Protein 4GGF (pdb70)

CATH classification: 1.10.238.10

Nearest PDB structures (foldseek):
  4xjk-assembly1_C  TM=1.005E+00  e=3.407E-15  Homo sapiens
  6ds2-assembly1_A  TM=1.001E+00  e=5.095E-15  Homo sapiens
  5hlv-assembly4_G  TM=9.948E-01  e=9.963E-15  Homo sapiens
  5hlv-assembly1_D  TM=9.817E-01  e=6.662E-15  Homo sapiens
  5hlo-assembly1_C  TM=9.784E-01  e=1.065E-14  Homo sapiens

Organism: Homo sapiens (NCBI:txid9606)

Solvent-accessible surface area: 34708 Å² total; per-residue (Å²): 203,28,22,124,2,0,74,5,0,19,19,1,0,75,0,0,11,98,3,0,88,79,86,57,7,14,15,0,0,37,137,84,5,0,107,100,0,3,93,74,2,8,25,104,64,10,91,147,72,21,24,98,63,6,8,159,66,0,8,11,0,85,24,38,1,0,6,3,51,4,0,12,20,0,6,12,55,5,0,19,23,23,10,106,82,62,112,84,147,232,75,15,46,0,30,123,13,4,73,37,2,12,83,10,0,42,90,10,0,96,105,110,72,98,79,37,21,0,38,76,48,5,1,39,28,0,0,140,88,24,0,90,20,8,6,113,171,55,47,175,46,105,114,17,7,60,19,27,10,77,21,4,8,6,43,26,51,158,48,0,29,1,43,3,0,2,6,8,2,11,55,12,1,41,35,0,5,85,70,16,23,111,51,24,87,29,125,27,51,122,50,87,82,0,34,31,127,202,30,23,121,2,0,80,5,0,20,19,1,0,72,0,0,11,121,19,0,86,42,14,35,8,15,14,0,0,4,92,59,4,0,117,94,1,4,102,84,5,3,22,97,80,14,80,146,89,23,22,87,72,7,6,165,67,0,9,9,0,89,21,32,1,0,6,4,48,3,0,10,17,0,7,13,57,4,0,18,25,26,10,136,92,63,108,96,160,251,79,14,33,0,38,129,12,6,78,38,1,11,69,8,0,41,102,15,0,93,104,103,74,109,76,36,24,0,35,75,42,3,0,41,31,0,0,137,88,28,0,95,27,7,7,120,172,57,46,172,52,100,108,16,7,33,16,28,8,60,21,2,9,8,84,58,73,168,50,0,30,1,43,6,0,2,7,8,3,12,52,12,2,44,34,0,6,84,69,14,24,108,45,15,72,24,117,29,42,122,63,104,72,1,33,24,113,63,200,33,23,126,2,0,83,6,0,19,18,2,0,75,0,0,11,99,10,0,80,27,14,26,12,72,17,0,0,6,99,51,5,1,111,76,0,4,90,79,1,7,25,107,65,12,90,156,74,27,24,86,76,6,8,168,68,0,9,12,0,92,24,34,1,0,7,2,47,5,0,11,18,0,6,13,57,4,0,18,26,24,11,131,88,62,112,87,156,235,70,17,50,0,40,122,14,4,72,32,2,11,71,8,0,42,104,16,0,93,106,111,74,101,76,38,21,0,42,67,46,4,0,44,31,0,0,142,88,28,0,93,33,5,8,131,149,40,47,167,41,103,90,13,5,48,13,25,7,56,19,3,9,8,84,59,72,166,43,0,32,1,42,6,0,2,5,8,4,11,49,12,1,34,37,0,6,82,72,15,25,89,32,16,95,28,121,26,27,131,67,102,70,0,37,35,62,111,205,27,24,123,1,0,91,5,0,18,18,1,0,71,0,0,11,121,12,0,91,83,88,58,8,15,14,0,0,38,118,87,4,1,109,114,1,3,94,78,7,8,25,116,74,11,99,149,75,27,22,89,75,7,8,166,69,0,8,10,0,89,25,39,2,0,10,3,46,3,0,12,18,0,7,12,52,5,0,16,26,14,24,141,126,87,190,242,88,15,33,0,37,127,12,4,55,29,2,12,90,13,1,105,99,4,0,76,98,101,73,107,71,54,24,0,34,71,42,3,0,45,34,0,0,142,79,28,0,93,34,8,6,137,142,51,44,165,46,93,90,13,7,38,22,28,8,93,29,3,11,8,42,30,72,161,51,0,32,1,39,5,0,2,9,7,3,10,49,12,2,38,33,0,6,78,100,15,20,101,31,4,71,10,109,29,52,79,71,103,79,2,32,32,134,60

Structure (mmCIF, N/CA/C/O backbone):
data_4GGF
#
_entry.id   4GGF
#
_cell.length_a   82.027
_cell.length_b   217.002
_cell.length_c   53.022
_cell.angle_alpha   90.00
_cell.angle_beta   90.00
_cell.angle_gamma   90.00
#
_symmetry.space_group_name_H-M   'P 21 21 2'
#
loop_
_entity.id
_entity.type
_entity.pdbx_description
1 polymer 'Protein S100-A8'
2 polymer 'Protein S100-A9'
3 non-polymer 'CALCIUM ION'
4 non-polymer 'MANGANESE (II) ION'
5 non-polymer GLYCEROL
6 non-polymer 'SULFATE ION'
7 water water
#
loop_
_atom_site.group_PDB
_atom_site.id
_atom_site.type_symbol
_atom_site.label_atom_id
_atom_site.label_alt_id
_atom_site.label_comp_id
_atom_site.label_asym_id
_atom_site.label_entity_id
_atom_site.label_seq_id
_atom_site.pdbx_PDB_ins_code
_atom_site.Cartn_x
_atom_site.Cartn_y
_atom_site.Cartn_z
_atom_site.occupancy
_atom_site.B_iso_or_equiv
_atom_site.auth_seq_id
_atom_site.auth_comp_id
_atom_site.auth_asym_id
_atom_site.auth_atom_id
_atom_site.pdbx_PDB_model_num
ATOM 1 N N . MET A 1 1 ? 12.338 49.000 -14.658 1.00 36.18 1 MET A N 1
ATOM 2 C CA . MET A 1 1 ? 11.365 49.007 -13.567 1.00 34.62 1 MET A CA 1
ATOM 3 C C . MET A 1 1 ? 10.079 48.325 -14.046 1.00 30.49 1 MET A C 1
ATOM 4 O O . MET A 1 1 ? 9.631 48.510 -15.179 1.00 30.75 1 MET A O 1
ATOM 9 N N . LEU A 1 2 ? 9.490 47.516 -13.180 1.00 26.81 2 LEU A N 1
ATOM 10 C CA . LEU A 1 2 ? 8.192 46.902 -13.481 1.00 24.92 2 LEU A CA 1
ATOM 11 C C . LEU A 1 2 ? 7.092 47.963 -13.547 1.00 22.71 2 LEU A C 1
ATOM 12 O O . LEU A 1 2 ? 7.194 49.051 -12.959 1.00 22.37 2 LEU A O 1
ATOM 17 N N . THR A 1 3 ? 6.027 47.678 -14.288 1.00 20.95 3 THR A N 1
ATOM 18 C CA . THR A 1 3 ? 4.880 48.583 -14.363 1.00 20.38 3 THR A CA 1
ATOM 19 C C . THR A 1 3 ? 4.099 48.556 -13.051 1.00 20.06 3 THR A C 1
ATOM 20 O O . THR A 1 3 ? 4.258 47.661 -12.252 1.00 19.47 3 THR A O 1
ATOM 24 N N . GLU A 1 4 ? 3.220 49.519 -12.855 1.00 20.33 4 GLU A N 1
ATOM 25 C CA . GLU A 1 4 ? 2.374 49.529 -11.656 1.00 20.47 4 GLU A CA 1
ATOM 26 C C . GLU A 1 4 ? 1.473 48.282 -11.590 1.00 18.61 4 GLU A C 1
ATOM 27 O O . GLU A 1 4 ? 1.291 47.733 -10.546 1.00 17.94 4 GLU A O 1
ATOM 33 N N . LEU A 1 5 ? 1.006 47.805 -12.749 1.00 17.48 5 LEU A N 1
ATOM 34 C CA . LEU A 1 5 ? 0.208 46.586 -12.753 1.00 16.12 5 LEU A CA 1
ATOM 35 C C . LEU A 1 5 ? 1.012 45.392 -12.372 1.00 16.01 5 LEU A C 1
ATOM 36 O O . LEU A 1 5 ? 0.587 44.582 -11.488 1.00 15.68 5 LEU A O 1
ATOM 41 N N . GLU A 1 6 ? 2.180 45.265 -12.976 1.00 16.36 6 GLU A N 1
ATOM 42 C CA . GLU A 1 6 ? 3.116 44.200 -12.576 1.00 16.88 6 GLU A CA 1
ATOM 43 C C . GLU A 1 6 ? 3.471 44.234 -11.081 1.00 17.20 6 GLU A C 1
ATOM 44 O O . GLU A 1 6 ? 3.488 43.198 -10.418 1.00 16.97 6 GLU A O 1
ATOM 50 N N . LYS A 1 7 ? 3.768 45.420 -10.549 1.00 17.46 7 LYS A N 1
ATOM 51 C CA . LYS A 1 7 ? 4.090 45.538 -9.136 1.00 18.13 7 LYS A CA 1
ATOM 52 C C . LYS A 1 7 ? 2.891 45.121 -8.295 1.00 17.56 7 LYS A C 1
ATOM 53 O O . LYS A 1 7 ? 3.074 44.546 -7.240 1.00 17.17 7 LYS A O 1
ATOM 59 N N . ALA A 1 8 ? 1.688 45.433 -8.749 1.00 16.52 8 ALA A N 1
ATOM 60 C CA . ALA A 1 8 ? 0.496 45.016 -8.012 1.00 16.39 8 ALA A CA 1
ATOM 61 C C . ALA A 1 8 ? 0.379 43.502 -7.861 1.00 15.74 8 ALA A C 1
ATOM 62 O O . ALA A 1 8 ? 0.002 42.985 -6.825 1.00 16.27 8 ALA A O 1
ATOM 64 N N . LEU A 1 9 ? 0.677 42.805 -8.942 1.00 16.22 9 LEU A N 1
ATOM 65 C CA . LEU A 1 9 ? 0.596 41.364 -8.955 1.00 15.72 9 LEU A CA 1
ATOM 66 C C . LEU A 1 9 ? 1.695 40.790 -8.057 1.00 15.92 9 LEU A C 1
ATOM 67 O O . LEU A 1 9 ? 1.444 39.892 -7.247 1.00 16.46 9 LEU A O 1
ATOM 72 N N . ASN A 1 10 ? 2.900 41.374 -8.093 1.00 16.59 10 ASN A N 1
ATOM 73 C CA . ASN A 1 10 ? 3.897 40.893 -7.177 1.00 16.87 10 ASN A CA 1
ATOM 74 C C . ASN A 1 10 ? 3.556 41.229 -5.739 1.00 17.17 10 ASN A C 1
ATOM 75 O O . ASN A 1 10 ? 3.928 40.490 -4.850 1.00 17.43 10 ASN A O 1
ATOM 80 N N . SER A 1 11 ? 2.902 42.364 -5.520 1.00 16.82 11 SER A N 1
ATOM 81 C CA . SER A 1 11 ? 2.419 42.706 -4.169 1.00 16.93 11 SER A CA 1
ATOM 82 C C . SER A 1 11 ? 1.403 41.717 -3.634 1.00 16.29 11 SER A C 1
ATOM 83 O O . SER A 1 11 ? 1.395 41.435 -2.427 1.00 16.01 11 SER A O 1
ATOM 86 N N . ILE A 1 12 ? 0.570 41.149 -4.499 1.00 15.98 12 ILE A N 1
ATOM 87 C CA . ILE A 1 12 ? -0.370 40.118 -4.087 1.00 15.60 12 ILE A CA 1
ATOM 88 C C . ILE A 1 12 ? 0.458 38.925 -3.515 1.00 16.37 12 ILE A C 1
ATOM 89 O O . ILE A 1 12 ? 0.041 38.323 -2.538 1.00 15.27 12 ILE A O 1
ATOM 94 N N . ILE A 1 13 ? 1.560 38.561 -4.177 1.00 16.35 13 ILE A N 1
ATOM 95 C CA . ILE A 1 13 ? 2.415 37.478 -3.655 1.00 16.74 13 ILE A CA 1
ATOM 96 C C . ILE A 1 13 ? 2.897 37.852 -2.271 1.00 17.47 13 ILE A C 1
ATOM 97 O O . ILE A 1 13 ? 2.846 37.052 -1.347 1.00 17.64 13 ILE A O 1
ATOM 102 N N A ASP A 1 14 ? 3.348 39.090 -2.130 0.54 18.19 14 ASP A N 1
ATOM 103 N N B ASP A 1 14 ? 3.344 39.100 -2.143 0.46 17.84 14 ASP A N 1
ATOM 104 C CA A ASP A 1 14 ? 3.848 39.580 -0.847 0.54 19.05 14 ASP A CA 1
ATOM 105 C CA B ASP A 1 14 ? 3.840 39.657 -0.878 0.46 18.43 14 ASP A CA 1
ATOM 106 C C A ASP A 1 14 ? 2.792 39.502 0.239 0.54 18.60 14 ASP A C 1
ATOM 107 C C B ASP A 1 14 ? 2.809 39.560 0.233 0.46 18.33 14 ASP A C 1
ATOM 108 O O A ASP A 1 14 ? 3.081 39.040 1.345 0.54 18.98 14 ASP A O 1
ATOM 109 O O B ASP A 1 14 ? 3.138 39.159 1.351 0.46 18.80 14 ASP A O 1
ATOM 118 N N . VAL A 1 15 ? 1.558 39.926 -0.082 1.00 18.00 15 VAL A N 1
ATOM 119 C CA . VAL A 1 15 ? 0.466 39.876 0.892 1.00 17.74 15 VAL A CA 1
ATOM 120 C C . VAL A 1 15 ? 0.285 38.444 1.427 1.00 17.15 15 VAL A C 1
ATOM 121 O O . VAL A 1 15 ? 0.163 38.234 2.651 1.00 16.84 15 VAL A O 1
ATOM 125 N N . TYR A 1 16 ? 0.292 37.456 0.562 1.00 16.25 16 TYR A N 1
ATOM 126 C CA . TYR A 1 16 ? 0.089 36.071 0.945 1.00 15.97 16 TYR A CA 1
ATOM 127 C C . TYR A 1 16 ? 1.194 35.688 1.980 1.00 17.41 16 TYR A C 1
ATOM 128 O O . TYR A 1 16 ? 0.935 35.064 2.993 1.00 17.18 16 TYR A O 1
ATOM 137 N N . HIS A 1 17 ? 2.429 36.037 1.664 1.00 18.07 17 HIS A N 1
ATOM 138 C CA . HIS A 1 17 ? 3.591 35.588 2.445 1.00 19.08 17 HIS A CA 1
ATOM 139 C C . HIS A 1 17 ? 3.630 36.252 3.790 1.00 20.64 17 HIS A C 1
ATOM 140 O O . HIS A 1 17 ? 4.137 35.691 4.747 1.00 20.94 17 HIS A O 1
ATOM 147 N N . LYS A 1 18 ? 3.015 37.432 3.909 1.00 20.37 18 LYS A N 1
ATOM 148 C CA . LYS A 1 18 ? 2.879 38.031 5.234 1.00 21.47 18 LYS A CA 1
ATOM 149 C C . LYS A 1 18 ? 2.189 37.095 6.217 1.00 21.08 18 LYS A C 1
ATOM 150 O O . LYS A 1 18 ? 2.451 37.165 7.416 1.00 22.23 18 LYS A O 1
ATOM 156 N N . TYR A 1 19 ? 1.277 36.261 5.734 1.00 20.12 19 TYR A N 1
ATOM 157 C CA . TYR A 1 19 ? 0.531 35.316 6.556 1.00 19.15 19 TYR A CA 1
ATOM 158 C C . TYR A 1 19 ? 1.135 33.922 6.448 1.00 19.43 19 TYR A C 1
ATOM 159 O O . TYR A 1 19 ? 1.133 33.194 7.385 1.00 20.01 19 TYR A O 1
ATOM 168 N N . SER A 1 20 ? 1.605 33.506 5.263 1.00 18.24 20 SER A N 1
ATOM 169 C CA . SER A 1 20 ? 2.086 32.125 5.121 1.00 18.53 20 SER A CA 1
ATOM 170 C C . SER A 1 20 ? 3.407 31.853 5.875 1.00 19.82 20 SER A C 1
ATOM 171 O O . SER A 1 20 ? 3.680 30.714 6.310 1.00 20.80 20 SER A O 1
ATOM 174 N N . LEU A 1 21 ? 4.203 32.920 5.995 1.00 20.54 21 LEU A N 1
ATOM 175 C CA . LEU A 1 21 ? 5.509 32.846 6.696 1.00 21.52 21 LEU A CA 1
ATOM 176 C C . LEU A 1 21 ? 5.388 33.003 8.190 1.00 22.84 21 LEU A C 1
ATOM 177 O O . LEU A 1 21 ? 6.403 32.977 8.898 1.00 23.37 21 LEU A O 1
ATOM 182 N N . ILE A 1 22 ? 4.166 33.094 8.723 1.00 22.46 22 ILE A N 1
ATOM 183 C CA . ILE A 1 22 ? 3.985 33.203 10.151 1.00 23.26 22 ILE A CA 1
ATOM 184 C C . ILE A 1 22 ? 4.514 31.971 10.897 1.00 24.23 22 ILE A C 1
ATOM 185 O O . ILE A 1 22 ? 5.319 32.083 11.859 1.00 25.34 22 ILE A O 1
ATOM 190 N N . LYS A 1 23 ? 4.090 30.796 10.417 1.00 24.05 23 LYS A N 1
ATOM 191 C CA . LYS A 1 23 ? 4.477 29.548 11.069 1.00 25.12 23 LYS A CA 1
ATOM 192 C C . LYS A 1 23 ? 4.360 28.378 10.133 1.00 24.22 23 LYS A C 1
ATOM 193 O O . LYS A 1 23 ? 3.767 28.486 9.053 1.00 21.34 23 LYS A O 1
ATOM 199 N N . GLY A 1 24 ? 4.927 27.248 10.577 1.00 25.75 24 GLY A N 1
ATOM 200 C CA . GLY A 1 24 ? 4.776 25.987 9.870 1.00 25.03 24 GLY A CA 1
ATOM 201 C C . GLY A 1 24 ? 5.329 26.071 8.468 1.00 24.64 24 GLY A C 1
ATOM 202 O O . GLY A 1 24 ? 6.350 26.702 8.212 1.00 25.15 24 GLY A O 1
ATOM 203 N N . ASN A 1 25 ? 4.578 25.508 7.521 1.00 22.74 25 ASN A N 1
ATOM 204 C CA . ASN A 1 25 ? 4.985 25.412 6.153 1.00 22.01 25 ASN A CA 1
ATOM 205 C C . ASN A 1 25 ? 4.903 26.804 5.519 1.00 21.57 25 ASN A C 1
ATOM 206 O O . ASN A 1 25 ? 3.945 27.530 5.750 1.00 21.45 25 ASN A O 1
ATOM 211 N N . PHE A 1 26 ? 5.936 27.187 4.783 1.00 21.52 26 PHE A N 1
ATOM 212 C CA . PHE A 1 26 ? 5.986 28.525 4.148 1.00 21.10 26 PHE A CA 1
ATOM 213 C C . PHE A 1 26 ? 4.949 28.895 3.072 1.00 19.53 26 PHE A C 1
ATOM 214 O O . PHE A 1 26 ? 4.808 30.074 2.761 1.00 19.25 26 PHE A O 1
ATOM 222 N N . HIS A 1 27 ? 4.253 27.917 2.518 1.00 18.71 27 HIS A N 1
ATOM 223 C CA . HIS A 1 27 ? 3.099 28.147 1.660 1.00 18.03 27 HIS A CA 1
ATOM 224 C C . HIS A 1 27 ? 1.873 27.488 2.205 1.00 17.85 27 HIS A C 1
ATOM 225 O O . HIS A 1 27 ? 1.150 26.761 1.479 1.00 17.92 27 HIS A O 1
ATOM 232 N N . ALA A 1 28 ? 1.677 27.725 3.510 1.00 17.47 28 ALA A N 1
ATOM 233 C CA . ALA A 1 28 ? 0.516 27.291 4.253 1.00 17.60 28 ALA A CA 1
ATOM 234 C C . ALA A 1 28 ? 0.034 28.430 5.070 1.00 18.15 28 ALA A C 1
ATOM 235 O O . ALA A 1 28 ? 0.745 28.873 5.982 1.00 18.57 28 ALA A O 1
ATOM 237 N N . VAL A 1 29 ? -1.174 28.874 4.783 1.00 17.51 29 VAL A N 1
ATOM 238 C CA . VAL A 1 29 ? -1.901 29.767 5.661 1.00 17.59 29 VAL A CA 1
ATOM 239 C C . VAL A 1 29 ? -2.914 28.922 6.416 1.00 18.38 29 VAL A C 1
ATOM 240 O O . VAL A 1 29 ? -3.823 28.350 5.828 1.00 17.95 29 VAL A O 1
ATOM 244 N N . TYR A 1 30 ? -2.707 28.798 7.722 1.00 19.65 30 TYR A N 1
ATOM 245 C CA . TYR A 1 30 ? -3.562 27.993 8.590 1.00 20.46 30 TYR A CA 1
ATOM 246 C C . TYR A 1 30 ? -4.812 28.727 8.958 1.00 21.34 30 TYR A C 1
ATOM 247 O O . TYR A 1 30 ? -4.983 29.876 8.589 1.00 21.48 30 TYR A O 1
ATOM 256 N N . ARG A 1 31 ? -5.721 28.056 9.641 1.00 23.26 31 ARG A N 1
ATOM 257 C CA . ARG A 1 31 ? -7.071 28.607 9.842 1.00 24.43 31 ARG A CA 1
ATOM 258 C C . ARG A 1 31 ? -7.020 29.959 10.573 1.00 23.68 31 ARG A C 1
ATOM 259 O O . ARG A 1 31 ? -7.759 30.910 10.253 1.00 22.86 31 ARG A O 1
ATOM 267 N N . ASP A 1 32 ? -6.140 30.047 11.546 1.00 22.51 32 ASP A N 1
ATOM 268 C CA . ASP A 1 32 ? -6.021 31.291 12.318 1.00 22.87 32 ASP A CA 1
ATOM 269 C C . ASP A 1 32 ? -5.327 32.387 11.526 1.00 21.26 32 ASP A C 1
ATOM 270 O O . ASP A 1 32 ? -5.686 33.562 11.638 1.00 21.42 32 ASP A O 1
ATOM 275 N N . ASP A 1 33 ? -4.348 31.987 10.698 1.00 21.32 33 ASP A N 1
ATOM 276 C CA . ASP A 1 33 ? -3.673 32.902 9.816 1.00 20.69 33 ASP A CA 1
ATOM 277 C C . ASP A 1 33 ? -4.653 33.439 8.763 1.00 19.50 33 ASP A C 1
ATOM 278 O O . ASP A 1 33 ? -4.573 34.625 8.397 1.00 19.37 33 ASP A O 1
ATOM 283 N N . LEU A 1 34 ? -5.582 32.612 8.292 1.00 18.45 34 LEU A N 1
ATOM 284 C CA . LEU A 1 34 ? -6.557 33.155 7.304 1.00 18.03 34 LEU A CA 1
ATOM 285 C C . LEU A 1 34 ? -7.516 34.143 7.978 1.00 18.50 34 LEU A C 1
ATOM 286 O O . LEU A 1 34 ? -7.952 35.123 7.393 1.00 18.15 34 LEU A O 1
ATOM 291 N N . LYS A 1 35 ? -7.874 33.881 9.221 1.00 19.56 35 LYS A N 1
ATOM 292 C CA . LYS A 1 35 ? -8.749 34.806 9.911 1.00 20.98 35 LYS A CA 1
ATOM 293 C C . LYS A 1 35 ? -8.067 36.161 10.026 1.00 21.12 35 LYS A C 1
ATOM 294 O O . LYS A 1 35 ? -8.666 37.187 9.806 1.00 21.71 35 LYS A O 1
ATOM 300 N N . LYS A 1 36 ? -6.801 36.155 10.375 1.00 21.74 36 LYS A N 1
ATOM 301 C CA A LYS A 1 36 ? -6.035 37.393 10.482 0.50 22.01 36 LYS A CA 1
ATOM 302 C CA B LYS A 1 36 ? -6.027 37.386 10.462 0.50 22.02 36 LYS A CA 1
ATOM 303 C C . LYS A 1 36 ? -5.910 38.048 9.083 1.00 20.56 36 LYS A C 1
ATOM 304 O O . LYS A 1 36 ? -5.980 39.281 8.960 1.00 20.81 36 LYS A O 1
ATOM 315 N N . LEU A 1 37 ? -5.726 37.240 8.043 1.00 19.83 37 LEU A N 1
ATOM 316 C CA . LEU A 1 37 ? -5.621 37.791 6.743 1.00 18.39 37 LEU A CA 1
ATOM 317 C C . LEU A 1 37 ? -6.890 38.516 6.341 1.00 18.04 37 LEU A C 1
ATOM 318 O O . LEU A 1 37 ? -6.848 39.673 5.829 1.00 17.88 37 LEU A O 1
ATOM 323 N N . LEU A 1 38 ? -8.021 37.855 6.537 1.00 17.30 38 LEU A N 1
ATOM 324 C CA . LEU A 1 38 ? -9.279 38.447 6.172 1.00 17.97 38 LEU A CA 1
ATOM 325 C C . LEU A 1 38 ? -9.570 39.711 6.974 1.00 19.23 38 LEU A C 1
ATOM 326 O O . LEU A 1 38 ? -10.050 40.687 6.447 1.00 20.44 38 LEU A O 1
ATOM 331 N N . GLU A 1 39 ? -9.289 39.672 8.266 1.00 19.88 39 GLU A N 1
ATOM 332 C CA . GLU A 1 39 ? -9.556 40.815 9.121 1.00 22.11 39 GLU A CA 1
ATOM 333 C C . GLU A 1 39 ? -8.716 42.022 8.722 1.00 21.64 39 GLU A C 1
ATOM 334 O O . GLU A 1 39 ? -9.175 43.134 8.823 1.00 22.03 39 GLU A O 1
ATOM 340 N N . THR A 1 40 ? -7.481 41.774 8.304 1.00 22.04 40 THR A N 1
ATOM 341 C CA . THR A 1 40 ? -6.519 42.805 7.913 1.00 22.39 40 THR A CA 1
ATOM 342 C C . THR A 1 40 ? -6.609 43.292 6.439 1.00 21.79 40 THR A C 1
ATOM 343 O O . THR A 1 40 ? -6.470 44.506 6.195 1.00 21.67 40 THR A O 1
ATOM 347 N N . GLU A 1 41 ? -6.853 42.383 5.482 1.00 21.06 41 GLU A N 1
ATOM 348 C CA . GLU A 1 41 ? -6.691 42.668 4.066 1.00 20.21 41 GLU A CA 1
ATOM 349 C C . GLU A 1 41 ? -7.991 42.812 3.302 1.00 20.41 41 GLU A C 1
ATOM 350 O O . GLU A 1 41 ? -7.984 43.311 2.188 1.00 19.42 41 GLU A O 1
ATOM 356 N N . SER A 1 42 ? -9.096 42.351 3.860 1.00 19.88 42 SER A N 1
ATOM 357 C CA . SER A 1 42 ? -10.332 42.305 3.067 1.00 20.36 42 SER A CA 1
ATOM 358 C C . SER A 1 42 ? -11.428 43.218 3.648 1.00 20.11 42 SER A C 1
ATOM 359 O O . SER A 1 42 ? -11.493 43.466 4.876 1.00 20.35 42 SER A O 1
ATOM 362 N N . PRO A 1 43 ? -12.317 43.702 2.768 1.00 20.63 43 PRO A N 1
ATOM 363 C CA . PRO A 1 43 ? -13.378 44.595 3.239 1.00 21.93 43 PRO A CA 1
ATOM 364 C C . PRO A 1 43 ? -14.515 43.868 3.954 1.00 22.28 43 PRO A C 1
ATOM 365 O O . PRO A 1 43 ? -14.604 42.627 3.892 1.00 20.70 43 PRO A O 1
ATOM 369 N N . GLN A 1 44 ? -15.367 44.613 4.672 1.00 23.72 44 GLN A N 1
ATOM 370 C CA . GLN A 1 44 ? -16.395 43.971 5.469 1.00 25.83 44 GLN A CA 1
ATOM 371 C C . GLN A 1 44 ? -17.263 43.045 4.644 1.00 24.14 44 GLN A C 1
ATOM 372 O O . GLN A 1 44 ? -17.646 41.983 5.146 1.00 24.59 44 GLN A O 1
ATOM 378 N N . TYR A 1 45 ? -17.521 43.386 3.381 1.00 23.32 45 TYR A N 1
ATOM 379 C CA . TYR A 1 45 ? -18.435 42.558 2.622 1.00 22.94 45 TYR A CA 1
ATOM 380 C C . TYR A 1 45 ? -17.830 41.215 2.257 1.00 22.20 45 TYR A C 1
ATOM 381 O O . TYR A 1 45 ? -18.583 40.274 1.944 1.00 24.24 45 TYR A O 1
ATOM 390 N N . ILE A 1 46 ? -16.491 41.120 2.302 1.00 19.92 46 ILE A N 1
ATOM 391 C CA . ILE A 1 46 ? -15.774 39.824 2.158 1.00 19.76 46 ILE A CA 1
ATOM 392 C C . ILE A 1 46 ? -15.684 39.145 3.511 1.00 19.83 46 ILE A C 1
ATOM 393 O O . ILE A 1 46 ? -15.977 37.955 3.611 1.00 20.57 46 ILE A O 1
ATOM 398 N N . ARG A 1 47 ? -15.329 39.881 4.559 1.00 21.20 47 ARG A N 1
ATOM 399 C CA . ARG A 1 47 ? -15.219 39.321 5.907 1.00 22.88 47 ARG A CA 1
ATOM 400 C C . ARG A 1 47 ? -16.523 38.709 6.419 1.00 23.06 47 ARG A C 1
ATOM 401 O O . ARG A 1 47 ? -16.488 37.663 7.063 1.00 23.00 47 ARG A O 1
ATOM 409 N N . LYS A 1 48 ? -17.663 39.316 6.075 1.00 23.39 48 LYS A N 1
ATOM 410 C CA . LYS A 1 48 ? -18.964 38.880 6.600 1.00 25.32 48 LYS A CA 1
ATOM 411 C C . LYS A 1 48 ? -19.370 37.451 6.230 1.00 24.11 48 LYS A C 1
ATOM 412 O O . LYS A 1 48 ? -20.188 36.859 6.909 1.00 23.69 48 LYS A O 1
ATOM 418 N N . LYS A 1 49 ? -18.752 36.871 5.207 1.00 22.76 49 LYS A N 1
ATOM 419 C CA . LYS A 1 49 ? -18.979 35.468 4.887 1.00 23.14 49 LYS A CA 1
ATOM 420 C C . LYS A 1 49 ? -18.512 34.553 6.028 1.00 21.30 49 LYS A C 1
ATOM 421 O O . LYS A 1 49 ? -19.060 33.448 6.204 1.00 22.48 49 LYS A O 1
ATOM 427 N N . GLY A 1 50 ? -17.509 34.975 6.790 1.00 20.67 50 GLY A N 1
ATOM 428 C CA . GLY A 1 50 ? -17.023 34.198 7.918 1.00 20.39 50 GLY A CA 1
ATOM 429 C C . GLY A 1 50 ? -15.705 33.555 7.560 1.00 18.93 50 GLY A C 1
ATOM 430 O O . GLY A 1 50 ? -15.558 33.003 6.473 1.00 17.79 50 GLY A O 1
ATOM 431 N N . ALA A 1 51 ? -14.698 33.684 8.423 1.00 17.90 51 ALA A N 1
ATOM 432 C CA . ALA A 1 51 ? -13.415 33.076 8.161 1.00 17.53 51 ALA A CA 1
ATOM 433 C C . ALA A 1 51 ? -13.524 31.567 8.094 1.00 17.00 51 ALA A C 1
ATOM 434 O O . ALA A 1 51 ? -12.764 30.925 7.347 1.00 17.43 51 ALA A O 1
ATOM 436 N N . ASP A 1 52 ? -14.401 30.989 8.917 1.00 18.21 52 ASP A N 1
ATOM 437 C CA . ASP A 1 52 ? -14.656 29.547 8.870 1.00 18.30 52 ASP A CA 1
ATOM 438 C C . ASP A 1 52 ? -15.169 29.079 7.518 1.00 17.40 52 ASP A C 1
ATOM 439 O O . ASP A 1 52 ? -14.754 28.012 7.066 1.00 17.57 52 ASP A O 1
ATOM 444 N N . VAL A 1 53 ? -16.077 29.857 6.912 1.00 17.41 53 VAL A N 1
ATOM 445 C CA . VAL A 1 53 ? -16.663 29.500 5.621 1.00 17.43 53 VAL A CA 1
ATOM 446 C C . VAL A 1 53 ? -15.595 29.685 4.570 1.00 16.47 53 VAL A C 1
ATOM 447 O O . VAL A 1 53 ? -15.425 28.842 3.689 1.00 17.78 53 VAL A O 1
ATOM 451 N N . TRP A 1 54 ? -14.909 30.828 4.619 1.00 15.92 54 TRP A N 1
ATOM 452 C CA . TRP A 1 54 ? -13.821 31.033 3.661 1.00 16.06 54 TRP A CA 1
ATOM 453 C C . TRP A 1 54 ? -12.823 29.897 3.722 1.00 16.03 54 TRP A C 1
ATOM 454 O O . TRP A 1 54 ? -12.354 29.375 2.691 1.00 16.89 54 TRP A O 1
ATOM 465 N N . PHE A 1 55 ? -12.420 29.531 4.931 1.00 16.08 55 PHE A N 1
ATOM 466 C CA . PHE A 1 55 ? -11.381 28.478 5.070 1.00 17.19 55 PHE A CA 1
ATOM 467 C C . PHE A 1 55 ? -11.845 27.176 4.420 1.00 17.48 55 PHE A C 1
ATOM 468 O O . PHE A 1 55 ? -11.142 26.543 3.659 1.00 18.06 55 PHE A O 1
ATOM 476 N N . LYS A 1 56 ? -13.088 26.804 4.680 1.00 17.63 56 LYS A N 1
ATOM 477 C CA . LYS A 1 56 ? -13.589 25.544 4.201 1.00 19.44 56 LYS A CA 1
ATOM 478 C C . LYS A 1 56 ? -13.645 25.606 2.668 1.00 18.68 56 LYS A C 1
ATOM 479 O O . LYS A 1 56 ? -13.348 24.632 1.966 1.00 20.09 56 LYS A O 1
ATOM 485 N N . GLU A 1 57 ? -14.047 26.761 2.160 1.00 18.47 57 GLU A N 1
ATOM 486 C CA . GLU A 1 57 ? -14.139 26.928 0.726 1.00 18.22 57 GLU A CA 1
ATOM 487 C C . GLU A 1 57 ? -12.772 26.902 0.040 1.00 17.12 57 GLU A C 1
ATOM 488 O O . GLU A 1 57 ? -12.641 26.399 -1.120 1.00 18.28 57 GLU A O 1
ATOM 494 N N . LEU A 1 58 ? -11.778 27.513 0.661 1.00 16.31 58 LEU A N 1
ATOM 495 C CA . LEU A 1 58 ? -10.481 27.677 -0.004 1.00 15.49 58 LEU A CA 1
ATOM 496 C C . LEU A 1 58 ? -9.607 26.437 0.131 1.00 15.52 58 LEU A C 1
ATOM 497 O O . LEU A 1 58 ? -8.748 26.223 -0.677 1.00 15.00 58 LEU A O 1
ATOM 502 N N . ASP A 1 59 ? -9.772 25.668 1.198 1.00 15.53 59 ASP A N 1
ATOM 503 C CA . ASP A 1 59 ? -8.939 24.475 1.453 1.00 15.62 59 ASP A CA 1
ATOM 504 C C . ASP A 1 59 ? -9.492 23.290 0.652 1.00 15.56 59 ASP A C 1
ATOM 505 O O . ASP A 1 59 ? -10.126 22.378 1.155 1.00 16.19 59 ASP A O 1
ATOM 510 N N A ILE A 1 60 ? -9.200 23.356 -0.658 0.39 15.20 60 ILE A N 1
ATOM 511 N N B ILE A 1 60 ? -9.205 23.274 -0.625 0.61 15.02 60 ILE A N 1
ATOM 512 C CA A ILE A 1 60 ? -9.723 22.473 -1.726 0.39 15.51 60 ILE A CA 1
ATOM 513 C CA B ILE A 1 60 ? -9.921 22.372 -1.481 0.61 15.39 60 ILE A CA 1
ATOM 514 C C A ILE A 1 60 ? -9.366 21.006 -1.474 0.39 16.03 60 ILE A C 1
ATOM 515 C C B ILE A 1 60 ? -9.428 20.941 -1.343 0.61 15.99 60 ILE A C 1
ATOM 516 O O A ILE A 1 60 ? -10.144 20.093 -1.802 0.39 17.01 60 ILE A O 1
ATOM 517 O O B ILE A 1 60 ? -10.168 19.980 -1.633 0.61 17.05 60 ILE A O 1
ATOM 526 N N . ASN A 1 61 ? -8.175 20.793 -0.909 1.00 15.98 61 ASN A N 1
ATOM 527 C CA . ASN A 1 61 ? -7.650 19.421 -0.623 1.00 16.07 61 ASN A CA 1
ATOM 528 C C . ASN A 1 61 ? -7.794 18.973 0.791 1.00 17.68 61 ASN A C 1
ATOM 529 O O . ASN A 1 61 ? -7.285 17.919 1.138 1.00 18.53 61 ASN A O 1
ATOM 534 N N A THR A 1 62 ? -8.483 19.784 1.579 0.62 17.30 62 THR A N 1
ATOM 535 N N B THR A 1 62 ? -8.506 19.763 1.587 0.38 17.43 62 THR A N 1
ATOM 536 C CA A THR A 1 62 ? -8.758 19.469 2.977 0.62 18.56 62 THR A CA 1
ATOM 537 C CA B THR A 1 62 ? -8.786 19.457 2.997 0.38 18.49 62 THR A CA 1
ATOM 538 C C A THR A 1 62 ? -7.502 18.943 3.633 0.62 19.17 62 THR A C 1
ATOM 539 C C B THR A 1 62 ? -7.542 19.032 3.770 0.38 19.10 62 THR A C 1
ATOM 540 O O A THR A 1 62 ? -7.504 17.870 4.261 0.62 20.49 62 THR A O 1
ATOM 541 O O B THR A 1 62 ? -7.608 18.127 4.636 0.38 19.96 62 THR A O 1
ATOM 548 N N . ASP A 1 63 ? -6.427 19.726 3.518 1.00 19.28 63 ASP A N 1
ATOM 549 C CA . ASP A 1 63 ? -5.179 19.444 4.242 1.00 19.62 63 ASP A CA 1
ATOM 550 C C . ASP A 1 63 ? -4.875 20.357 5.426 1.00 20.65 63 ASP A C 1
ATOM 551 O O . ASP A 1 63 ? -3.827 20.254 6.077 1.00 21.53 63 ASP A O 1
ATOM 556 N N . GLY A 1 64 ? -5.806 21.254 5.725 1.00 20.41 64 GLY A N 1
ATOM 557 C CA . GLY A 1 64 ? -5.647 22.152 6.822 1.00 19.50 64 GLY A CA 1
ATOM 558 C C . GLY A 1 64 ? -4.932 23.461 6.603 1.00 18.58 64 GLY A C 1
ATOM 559 O O . GLY A 1 64 ? -4.675 24.218 7.613 1.00 19.17 64 GLY A O 1
ATOM 560 N N . ALA A 1 65 ? -4.653 23.767 5.327 1.00 19.58 65 ALA A N 1
ATOM 561 C CA . ALA A 1 65 ? -4.043 25.054 5.019 1.00 19.32 65 ALA A CA 1
ATOM 562 C C . ALA A 1 65 ? -4.501 25.521 3.685 1.00 17.86 65 ALA A C 1
ATOM 563 O O . ALA A 1 65 ? -4.976 24.752 2.880 1.00 18.03 65 ALA A O 1
ATOM 565 N N . VAL A 1 66 ? -4.337 26.829 3.487 1.00 17.20 66 VAL A N 1
ATOM 566 C CA . VAL A 1 66 ? -4.528 27.467 2.199 1.00 16.37 66 VAL A CA 1
ATOM 567 C C . VAL A 1 66 ? -3.141 27.766 1.614 1.00 16.32 66 VAL A C 1
ATOM 568 O O . VAL A 1 66 ? -2.372 28.561 2.137 1.00 16.64 66 VAL A O 1
ATOM 572 N N . ASN A 1 67 ? -2.855 27.131 0.503 1.00 15.74 67 ASN A N 1
ATOM 573 C CA . ASN A 1 67 ? -1.598 27.354 -0.210 1.00 15.84 67 ASN A CA 1
ATOM 574 C C . ASN A 1 67 ? -1.762 28.540 -1.182 1.00 16.16 67 ASN A C 1
ATOM 575 O O . ASN A 1 67 ? -2.803 29.207 -1.147 1.00 15.51 67 ASN A O 1
ATOM 580 N N . PHE A 1 68 ? -0.776 28.794 -2.059 1.00 16.48 68 PHE A N 1
ATOM 581 C CA . PHE A 1 68 ? -0.801 30.041 -2.776 1.00 16.92 68 PHE A CA 1
ATOM 582 C C . PHE A 1 68 ? -1.886 29.963 -3.854 1.00 16.15 68 PHE A C 1
ATOM 583 O O . PHE A 1 68 ? -2.573 30.962 -4.102 1.00 15.91 68 PHE A O 1
ATOM 591 N N . GLN A 1 69 ? -2.034 28.785 -4.489 1.00 16.49 69 GLN A N 1
ATOM 592 C CA . GLN A 1 69 ? -3.026 28.620 -5.534 1.00 17.86 69 GLN A CA 1
ATOM 593 C C . GLN A 1 69 ? -4.428 28.745 -4.940 1.00 15.96 69 GLN A C 1
ATOM 594 O O . GLN A 1 69 ? -5.319 29.250 -5.614 1.00 15.99 69 GLN A O 1
ATOM 600 N N . GLU A 1 70 ? -4.652 28.160 -3.760 1.00 15.03 70 GLU A N 1
ATOM 601 C CA . GLU A 1 70 ? -5.905 28.261 -3.063 1.00 14.76 70 GLU A CA 1
ATOM 602 C C . GLU A 1 70 ? -6.209 29.723 -2.714 1.00 14.44 70 GLU A C 1
ATOM 603 O O . GLU A 1 70 ? -7.359 30.189 -2.815 1.00 15.32 70 GLU A O 1
ATOM 609 N N . PHE A 1 71 ? -5.207 30.445 -2.249 1.00 13.65 71 PHE A N 1
ATOM 610 C CA . PHE A 1 71 ? -5.347 31.884 -1.981 1.00 14.34 71 PHE A CA 1
ATOM 611 C C . PHE A 1 71 ? -5.796 32.653 -3.219 1.00 14.58 71 PHE A C 1
ATOM 612 O O . PHE A 1 71 ? -6.565 33.640 -3.105 1.00 14.60 71 PHE A O 1
ATOM 620 N N . LEU A 1 72 ? -5.304 32.268 -4.365 1.00 15.22 72 LEU A N 1
ATOM 621 C CA . LEU A 1 72 ? -5.682 32.987 -5.568 1.00 15.33 72 LEU A CA 1
ATOM 622 C C . LEU A 1 72 ? -7.186 32.879 -5.848 1.00 15.28 72 LEU A C 1
ATOM 623 O O . LEU A 1 72 ? -7.761 33.758 -6.488 1.00 14.58 72 LEU A O 1
ATOM 628 N N . ILE A 1 73 ? -7.837 31.842 -5.327 1.00 14.96 73 ILE A N 1
ATOM 629 C CA . ILE A 1 73 ? -9.332 31.788 -5.398 1.00 14.88 73 ILE A CA 1
ATOM 630 C C . ILE A 1 73 ? -9.947 33.006 -4.677 1.00 14.37 73 ILE A C 1
ATOM 631 O O . ILE A 1 73 ? -10.841 33.660 -5.208 1.00 14.75 73 ILE A O 1
ATOM 636 N N . LEU A 1 74 ? -9.480 33.305 -3.452 1.00 14.73 74 LEU A N 1
ATOM 637 C CA . LEU A 1 74 ? -9.961 34.456 -2.712 1.00 14.34 74 LEU A CA 1
ATOM 638 C C . LEU A 1 74 ? -9.661 35.753 -3.483 1.00 14.09 74 LEU A C 1
ATOM 639 O O . LEU A 1 74 ? -10.467 36.642 -3.562 1.00 14.13 74 LEU A O 1
ATOM 644 N N . VAL A 1 75 ? -8.491 35.829 -4.093 1.00 14.03 75 VAL A N 1
ATOM 645 C CA . VAL A 1 75 ? -8.067 37.028 -4.819 1.00 13.72 75 VAL A CA 1
ATOM 646 C C . VAL A 1 75 ? -9.033 37.256 -5.962 1.00 13.45 75 VAL A C 1
ATOM 647 O O . VAL A 1 75 ? -9.519 38.365 -6.179 1.00 13.55 75 VAL A O 1
ATOM 651 N N . ILE A 1 76 ? -9.253 36.211 -6.761 1.00 13.78 76 ILE A N 1
ATOM 652 C CA . ILE A 1 76 ? -10.192 36.279 -7.870 1.00 13.52 76 ILE A CA 1
ATOM 653 C C . ILE A 1 76 ? -11.549 36.733 -7.381 1.00 13.64 76 ILE A C 1
ATOM 654 O O . ILE A 1 76 ? -12.141 37.689 -7.938 1.00 14.41 76 ILE A O 1
ATOM 659 N N . LYS A 1 77 ? -12.084 36.092 -6.371 1.00 13.93 77 LYS A N 1
ATOM 660 C CA . LYS A 1 77 ? -13.425 36.506 -5.873 1.00 14.39 77 LYS A CA 1
ATOM 661 C C . LYS A 1 77 ? -13.437 37.947 -5.316 1.00 14.62 77 LYS A C 1
ATOM 662 O O . LYS A 1 77 ? -14.386 38.686 -5.518 1.00 14.51 77 LYS A O 1
ATOM 668 N N . MET A 1 78 ? -12.410 38.333 -4.557 1.00 14.41 78 MET A N 1
ATOM 669 C CA . MET A 1 78 ? -12.317 39.737 -4.135 1.00 14.57 78 MET A CA 1
ATOM 670 C C . MET A 1 78 ? -12.276 40.721 -5.285 1.00 14.53 78 MET A C 1
ATOM 671 O O . MET A 1 78 ? -12.886 41.780 -5.246 1.00 15.10 78 MET A O 1
ATOM 676 N N . GLY A 1 79 ? -11.504 40.393 -6.313 1.00 14.25 79 GLY A N 1
ATOM 677 C CA . GLY A 1 79 ? -11.422 41.158 -7.542 1.00 14.10 79 GLY A CA 1
ATOM 678 C C . GLY A 1 79 ? -12.760 41.347 -8.248 1.00 14.06 79 GLY A C 1
ATOM 679 O O . GLY A 1 79 ? -13.195 42.465 -8.545 1.00 14.59 79 GLY A O 1
ATOM 680 N N . VAL A 1 80 ? -13.413 40.231 -8.541 1.00 13.51 80 VAL A N 1
ATOM 681 C CA . VAL A 1 80 ? -14.744 40.301 -9.118 1.00 13.67 80 VAL A CA 1
ATOM 682 C C . VAL A 1 80 ? -15.722 41.142 -8.322 1.00 13.71 80 VAL A C 1
ATOM 683 O O . VAL A 1 80 ? -16.474 41.962 -8.866 1.00 14.93 80 VAL A O 1
ATOM 687 N N . ALA A 1 81 ? -15.718 40.943 -7.010 1.00 14.06 81 ALA A N 1
ATOM 688 C CA . ALA A 1 81 ? -16.645 41.678 -6.187 1.00 15.21 81 ALA A CA 1
ATOM 689 C C . ALA A 1 81 ? -16.339 43.171 -6.174 1.00 15.82 81 ALA A C 1
ATOM 690 O O . ALA A 1 81 ? -17.247 43.998 -6.235 1.00 17.65 81 ALA A O 1
ATOM 692 N N . ALA A 1 82 ? -15.066 43.524 -6.052 1.00 15.81 82 ALA A N 1
ATOM 693 C CA . ALA A 1 82 ? -14.674 44.943 -6.030 1.00 15.87 82 ALA A CA 1
ATOM 694 C C . ALA A 1 82 ? -14.969 45.661 -7.362 1.00 16.32 82 ALA A C 1
ATOM 695 O O . ALA A 1 82 ? -15.308 46.861 -7.394 1.00 17.10 82 ALA A O 1
ATOM 697 N N . HIS A 1 83 ? -14.820 44.937 -8.461 1.00 16.32 83 HIS A N 1
ATOM 698 C CA . HIS A 1 83 ? -15.146 45.495 -9.745 1.00 16.27 83 HIS A CA 1
ATOM 699 C C . HIS A 1 83 ? -16.619 45.761 -9.860 1.00 17.85 83 HIS A C 1
ATOM 700 O O . HIS A 1 83 ? -17.051 46.822 -10.326 1.00 16.89 83 HIS A O 1
ATOM 707 N N . LYS A 1 84 ? -17.419 44.853 -9.297 1.00 16.98 84 LYS A N 1
ATOM 708 C CA . LYS A 1 84 ? -18.877 45.065 -9.329 1.00 21.38 84 LYS A CA 1
ATOM 709 C C . LYS A 1 84 ? -19.223 46.293 -8.465 1.00 21.68 84 LYS A C 1
ATOM 710 O O . LYS A 1 84 ? -20.026 47.150 -8.872 1.00 23.81 84 LYS A O 1
ATOM 716 N N . LYS A 1 85 ? -18.609 46.381 -7.287 1.00 21.90 85 LYS A N 1
ATOM 717 C CA . LYS A 1 85 ? -18.851 47.506 -6.373 1.00 23.70 85 LYS A CA 1
ATOM 718 C C . LYS A 1 85 ? -18.463 48.835 -6.974 1.00 21.44 85 LYS A C 1
ATOM 719 O O . LYS A 1 85 ? -19.080 49.831 -6.662 1.00 24.25 85 LYS A O 1
ATOM 725 N N . SER A 1 86 ? -17.482 48.847 -7.862 1.00 19.17 86 SER A N 1
ATOM 726 C CA . SER A 1 86 ? -17.049 50.108 -8.494 1.00 19.24 86 SER A CA 1
ATOM 727 C C . SER A 1 86 ? -18.151 50.739 -9.366 1.00 19.13 86 SER A C 1
ATOM 728 O O . SER A 1 86 ? -18.151 51.958 -9.578 1.00 19.98 86 SER A O 1
ATOM 731 N N . HIS A 1 87 ? -19.108 49.919 -9.819 1.00 18.72 87 HIS A N 1
ATOM 732 C CA . HIS A 1 87 ? -20.230 50.391 -10.626 1.00 21.35 87 HIS A CA 1
ATOM 733 C C . HIS A 1 87 ? -21.542 50.543 -9.882 1.00 25.89 87 HIS A C 1
ATOM 734 O O . HIS A 1 87 ? -22.578 50.817 -10.482 1.00 27.94 87 HIS A O 1
ATOM 741 N N . GLU A 1 88 ? -21.504 50.432 -8.555 1.00 28.77 88 GLU A N 1
ATOM 742 C CA . GLU A 1 88 ? -22.692 50.580 -7.721 1.00 38.15 88 GLU A CA 1
ATOM 743 C C . GLU A 1 88 ? -22.680 51.918 -7.012 1.00 43.27 88 GLU A C 1
ATOM 744 O O . GLU A 1 88 ? -21.612 52.356 -6.596 1.00 44.09 88 GLU A O 1
ATOM 750 N N . GLU A 1 89 ? -23.828 52.578 -6.871 1.00 53.52 89 GLU A N 1
ATOM 751 C CA . GLU A 1 89 ? -25.130 52.122 -7.387 1.00 59.20 89 GLU A CA 1
ATOM 752 C C . GLU A 1 89 ? -26.044 53.319 -7.608 1.00 67.62 89 GLU A C 1
ATOM 753 O O . GLU A 1 89 ? -25.856 54.379 -7.007 1.00 73.63 89 GLU A O 1
ATOM 755 N N . LYS B 2 4 ? -6.971 53.781 4.491 1.00 51.17 4 LYS C N 1
ATOM 756 C CA . LYS B 2 4 ? -7.959 52.840 5.073 1.00 50.18 4 LYS C CA 1
ATOM 757 C C . LYS B 2 4 ? -7.785 51.550 4.298 1.00 40.62 4 LYS C C 1
ATOM 758 O O . LYS B 2 4 ? -7.646 50.517 4.919 1.00 42.52 4 LYS C O 1
ATOM 764 N N . MET B 2 5 ? -7.746 51.613 2.958 1.00 35.00 5 MET C N 1
ATOM 765 C CA . MET B 2 5 ? -7.619 50.403 2.140 1.00 28.66 5 MET C CA 1
ATOM 766 C C . MET B 2 5 ? -6.345 49.623 2.425 1.00 24.79 5 MET C C 1
ATOM 767 O O . MET B 2 5 ? -5.260 50.172 2.583 1.00 25.84 5 MET C O 1
ATOM 772 N N . SER B 2 6 ? -6.502 48.318 2.506 1.00 21.45 6 SER C N 1
ATOM 773 C CA . SER B 2 6 ? -5.361 47.455 2.707 1.00 20.80 6 SER C CA 1
ATOM 774 C C . SER B 2 6 ? -4.460 47.335 1.504 1.00 19.17 6 SER C C 1
ATOM 775 O O . SER B 2 6 ? -4.825 47.712 0.373 1.00 18.27 6 SER C O 1
ATOM 778 N N . GLN B 2 7 ? -3.284 46.744 1.724 1.00 19.74 7 GLN C N 1
ATOM 779 C CA . GLN B 2 7 ? -2.357 46.476 0.565 1.00 19.30 7 GLN C CA 1
ATOM 780 C C . GLN B 2 7 ? -3.058 45.654 -0.518 1.00 16.8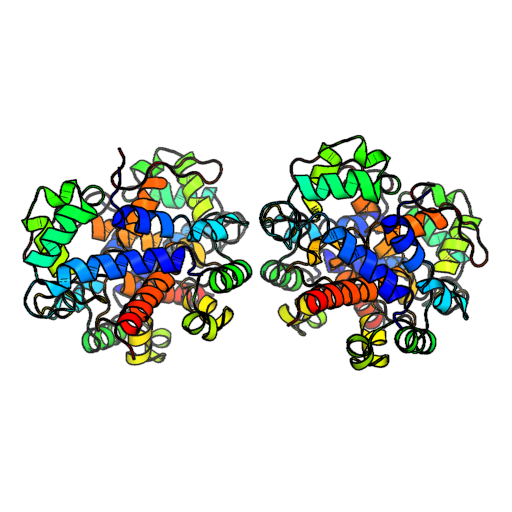1 7 GLN C C 1
ATOM 781 O O . GLN B 2 7 ? -2.993 45.985 -1.706 1.00 16.92 7 GLN C O 1
ATOM 787 N N . LEU B 2 8 ? -3.731 44.578 -0.105 1.00 15.93 8 LEU C N 1
ATOM 788 C CA . LEU B 2 8 ? -4.468 43.743 -1.025 1.00 15.69 8 LEU C CA 1
ATOM 789 C C . LEU B 2 8 ? -5.534 44.499 -1.779 1.00 15.45 8 LEU C C 1
ATOM 790 O O . LEU B 2 8 ? -5.685 44.343 -2.990 1.00 15.17 8 LEU C O 1
ATOM 795 N N . GLU B 2 9 ? -6.350 45.258 -1.065 1.00 15.44 9 GLU C N 1
ATOM 796 C CA . GLU B 2 9 ? -7.399 46.077 -1.726 1.00 16.59 9 GLU C CA 1
ATOM 797 C C . GLU B 2 9 ? -6.778 47.061 -2.723 1.00 15.96 9 GLU C C 1
ATOM 798 O O . GLU B 2 9 ? -7.348 47.267 -3.794 1.00 16.09 9 GLU C O 1
ATOM 804 N N . ARG B 2 10 ? -5.632 47.662 -2.370 1.00 16.26 10 ARG C N 1
ATOM 805 C CA . ARG B 2 10 ? -4.981 48.650 -3.225 1.00 17.80 10 ARG C CA 1
ATOM 806 C C . ARG B 2 10 ? -4.465 47.943 -4.502 1.00 16.08 10 ARG C C 1
ATOM 807 O O . ARG B 2 10 ? -4.531 48.449 -5.642 1.00 18.06 10 ARG C O 1
ATOM 815 N N . ASN B 2 11 ? -4.016 46.705 -4.317 1.00 16.16 11 ASN C N 1
ATOM 816 C CA . ASN B 2 11 ? -3.520 45.925 -5.480 1.00 15.33 11 ASN C CA 1
ATOM 817 C C . ASN B 2 11 ? -4.678 45.539 -6.385 1.00 14.69 11 ASN C C 1
ATOM 818 O O . ASN B 2 11 ? -4.558 45.654 -7.603 1.00 13.61 11 ASN C O 1
ATOM 823 N N . ILE B 2 12 ? -5.801 45.111 -5.801 1.00 14.52 12 ILE C N 1
ATOM 824 C CA . ILE B 2 12 ? -6.985 44.808 -6.597 1.00 15.29 12 ILE C CA 1
ATOM 825 C C . ILE B 2 12 ? -7.451 46.071 -7.312 1.00 14.78 12 ILE C C 1
ATOM 826 O O . ILE B 2 12 ? -7.839 46.013 -8.481 1.00 14.91 12 ILE C O 1
ATOM 831 N N . GLU B 2 13 ? -7.414 47.199 -6.631 1.00 15.52 13 GLU C N 1
ATOM 832 C CA . GLU B 2 13 ? -7.844 48.465 -7.245 1.00 16.50 13 GLU C CA 1
ATOM 833 C C . GLU B 2 13 ? -6.969 48.802 -8.459 1.00 15.08 13 GLU C C 1
ATOM 834 O O . GLU B 2 13 ? -7.474 49.281 -9.461 1.00 15.09 13 GLU C O 1
ATOM 840 N N . THR B 2 14 ? -5.668 48.562 -8.361 1.00 15.21 14 THR C N 1
ATOM 841 C CA . THR B 2 14 ? -4.775 48.798 -9.479 1.00 15.50 14 THR C CA 1
ATOM 842 C C . THR B 2 14 ? -5.212 47.946 -10.705 1.00 15.00 14 THR C C 1
ATOM 843 O O . THR B 2 14 ? -5.207 48.437 -11.854 1.00 14.96 14 THR C O 1
ATOM 847 N N . ILE B 2 15 ? -5.565 46.677 -10.450 1.00 14.83 15 ILE C N 1
ATOM 848 C CA . ILE B 2 15 ? -6.019 45.792 -11.520 1.00 14.66 15 ILE C CA 1
ATOM 849 C C . ILE B 2 15 ? -7.291 46.375 -12.179 1.00 13.80 15 ILE C C 1
ATOM 850 O O . ILE B 2 15 ? -7.392 46.459 -13.398 1.00 14.77 15 ILE C O 1
ATOM 855 N N . ILE B 2 16 ? -8.243 46.759 -11.330 1.00 14.48 16 ILE C N 1
ATOM 856 C CA . ILE B 2 16 ? -9.501 47.318 -11.786 1.00 14.50 16 ILE C CA 1
ATOM 857 C C . ILE B 2 16 ? -9.267 48.624 -12.601 1.00 14.71 16 ILE C C 1
ATOM 858 O O . ILE B 2 16 ? -9.839 48.799 -13.705 1.00 14.13 16 ILE C O 1
ATOM 863 N N . ASN B 2 17 ? -8.447 49.512 -12.059 1.00 15.08 17 ASN C N 1
ATOM 864 C CA . ASN B 2 17 ? -8.181 50.814 -12.712 1.00 15.67 17 ASN C CA 1
ATOM 865 C C . ASN B 2 17 ? -7.531 50.562 -14.073 1.00 15.16 17 ASN C C 1
ATOM 866 O O . ASN B 2 17 ? -7.841 51.236 -15.057 1.00 16.00 17 ASN C O 1
ATOM 871 N N . THR B 2 18 ? -6.620 49.605 -14.128 1.00 14.62 18 THR C N 1
ATOM 872 C CA . THR B 2 18 ? -5.907 49.331 -15.357 1.00 14.77 18 THR C CA 1
ATOM 873 C C . THR B 2 18 ? -6.864 48.788 -16.404 1.00 14.96 18 THR C C 1
ATOM 874 O O . THR B 2 18 ? -6.803 49.193 -17.590 1.00 15.22 18 THR C O 1
ATOM 878 N N . PHE B 2 19 ? -7.690 47.811 -16.001 1.00 14.47 19 PHE C N 1
ATOM 879 C CA . PHE B 2 19 ? -8.745 47.307 -16.876 1.00 15.18 19 PHE C CA 1
ATOM 880 C C . PHE B 2 19 ? -9.568 48.448 -17.434 1.00 15.95 19 PHE C C 1
ATOM 881 O O . PHE B 2 19 ? -9.711 48.603 -18.649 1.00 15.67 19 PHE C O 1
ATOM 889 N N . HIS B 2 20 ? -10.073 49.291 -16.573 1.00 15.61 20 HIS C N 1
ATOM 890 C CA . HIS B 2 20 ? -10.936 50.375 -16.997 1.00 15.66 20 HIS C CA 1
ATOM 891 C C . HIS B 2 20 ? -10.342 51.432 -17.877 1.00 15.80 20 HIS C C 1
ATOM 892 O O . HIS B 2 20 ? -11.027 51.950 -18.749 1.00 16.61 20 HIS C O 1
ATOM 899 N N A GLN B 2 21 ? -9.052 51.704 -17.724 0.76 15.78 21 GLN C N 1
ATOM 900 N N B GLN B 2 21 ? -9.071 51.768 -17.679 0.24 15.49 21 GLN C N 1
ATOM 901 C CA A GLN B 2 21 ? -8.438 52.778 -18.497 0.76 16.54 21 GLN C CA 1
ATOM 902 C CA B GLN B 2 21 ? -8.410 52.757 -18.535 0.24 15.81 21 GLN C CA 1
ATOM 903 C C A GLN B 2 21 ? -8.344 52.388 -19.998 0.76 16.44 21 GLN C C 1
ATOM 904 C C B GLN B 2 21 ? -8.513 52.372 -20.006 0.24 16.10 21 GLN C C 1
ATOM 905 O O A GLN B 2 21 ? -8.221 53.251 -20.862 0.76 17.59 21 GLN C O 1
ATOM 906 O O B GLN B 2 21 ? -8.704 53.224 -20.874 0.24 16.93 21 GLN C O 1
ATOM 917 N N . TYR B 2 22 ? -8.400 51.074 -20.274 1.00 16.00 22 TYR C N 1
ATOM 918 C CA . TYR B 2 22 ? -8.518 50.566 -21.638 1.00 16.27 22 TYR C CA 1
ATOM 919 C C . TYR B 2 22 ? -9.949 50.211 -22.047 1.00 16.00 22 TYR C C 1
ATOM 920 O O . TYR B 2 22 ? -10.335 50.463 -23.224 1.00 17.83 22 TYR C O 1
ATOM 929 N N . SER B 2 23 ? -10.765 49.668 -21.120 1.00 16.19 23 SER C N 1
ATOM 930 C CA . SER B 2 23 ? -12.100 49.173 -21.525 1.00 16.39 23 SER C CA 1
ATOM 931 C C . SER B 2 23 ? -12.980 50.314 -21.987 1.00 17.04 23 SER C C 1
ATOM 932 O O . SER B 2 23 ? -13.779 50.167 -22.917 1.00 17.10 23 SER C O 1
ATOM 935 N N . VAL B 2 24 ? -12.778 51.486 -21.395 1.00 17.44 24 VAL C N 1
ATOM 936 C CA . VAL B 2 24 ? -13.584 52.673 -21.709 1.00 18.69 24 VAL C CA 1
ATOM 937 C C . VAL B 2 24 ? -13.385 53.247 -23.125 1.00 18.92 24 VAL C C 1
ATOM 938 O O . VAL B 2 24 ? -14.199 54.065 -23.589 1.00 20.75 24 VAL C O 1
ATOM 942 N N . LYS B 2 25 ? -12.325 52.879 -23.802 1.00 18.04 25 LYS C N 1
ATOM 943 C CA . LYS B 2 25 ? -11.928 53.581 -25.016 1.00 19.37 25 LYS C CA 1
ATOM 944 C C . LYS B 2 25 ? -12.904 53.424 -26.217 1.00 20.50 25 LYS C C 1
ATOM 945 O O . LYS B 2 25 ? -13.329 54.468 -26.899 1.00 22.88 25 LYS C O 1
ATOM 951 N N . LEU B 2 26 ? -13.232 52.163 -26.499 1.00 21.56 26 LEU C N 1
ATOM 952 C CA . LEU B 2 26 ? -14.016 51.826 -27.690 1.00 22.84 26 LEU C CA 1
ATOM 953 C C . LEU B 2 26 ? -15.154 50.881 -27.358 1.00 22.00 26 LEU C C 1
ATOM 954 O O . LEU B 2 26 ? -15.052 50.059 -26.467 1.00 20.06 26 LEU C O 1
ATOM 959 N N . GLY B 2 27 ? -16.262 50.987 -28.101 1.00 23.41 27 GLY C N 1
ATOM 960 C CA . GLY B 2 27 ? -17.321 49.983 -27.908 1.00 23.64 27 GLY C CA 1
ATOM 961 C C . GLY B 2 27 ? -17.840 49.981 -26.488 1.00 22.70 27 GLY C C 1
ATOM 962 O O . GLY B 2 27 ? -18.030 51.049 -25.884 1.00 23.21 27 GLY C O 1
ATOM 963 N N . HIS B 2 28 ? -18.119 48.798 -25.953 1.00 22.28 28 HIS C N 1
ATOM 964 C CA . HIS B 2 28 ? -18.667 48.707 -24.631 1.00 22.69 28 HIS C CA 1
ATOM 965 C C . HIS B 2 28 ? -17.631 49.247 -23.667 1.00 21.11 28 HIS C C 1
ATOM 966 O O . HIS B 2 28 ? -16.452 48.844 -23.727 1.00 19.83 28 HIS C O 1
ATOM 973 N N . PRO B 2 29 ? -18.051 50.154 -22.764 1.00 21.59 29 PRO C N 1
ATOM 974 C CA . PRO B 2 29 ? -17.060 50.726 -21.836 1.00 21.14 29 PRO C CA 1
ATOM 975 C C . PRO B 2 29 ? -16.562 49.863 -20.680 1.00 21.06 29 PRO C C 1
ATOM 976 O O . PRO B 2 29 ? -15.585 50.261 -20.022 1.00 20.29 29 PRO C O 1
ATOM 980 N N A ASP B 2 30 ? -17.216 48.718 -20.417 0.50 21.13 30 ASP C N 1
ATOM 981 N N B ASP B 2 30 ? -17.193 48.709 -20.441 0.50 20.82 30 ASP C N 1
ATOM 982 C CA A ASP B 2 30 ? -16.796 47.802 -19.355 0.50 20.80 30 ASP C CA 1
ATOM 983 C CA B ASP B 2 30 ? -16.745 47.822 -19.390 0.50 20.34 30 ASP C CA 1
ATOM 984 C C A ASP B 2 30 ? -16.208 46.488 -19.889 0.50 19.84 30 ASP C C 1
ATOM 985 C C B ASP B 2 30 ? -16.311 46.455 -19.924 0.50 19.57 30 ASP C C 1
ATOM 986 O O A ASP B 2 30 ? -16.014 45.577 -19.119 0.50 19.65 30 ASP C O 1
ATOM 987 O O B ASP B 2 30 ? -16.356 45.479 -19.216 0.50 19.36 30 ASP C O 1
ATOM 996 N N . THR B 2 31 ? -15.908 46.396 -21.187 1.00 19.28 31 THR C N 1
ATOM 997 C CA . THR B 2 31 ? -15.229 45.198 -21.735 1.00 18.84 31 THR C CA 1
ATOM 998 C C . THR B 2 31 ? -14.067 45.624 -22.662 1.00 17.91 31 THR C C 1
ATOM 999 O O . THR B 2 31 ? -14.073 46.744 -23.182 1.00 16.99 31 THR C O 1
ATOM 1003 N N . LEU B 2 32 ? -13.064 44.773 -22.743 1.00 17.03 32 LEU C N 1
ATOM 1004 C CA . LEU B 2 32 ? -11.909 44.990 -23.595 1.00 17.08 32 LEU C CA 1
ATOM 1005 C C . LEU B 2 32 ? -12.110 44.310 -24.899 1.00 17.80 32 LEU C C 1
ATOM 1006 O O . LEU B 2 32 ? -12.310 43.057 -24.932 1.00 17.79 32 LEU C O 1
ATOM 1011 N N . ASN B 2 33 ? -12.074 45.091 -25.967 1.00 18.18 33 ASN C N 1
ATOM 1012 C CA . ASN B 2 33 ? -12.056 44.504 -27.291 1.00 19.27 33 ASN C CA 1
ATOM 1013 C C . ASN B 2 33 ? -10.622 44.109 -27.602 1.00 19.24 33 ASN C C 1
ATOM 1014 O O . ASN B 2 33 ? -9.746 44.274 -26.792 1.00 18.60 33 ASN C O 1
ATOM 1019 N N . GLN B 2 34 ? -10.373 43.564 -28.785 1.00 20.89 34 GLN C N 1
ATOM 1020 C CA . GLN B 2 34 ? -9.030 43.060 -29.045 1.00 22.40 34 GLN C CA 1
ATOM 1021 C C . GLN B 2 34 ? -7.951 44.152 -28.976 1.00 21.49 34 GLN C C 1
ATOM 1022 O O . GLN B 2 34 ? -6.870 43.934 -28.430 1.00 20.05 34 GLN C O 1
ATOM 1028 N N . GLY B 2 35 ? -8.250 45.304 -29.583 1.00 21.23 35 GLY C N 1
ATOM 1029 C CA . GLY B 2 35 ? -7.319 46.432 -29.622 1.00 20.93 35 GLY C CA 1
ATOM 1030 C C . GLY B 2 35 ? -6.990 46.925 -28.216 1.00 19.87 35 GLY C C 1
ATOM 1031 O O . GLY B 2 35 ? -5.838 47.275 -27.936 1.00 21.40 35 GLY C O 1
ATOM 1032 N N . GLU B 2 36 ? -8.029 47.018 -27.380 1.00 18.82 36 GLU C N 1
ATOM 1033 C CA . GLU B 2 36 ? -7.887 47.490 -25.994 1.00 17.73 36 GLU C CA 1
ATOM 1034 C C . GLU B 2 36 ? -7.044 46.526 -25.163 1.00 17.23 36 GLU C C 1
ATOM 1035 O O . GLU B 2 36 ? -6.144 46.929 -24.427 1.00 16.62 36 GLU C O 1
ATOM 1041 N N . PHE B 2 37 ? -7.294 45.241 -25.324 1.00 17.00 37 PHE C N 1
ATOM 1042 C CA . PHE B 2 37 ? -6.510 44.221 -24.631 1.00 16.31 37 PHE C CA 1
ATOM 1043 C C . PHE B 2 37 ? -5.058 44.220 -25.073 1.00 16.41 37 PHE C C 1
ATOM 1044 O O . PHE B 2 37 ? -4.154 44.193 -24.243 1.00 17.40 37 PHE C O 1
ATOM 1052 N N . LYS B 2 38 ? -4.841 44.284 -26.387 1.00 17.52 38 LYS C N 1
ATOM 1053 C CA . LYS B 2 38 ? -3.488 44.353 -26.916 1.00 18.32 38 LYS C CA 1
ATOM 1054 C C . LYS B 2 38 ? -2.728 45.548 -26.419 1.00 18.35 38 LYS C C 1
ATOM 1055 O O . LYS B 2 38 ? -1.560 45.410 -26.076 1.00 19.27 38 LYS C O 1
ATOM 1061 N N . GLU B 2 39 ? -3.384 46.699 -26.291 1.00 18.22 39 GLU C N 1
ATOM 1062 C CA . GLU B 2 39 ? -2.744 47.879 -25.708 1.00 19.01 39 GLU C CA 1
ATOM 1063 C C . GLU B 2 39 ? -2.365 47.699 -24.266 1.00 18.14 39 GLU C C 1
ATOM 1064 O O . GLU B 2 39 ? -1.247 47.993 -23.834 1.00 19.43 39 GLU C O 1
ATOM 1070 N N . LEU B 2 40 ? -3.302 47.175 -23.481 1.00 17.47 40 LEU C N 1
ATOM 1071 C CA . LEU B 2 40 ? -3.001 46.877 -22.081 1.00 16.29 40 LEU C CA 1
ATOM 1072 C C . LEU B 2 40 ? -1.781 45.973 -21.952 1.00 16.57 40 LEU C C 1
ATOM 1073 O O . LEU B 2 40 ? -0.881 46.191 -21.116 1.00 16.03 40 LEU C O 1
ATOM 1078 N N . VAL B 2 41 ? -1.778 44.910 -22.702 1.00 17.37 41 VAL C N 1
ATOM 1079 C CA . VAL B 2 41 ? -0.729 43.903 -22.572 1.00 18.22 41 VAL C CA 1
ATOM 1080 C C . VAL B 2 41 ? 0.618 44.468 -23.008 1.00 19.00 41 VAL C C 1
ATOM 1081 O O . VAL B 2 41 ? 1.634 44.262 -22.320 1.00 18.71 41 VAL C O 1
ATOM 1085 N N . ARG B 2 42 ? 0.579 45.271 -24.070 1.00 19.92 42 ARG C N 1
ATOM 1086 C CA . ARG B 2 42 ? 1.773 45.915 -24.642 1.00 21.18 42 ARG C CA 1
ATOM 1087 C C . ARG B 2 42 ? 2.424 46.878 -23.661 1.00 20.59 42 ARG C C 1
ATOM 1088 O O . ARG B 2 42 ? 3.672 46.949 -23.522 1.00 21.74 42 ARG C O 1
ATOM 1096 N N . LYS B 2 43 ? 1.572 47.652 -23.001 1.00 20.43 43 LYS C N 1
ATOM 1097 C CA . LYS B 2 43 ? 2.057 48.689 -22.067 1.00 21.09 43 LYS C CA 1
ATOM 1098 C C . LYS B 2 43 ? 2.216 48.199 -20.659 1.00 20.91 43 LYS C C 1
ATOM 1099 O O . LYS B 2 43 ? 3.306 48.269 -20.104 1.00 22.08 43 LYS C O 1
ATOM 1105 N N . ASP B 2 44 ? 1.147 47.691 -20.054 1.00 19.36 44 ASP C N 1
ATOM 1106 C CA . ASP B 2 44 ? 1.192 47.385 -18.636 1.00 19.25 44 ASP C CA 1
ATOM 1107 C C . ASP B 2 44 ? 1.731 45.993 -18.283 1.00 18.27 44 ASP C C 1
ATOM 1108 O O . ASP B 2 44 ? 1.982 45.733 -17.117 1.00 18.98 44 ASP C O 1
ATOM 1113 N N . LEU B 2 45 ? 1.843 45.120 -19.289 1.00 17.71 45 LEU C N 1
ATOM 1114 C CA . LEU B 2 45 ? 2.438 43.801 -19.115 1.00 18.65 45 LEU C CA 1
ATOM 1115 C C . LEU B 2 45 ? 3.661 43.668 -20.038 1.00 19.08 45 LEU C C 1
ATOM 1116 O O . LEU B 2 45 ? 4.054 42.582 -20.431 1.00 19.85 45 LEU C O 1
ATOM 1121 N N . GLN B 2 46 ? 4.313 44.798 -20.322 1.00 20.07 46 GLN C N 1
ATOM 1122 C CA . GLN B 2 46 ? 5.528 44.763 -21.146 1.00 21.41 46 GLN C CA 1
ATOM 1123 C C . GLN B 2 46 ? 6.662 43.884 -20.600 1.00 22.14 46 GLN C C 1
ATOM 1124 O O . GLN B 2 46 ? 7.463 43.394 -21.360 1.00 23.58 46 GLN C O 1
ATOM 1130 N N . ASN B 2 47 ? 6.750 43.689 -19.288 1.00 21.63 47 ASN C N 1
ATOM 1131 C CA . ASN B 2 47 ? 7.774 42.841 -18.756 1.00 22.27 47 ASN C CA 1
ATOM 1132 C C . ASN B 2 47 ? 7.282 41.420 -18.520 1.00 21.96 47 ASN C C 1
ATOM 1133 O O . ASN B 2 47 ? 7.945 40.474 -18.921 1.00 23.45 47 ASN C O 1
ATOM 1138 N N . PHE B 2 48 ? 6.117 41.279 -17.883 1.00 21.71 48 PHE C N 1
ATOM 1139 C CA . PHE B 2 48 ? 5.579 39.950 -17.546 1.00 20.50 48 PHE C CA 1
ATOM 1140 C C . PHE B 2 48 ? 5.280 39.119 -18.802 1.00 21.54 48 PHE C C 1
ATOM 1141 O O . PHE B 2 48 ? 5.428 37.885 -18.794 1.00 22.64 48 PHE C O 1
ATOM 1149 N N . LEU B 2 49 ? 4.852 39.802 -19.867 1.00 20.84 49 LEU C N 1
ATOM 1150 C CA . LEU B 2 49 ? 4.580 39.201 -21.166 1.00 21.42 49 LEU C CA 1
ATOM 1151 C C . LEU B 2 49 ? 5.549 39.707 -22.238 1.00 22.63 49 LEU C C 1
ATOM 1152 O O . LEU B 2 49 ? 5.152 39.943 -23.347 1.00 22.55 49 LEU C O 1
ATOM 1157 N N . LYS B 2 50 ? 6.816 39.866 -21.891 1.00 25.24 50 LYS C N 1
ATOM 1158 C CA . LYS B 2 50 ? 7.768 40.418 -22.802 1.00 27.24 50 LYS C CA 1
ATOM 1159 C C . LYS B 2 50 ? 7.909 39.550 -24.064 1.00 26.59 50 LYS C C 1
ATOM 1160 O O . LYS B 2 50 ? 7.930 40.046 -25.181 1.00 27.38 50 LYS C O 1
ATOM 1166 N N . LYS B 2 51 ? 8.057 38.250 -23.883 1.00 27.46 51 LYS C N 1
ATOM 1167 C CA . LYS B 2 51 ? 8.323 37.385 -25.043 1.00 29.45 51 LYS C CA 1
ATOM 1168 C C . LYS B 2 51 ? 7.045 37.276 -25.894 1.00 26.24 51 LYS C C 1
ATOM 1169 O O . LYS B 2 51 ? 7.052 37.343 -27.145 1.00 26.82 51 LYS C O 1
ATOM 1175 N N . GLU B 2 52 ? 5.921 37.151 -25.203 1.00 24.56 52 GLU C N 1
ATOM 1176 C CA . GLU B 2 52 ? 4.623 36.981 -25.855 1.00 22.76 52 GLU C CA 1
ATOM 1177 C C . GLU B 2 52 ? 4.232 38.221 -26.671 1.00 22.22 52 GLU C C 1
ATOM 1178 O O . GLU B 2 52 ? 3.697 38.122 -27.819 1.00 22.64 52 GLU C O 1
ATOM 1184 N N . ASN B 2 53 ? 4.588 39.386 -26.137 1.00 22.64 53 ASN C N 1
ATOM 1185 C CA . ASN B 2 53 ? 4.356 40.665 -26.806 1.00 22.91 53 ASN C CA 1
ATOM 1186 C C . ASN B 2 53 ? 5.073 40.737 -28.146 1.00 24.68 53 ASN C C 1
ATOM 1187 O O . ASN B 2 53 ? 4.679 41.520 -28.997 1.00 26.05 53 ASN C O 1
ATOM 1192 N N . LYS B 2 54 ? 6.123 39.947 -28.334 1.00 26.13 54 LYS C N 1
ATOM 1193 C CA . LYS B 2 54 ? 6.830 39.934 -29.625 1.00 27.99 54 LYS C CA 1
ATOM 1194 C C . LYS B 2 54 ? 6.044 39.238 -30.747 1.00 28.29 54 LYS C C 1
ATOM 1195 O O . LYS B 2 54 ? 6.390 39.361 -31.925 1.00 30.38 54 LYS C O 1
ATOM 1201 N N . ASN B 2 55 ? 5.016 38.485 -30.375 1.00 26.82 55 ASN C N 1
ATOM 1202 C CA . ASN B 2 55 ? 4.251 37.680 -31.327 1.00 27.42 55 ASN C CA 1
ATOM 1203 C C . ASN B 2 55 ? 2.755 38.019 -31.214 1.00 25.98 55 ASN C C 1
ATOM 1204 O O . ASN B 2 55 ? 2.053 37.542 -30.299 1.00 23.27 55 ASN C O 1
ATOM 1209 N N . GLU B 2 56 ? 2.272 38.876 -32.113 1.00 26.39 56 GLU C N 1
ATOM 1210 C CA . GLU B 2 56 ? 0.898 39.314 -32.034 1.00 26.94 56 GLU C CA 1
ATOM 1211 C C . GLU B 2 56 ? -0.104 38.140 -32.023 1.00 26.10 56 GLU C C 1
ATOM 1212 O O . GLU B 2 56 ? -1.152 38.222 -31.351 1.00 24.67 56 GLU C O 1
ATOM 1218 N N . LYS B 2 57 ? 0.205 37.060 -32.734 1.00 27.84 57 LYS C N 1
ATOM 1219 C CA . LYS B 2 57 ? -0.739 35.919 -32.779 1.00 27.93 57 LYS C CA 1
ATOM 1220 C C . LYS B 2 57 ? -0.795 35.192 -31.452 1.00 24.59 57 LYS C C 1
ATOM 1221 O O . LYS B 2 57 ? -1.840 34.632 -31.100 1.00 22.81 57 LYS C O 1
ATOM 1227 N N . VAL B 2 58 ? 0.301 35.231 -30.695 1.00 23.46 58 VAL C N 1
ATOM 1228 C CA . VAL B 2 58 ? 0.266 34.728 -29.322 1.00 21.07 58 VAL C CA 1
ATOM 1229 C C . VAL B 2 58 ? -0.701 35.523 -28.466 1.00 20.02 58 VAL C C 1
ATOM 1230 O O . VAL B 2 58 ? -1.535 34.964 -27.743 1.00 19.82 58 VAL C O 1
ATOM 1234 N N . ILE B 2 59 ? -0.559 36.844 -28.477 1.00 19.76 59 ILE C N 1
ATOM 1235 C CA . ILE B 2 59 ? -1.495 37.693 -27.750 1.00 17.62 59 ILE C CA 1
ATOM 1236 C C . ILE B 2 59 ? -2.959 37.471 -28.191 1.00 17.92 59 ILE C C 1
ATOM 1237 O O . ILE B 2 59 ? -3.861 37.442 -27.341 1.00 17.85 59 ILE C O 1
ATOM 1242 N N . GLU B 2 60 ? -3.196 37.278 -29.487 1.00 19.93 60 GLU C N 1
ATOM 1243 C CA . GLU B 2 60 ? -4.571 36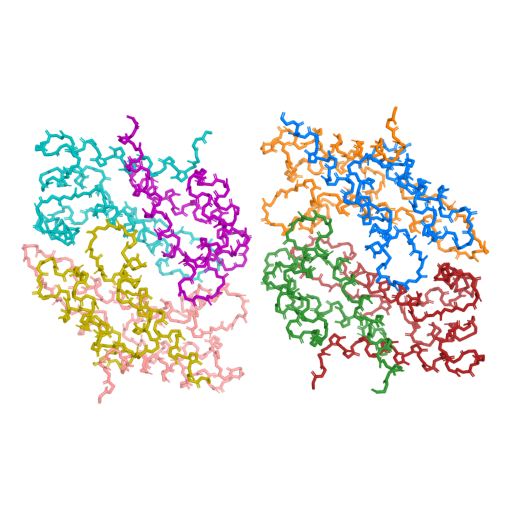.977 -29.960 1.00 20.34 60 GLU C CA 1
ATOM 1244 C C . GLU B 2 60 ? -5.085 35.639 -29.373 1.00 19.98 60 GLU C C 1
ATOM 1245 O O . GLU B 2 60 ? -6.238 35.519 -29.023 1.00 20.68 60 GLU C O 1
ATOM 1251 N N . HIS B 2 61 ? -4.199 34.668 -29.203 1.00 20.50 61 HIS C N 1
ATOM 1252 C CA . HIS B 2 61 ? -4.574 33.369 -28.704 1.00 20.57 61 HIS C CA 1
ATOM 1253 C C . HIS B 2 61 ? -4.867 33.507 -27.239 1.00 18.62 61 HIS C C 1
ATOM 1254 O O . HIS B 2 61 ? -5.794 32.861 -26.748 1.00 17.63 61 HIS C O 1
ATOM 1261 N N . ILE B 2 62 ? -4.061 34.303 -26.505 1.00 17.95 62 ILE C N 1
ATOM 1262 C CA . ILE B 2 62 ? -4.304 34.533 -25.076 1.00 17.48 62 ILE C CA 1
ATOM 1263 C C . ILE B 2 62 ? -5.685 35.112 -24.930 1.00 16.91 62 ILE C C 1
ATOM 1264 O O . ILE B 2 62 ? -6.449 34.675 -24.095 1.00 16.62 62 ILE C O 1
ATOM 1269 N N . MET B 2 63 ? -6.030 36.115 -25.717 1.00 17.37 63 MET C N 1
ATOM 1270 C CA A MET B 2 63 ? -7.362 36.673 -25.586 0.50 17.03 63 MET C CA 1
ATOM 1271 C CA B MET B 2 63 ? -7.365 36.699 -25.622 0.50 17.53 63 MET C CA 1
ATOM 1272 C C . MET B 2 63 ? -8.480 35.657 -25.920 1.00 17.36 63 MET C C 1
ATOM 1273 O O . MET B 2 63 ? -9.492 35.557 -25.183 1.00 16.86 63 MET C O 1
ATOM 1282 N N . GLU B 2 64 ? -8.288 34.870 -26.940 1.00 17.95 64 GLU C N 1
ATOM 1283 C CA . GLU B 2 64 ? -9.287 33.855 -27.306 1.00 19.04 64 GLU C CA 1
ATOM 1284 C C . GLU B 2 64 ? -9.479 32.851 -26.183 1.00 18.13 64 GLU C C 1
ATOM 1285 O O . GLU B 2 64 ? -10.612 32.476 -25.859 1.00 17.56 64 GLU C O 1
ATOM 1291 N N . ASP B 2 65 ? -8.386 32.477 -25.535 1.00 17.30 65 ASP C N 1
ATOM 1292 C CA . ASP B 2 65 ? -8.428 31.568 -24.395 1.00 17.99 65 ASP C CA 1
ATOM 1293 C C . ASP B 2 65 ? -9.267 32.164 -23.261 1.00 15.69 65 ASP C C 1
ATOM 1294 O O . ASP B 2 65 ? -10.073 31.477 -22.632 1.00 16.07 65 ASP C O 1
ATOM 1299 N N . LEU B 2 66 ? -9.071 33.443 -22.991 1.00 14.46 66 LEU C N 1
ATOM 1300 C CA . LEU B 2 66 ? -9.690 34.049 -21.822 1.00 14.04 66 LEU C CA 1
ATOM 1301 C C . LEU B 2 66 ? -11.141 34.382 -22.084 1.00 13.84 66 LEU C C 1
ATOM 1302 O O . LEU B 2 66 ? -11.914 34.582 -21.126 1.00 14.73 66 LEU C O 1
ATOM 1307 N N . ASP B 2 67 ? -11.518 34.485 -23.373 1.00 14.23 67 ASP C N 1
ATOM 1308 C CA . ASP B 2 67 ? -12.871 34.872 -23.759 1.00 14.98 67 ASP C CA 1
ATOM 1309 C C . ASP B 2 67 ? -13.870 33.721 -23.643 1.00 15.47 67 ASP C C 1
ATOM 1310 O O . ASP B 2 67 ? -14.292 33.141 -24.657 1.00 16.94 67 ASP C O 1
ATOM 1315 N N A THR B 2 68 ? -14.302 33.414 -22.425 0.46 15.90 68 THR C N 1
ATOM 1316 N N B THR B 2 68 ? -14.256 33.506 -22.385 0.54 15.87 68 THR C N 1
ATOM 1317 C CA A THR B 2 68 ? -15.085 32.193 -22.195 0.46 16.95 68 THR C CA 1
ATOM 1318 C CA B THR B 2 68 ? -15.053 32.388 -21.936 0.54 17.02 68 THR C CA 1
ATOM 1319 C C A THR B 2 68 ? -16.493 32.247 -22.733 0.46 18.27 68 THR C C 1
ATOM 1320 C C B THR B 2 68 ? -16.387 32.295 -22.661 0.54 18.26 68 THR C C 1
ATOM 1321 O O A THR B 2 68 ? -17.073 31.220 -23.096 0.46 19.63 68 THR C O 1
ATOM 1322 O O B THR B 2 68 ? -16.776 31.213 -23.079 0.54 20.04 68 THR C O 1
ATOM 1329 N N . ASN B 2 69 ? -17.080 33.429 -22.825 1.00 18.75 69 ASN C N 1
ATOM 1330 C CA . ASN B 2 69 ? -18.413 33.460 -23.455 1.00 20.88 69 ASN C CA 1
ATOM 1331 C C . ASN B 2 69 ? -18.387 33.758 -24.944 1.00 22.27 69 ASN C C 1
ATOM 1332 O O . ASN B 2 69 ? -19.454 34.032 -25.535 1.00 24.49 69 ASN C O 1
ATOM 1337 N N . ALA B 2 70 ? -17.182 33.779 -25.542 1.00 21.43 70 ALA C N 1
ATOM 1338 C CA . ALA B 2 70 ? -16.981 33.819 -27.002 1.00 23.76 70 ALA C CA 1
ATOM 1339 C C . ALA B 2 70 ? -17.590 35.039 -27.752 1.00 25.65 70 ALA C C 1
ATOM 1340 O O . ALA B 2 70 ? -18.049 34.963 -28.940 1.00 28.05 70 ALA C O 1
ATOM 1342 N N . ASP B 2 71 ? -17.637 36.183 -27.070 1.00 25.40 71 ASP C N 1
ATOM 1343 C CA . ASP B 2 71 ? -18.205 37.392 -27.631 1.00 26.17 71 ASP C CA 1
ATOM 1344 C C . ASP B 2 71 ? -17.161 38.344 -28.206 1.00 27.32 71 ASP C C 1
ATOM 1345 O O . ASP B 2 71 ? -17.464 39.494 -28.549 1.00 28.97 71 ASP C O 1
ATOM 1350 N N . LYS B 2 72 ? -15.912 37.876 -28.286 1.00 26.38 72 LYS C N 1
ATOM 1351 C CA . LYS B 2 72 ? -14.780 38.650 -28.766 1.00 26.56 72 LYS C CA 1
ATOM 1352 C C . LYS B 2 72 ? -14.436 39.877 -27.914 1.00 24.83 72 LYS C C 1
ATOM 1353 O O . LYS B 2 72 ? -13.783 40.789 -28.398 1.00 26.21 72 LYS C O 1
ATOM 1359 N N A GLN B 2 73 ? -14.856 39.863 -26.653 0.17 22.26 73 GLN C N 1
ATOM 1360 N N B GLN B 2 73 ? -14.897 39.881 -26.659 0.83 22.61 73 GLN C N 1
ATOM 1361 C CA A GLN B 2 73 ? -14.521 40.911 -25.706 0.17 20.78 73 GLN C CA 1
ATOM 1362 C CA B GLN B 2 73 ? -14.645 40.940 -25.667 0.83 22.62 73 GLN C CA 1
ATOM 1363 C C A GLN B 2 73 ? -14.263 40.283 -24.364 0.17 19.05 73 GLN C C 1
ATOM 1364 C C B GLN B 2 73 ? -14.175 40.231 -24.421 0.83 19.87 73 GLN C C 1
ATOM 1365 O O A GLN B 2 73 ? -14.888 39.283 -24.004 0.17 18.63 73 GLN C O 1
ATOM 1366 O O B GLN B 2 73 ? -14.540 39.060 -24.195 0.83 19.45 73 GLN C O 1
ATOM 1377 N N . LEU B 2 74 ? -13.365 40.890 -23.606 1.00 18.31 74 LEU C N 1
ATOM 1378 C CA . LEU B 2 74 ? -13.066 40.426 -22.236 1.00 16.20 74 LEU C CA 1
ATOM 1379 C C . LEU B 2 74 ? -13.808 41.259 -21.198 1.00 16.19 74 LEU C C 1
ATOM 1380 O O . LEU B 2 74 ? -13.550 42.456 -21.067 1.00 16.98 74 LEU C O 1
ATOM 1385 N N . SER B 2 75 ? -14.668 40.604 -20.432 1.00 15.45 75 SER C N 1
ATOM 1386 C CA . SER B 2 75 ? -15.235 41.176 -19.227 1.00 15.36 75 SER C CA 1
ATOM 1387 C C . SER B 2 75 ? -14.147 41.198 -18.193 1.00 14.79 75 SER C C 1
ATOM 1388 O O . SER B 2 75 ? -13.104 40.519 -18.329 1.00 14.70 75 SER C O 1
ATOM 1391 N N . PHE B 2 76 ? -14.429 41.904 -17.114 1.00 15.01 76 PHE C N 1
ATOM 1392 C CA . PHE B 2 76 ? -13.515 41.882 -15.989 1.00 14.44 76 PHE C CA 1
ATOM 1393 C C . PHE B 2 76 ? -13.350 40.433 -15.381 1.00 14.16 76 PHE C C 1
ATOM 1394 O O . PHE B 2 76 ? -12.223 39.999 -15.062 1.00 13.24 76 PHE C O 1
ATOM 1402 N N . GLU B 2 77 ? -14.472 39.725 -15.245 1.00 14.67 77 GLU C N 1
ATOM 1403 C CA . GLU B 2 77 ? -14.476 38.331 -14.810 1.00 14.51 77 GLU C CA 1
ATOM 1404 C C . GLU B 2 77 ? -13.532 37.468 -15.638 1.00 14.38 77 GLU C C 1
ATOM 1405 O O . GLU B 2 77 ? -12.777 36.679 -15.060 1.00 14.54 77 GLU C O 1
ATOM 1411 N N . GLU B 2 78 ? -13.538 37.668 -16.958 1.00 14.20 78 GLU C N 1
ATOM 1412 C CA . GLU B 2 78 ? -12.699 36.871 -17.845 1.00 14.37 78 GLU C CA 1
ATOM 1413 C C . GLU B 2 78 ? -11.244 37.308 -17.665 1.00 14.69 78 GLU C C 1
ATOM 1414 O O . GLU B 2 78 ? -10.340 36.487 -17.504 1.00 15.01 78 GLU C O 1
ATOM 1420 N N . PHE B 2 79 ? -11.045 38.621 -17.629 1.00 14.22 79 PHE C N 1
ATOM 1421 C CA . PHE B 2 79 ? -9.711 39.202 -17.533 1.00 14.71 79 PHE C CA 1
ATOM 1422 C C . PHE B 2 79 ? -8.985 38.802 -16.253 1.00 14.27 79 PHE C C 1
ATOM 1423 O O . PHE B 2 79 ? -7.768 38.627 -16.245 1.00 15.78 79 PHE C O 1
ATOM 1431 N N . ILE B 2 80 ? -9.690 38.730 -15.140 1.00 14.45 80 ILE C N 1
ATOM 1432 C CA . ILE B 2 80 ? -9.007 38.494 -13.878 1.00 14.19 80 ILE C CA 1
ATOM 1433 C C . ILE B 2 80 ? -8.295 37.146 -13.811 1.00 14.46 80 ILE C C 1
ATOM 1434 O O . ILE B 2 80 ? -7.359 36.995 -13.016 1.00 14.81 80 ILE C O 1
ATOM 1439 N N A MET B 2 81 ? -8.730 36.185 -14.615 0.50 14.58 81 MET C N 1
ATOM 1440 N N B MET B 2 81 ? -8.713 36.175 -14.633 0.50 14.03 81 MET C N 1
ATOM 1441 C CA A MET B 2 81 ? -7.996 34.925 -14.704 0.50 14.50 81 MET C CA 1
ATOM 1442 C CA B MET B 2 81 ? -7.973 34.886 -14.758 0.50 13.71 81 MET C CA 1
ATOM 1443 C C A MET B 2 81 ? -6.549 35.142 -15.177 0.50 14.39 81 MET C C 1
ATOM 1444 C C B MET B 2 81 ? -6.563 35.030 -15.345 0.50 13.80 81 MET C C 1
ATOM 1445 O O A MET B 2 81 ? -5.627 34.544 -14.606 0.50 14.92 81 MET C O 1
ATOM 1446 O O B MET B 2 81 ? -5.695 34.201 -15.149 0.50 14.13 81 MET C O 1
ATOM 1455 N N . LEU B 2 82 ? -6.353 36.065 -16.132 1.00 14.18 82 LEU C N 1
ATOM 1456 C CA . LEU B 2 82 ? -5.030 36.358 -16.646 1.00 14.60 82 LEU C CA 1
ATOM 1457 C C . LEU B 2 82 ? -4.203 36.891 -15.510 1.00 14.13 82 LEU C C 1
ATOM 1458 O O . LEU B 2 82 ? -2.991 36.544 -15.350 1.00 15.06 82 LEU C O 1
ATOM 1463 N N . MET B 2 83 ? -4.823 37.743 -14.675 1.00 14.34 83 MET C N 1
ATOM 1464 C CA . MET B 2 83 ? -4.092 38.303 -13.547 1.00 14.35 83 MET C CA 1
ATOM 1465 C C . MET B 2 83 ? -3.707 37.244 -12.505 1.00 15.27 83 MET C C 1
ATOM 1466 O O . MET B 2 83 ? -2.576 37.217 -12.050 1.00 14.22 83 MET C O 1
ATOM 1471 N N . ALA B 2 84 ? -4.602 36.285 -12.255 1.00 15.08 84 ALA C N 1
ATOM 1472 C CA . ALA B 2 84 ? -4.288 35.189 -11.393 1.00 15.36 84 ALA C CA 1
ATOM 1473 C C . ALA B 2 84 ? -3.176 34.339 -12.003 1.00 15.20 84 ALA C C 1
ATOM 1474 O O . ALA B 2 84 ? -2.241 33.927 -11.304 1.00 15.06 84 ALA C O 1
ATOM 1476 N N A ARG B 2 85 ? -3.258 34.070 -13.296 0.50 14.51 85 ARG C N 1
ATOM 1477 N N B ARG B 2 85 ? -3.263 34.070 -13.298 0.50 15.21 85 ARG C N 1
ATOM 1478 C CA A ARG B 2 85 ? -2.243 33.232 -13.932 0.50 15.37 85 ARG C CA 1
ATOM 1479 C CA B ARG B 2 85 ? -2.247 33.240 -13.950 0.50 16.64 85 ARG C CA 1
ATOM 1480 C C A ARG B 2 85 ? -0.839 33.831 -13.884 0.50 15.87 85 ARG C C 1
ATOM 1481 C C B ARG B 2 85 ? -0.842 33.832 -13.884 0.50 16.56 85 ARG C C 1
ATOM 1482 O O A ARG B 2 85 ? 0.153 33.119 -13.677 0.50 15.91 85 ARG C O 1
ATOM 1483 O O B ARG B 2 85 ? 0.146 33.118 -13.669 0.50 16.44 85 ARG C O 1
ATOM 1498 N N . LEU B 2 86 ? -0.762 35.145 -14.091 1.00 16.02 86 LEU C N 1
ATOM 1499 C CA . LEU B 2 86 ? 0.508 35.842 -14.097 1.00 16.89 86 LEU C CA 1
ATOM 1500 C C . LEU B 2 86 ? 1.070 35.961 -12.709 1.00 16.44 86 LEU C C 1
ATOM 1501 O O . LEU B 2 86 ? 2.273 35.884 -12.538 1.00 17.34 86 LEU C O 1
ATOM 1506 N N . THR B 2 87 ? 0.200 36.124 -11.727 1.00 15.48 87 THR C N 1
ATOM 1507 C CA . THR B 2 87 ? 0.647 36.208 -10.362 1.00 15.01 87 THR C CA 1
ATOM 1508 C C . THR B 2 87 ? 1.251 34.867 -10.013 1.00 14.88 87 THR C C 1
ATOM 1509 O O . THR B 2 87 ? 2.321 34.806 -9.375 1.00 15.80 87 THR C O 1
ATOM 1513 N N . TRP B 2 88 ? 0.530 33.794 -10.299 1.00 13.97 88 TRP C N 1
ATOM 1514 C CA . TRP B 2 88 ? 1.051 32.434 -10.133 1.00 14.96 88 TRP C CA 1
ATOM 1515 C C . TRP B 2 88 ? 2.390 32.268 -10.848 1.00 15.61 88 TRP C C 1
ATOM 1516 O O . TRP B 2 88 ? 3.354 31.754 -10.297 1.00 17.28 88 TRP C O 1
ATOM 1527 N N . ALA B 2 89 ? 2.439 32.592 -12.123 1.00 15.67 89 ALA C N 1
ATOM 1528 C CA . ALA B 2 89 ? 3.685 32.460 -12.917 1.00 16.19 89 ALA C CA 1
ATOM 1529 C C . ALA B 2 89 ? 4.906 33.197 -12.305 1.00 17.68 89 ALA C C 1
ATOM 1530 O O . ALA B 2 89 ? 6.042 32.695 -12.317 1.00 19.25 89 ALA C O 1
ATOM 1532 N N . SER B 2 90 ? 4.666 34.387 -11.798 1.00 17.07 90 SER C N 1
ATOM 1533 C CA . SER B 2 90 ? 5.697 35.157 -11.180 1.00 17.83 90 SER C CA 1
ATOM 1534 C C . SER B 2 90 ? 6.205 34.417 -9.942 1.00 17.92 90 SER C C 1
ATOM 1535 O O . SER B 2 90 ? 7.418 34.301 -9.741 1.00 19.40 90 SER C O 1
ATOM 1538 N N . HIS B 2 91 ? 5.286 33.898 -9.144 1.00 18.35 91 HIS C N 1
ATOM 1539 C CA . HIS B 2 91 ? 5.650 33.208 -7.925 1.00 18.12 91 HIS C CA 1
ATOM 1540 C C . HIS B 2 91 ? 6.421 31.937 -8.246 1.00 19.47 91 HIS C C 1
ATOM 1541 O O . HIS B 2 91 ? 7.408 31.603 -7.574 1.00 18.90 91 HIS C O 1
ATOM 1548 N N . GLU B 2 92 ? 5.970 31.233 -9.280 1.00 20.25 92 GLU C N 1
ATOM 1549 C CA . GLU B 2 92 ? 6.706 30.045 -9.782 1.00 21.79 92 GLU C CA 1
ATOM 1550 C C . GLU B 2 92 ? 8.137 30.407 -10.181 1.00 23.08 92 GLU C C 1
ATOM 1551 O O . GLU B 2 92 ? 9.095 29.660 -9.852 1.00 23.54 92 GLU C O 1
ATOM 1557 N N . LYS B 2 93 ? 8.291 31.553 -10.842 1.00 22.52 93 LYS C N 1
ATOM 1558 C CA . LYS B 2 93 ? 9.602 32.028 -11.279 1.00 23.65 93 LYS C CA 1
ATOM 1559 C C . LYS B 2 93 ? 10.455 32.268 -10.054 1.00 23.05 93 LYS C C 1
ATOM 1560 O O . LYS B 2 93 ? 11.651 31.949 -10.061 1.00 23.56 93 LYS C O 1
ATOM 1566 N N . MET B 2 94 ? 9.844 32.820 -9.006 1.00 22.48 94 MET C N 1
ATOM 1567 C CA . MET B 2 94 ? 10.562 33.107 -7.769 1.00 22.39 94 MET C CA 1
ATOM 1568 C C . MET B 2 94 ? 11.109 31.842 -7.144 1.00 22.69 94 MET C C 1
ATOM 1569 O O . MET B 2 94 ? 12.095 31.898 -6.365 1.00 23.09 94 MET C O 1
ATOM 1574 N N . HIS B 2 95 ? 10.507 30.696 -7.456 1.00 22.48 95 HIS C N 1
ATOM 1575 C CA . HIS B 2 95 ? 10.923 29.420 -6.895 1.00 22.77 95 HIS C CA 1
ATOM 1576 C C . HIS B 2 95 ? 11.575 28.500 -7.872 1.00 24.59 95 HIS C C 1
ATOM 1577 O O . HIS B 2 95 ? 11.748 27.307 -7.588 1.00 25.97 95 HIS C O 1
ATOM 1584 N N . GLU B 2 96 ? 11.985 29.038 -9.013 1.00 26.19 96 GLU C N 1
ATOM 1585 C CA . GLU B 2 96 ? 12.463 28.182 -10.131 1.00 28.58 96 GLU C CA 1
ATOM 1586 C C . GLU B 2 96 ? 13.793 27.545 -9.682 1.00 28.13 96 GLU C C 1
ATOM 1587 O O . GLU B 2 96 ? 14.659 28.240 -9.230 1.00 28.28 96 GLU C O 1
ATOM 1593 N N . GLY B 2 97 ? 13.891 26.223 -9.712 1.00 27.63 97 GLY C N 1
ATOM 1594 C CA . GLY B 2 97 ? 15.091 25.521 -9.269 1.00 28.44 97 GLY C CA 1
ATOM 1595 C C . GLY B 2 97 ? 15.440 25.583 -7.789 1.00 28.36 97 GLY C C 1
ATOM 1596 O O . GLY B 2 97 ? 16.598 25.381 -7.392 1.00 29.16 97 GLY C O 1
ATOM 1597 N N . ASP B 2 98 ? 14.448 25.892 -6.973 1.00 27.51 98 ASP C N 1
ATOM 1598 C CA . ASP B 2 98 ? 14.622 26.052 -5.532 1.00 27.22 98 ASP C CA 1
ATOM 1599 C C . ASP B 2 98 ? 15.062 24.724 -4.943 1.00 28.39 98 ASP C C 1
ATOM 1600 O O . ASP B 2 98 ? 14.415 23.678 -5.195 1.00 28.25 98 ASP C O 1
ATOM 1605 N N . GLU B 2 99 ? 16.174 24.775 -4.197 1.00 28.33 99 GLU C N 1
ATOM 1606 C CA . GLU B 2 99 ? 16.754 23.624 -3.479 1.00 30.02 99 GLU C CA 1
ATOM 1607 C C . GLU B 2 99 ? 16.480 23.655 -1.988 1.00 30.34 99 GLU C C 1
ATOM 1608 O O . GLU B 2 99 ? 16.852 22.747 -1.261 1.00 32.63 99 GLU C O 1
ATOM 1614 N N . GLY B 2 100 ? 15.835 24.707 -1.510 1.00 30.40 100 GLY C N 1
ATOM 1615 C CA . GLY B 2 100 ? 15.483 24.770 -0.085 1.00 30.50 100 GLY C CA 1
ATOM 1616 C C . GLY B 2 100 ? 16.723 24.822 0.799 1.00 31.34 100 GLY C C 1
ATOM 1617 O O . GLY B 2 100 ? 17.817 25.071 0.304 1.00 32.48 100 GLY C O 1
ATOM 1618 N N . PRO B 2 101 ? 16.585 24.558 2.106 1.00 31.97 101 PRO C N 1
ATOM 1619 C CA . PRO B 2 101 ? 15.388 24.264 2.837 1.00 32.00 101 PRO C CA 1
ATOM 1620 C C . PRO B 2 101 ? 14.706 25.564 3.136 1.00 31.72 101 PRO C C 1
ATOM 1621 O O . PRO B 2 101 ? 15.264 26.647 2.909 1.00 31.23 101 PRO C O 1
ATOM 1625 N N . GLY B 2 102 ? 13.492 25.464 3.626 1.00 32.36 102 GLY C N 1
ATOM 1626 C CA . GLY B 2 102 ? 12.782 26.663 4.053 1.00 32.40 102 GLY C CA 1
ATOM 1627 C C . GLY B 2 102 ? 12.471 27.520 2.835 1.00 30.63 102 GLY C C 1
ATOM 1628 O O . GLY B 2 102 ? 12.465 27.013 1.702 1.00 31.73 102 GLY C O 1
ATOM 1629 N N . HIS B 2 103 ? 12.271 28.827 3.057 1.00 29.90 103 HIS C N 1
ATOM 1630 C CA . HIS B 2 103 ? 11.679 29.741 2.021 1.00 27.71 103 HIS C CA 1
ATOM 1631 C C . HIS B 2 103 ? 12.558 30.882 1.524 1.00 29.07 103 HIS C C 1
ATOM 1632 O O . HIS B 2 103 ? 13.165 31.596 2.333 1.00 29.91 103 HIS C O 1
ATOM 1639 N N . HIS B 2 104 ? 12.646 31.071 0.208 1.00 28.61 104 HIS C N 1
ATOM 1640 C CA . HIS B 2 104 ? 13.300 32.271 -0.405 1.00 30.03 104 HIS C CA 1
ATOM 1641 C C . HIS B 2 104 ? 12.744 32.513 -1.786 1.00 28.63 104 HIS C C 1
ATOM 1642 O O . HIS B 2 104 ? 12.315 31.566 -2.460 1.00 26.71 104 HIS C O 1
ATOM 1649 N N . HIS B 2 105 ? 12.652 33.788 -2.167 1.00 26.68 105 HIS C N 1
ATOM 1650 C CA . HIS B 2 105 ? 12.324 34.169 -3.524 1.00 26.54 105 HIS C CA 1
ATOM 1651 C C . HIS B 2 105 ? 13.472 34.708 -4.275 1.00 28.12 105 HIS C C 1
ATOM 1652 O O . HIS B 2 105 ? 14.141 35.644 -3.805 1.00 30.69 105 HIS C O 1
ATOM 1659 N N . LYS B 2 106 ? 13.678 34.156 -5.461 1.00 27.41 106 LYS C N 1
ATOM 1660 C CA . LYS B 2 106 ? 14.434 34.822 -6.506 1.00 29.71 106 LYS C CA 1
ATOM 1661 C C . LYS B 2 106 ? 13.587 35.906 -7.177 1.00 28.94 106 LYS C C 1
ATOM 1662 O O . LYS B 2 106 ? 12.398 36.037 -6.873 1.00 26.43 106 LYS C O 1
ATOM 1668 N N . PRO B 2 107 ? 14.171 36.674 -8.099 1.00 29.71 107 PRO C N 1
ATOM 1669 C CA . PRO B 2 107 ? 13.359 37.592 -8.913 1.00 28.62 107 PRO C CA 1
ATOM 1670 C C . PRO B 2 107 ? 12.229 36.888 -9.621 1.00 26.79 107 PRO C C 1
ATOM 1671 O O . PRO B 2 107 ? 12.339 35.711 -9.952 1.00 26.83 107 PRO C O 1
ATOM 1675 N N . GLY B 2 108 ? 11.130 37.600 -9.807 1.00 25.04 108 GLY C N 1
ATOM 1676 C CA . GLY B 2 108 ? 9.966 37.036 -10.478 1.00 23.18 108 GLY C CA 1
ATOM 1677 C C . GLY B 2 108 ? 9.926 37.326 -11.964 1.00 23.74 108 GLY C C 1
ATOM 1678 O O . GLY B 2 108 ? 10.960 37.546 -12.607 1.00 24.46 108 GLY C O 1
ATOM 1679 N N . LEU B 2 109 ? 8.718 37.268 -12.525 1.00 22.97 109 LEU C N 1
ATOM 1680 C CA . LEU B 2 109 ? 8.566 37.482 -13.940 1.00 24.56 109 LEU C CA 1
ATOM 1681 C C . LEU B 2 109 ? 9.020 38.861 -14.362 1.00 26.25 109 LEU C C 1
ATOM 1682 O O . LEU B 2 109 ? 8.870 39.845 -13.646 1.00 26.38 109 LEU C O 1
ATOM 1687 N N . GLY B 2 110 ? 9.662 38.899 -15.521 1.00 28.58 110 GLY C N 1
ATOM 1688 C CA . GLY B 2 110 ? 10.038 40.133 -16.160 1.00 31.01 110 GLY C CA 1
ATOM 1689 C C . GLY B 2 110 ? 11.297 40.749 -15.625 1.00 33.60 110 GLY C C 1
ATOM 1690 O O . GLY B 2 110 ? 11.626 41.865 -15.997 1.00 34.87 110 GLY C O 1
ATOM 1691 N N . GLU B 2 111 ? 11.969 40.032 -14.718 1.00 33.88 111 GLU C N 1
ATOM 1692 C CA . GLU B 2 111 ? 13.212 40.482 -14.119 1.00 37.97 111 GLU C CA 1
ATOM 1693 C C . GLU B 2 111 ? 14.287 39.471 -14.456 1.00 40.25 111 GLU C C 1
ATOM 1694 O O . GLU B 2 111 ? 15.295 39.835 -15.046 1.00 49.18 111 GLU C O 1
ATOM 1700 N N . MET C 1 1 ? 8.361 5.628 -23.384 1.00 38.43 1 MET K N 1
ATOM 1701 C CA . MET C 1 1 ? 6.923 5.644 -23.069 1.00 34.59 1 MET K CA 1
ATOM 1702 C C . MET C 1 1 ? 6.694 6.302 -21.743 1.00 30.54 1 MET K C 1
ATOM 1703 O O . MET C 1 1 ? 7.463 6.127 -20.811 1.00 30.14 1 MET K O 1
ATOM 1708 N N . LEU C 1 2 ? 5.631 7.078 -21.629 1.00 26.50 2 LEU K N 1
ATOM 1709 C CA . LEU C 1 2 ? 5.265 7.621 -20.300 1.00 24.12 2 LEU K CA 1
ATOM 1710 C C . LEU C 1 2 ? 4.890 6.479 -19.325 1.00 22.56 2 LEU K C 1
ATOM 1711 O O . LEU C 1 2 ? 4.453 5.407 -19.741 1.00 23.06 2 LEU K O 1
ATOM 1716 N N . THR C 1 3 ? 5.010 6.735 -18.019 1.00 20.48 3 THR K N 1
ATOM 1717 C CA . THR C 1 3 ? 4.579 5.792 -17.007 1.00 19.90 3 THR K CA 1
ATOM 1718 C C . THR C 1 3 ? 3.044 5.788 -16.919 1.00 19.41 3 THR K C 1
ATOM 1719 O O . THR C 1 3 ? 2.366 6.718 -17.428 1.00 18.62 3 THR K O 1
ATOM 1723 N N . GLU C 1 4 ? 2.501 4.805 -16.205 1.00 19.68 4 GLU K N 1
ATOM 1724 C CA . GLU C 1 4 ? 1.043 4.702 -16.034 1.00 20.29 4 GLU K CA 1
ATOM 1725 C C . GLU C 1 4 ? 0.526 5.899 -15.260 1.00 18.13 4 GLU K C 1
ATOM 1726 O O . GLU C 1 4 ? -0.522 6.411 -15.559 1.00 17.55 4 GLU K O 1
ATOM 1732 N N . LEU C 1 5 ? 1.257 6.326 -14.221 1.00 17.28 5 LEU K N 1
ATOM 1733 C CA . LEU C 1 5 ? 0.872 7.567 -13.516 1.00 15.98 5 LEU K CA 1
ATOM 1734 C C . LEU C 1 5 ? 0.849 8.803 -14.417 1.00 15.96 5 LEU K C 1
ATOM 1735 O O . LEU C 1 5 ? -0.141 9.548 -14.454 1.00 15.23 5 LEU K O 1
ATOM 1740 N N . GLU C 1 6 ? 1.880 8.964 -15.258 1.00 16.48 6 GLU K N 1
ATOM 1741 C CA . GLU C 1 6 ? 1.931 10.091 -16.187 1.00 16.22 6 GLU K CA 1
ATOM 1742 C C . GLU C 1 6 ? 0.801 10.040 -17.199 1.00 16.30 6 GLU K C 1
ATOM 1743 O O . GLU C 1 6 ? 0.174 11.055 -17.552 1.00 15.62 6 GLU K O 1
ATOM 1749 N N . LYS C 1 7 ? 0.517 8.836 -17.682 1.00 16.55 7 LYS K N 1
ATOM 1750 C CA . LYS C 1 7 ? -0.609 8.658 -18.614 1.00 17.37 7 LYS K CA 1
ATOM 1751 C C . LYS C 1 7 ? -1.950 9.011 -17.958 1.00 16.39 7 LYS K C 1
ATOM 1752 O O . LYS C 1 7 ? -2.843 9.571 -18.608 1.00 16.79 7 LYS K O 1
ATOM 1758 N N . ALA C 1 8 ? -2.084 8.685 -16.671 1.00 15.67 8 ALA K N 1
ATOM 1759 C CA . ALA C 1 8 ? -3.299 8.984 -15.906 1.00 15.29 8 ALA K CA 1
ATOM 1760 C C . ALA C 1 8 ? -3.524 10.506 -15.860 1.00 15.05 8 ALA K C 1
ATOM 1761 O O . ALA C 1 8 ? -4.643 11.000 -16.003 1.00 15.39 8 ALA K O 1
ATOM 1763 N N . LEU C 1 9 ? -2.451 11.250 -15.625 1.00 14.70 9 LEU K N 1
ATOM 1764 C CA . LEU C 1 9 ? -2.507 12.729 -15.585 1.00 14.76 9 LEU K CA 1
ATOM 1765 C C . LEU C 1 9 ? -2.853 13.290 -16.948 1.00 15.21 9 LEU K C 1
ATOM 1766 O O . LEU C 1 9 ? -3.725 14.173 -17.065 1.00 15.23 9 LEU K O 1
ATOM 1771 N N . ASN C 1 10 ? -2.228 12.785 -17.985 1.00 15.41 10 ASN K N 1
ATOM 1772 C CA . ASN C 1 10 ? -2.606 13.257 -19.340 1.00 15.73 10 ASN K CA 1
ATOM 1773 C C . ASN C 1 10 ? -4.037 12.849 -19.696 1.00 16.17 10 ASN K C 1
ATOM 1774 O O . ASN C 1 10 ? -4.753 13.566 -20.438 1.00 17.57 10 ASN K O 1
ATOM 1779 N N . SER C 1 11 ? -4.477 11.696 -19.197 1.00 15.98 11 SER K N 1
ATOM 1780 C CA . SER C 1 11 ? -5.863 11.258 -19.426 1.00 16.23 11 SER K CA 1
ATOM 1781 C C . SER C 1 11 ? -6.882 12.196 -18.745 1.00 15.56 11 SER K C 1
ATOM 1782 O O . SER C 1 11 ? -7.981 12.459 -19.261 1.00 15.83 11 SER K O 1
ATOM 1785 N N . ILE C 1 12 ? -6.520 12.765 -17.609 1.00 14.93 12 ILE K N 1
ATOM 1786 C CA . ILE C 1 12 ? -7.356 13.800 -16.960 1.00 14.43 12 ILE K CA 1
ATOM 1787 C C . ILE C 1 12 ? -7.546 15.044 -17.823 1.00 14.93 12 ILE K C 1
ATOM 1788 O O . ILE C 1 12 ? -8.651 15.514 -18.000 1.00 14.88 12 ILE K O 1
ATOM 1793 N N . ILE C 1 13 ? -6.498 15.436 -18.537 1.00 14.96 13 ILE K N 1
ATOM 1794 C CA . ILE C 1 13 ? -6.593 16.491 -19.510 1.00 14.81 13 ILE K CA 1
ATOM 1795 C C . ILE C 1 13 ? -7.578 16.064 -20.645 1.00 14.87 13 ILE K C 1
ATOM 1796 O O . ILE C 1 13 ? -8.467 16.822 -21.026 1.00 14.82 13 ILE K O 1
ATOM 1801 N N A ASP C 1 14 ? -7.441 14.845 -21.153 0.49 15.54 14 ASP K N 1
ATOM 1802 N N B ASP C 1 14 ? -7.419 14.834 -21.114 0.51 15.37 14 ASP K N 1
ATOM 1803 C CA A ASP C 1 14 ? -8.350 14.397 -22.228 0.49 16.33 14 ASP K CA 1
ATOM 1804 C CA B ASP C 1 14 ? -8.273 14.284 -22.177 0.51 16.14 14 ASP K CA 1
ATOM 1805 C C A ASP C 1 14 ? -9.787 14.390 -21.759 0.49 15.88 14 ASP K C 1
ATOM 1806 C C B ASP C 1 14 ? -9.740 14.299 -21.779 0.51 15.78 14 ASP K C 1
ATOM 1807 O O A ASP C 1 14 ? -10.700 14.853 -22.473 0.49 15.84 14 ASP K O 1
ATOM 1808 O O B ASP C 1 14 ? -10.621 14.686 -22.565 0.51 15.83 14 ASP K O 1
ATOM 1817 N N . VAL C 1 15 ? -10.011 13.906 -20.547 1.00 15.11 15 VAL K N 1
ATOM 1818 C CA . VAL C 1 15 ? -11.388 13.851 -20.021 1.00 15.00 15 VAL K CA 1
ATOM 1819 C C . VAL C 1 15 ? -12.024 15.245 -20.094 1.00 14.62 15 VAL K C 1
ATOM 1820 O O . VAL C 1 15 ? -13.131 15.395 -20.602 1.00 14.68 15 VAL K O 1
ATOM 1824 N N . TYR C 1 16 ? -11.296 16.227 -19.607 1.00 14.32 16 TYR K N 1
ATOM 1825 C CA . TYR C 1 16 ? -11.815 17.621 -19.598 1.00 13.95 16 TYR K CA 1
ATOM 1826 C C . TYR C 1 16 ? -12.181 18.049 -21.010 1.00 14.16 16 TYR K C 1
ATOM 1827 O O . TYR C 1 16 ? -13.280 18.625 -21.269 1.00 14.48 16 TYR K O 1
ATOM 1836 N N . HIS C 1 17 ? -11.300 17.769 -21.959 1.00 14.97 17 HIS K N 1
ATOM 1837 C CA . HIS C 1 17 ? -11.533 18.194 -23.310 1.00 16.04 17 HIS K CA 1
ATOM 1838 C C . HIS C 1 17 ? -12.649 17.479 -24.008 1.00 17.17 17 HIS K C 1
ATOM 1839 O O . HIS C 1 17 ? -13.197 18.044 -24.986 1.00 17.01 17 HIS K O 1
ATOM 1846 N N . LYS C 1 18 ? -13.042 16.275 -23.570 1.00 17.22 18 LYS K N 1
ATOM 1847 C CA . LYS C 1 18 ? -14.254 15.662 -24.154 1.00 18.84 18 LYS K CA 1
ATOM 1848 C C . LYS C 1 18 ? -15.448 16.585 -23.982 1.00 17.53 18 LYS K C 1
ATOM 1849 O O . LYS C 1 18 ? -16.380 16.538 -24.791 1.00 18.59 18 LYS K O 1
ATOM 1855 N N . TYR C 1 19 ? -15.458 17.358 -22.893 1.00 16.35 19 TYR K N 1
ATOM 1856 C CA . TYR C 1 19 ? -16.586 18.254 -22.595 1.00 15.74 19 TYR K CA 1
ATOM 1857 C C . TYR C 1 19 ? -16.293 19.701 -23.030 1.00 15.39 19 TYR K C 1
ATOM 1858 O O . TYR C 1 19 ? -17.175 20.426 -23.529 1.00 15.47 19 TYR K O 1
ATOM 1867 N N . SER C 1 20 ? -15.071 20.155 -22.807 1.00 15.09 20 SER K N 1
ATOM 1868 C CA . SER C 1 20 ? -14.709 21.536 -23.211 1.00 14.94 20 SER K CA 1
ATOM 1869 C C . SER C 1 20 ? -14.732 21.784 -24.706 1.00 15.45 20 SER K C 1
ATOM 1870 O O . SER C 1 20 ? -14.959 22.923 -25.162 1.00 17.42 20 SER K O 1
ATOM 1873 N N . LEU C 1 21 ? -14.488 20.760 -25.530 1.00 15.25 21 LEU K N 1
ATOM 1874 C CA . LEU C 1 21 ? -14.500 20.913 -26.990 1.00 15.75 21 LEU K CA 1
ATOM 1875 C C . LEU C 1 21 ? -15.874 20.717 -27.630 1.00 15.53 21 LEU K C 1
ATOM 1876 O O . LEU C 1 21 ? -16.003 20.793 -28.873 1.00 16.38 21 LEU K O 1
ATOM 1881 N N . ILE C 1 22 ? -16.925 20.554 -26.819 1.00 15.10 22 ILE K N 1
ATOM 1882 C CA . ILE C 1 22 ? -18.298 20.434 -27.357 1.00 15.51 22 ILE K CA 1
ATOM 1883 C C . ILE C 1 22 ? -18.646 21.722 -28.145 1.00 15.14 22 ILE K C 1
ATOM 1884 O O . ILE C 1 22 ? -19.038 21.679 -29.330 1.00 15.51 22 ILE K O 1
ATOM 1889 N N . LYS C 1 23 ? -18.436 22.869 -27.511 1.00 15.04 23 LYS K N 1
ATOM 1890 C CA . LYS C 1 23 ? -18.804 24.140 -28.127 1.00 14.59 23 LYS K CA 1
ATOM 1891 C C . LYS C 1 23 ? -18.132 25.306 -27.470 1.00 13.88 23 LYS K C 1
ATOM 1892 O O . LYS C 1 23 ? -17.589 25.269 -26.326 1.00 13.06 23 LYS K O 1
ATOM 1898 N N . GLY C 1 24 ? -18.246 26.422 -28.138 1.00 14.62 24 GLY K N 1
ATOM 1899 C CA . GLY C 1 24 ? -17.707 27.670 -27.606 1.00 13.85 24 GLY K CA 1
ATOM 1900 C C . GLY C 1 24 ? -16.218 27.692 -27.375 1.00 14.35 24 GLY K C 1
ATOM 1901 O O . GLY C 1 24 ? -15.462 27.062 -28.077 1.00 14.80 24 GLY K O 1
ATOM 1902 N N . ASN C 1 25 ? -15.850 28.305 -26.256 1.00 14.08 25 ASN K N 1
ATOM 1903 C CA . ASN C 1 25 ? -14.430 28.450 -25.859 1.00 14.36 25 ASN K CA 1
ATOM 1904 C C . ASN C 1 25 ? -13.878 27.033 -25.588 1.00 14.14 25 ASN K C 1
ATOM 1905 O O . ASN C 1 25 ? -14.540 26.228 -24.959 1.00 13.89 25 ASN K O 1
ATOM 1910 N N A PHE C 1 26 ? -12.685 26.755 -26.119 0.61 14.77 26 PHE K N 1
ATOM 1911 N N B PHE C 1 26 ? -12.691 26.751 -26.125 0.39 14.56 26 PHE K N 1
ATOM 1912 C CA A PHE C 1 26 ? -12.058 25.414 -26.086 0.61 14.79 26 PHE K CA 1
ATOM 1913 C CA B PHE C 1 26 ? -12.095 25.414 -26.081 0.39 14.51 26 PHE K CA 1
ATOM 1914 C C A PHE C 1 26 ? -11.643 24.989 -24.684 0.61 14.50 26 PHE K C 1
ATOM 1915 C C B PHE C 1 26 ? -11.753 24.982 -24.674 0.39 14.32 26 PHE K C 1
ATOM 1916 O O A PHE C 1 26 ? -11.426 23.800 -24.430 0.61 14.45 26 PHE K O 1
ATOM 1917 O O B PHE C 1 26 ? -11.688 23.775 -24.412 0.39 14.12 26 PHE K O 1
ATOM 1932 N N . HIS C 1 27 ? -11.538 25.962 -23.799 1.00 14.86 27 HIS K N 1
ATOM 1933 C CA . HIS C 1 27 ? -11.318 25.725 -22.393 1.00 14.52 27 HIS K CA 1
ATOM 1934 C C . HIS C 1 27 ? -12.443 26.241 -21.510 1.00 14.90 27 HIS K C 1
ATOM 1935 O O . HIS C 1 27 ? -12.230 26.867 -20.449 1.00 14.44 27 HIS K O 1
ATOM 1942 N N . ALA C 1 28 ? -13.671 25.947 -21.933 1.00 14.22 28 ALA K N 1
ATOM 1943 C CA . ALA C 1 28 ? -14.857 26.297 -21.181 1.00 14.01 28 ALA K CA 1
ATOM 1944 C C . ALA C 1 28 ? -15.803 25.124 -21.217 1.00 13.82 28 ALA K C 1
ATOM 1945 O O . ALA C 1 28 ? -16.223 24.702 -22.279 1.00 15.80 28 ALA K O 1
ATOM 1947 N N . VAL C 1 29 ? -16.130 24.643 -20.017 1.00 14.48 29 VAL K N 1
ATOM 1948 C CA . VAL C 1 29 ? -17.218 23.692 -19.827 1.00 13.72 29 VAL K CA 1
ATOM 1949 C C . VAL C 1 29 ? -18.393 24.537 -19.299 1.00 13.61 29 VAL K C 1
ATOM 1950 O O . VAL C 1 29 ? -18.356 25.036 -18.174 1.00 14.43 29 VAL K O 1
ATOM 1954 N N . TYR C 1 30 ? -19.459 24.681 -20.089 1.00 13.63 30 TYR K N 1
ATOM 1955 C CA . TYR C 1 30 ? -20.602 25.504 -19.722 1.00 14.12 30 TYR K CA 1
ATOM 1956 C C . TYR C 1 30 ? -21.501 24.712 -18.748 1.00 14.75 30 TYR K C 1
ATOM 1957 O O . TYR C 1 30 ? -21.241 23.520 -18.485 1.00 14.86 30 TYR K O 1
ATOM 1966 N N . ARG C 1 31 ? -22.512 25.362 -18.190 1.00 15.94 31 ARG K N 1
ATOM 1967 C CA . ARG C 1 31 ? -23.307 24.728 -17.121 1.00 18.32 31 ARG K CA 1
ATOM 1968 C C . ARG C 1 31 ? -23.975 23.444 -17.654 1.00 18.26 31 ARG K C 1
ATOM 1969 O O . ARG C 1 31 ? -24.077 22.458 -16.914 1.00 18.82 31 ARG K O 1
ATOM 1977 N N . ASP C 1 32 ? -24.483 23.484 -18.890 1.00 18.13 32 ASP K N 1
ATOM 1978 C CA . ASP C 1 32 ? -25.100 22.299 -19.487 1.00 18.87 32 ASP K CA 1
ATOM 1979 C C . ASP C 1 32 ? -24.077 21.182 -19.784 1.00 18.81 32 ASP K C 1
ATOM 1980 O O . ASP C 1 32 ? -24.342 19.997 -19.543 1.00 18.53 32 ASP K O 1
ATOM 1985 N N . ASP C 1 33 ? -22.888 21.562 -20.266 1.00 17.99 33 ASP K N 1
ATOM 1986 C CA . ASP C 1 33 ? -21.801 20.631 -20.478 1.00 17.37 33 ASP K CA 1
ATOM 1987 C C . ASP C 1 33 ? -21.361 19.990 -19.152 1.00 16.51 33 ASP K C 1
ATOM 1988 O O . ASP C 1 33 ? -21.022 18.802 -19.130 1.00 16.99 33 ASP K O 1
ATOM 1993 N N . LEU C 1 34 ? -21.331 20.748 -18.061 1.00 16.88 34 LEU K N 1
ATOM 1994 C CA . LEU C 1 34 ? -20.880 20.160 -16.783 1.00 16.71 34 LEU K CA 1
ATOM 1995 C C . LEU C 1 34 ? -21.841 19.051 -16.300 1.00 17.54 34 LEU K C 1
ATOM 1996 O O . LEU C 1 34 ? -21.419 18.070 -15.718 1.00 16.42 34 LEU K O 1
ATOM 2001 N N . LYS C 1 35 ? -23.130 19.179 -16.573 1.00 18.03 35 LYS K N 1
ATOM 2002 C CA . LYS C 1 35 ? -24.076 18.117 -16.276 1.00 19.06 35 LYS K CA 1
ATOM 2003 C C . LYS C 1 35 ? -23.650 16.833 -16.976 1.00 18.52 35 LYS K C 1
ATOM 2004 O O . LYS C 1 35 ? -23.683 15.747 -16.378 1.00 18.76 35 LYS K O 1
ATOM 2010 N N . LYS C 1 36 ? -23.282 16.922 -18.260 1.00 18.27 36 LYS K N 1
ATOM 2011 C CA . LYS C 1 36 ? -22.846 15.736 -18.937 1.00 19.68 36 LYS K CA 1
ATOM 2012 C C . LYS C 1 36 ? -21.534 15.194 -18.414 1.00 17.31 36 LYS K C 1
ATOM 2013 O O . LYS C 1 36 ? -21.358 13.972 -18.294 1.00 17.79 36 LYS K O 1
ATOM 2019 N N . LEU C 1 37 ? -20.590 16.074 -18.164 1.00 16.63 37 LEU K N 1
ATOM 2020 C CA . LEU C 1 37 ? -19.329 15.648 -17.479 1.00 16.50 37 LEU K CA 1
ATOM 2021 C C . LEU C 1 37 ? -19.610 14.860 -16.194 1.00 16.36 37 LEU K C 1
ATOM 2022 O O . LEU C 1 37 ? -19.057 13.763 -15.990 1.00 17.08 37 LEU K O 1
ATOM 2027 N N . LEU C 1 38 ? -20.416 15.412 -15.311 1.00 16.73 38 LEU K N 1
ATOM 2028 C CA . LEU C 1 38 ? -20.669 14.764 -14.016 1.00 17.05 38 LEU K CA 1
ATOM 2029 C C . LEU C 1 38 ? -21.384 13.436 -14.147 1.00 18.80 38 LEU K C 1
ATOM 2030 O O . LEU C 1 38 ? -21.044 12.450 -13.476 1.00 19.30 38 LEU K O 1
ATOM 2035 N N . GLU C 1 39 ? -22.407 13.413 -15.003 1.00 20.01 39 GLU K N 1
ATOM 2036 C CA . GLU C 1 39 ? -23.172 12.189 -15.260 1.00 22.55 39 GLU K CA 1
ATOM 2037 C C . GLU C 1 39 ? -22.323 11.039 -15.782 1.00 21.56 39 GLU K C 1
ATOM 2038 O O . GLU C 1 39 ? -22.583 9.907 -15.457 1.00 22.06 39 GLU K O 1
ATOM 2044 N N . THR C 1 40 ? -21.386 11.337 -16.662 1.00 20.46 40 THR K N 1
ATOM 2045 C CA . THR C 1 40 ? -20.518 10.348 -17.293 1.00 21.63 40 THR K CA 1
ATOM 2046 C C . THR C 1 40 ? -19.274 10.024 -16.477 1.00 20.72 40 THR K C 1
ATOM 2047 O O . THR C 1 40 ? -18.844 8.843 -16.446 1.00 22.52 40 THR K O 1
ATOM 2051 N N . GLU C 1 41 ? -18.690 11.014 -15.841 1.00 19.20 41 GLU K N 1
ATOM 2052 C CA . GLU C 1 41 ? -17.364 10.816 -15.213 1.00 18.75 41 GLU K CA 1
ATOM 2053 C C . GLU C 1 41 ? -17.309 10.628 -13.721 1.00 20.77 41 GLU K C 1
ATOM 2054 O O . GLU C 1 41 ? -16.283 10.144 -13.240 1.00 21.74 41 GLU K O 1
ATOM 2060 N N . SER C 1 42 ? -18.313 11.073 -12.987 1.00 19.71 42 SER K N 1
ATOM 2061 C CA A SER C 1 42 ? -18.229 11.055 -11.529 0.61 20.94 42 SER K CA 1
ATOM 2062 C CA B SER C 1 42 ? -18.281 11.119 -11.521 0.39 20.77 42 SER K CA 1
ATOM 2063 C C . SER C 1 42 ? -19.192 10.027 -10.972 1.00 21.97 42 SER K C 1
ATOM 2064 O O . SER C 1 42 ? -20.225 9.720 -11.583 1.00 22.52 42 SER K O 1
ATOM 2069 N N . PRO C 1 43 ? -18.827 9.445 -9.822 1.00 22.68 43 PRO K N 1
ATOM 2070 C CA . PRO C 1 43 ? -19.670 8.462 -9.203 1.00 24.47 43 PRO K CA 1
ATOM 2071 C C . PRO C 1 43 ? -20.876 9.157 -8.560 1.00 24.48 43 PRO K C 1
ATOM 2072 O O . PRO C 1 43 ? -20.876 10.373 -8.330 1.00 22.77 43 PRO K O 1
ATOM 2076 N N . GLN C 1 44 ? -21.866 8.364 -8.217 1.00 26.78 44 GLN K N 1
ATOM 2077 C CA . GLN C 1 44 ? -23.101 8.915 -7.708 1.00 28.80 44 GLN K CA 1
ATOM 2078 C C . GLN C 1 44 ? -22.915 9.761 -6.438 1.00 27.18 44 GLN K C 1
ATOM 2079 O O . GLN C 1 44 ? -23.601 10.786 -6.294 1.00 26.17 44 GLN K O 1
ATOM 2085 N N . TYR C 1 45 ? -21.972 9.418 -5.573 1.00 26.37 45 TYR K N 1
ATOM 2086 C CA . TYR C 1 45 ? -21.823 10.195 -4.315 1.00 27.43 45 TYR K CA 1
ATOM 2087 C C . TYR C 1 45 ? -21.297 11.610 -4.630 1.00 26.85 45 TYR K C 1
ATOM 2088 O O . TYR C 1 45 ? -21.552 12.523 -3.866 1.00 27.46 45 TYR K O 1
ATOM 2097 N N . ILE C 1 46 ? -20.664 11.788 -5.805 1.00 24.98 46 ILE K N 1
ATOM 2098 C CA . ILE C 1 46 ? -20.184 13.093 -6.289 1.00 24.93 46 ILE K CA 1
ATOM 2099 C C . ILE C 1 46 ? -21.315 13.789 -7.034 1.00 25.66 46 ILE K C 1
ATOM 2100 O O . ILE C 1 46 ? -21.600 14.929 -6.700 1.00 28.74 46 ILE K O 1
ATOM 2105 N N . ARG C 1 47 ? -21.959 13.109 -7.984 1.00 31.96 47 ARG K N 1
ATOM 2106 C CA . ARG C 1 47 ? -23.098 13.665 -8.760 1.00 32.85 47 ARG K CA 1
ATOM 2107 C C . ARG C 1 47 ? -24.259 14.186 -7.865 1.00 32.48 47 ARG K C 1
ATOM 2108 O O . ARG C 1 47 ? -24.930 15.158 -8.210 1.00 30.83 47 ARG K O 1
ATOM 2116 N N . LYS C 1 48 ? -24.522 13.532 -6.733 1.00 32.67 48 LYS K N 1
ATOM 2117 C CA . LYS C 1 48 ? -25.829 13.716 -6.047 1.00 34.38 48 LYS K CA 1
ATOM 2118 C C . LYS C 1 48 ? -26.173 15.122 -5.477 1.00 33.50 48 LYS K C 1
ATOM 2119 O O . LYS C 1 48 ? -27.331 15.487 -5.442 1.00 34.01 48 LYS K O 1
ATOM 2125 N N . LYS C 1 49 ? -25.166 15.818 -4.953 1.00 34.14 49 LYS K N 1
ATOM 2126 C CA . LYS C 1 49 ? -25.105 17.286 -4.742 1.00 35.38 49 LYS K CA 1
ATOM 2127 C C . LYS C 1 49 ? -25.902 18.106 -5.790 1.00 33.21 49 LYS K C 1
ATOM 2128 O O . LYS C 1 49 ? -26.772 18.969 -5.464 1.00 34.90 49 LYS K O 1
ATOM 2134 N N . GLY C 1 50 ? -25.602 17.807 -7.048 1.00 29.98 50 GLY K N 1
ATOM 2135 C CA . GLY C 1 50 ? -26.316 18.401 -8.148 1.00 28.68 50 GLY K CA 1
ATOM 2136 C C . GLY C 1 50 ? -25.363 19.127 -9.059 1.00 25.62 50 GLY K C 1
ATOM 2137 O O . GLY C 1 50 ? -24.401 19.750 -8.603 1.00 23.72 50 GLY K O 1
ATOM 2138 N N . ALA C 1 51 ? -25.645 19.083 -10.351 1.00 24.58 51 ALA K N 1
ATOM 2139 C CA . ALA C 1 51 ? -24.788 19.754 -11.313 1.00 23.12 51 ALA K CA 1
ATOM 2140 C C . ALA C 1 51 ? -24.780 21.276 -11.164 1.00 22.83 51 ALA K C 1
ATOM 2141 O O . ALA C 1 51 ? -23.711 21.889 -11.316 1.00 21.84 51 ALA K O 1
ATOM 2143 N N . ASP C 1 52 ? -25.911 21.906 -10.850 1.00 23.42 52 ASP K N 1
ATOM 2144 C CA . ASP C 1 52 ? -25.910 23.372 -10.679 1.00 24.21 52 ASP K CA 1
ATOM 2145 C C . ASP C 1 52 ? -25.106 23.762 -9.390 1.00 22.67 52 ASP K C 1
ATOM 2146 O O . ASP C 1 52 ? -24.429 24.812 -9.337 1.00 21.70 52 ASP K O 1
ATOM 2151 N N . VAL C 1 53 ? -25.191 22.927 -8.351 1.00 22.35 53 VAL K N 1
ATOM 2152 C CA . VAL C 1 53 ? -24.432 23.175 -7.142 1.00 21.81 53 VAL K CA 1
ATOM 2153 C C . VAL C 1 53 ? -22.917 23.112 -7.401 1.00 20.20 53 VAL K C 1
ATOM 2154 O O . VAL C 1 53 ? -22.132 23.987 -6.943 1.00 19.93 53 VAL K O 1
ATOM 2158 N N . TRP C 1 54 ? -22.489 22.062 -8.101 1.00 18.35 54 TRP K N 1
ATOM 2159 C CA . TRP C 1 54 ? -21.094 21.949 -8.510 1.00 16.90 54 TRP K CA 1
ATOM 2160 C C . TRP C 1 54 ? -20.680 23.122 -9.371 1.00 16.10 54 TRP K C 1
ATOM 2161 O O . TRP C 1 54 ? -19.621 23.684 -9.239 1.00 15.30 54 TRP K O 1
ATOM 2172 N N . PHE C 1 55 ? -21.540 23.541 -10.282 1.00 16.58 55 PHE K N 1
ATOM 2173 C CA . PHE C 1 55 ? -21.150 24.603 -11.194 1.00 17.05 55 PHE K CA 1
ATOM 2174 C C . PHE C 1 55 ? -20.889 25.884 -10.437 1.00 16.84 55 PHE K C 1
ATOM 2175 O O . PHE C 1 55 ? -19.908 26.575 -10.714 1.00 16.58 55 PHE K O 1
ATOM 2183 N N . LYS C 1 56 ? -21.747 26.217 -9.468 1.00 18.29 56 LYS K N 1
ATOM 2184 C CA . LYS C 1 56 ? -21.570 27.422 -8.694 1.00 19.59 56 LYS K CA 1
ATOM 2185 C C . LYS C 1 56 ? -20.255 27.353 -7.871 1.00 18.64 56 LYS K C 1
ATOM 2186 O O . LYS C 1 56 ? -19.517 28.344 -7.724 1.00 18.55 56 LYS K O 1
ATOM 2192 N N . GLU C 1 57 ? -19.942 26.167 -7.376 1.00 18.62 57 GLU K N 1
ATOM 2193 C CA . GLU C 1 57 ? -18.710 25.967 -6.630 1.00 19.17 57 GLU K CA 1
ATOM 2194 C C . GLU C 1 57 ? -17.465 26.127 -7.514 1.00 18.02 57 GLU K C 1
ATOM 2195 O O . GLU C 1 57 ? -16.431 26.717 -7.083 1.00 19.52 57 GLU K O 1
ATOM 2201 N N . LEU C 1 58 ? -17.513 25.617 -8.729 1.00 16.01 58 LEU K N 1
ATOM 2202 C CA . LEU C 1 58 ? -16.332 25.539 -9.580 1.00 15.16 58 LEU K CA 1
ATOM 2203 C C . LEU C 1 58 ? -16.083 26.795 -10.361 1.00 14.73 58 LEU K C 1
ATOM 2204 O O . LEU C 1 58 ? -14.939 27.047 -10.750 1.00 14.26 58 LEU K O 1
ATOM 2209 N N . ASP C 1 59 ? -17.138 27.556 -10.664 1.00 14.76 59 ASP K N 1
ATOM 2210 C CA . ASP C 1 59 ? -17.014 28.776 -11.491 1.00 14.66 59 ASP K CA 1
ATOM 2211 C C . ASP C 1 59 ? -16.585 29.943 -10.600 1.00 16.32 59 ASP K C 1
ATOM 2212 O O . ASP C 1 59 ? -17.369 30.851 -10.253 1.00 16.58 59 ASP K O 1
ATOM 2217 N N A ILE C 1 60 ? -15.302 29.888 -10.254 0.23 15.21 60 ILE K N 1
ATOM 2218 N N B ILE C 1 60 ? -15.308 29.921 -10.235 0.77 15.30 60 ILE K N 1
ATOM 2219 C CA A ILE C 1 60 ? -14.671 30.789 -9.299 0.23 15.40 60 ILE K CA 1
ATOM 2220 C CA B ILE C 1 60 ? -14.816 30.851 -9.210 0.77 15.64 60 ILE K CA 1
ATOM 2221 C C A ILE C 1 60 ? -14.814 32.257 -9.677 0.23 15.50 60 ILE K C 1
ATOM 2222 C C B ILE C 1 60 ? -14.781 32.312 -9.649 0.77 15.63 60 ILE K C 1
ATOM 2223 O O A ILE C 1 60 ? -15.121 33.090 -8.830 0.23 16.19 60 ILE K O 1
ATOM 2224 O O B ILE C 1 60 ? -14.894 33.205 -8.811 0.77 15.42 60 ILE K O 1
ATOM 2233 N N . ASN C 1 61 ? -14.577 32.552 -10.956 1.00 14.88 61 ASN K N 1
ATOM 2234 C CA . ASN C 1 61 ? -14.669 33.903 -11.496 1.00 14.75 61 ASN K CA 1
ATOM 2235 C C . ASN C 1 61 ? -16.015 34.299 -12.068 1.00 15.21 61 ASN K C 1
ATOM 2236 O O . ASN C 1 61 ? -16.151 35.378 -12.621 1.00 16.15 61 ASN K O 1
ATOM 2241 N N . THR C 1 62 ? -17.041 33.472 -11.814 1.00 15.63 62 THR K N 1
ATOM 2242 C CA . THR C 1 62 ? -18.408 33.791 -12.172 1.00 17.08 62 THR K CA 1
ATOM 2243 C C . THR C 1 62 ? -18.489 34.315 -13.596 1.00 16.33 62 THR K C 1
ATOM 2244 O O . THR C 1 62 ? -19.180 35.329 -13.895 1.00 17.86 62 THR K O 1
ATOM 2248 N N . ASP C 1 63 ? -17.837 33.574 -14.481 1.00 17.17 63 ASP K N 1
ATOM 2249 C CA . ASP C 1 63 ? -17.866 33.925 -15.903 1.00 16.14 63 ASP K CA 1
ATOM 2250 C C . ASP C 1 63 ? -18.736 32.990 -16.789 1.00 16.63 63 ASP K C 1
ATOM 2251 O O . ASP C 1 63 ? -18.738 33.131 -18.006 1.00 17.22 63 ASP K O 1
ATOM 2256 N N . GLY C 1 64 ? -19.426 32.050 -16.169 1.00 16.33 64 GLY K N 1
ATOM 2257 C CA . GLY C 1 64 ? -20.345 31.182 -16.875 1.00 17.03 64 GLY K CA 1
ATOM 2258 C C . GLY C 1 64 ? -19.723 29.930 -17.442 1.00 16.60 64 GLY K C 1
ATOM 2259 O O . GLY C 1 64 ? -20.390 29.199 -18.186 1.00 17.49 64 GLY K O 1
ATOM 2260 N N . ALA C 1 65 ? -18.496 29.620 -17.050 1.00 15.69 65 ALA K N 1
ATOM 2261 C CA . ALA C 1 65 ? -17.894 28.358 -17.477 1.00 15.71 65 ALA K CA 1
ATOM 2262 C C . ALA C 1 65 ? -16.868 27.880 -16.517 1.00 15.48 65 ALA K C 1
ATOM 2263 O O . ALA C 1 65 ? -16.385 28.637 -15.719 1.00 14.26 65 ALA K O 1
ATOM 2265 N N . VAL C 1 66 ? -16.586 26.577 -16.616 1.00 15.14 66 VAL K N 1
ATOM 2266 C CA . VAL C 1 66 ? -15.546 25.932 -15.873 1.00 14.47 66 VAL K CA 1
ATOM 2267 C C . VAL C 1 66 ? -14.355 25.753 -16.777 1.00 14.45 66 VAL K C 1
ATOM 2268 O O . VAL C 1 66 ? -14.421 25.027 -17.813 1.00 14.58 66 VAL K O 1
ATOM 2272 N N . ASN C 1 67 ? -13.283 26.480 -16.480 1.00 14.31 67 ASN K N 1
ATOM 2273 C CA . ASN C 1 67 ? -12.038 26.342 -17.204 1.00 14.32 67 ASN K CA 1
ATOM 2274 C C . ASN C 1 67 ? -11.175 25.163 -16.680 1.00 14.71 67 ASN K C 1
ATOM 2275 O O . ASN C 1 67 ? -11.603 24.426 -15.840 1.00 13.95 67 ASN K O 1
ATOM 2280 N N . PHE C 1 68 ? -9.992 24.954 -17.228 1.00 15.49 68 PHE K N 1
ATOM 2281 C CA . PHE C 1 68 ? -9.266 23.771 -16.853 1.00 15.56 68 PHE K CA 1
ATOM 2282 C C . PHE C 1 68 ? -8.818 23.778 -15.390 1.00 15.41 68 PHE K C 1
ATOM 2283 O O . PHE C 1 68 ? -8.909 22.757 -14.742 1.00 15.74 68 PHE K O 1
ATOM 2291 N N A GLN C 1 69 ? -8.383 24.936 -14.900 0.50 15.75 69 GLN K N 1
ATOM 2292 N N B GLN C 1 69 ? -8.376 24.929 -14.893 0.50 15.52 69 GLN K N 1
ATOM 2293 C CA A GLN C 1 69 ? -7.925 25.045 -13.507 0.50 15.93 69 GLN K CA 1
ATOM 2294 C CA B GLN C 1 69 ? -7.930 25.036 -13.492 0.50 15.56 69 GLN K CA 1
ATOM 2295 C C A GLN C 1 69 ? -9.095 24.908 -12.549 0.50 15.37 69 GLN K C 1
ATOM 2296 C C B GLN C 1 69 ? -9.105 24.881 -12.553 0.50 15.12 69 GLN K C 1
ATOM 2297 O O A GLN C 1 69 ? -8.945 24.316 -11.485 0.50 15.31 69 GLN K O 1
ATOM 2298 O O B GLN C 1 69 ? -8.963 24.276 -11.493 0.50 15.08 69 GLN K O 1
ATOM 2309 N N . GLU C 1 70 ? -10.258 25.405 -12.938 1.00 14.46 70 GLU K N 1
ATOM 2310 C CA . GLU C 1 70 ? -11.479 25.213 -12.170 1.00 14.60 70 GLU K CA 1
ATOM 2311 C C . GLU C 1 70 ? -11.872 23.738 -12.129 1.00 14.10 70 GLU K C 1
ATOM 2312 O O . GLU C 1 70 ? -12.265 23.225 -11.089 1.00 15.88 70 GLU K O 1
ATOM 2318 N N . PHE C 1 71 ? -11.744 23.054 -13.227 1.00 13.90 71 PHE K N 1
ATOM 2319 C CA . PHE C 1 71 ? -11.979 21.603 -13.276 1.00 13.81 71 PHE K CA 1
ATOM 2320 C C . PHE C 1 71 ? -11.045 20.839 -12.324 1.00 13.92 71 PHE K C 1
ATOM 2321 O O . PHE C 1 71 ? -11.416 19.825 -11.841 1.00 13.66 71 PHE K O 1
ATOM 2329 N N . LEU C 1 72 ? -9.809 21.289 -12.203 1.00 14.38 72 LEU K N 1
ATOM 2330 C CA . LEU C 1 72 ? -8.887 20.613 -11.321 1.00 15.10 72 LEU K CA 1
ATOM 2331 C C . LEU C 1 72 ? -9.396 20.687 -9.894 1.00 15.41 72 LEU K C 1
ATOM 2332 O O . LEU C 1 72 ? -8.989 19.819 -9.101 1.00 14.69 72 LEU K O 1
ATOM 2337 N N . ILE C 1 73 ? -10.242 21.653 -9.523 1.00 14.93 73 ILE K N 1
ATOM 2338 C CA . ILE C 1 73 ? -10.825 21.618 -8.151 1.00 15.91 73 ILE K CA 1
ATOM 2339 C C . ILE C 1 73 ? -11.657 20.369 -7.984 1.00 15.32 73 ILE K C 1
ATOM 2340 O O . ILE C 1 73 ? -11.591 19.712 -6.951 1.00 16.18 73 ILE K O 1
ATOM 2345 N N . LEU C 1 74 ? -12.486 20.081 -8.994 1.00 15.25 74 LEU K N 1
ATOM 2346 C CA . LEU C 1 74 ? -13.303 18.884 -8.947 1.00 15.32 74 LEU K CA 1
ATOM 2347 C C . LEU C 1 74 ? -12.421 17.642 -8.899 1.00 15.10 74 LEU K C 1
ATOM 2348 O O . LEU C 1 74 ? -12.689 16.725 -8.122 1.00 16.42 74 LEU K O 1
ATOM 2353 N N . VAL C 1 75 ? -11.383 17.593 -9.735 1.00 14.25 75 VAL K N 1
ATOM 2354 C CA . VAL C 1 75 ? -10.467 16.442 -9.752 1.00 14.07 75 VAL K CA 1
ATOM 2355 C C . VAL C 1 75 ? -9.871 16.228 -8.335 1.00 14.09 75 VAL K C 1
ATOM 2356 O O . VAL C 1 75 ? -9.817 15.093 -7.875 1.00 14.70 75 VAL K O 1
ATOM 2360 N N . ILE C 1 76 ? -9.347 17.285 -7.737 1.00 14.10 76 ILE K N 1
ATOM 2361 C CA . ILE C 1 76 ? -8.774 17.220 -6.361 1.00 14.32 76 ILE K CA 1
ATOM 2362 C C . ILE C 1 76 ? -9.783 16.715 -5.331 1.00 15.22 76 ILE K C 1
ATOM 2363 O O . ILE C 1 76 ? -9.533 15.777 -4.620 1.00 14.69 76 ILE K O 1
ATOM 2368 N N . LYS C 1 77 ? -10.991 17.249 -5.382 1.00 15.91 77 LYS K N 1
ATOM 2369 C CA . LYS C 1 77 ? -12.029 16.798 -4.464 1.00 17.28 77 LYS K CA 1
ATOM 2370 C C . LYS C 1 77 ? -12.449 15.348 -4.674 1.00 17.24 77 LYS K C 1
ATOM 2371 O O . LYS C 1 77 ? -12.637 14.590 -3.721 1.00 17.67 77 LYS K O 1
ATOM 2377 N N . MET C 1 78 ? -12.569 14.953 -5.940 1.00 16.65 78 MET K N 1
ATOM 2378 C CA . MET C 1 78 ? -12.842 13.552 -6.272 1.00 16.84 78 MET K CA 1
ATOM 2379 C C . MET C 1 78 ? -11.760 12.636 -5.762 1.00 16.26 78 MET K C 1
ATOM 2380 O O . MET C 1 78 ? -12.055 11.557 -5.271 1.00 17.28 78 MET K O 1
ATOM 2385 N N . GLY C 1 79 ? -10.497 13.046 -5.883 1.00 15.82 79 GLY K N 1
ATOM 2386 C CA . GLY C 1 79 ? -9.392 12.274 -5.436 1.00 15.33 79 GLY K CA 1
ATOM 2387 C C . GLY C 1 79 ? -9.366 12.072 -3.939 1.00 15.70 79 GLY K C 1
ATOM 2388 O O . GLY C 1 79 ? -9.240 10.988 -3.494 1.00 15.92 79 GLY K O 1
ATOM 2389 N N . VAL C 1 80 ? -9.546 13.160 -3.212 1.00 15.49 80 VAL K N 1
ATOM 2390 C CA . VAL C 1 80 ? -9.479 13.047 -1.767 1.00 16.17 80 VAL K CA 1
ATOM 2391 C C . VAL C 1 80 ? -10.623 12.144 -1.305 1.00 17.21 80 VAL K C 1
ATOM 2392 O O . VAL C 1 80 ? -10.454 11.320 -0.397 1.00 18.08 80 VAL K O 1
ATOM 2396 N N . ALA C 1 81 ? -11.810 12.315 -1.922 1.00 17.57 81 ALA K N 1
ATOM 2397 C CA . ALA C 1 81 ? -12.978 11.534 -1.513 1.00 18.79 81 ALA K CA 1
ATOM 2398 C C . ALA C 1 81 ? -12.795 10.052 -1.793 1.00 18.90 81 ALA K C 1
ATOM 2399 O O . ALA C 1 81 ? -13.032 9.183 -0.942 1.00 20.08 81 ALA K O 1
ATOM 2401 N N . ALA C 1 82 ? -12.296 9.757 -2.982 1.00 18.09 82 ALA K N 1
ATOM 2402 C CA . ALA C 1 82 ? -12.007 8.376 -3.333 1.00 18.65 82 ALA K CA 1
ATOM 2403 C C . ALA C 1 82 ? -10.945 7.709 -2.455 1.00 18.68 82 ALA K C 1
ATOM 2404 O O . ALA C 1 82 ? -11.019 6.512 -2.138 1.00 19.87 82 ALA K O 1
ATOM 2406 N N . HIS C 1 83 ? -9.935 8.479 -2.091 1.00 18.60 83 HIS K N 1
ATOM 2407 C CA . HIS C 1 83 ? -8.896 7.988 -1.237 1.00 18.77 83 HIS K CA 1
ATOM 2408 C C . HIS C 1 83 ? -9.479 7.652 0.142 1.00 20.63 83 HIS K C 1
ATOM 2409 O O . HIS C 1 83 ? -9.170 6.597 0.714 1.00 20.50 83 HIS K O 1
ATOM 2416 N N . LYS C 1 84 ? -10.336 8.520 0.678 1.00 22.01 84 LYS K N 1
ATOM 2417 C CA . LYS C 1 84 ? -10.987 8.262 1.962 1.00 24.28 84 LYS K CA 1
ATOM 2418 C C . LYS C 1 84 ? -11.816 6.973 1.877 1.00 25.01 84 LYS K C 1
ATOM 2419 O O . LYS C 1 84 ? -11.761 6.117 2.782 1.00 25.48 84 LYS K O 1
ATOM 2425 N N . LYS C 1 85 ? -12.548 6.806 0.785 1.00 24.07 85 LYS K N 1
ATOM 2426 C CA . LYS C 1 85 ? -13.393 5.632 0.634 1.00 26.27 85 LYS K CA 1
ATOM 2427 C C . LYS C 1 85 ? -12.622 4.346 0.455 1.00 25.18 85 LYS K C 1
ATOM 2428 O O . LYS C 1 85 ? -13.121 3.260 0.803 1.00 26.30 85 LYS K O 1
ATOM 2434 N N . SER C 1 86 ? -11.406 4.446 -0.058 1.00 23.25 86 SER K N 1
ATOM 2435 C CA . SER C 1 86 ? -10.583 3.253 -0.229 1.00 23.88 86 SER K CA 1
ATOM 2436 C C . SER C 1 86 ? -10.242 2.622 1.129 1.00 24.84 86 SER K C 1
ATOM 2437 O O . SER C 1 86 ? -9.882 1.441 1.199 1.00 25.14 86 SER K O 1
ATOM 2440 N N . HIS C 1 87 ? -10.358 3.388 2.200 1.00 25.34 87 HIS K N 1
ATOM 2441 C CA . HIS C 1 87 ? -10.098 2.892 3.533 1.00 27.44 87 HIS K CA 1
ATOM 2442 C C . HIS C 1 87 ? -11.356 2.603 4.333 1.00 30.51 87 HIS K C 1
ATOM 2443 O O . HIS C 1 87 ? -11.280 2.372 5.527 1.00 32.51 87 HIS K O 1
ATOM 2450 N N . GLU C 1 88 ? -12.509 2.574 3.672 1.00 33.10 88 GLU K N 1
ATOM 2451 C CA . GLU C 1 88 ? -13.797 2.245 4.355 1.00 38.73 88 GLU K CA 1
ATOM 2452 C C . GLU C 1 88 ? -14.302 0.872 3.897 1.00 41.66 88 GLU K C 1
ATOM 2453 O O . GLU C 1 88 ? -14.070 0.492 2.750 1.00 42.51 88 GLU K O 1
ATOM 2459 N N . GLU C 1 89 ? -14.956 0.124 4.796 1.00 48.68 89 GLU K N 1
ATOM 2460 C CA . GLU C 1 89 ? -15.471 -1.235 4.489 1.00 51.42 89 GLU K CA 1
ATOM 2461 C C . GLU C 1 89 ? -16.912 -1.177 3.984 1.00 55.16 89 GLU K C 1
ATOM 2462 O O . GLU C 1 89 ? -17.180 -0.647 2.903 1.00 56.03 89 GLU K O 1
ATOM 2464 N N . LYS D 2 4 ? -18.069 -0.451 -14.926 1.00 49.65 4 LYS L N 1
ATOM 2465 C CA . LYS D 2 4 ? -18.655 0.649 -14.120 1.00 47.44 4 LYS L CA 1
ATOM 2466 C C . LYS D 2 4 ? -17.781 1.895 -14.232 1.00 39.77 4 LYS L C 1
ATOM 2467 O O . LYS D 2 4 ? -18.245 2.888 -14.724 1.00 41.33 4 LYS L O 1
ATOM 2473 N N . MET D 2 5 ? -16.522 1.820 -13.825 1.00 35.29 5 MET L N 1
ATOM 2474 C CA . MET D 2 5 ? -15.694 3.026 -13.671 1.00 29.87 5 MET L CA 1
ATOM 2475 C C . MET D 2 5 ? -15.487 3.847 -14.949 1.00 27.39 5 MET L C 1
ATOM 2476 O O . MET D 2 5 ? -15.080 3.363 -15.971 1.00 26.44 5 MET L O 1
ATOM 2481 N N . SER D 2 6 ? -15.682 5.153 -14.809 1.00 24.66 6 SER L N 1
ATOM 2482 C CA . SER D 2 6 ? -15.366 6.075 -15.886 1.00 23.40 6 SER L CA 1
ATOM 2483 C C . SER D 2 6 ? -13.854 6.232 -16.060 1.00 21.74 6 SER L C 1
ATOM 2484 O O . SER D 2 6 ? -13.058 5.875 -15.173 1.00 20.49 6 SER L O 1
ATOM 2487 N N . GLN D 2 7 ? -13.480 6.862 -17.180 1.00 21.53 7 GLN L N 1
ATOM 2488 C CA . GLN D 2 7 ? -12.101 7.195 -17.441 1.00 20.41 7 GLN L CA 1
ATOM 2489 C C . GLN D 2 7 ? -11.522 8.027 -16.284 1.00 18.74 7 GLN L C 1
ATOM 2490 O O . GLN D 2 7 ? -10.409 7.768 -15.806 1.00 17.87 7 GLN L O 1
ATOM 2496 N N . LEU D 2 8 ? -12.290 9.034 -15.840 1.00 18.15 8 LEU L N 1
ATOM 2497 C CA . LEU D 2 8 ? -11.781 9.940 -14.838 1.00 17.30 8 LEU L CA 1
ATOM 2498 C C . LEU D 2 8 ? -11.558 9.152 -13.537 1.00 17.30 8 LEU L C 1
ATOM 2499 O O . LEU D 2 8 ? -10.557 9.281 -12.845 1.00 17.21 8 LEU L O 1
ATOM 2504 N N . GLU D 2 9 ? -12.522 8.285 -13.232 1.00 18.51 9 GLU L N 1
ATOM 2505 C CA . GLU D 2 9 ? -12.436 7.467 -12.027 1.00 19.53 9 GLU L CA 1
ATOM 2506 C C . GLU D 2 9 ? -11.233 6.537 -12.061 1.00 18.50 9 GLU L C 1
ATOM 2507 O O . GLU D 2 9 ? -10.541 6.363 -11.056 1.00 17.90 9 GLU L O 1
ATOM 2513 N N . ARG D 2 10 ? -10.960 5.962 -13.238 1.00 19.74 10 ARG L N 1
ATOM 2514 C CA . ARG D 2 10 ? -9.790 5.087 -13.392 1.00 20.32 10 ARG L CA 1
ATOM 2515 C C . ARG D 2 10 ? -8.501 5.864 -13.192 1.00 18.28 10 ARG L C 1
ATOM 2516 O O . ARG D 2 10 ? -7.513 5.369 -12.634 1.00 17.48 10 ARG L O 1
ATOM 2524 N N . ASN D 2 11 ? -8.487 7.109 -13.691 1.00 17.13 11 ASN L N 1
ATOM 2525 C CA . ASN D 2 11 ? -7.292 7.959 -13.535 1.00 15.96 11 ASN L CA 1
ATOM 2526 C C . ASN D 2 11 ? -6.992 8.277 -12.082 1.00 15.11 11 ASN L C 1
ATOM 2527 O O . ASN D 2 11 ? -5.836 8.225 -11.663 1.00 15.26 11 ASN L O 1
ATOM 2532 N N . ILE D 2 12 ? -8.054 8.616 -11.354 1.00 14.96 12 ILE L N 1
ATOM 2533 C CA . ILE D 2 12 ? -7.935 8.884 -9.928 1.00 15.24 12 ILE L CA 1
ATOM 2534 C C . ILE D 2 12 ? -7.488 7.619 -9.218 1.00 15.17 12 ILE L C 1
ATOM 2535 O O . ILE D 2 12 ? -6.635 7.675 -8.293 1.00 14.52 12 ILE L O 1
ATOM 2540 N N . GLU D 2 13 ? -8.093 6.483 -9.577 1.00 16.37 13 GLU L N 1
ATOM 2541 C CA . GLU D 2 13 ? -7.682 5.185 -8.997 1.00 18.11 13 GLU L CA 1
ATOM 2542 C C . GLU D 2 13 ? -6.152 4.933 -9.181 1.00 17.12 13 GLU L C 1
ATOM 2543 O O . GLU D 2 13 ? -5.473 4.511 -8.238 1.00 16.31 13 GLU L O 1
ATOM 2549 N N . THR D 2 14 ? -5.640 5.260 -10.364 1.00 16.51 14 THR L N 1
ATOM 2550 C CA . THR D 2 14 ? -4.209 5.153 -10.637 1.00 16.28 14 THR L CA 1
ATOM 2551 C C . THR D 2 14 ? -3.389 5.998 -9.693 1.00 15.49 14 THR L C 1
ATOM 2552 O O . THR D 2 14 ? -2.346 5.553 -9.214 1.00 15.14 14 THR L O 1
ATOM 2556 N N . ILE D 2 15 ? -3.854 7.223 -9.472 1.00 14.72 15 ILE L N 1
ATOM 2557 C CA . ILE D 2 15 ? -3.169 8.126 -8.566 1.00 13.51 15 ILE L CA 1
ATOM 2558 C C . ILE D 2 15 ? -3.141 7.539 -7.148 1.00 14.14 15 ILE L C 1
ATOM 2559 O O . ILE D 2 15 ? -2.083 7.518 -6.485 1.00 14.03 15 ILE L O 1
ATOM 2564 N N . ILE D 2 16 ? -4.298 7.082 -6.647 1.00 14.96 16 ILE L N 1
ATOM 2565 C CA . ILE D 2 16 ? -4.350 6.536 -5.330 1.00 15.38 16 ILE L CA 1
ATOM 2566 C C . ILE D 2 16 ? -3.507 5.268 -5.196 1.00 15.61 16 ILE L C 1
ATOM 2567 O O . ILE D 2 16 ? -2.782 5.101 -4.188 1.00 15.95 16 ILE L O 1
ATOM 2572 N N . ASN D 2 17 ? -3.589 4.416 -6.197 1.00 15.22 17 ASN L N 1
ATOM 2573 C CA . ASN D 2 17 ? -2.829 3.163 -6.174 1.00 15.89 17 ASN L CA 1
ATOM 2574 C C . ASN D 2 17 ? -1.321 3.432 -6.134 1.00 15.40 17 ASN L C 1
ATOM 2575 O O . ASN D 2 17 ? -0.585 2.775 -5.380 1.00 16.26 17 ASN L O 1
ATOM 2580 N N . THR D 2 18 ? -0.860 4.431 -6.880 1.00 14.62 18 THR L N 1
ATOM 2581 C CA . THR D 2 18 ? 0.572 4.723 -6.975 1.00 15.56 18 THR L CA 1
ATOM 2582 C C . THR D 2 18 ? 1.036 5.286 -5.658 1.00 15.37 18 THR L C 1
ATOM 2583 O O . THR D 2 18 ? 2.092 4.907 -5.152 1.00 16.23 18 THR L O 1
ATOM 2587 N N . PHE D 2 19 ? 0.269 6.199 -5.079 1.00 14.60 19 PHE L N 1
ATOM 2588 C CA . PHE D 2 19 ? 0.552 6.673 -3.704 1.00 15.13 19 PHE L CA 1
ATOM 2589 C C . PHE D 2 19 ? 0.724 5.534 -2.734 1.00 16.18 19 PHE L C 1
ATOM 2590 O O . PHE D 2 19 ? 1.749 5.464 -2.029 1.00 15.81 19 PHE L O 1
ATOM 2598 N N . HIS D 2 20 ? -0.264 4.661 -2.675 1.00 16.05 20 HIS L N 1
ATOM 2599 C CA . HIS D 2 20 ? -0.248 3.552 -1.731 1.00 16.30 20 HIS L CA 1
ATOM 2600 C C . HIS D 2 20 ? 0.866 2.554 -1.923 1.00 16.45 20 HIS L C 1
ATOM 2601 O O . HIS D 2 20 ? 1.357 1.997 -0.946 1.00 16.85 20 HIS L O 1
ATOM 2608 N N A GLN D 2 21 ? 1.270 2.327 -3.167 0.47 15.67 21 GLN L N 1
ATOM 2609 N N B GLN D 2 21 ? 1.291 2.315 -3.162 0.53 15.69 21 GLN L N 1
ATOM 2610 C CA A GLN D 2 21 ? 2.353 1.374 -3.476 0.47 16.14 21 GLN L CA 1
ATOM 2611 C CA B GLN D 2 21 ? 2.346 1.297 -3.406 0.53 16.29 21 GLN L CA 1
ATOM 2612 C C A GLN D 2 21 ? 3.626 1.739 -2.701 0.47 16.43 21 GLN L C 1
ATOM 2613 C C B GLN D 2 21 ? 3.712 1.733 -2.866 0.53 16.52 21 GLN L C 1
ATOM 2614 O O A GLN D 2 21 ? 4.335 0.876 -2.183 0.47 16.82 21 GLN L O 1
ATOM 2615 O O B GLN D 2 21 ? 4.603 0.895 -2.773 0.53 16.74 21 GLN L O 1
ATOM 2626 N N . TYR D 2 22 ? 3.874 3.037 -2.615 1.00 15.94 22 TYR L N 1
ATOM 2627 C CA . TYR D 2 22 ? 5.029 3.552 -1.891 1.00 16.70 22 TYR L CA 1
ATOM 2628 C C . TYR D 2 22 ? 4.752 3.871 -0.432 1.00 17.31 22 TYR L C 1
ATOM 2629 O O . TYR D 2 22 ? 5.642 3.653 0.436 1.00 18.63 22 TYR L O 1
ATOM 2638 N N . SER D 2 23 ? 3.563 4.400 -0.096 1.00 16.97 23 SER L N 1
ATOM 2639 C CA . SER D 2 23 ? 3.351 4.830 1.309 1.00 17.60 23 SER L CA 1
ATOM 2640 C C . SER D 2 23 ? 3.480 3.659 2.277 1.00 17.96 23 SER L C 1
ATOM 2641 O O . SER D 2 23 ? 3.863 3.797 3.466 1.00 18.44 23 SER L O 1
ATOM 2644 N N . VAL D 2 24 ? 3.095 2.490 1.803 1.00 18.31 24 VAL L N 1
ATOM 2645 C CA . VAL D 2 24 ? 3.063 1.284 2.627 1.00 19.48 24 VAL L CA 1
ATOM 2646 C C . VAL D 2 24 ? 4.429 0.730 2.966 1.00 19.92 24 VAL L C 1
ATOM 2647 O O . VAL D 2 24 ? 4.567 -0.121 3.868 1.00 20.57 24 VAL L O 1
ATOM 2651 N N . LYS D 2 25 ? 5.479 1.198 2.304 1.00 19.17 25 LYS L N 1
ATOM 2652 C CA . LYS D 2 25 ? 6.766 0.501 2.445 1.00 20.36 25 LYS L CA 1
ATOM 2653 C C . LYS D 2 25 ? 7.390 0.621 3.853 1.00 21.44 25 LYS L C 1
ATOM 2654 O O . LYS D 2 25 ? 7.797 -0.372 4.442 1.00 20.87 25 LYS L O 1
ATOM 2660 N N . LEU D 2 26 ? 7.405 1.839 4.388 1.00 21.66 26 LEU L N 1
ATOM 2661 C CA . LEU D 2 26 ? 8.194 2.151 5.563 1.00 23.49 26 LEU L CA 1
ATOM 2662 C C . LEU D 2 26 ? 7.368 3.017 6.531 1.00 24.02 26 LEU L C 1
ATOM 2663 O O . LEU D 2 26 ? 6.563 3.875 6.122 1.00 23.00 26 LEU L O 1
ATOM 2668 N N . GLY D 2 27 ? 7.578 2.841 7.832 1.00 25.83 27 GLY L N 1
ATOM 2669 C CA . GLY D 2 27 ? 6.894 3.704 8.750 1.00 26.82 27 GLY L CA 1
ATOM 2670 C C . GLY D 2 27 ? 5.395 3.688 8.640 1.00 26.61 27 GLY L C 1
ATOM 2671 O O . GLY D 2 27 ? 4.788 2.619 8.479 1.00 26.42 27 GLY L O 1
ATOM 2672 N N . HIS D 2 28 ? 4.776 4.874 8.689 1.00 27.27 28 HIS L N 1
ATOM 2673 C CA . HIS D 2 28 ? 3.334 4.945 8.568 1.00 27.70 28 HIS L CA 1
ATOM 2674 C C . HIS D 2 28 ? 2.937 4.474 7.195 1.00 25.77 28 HIS L C 1
ATOM 2675 O O . HIS D 2 28 ? 3.467 4.964 6.200 1.00 23.28 28 HIS L O 1
ATOM 2682 N N . PRO D 2 29 ? 1.978 3.534 7.119 1.00 26.76 29 PRO L N 1
ATOM 2683 C CA . PRO D 2 29 ? 1.581 2.967 5.821 1.00 26.11 29 PRO L CA 1
ATOM 2684 C C . PRO D 2 29 ? 0.724 3.821 4.899 1.00 25.42 29 PRO L C 1
ATOM 2685 O O . PRO D 2 29 ? 0.640 3.483 3.724 1.00 24.48 29 PRO L O 1
ATOM 2689 N N A ASP D 2 30 ? 0.104 4.896 5.411 0.50 24.95 30 ASP L N 1
ATOM 2690 N N B ASP D 2 30 ? 0.067 4.886 5.407 0.50 25.42 30 ASP L N 1
ATOM 2691 C CA A ASP D 2 30 ? -0.737 5.774 4.607 0.50 24.51 30 ASP L CA 1
ATOM 2692 C CA B ASP D 2 30 ? -0.769 5.797 4.590 0.50 25.34 30 ASP L CA 1
ATOM 2693 C C A ASP D 2 30 ? -0.119 7.165 4.408 0.50 23.20 30 ASP L C 1
ATOM 2694 C C B ASP D 2 30 ? -0.119 7.174 4.392 0.50 23.59 30 ASP L C 1
ATOM 2695 O O A ASP D 2 30 ? -0.809 8.071 3.960 0.50 22.79 30 ASP L O 1
ATOM 2696 O O B ASP D 2 30 ? -0.789 8.087 3.929 0.50 23.13 30 ASP L O 1
ATOM 2705 N N . THR D 2 31 ? 1.176 7.316 4.709 1.00 22.38 31 THR L N 1
ATOM 2706 C CA . THR D 2 31 ? 1.909 8.524 4.330 1.00 21.39 31 THR L CA 1
ATOM 2707 C C . THR D 2 31 ? 3.230 8.194 3.681 1.00 20.19 31 THR L C 1
ATOM 2708 O O . THR D 2 31 ? 3.808 7.130 3.932 1.00 20.27 31 THR L O 1
ATOM 2712 N N . LEU D 2 32 ? 3.700 9.118 2.859 1.00 18.71 32 LEU L N 1
ATOM 2713 C CA . LEU D 2 32 ? 4.983 9.021 2.225 1.00 18.70 32 LEU L CA 1
ATOM 2714 C C . LEU D 2 32 ? 6.018 9.738 3.083 1.00 19.17 32 LEU L C 1
ATOM 2715 O O . LEU D 2 32 ? 5.898 10.954 3.316 1.00 19.51 32 LEU L O 1
ATOM 2720 N N . ASN D 2 33 ? 7.077 9.037 3.410 1.00 19.86 33 ASN L N 1
ATOM 2721 C CA . ASN D 2 33 ? 8.239 9.688 3.996 1.00 21.24 33 ASN L CA 1
ATOM 2722 C C . ASN D 2 33 ? 9.137 10.145 2.840 1.00 21.05 33 ASN L C 1
ATOM 2723 O O . ASN D 2 33 ? 8.808 9.974 1.682 1.00 20.07 33 ASN L O 1
ATOM 2728 N N . GLN D 2 34 ? 10.232 10.830 3.171 1.00 22.96 34 GLN L N 1
ATOM 2729 C CA . GLN D 2 34 ? 11.064 11.393 2.122 1.00 23.66 34 GLN L CA 1
ATOM 2730 C C . GLN D 2 34 ? 11.592 10.329 1.106 1.00 22.44 34 GLN L C 1
ATOM 2731 O O . GLN D 2 34 ? 11.598 10.559 -0.137 1.00 21.07 34 GLN L O 1
ATOM 2737 N N . GLY D 2 35 ? 12.022 9.190 1.638 1.00 21.44 35 GLY L N 1
ATOM 2738 C CA . GLY D 2 35 ? 12.556 8.115 0.832 1.00 21.59 35 GLY L CA 1
ATOM 2739 C C . GLY D 2 35 ? 11.498 7.563 -0.129 1.00 20.17 35 GLY L C 1
ATOM 2740 O O . GLY D 2 35 ? 11.766 7.335 -1.296 1.00 21.30 35 GLY L O 1
ATOM 2741 N N . GLU D 2 36 ? 10.303 7.350 0.391 1.00 19.52 36 GLU L N 1
ATOM 2742 C CA . GLU D 2 36 ? 9.185 6.842 -0.390 1.00 18.33 36 GLU L CA 1
ATOM 2743 C C . GLU D 2 36 ? 8.790 7.830 -1.494 1.00 18.10 36 GLU L C 1
ATOM 2744 O O . GLU D 2 36 ? 8.536 7.453 -2.612 1.00 18.56 36 GLU L O 1
ATOM 2750 N N . PHE D 2 37 ? 8.747 9.106 -1.147 1.00 18.28 37 PHE L N 1
ATOM 2751 C CA . PHE D 2 37 ? 8.379 10.119 -2.118 1.00 17.91 37 PHE L CA 1
ATOM 2752 C C . PHE D 2 37 ? 9.433 10.197 -3.239 1.00 18.76 37 PHE L C 1
ATOM 2753 O O . PHE D 2 37 ? 9.111 10.262 -4.421 1.00 18.68 37 PHE L O 1
ATOM 2761 N N . LYS D 2 38 ? 10.701 10.174 -2.832 1.00 18.14 38 LYS L N 1
ATOM 2762 C CA . LYS D 2 38 ? 11.794 10.200 -3.782 1.00 19.02 38 LYS L CA 1
ATOM 2763 C C . LYS D 2 38 ? 11.707 9.005 -4.732 1.00 19.36 38 LYS L C 1
ATOM 2764 O O . LYS D 2 38 ? 11.956 9.162 -5.928 1.00 18.77 38 LYS L O 1
ATOM 2770 N N . GLU D 2 39 ? 11.387 7.823 -4.192 1.00 20.03 39 GLU L N 1
ATOM 2771 C CA . GLU D 2 39 ? 11.239 6.656 -5.044 1.00 20.10 39 GLU L CA 1
ATOM 2772 C C . GLU D 2 39 ? 10.089 6.797 -6.037 1.00 18.59 39 GLU L C 1
ATOM 2773 O O . GLU D 2 39 ? 10.235 6.545 -7.235 1.00 18.34 39 GLU L O 1
ATOM 2779 N N . LEU D 2 40 ? 8.933 7.217 -5.542 1.00 17.80 40 LEU L N 1
ATOM 2780 C CA . LEU D 2 40 ? 7.775 7.463 -6.441 1.00 17.38 40 LEU L CA 1
ATOM 2781 C C . LEU D 2 40 ? 8.135 8.441 -7.572 1.00 16.79 40 LEU L C 1
ATOM 2782 O O . LEU D 2 40 ? 7.829 8.207 -8.761 1.00 16.57 40 LEU L O 1
ATOM 2787 N N . VAL D 2 41 ? 8.763 9.566 -7.214 1.00 16.61 41 VAL L N 1
ATOM 2788 C CA . VAL D 2 41 ? 9.130 10.562 -8.198 1.00 17.46 41 VAL L CA 1
ATOM 2789 C C . VAL D 2 41 ? 10.161 10.036 -9.227 1.00 17.21 41 VAL L C 1
ATOM 2790 O O . VAL D 2 41 ? 10.041 10.283 -10.428 1.00 17.89 41 VAL L O 1
ATOM 2794 N N . ARG D 2 42 ? 11.150 9.303 -8.756 1.00 18.76 42 ARG L N 1
ATOM 2795 C CA . ARG D 2 42 ? 12.228 8.749 -9.560 1.00 20.10 42 ARG L CA 1
ATOM 2796 C C . ARG D 2 42 ? 11.669 7.737 -10.558 1.00 20.29 42 ARG L C 1
ATOM 2797 O O . ARG D 2 42 ? 12.134 7.656 -11.666 1.00 20.36 42 ARG L O 1
ATOM 2805 N N . LYS D 2 43 ? 10.701 6.939 -10.129 1.00 19.49 43 LYS L N 1
ATOM 2806 C CA . LYS D 2 43 ? 10.143 5.879 -10.964 1.00 19.94 43 LYS L CA 1
ATOM 2807 C C . LYS D 2 43 ? 8.934 6.330 -11.754 1.00 19.96 43 LYS L C 1
ATOM 2808 O O . LYS D 2 43 ? 8.947 6.289 -12.994 1.00 19.92 43 LYS L O 1
ATOM 2814 N N . ASP D 2 44 ? 7.895 6.726 -11.037 1.00 18.83 44 ASP L N 1
ATOM 2815 C CA . ASP D 2 44 ? 6.618 7.016 -11.700 1.00 18.96 44 ASP L CA 1
ATOM 2816 C C . ASP D 2 44 ? 6.468 8.422 -12.283 1.00 18.10 44 ASP L C 1
ATOM 2817 O O . ASP D 2 44 ? 5.579 8.629 -13.083 1.00 18.43 44 ASP L O 1
ATOM 2822 N N . LEU D 2 45 ? 7.404 9.319 -12.006 1.00 17.50 45 LEU L N 1
ATOM 2823 C CA . LEU D 2 45 ? 7.418 10.656 -12.631 1.00 17.50 45 LEU L CA 1
ATOM 2824 C C . LEU D 2 45 ? 8.761 10.854 -13.338 1.00 17.78 45 LEU L C 1
ATOM 2825 O O . LEU D 2 45 ? 9.279 11.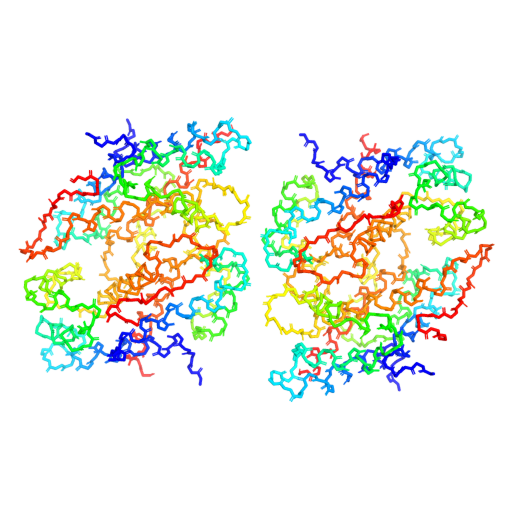961 -13.432 1.00 18.21 45 LEU L O 1
ATOM 2830 N N . GLN D 2 46 ? 9.370 9.763 -13.792 1.00 18.91 46 GLN L N 1
ATOM 2831 C CA . GLN D 2 46 ? 10.684 9.848 -14.427 1.00 19.19 46 GLN L CA 1
ATOM 2832 C C . GLN D 2 46 ? 10.744 10.769 -15.662 1.00 19.69 46 GLN L C 1
ATOM 2833 O O . GLN D 2 46 ? 11.816 11.322 -15.980 1.00 20.79 46 GLN L O 1
ATOM 2839 N N . ASN D 2 47 ? 9.629 10.908 -16.388 1.00 19.50 47 ASN L N 1
ATOM 2840 C CA . ASN D 2 47 ? 9.569 11.833 -17.512 1.00 20.03 47 ASN L CA 1
ATOM 2841 C C . ASN D 2 47 ? 9.074 13.216 -17.190 1.00 19.42 47 ASN L C 1
ATOM 2842 O O . ASN D 2 47 ? 9.673 14.225 -17.603 1.00 20.40 47 ASN L O 1
ATOM 2847 N N . PHE D 2 48 ? 7.989 13.272 -16.447 1.00 18.40 48 PHE L N 1
ATOM 2848 C CA . PHE D 2 48 ? 7.371 14.558 -16.092 1.00 18.41 48 PHE L CA 1
ATOM 2849 C C . PHE D 2 48 ? 8.308 15.408 -15.206 1.00 19.14 48 PHE L C 1
ATOM 2850 O O . PHE D 2 48 ? 8.325 16.643 -15.324 1.00 20.62 48 PHE L O 1
ATOM 2858 N N . LEU D 2 49 ? 9.059 14.746 -14.339 1.00 18.36 49 LEU L N 1
ATOM 2859 C CA . LEU D 2 49 ? 10.048 15.398 -13.492 1.00 19.09 49 LEU L CA 1
ATOM 2860 C C . LEU D 2 49 ? 11.499 14.964 -13.827 1.00 20.27 49 LEU L C 1
ATOM 2861 O O . LEU D 2 49 ? 12.354 14.764 -12.917 1.00 19.46 49 LEU L O 1
ATOM 2866 N N . LYS D 2 50 ? 11.798 14.814 -15.111 1.00 21.17 50 LYS L N 1
ATOM 2867 C CA . LYS D 2 50 ? 13.087 14.318 -15.539 1.00 24.44 50 LYS L CA 1
ATOM 2868 C C . LYS D 2 50 ? 14.214 15.258 -15.125 1.00 25.17 50 LYS L C 1
ATOM 2869 O O . LYS D 2 50 ? 15.218 14.813 -14.559 1.00 26.04 50 LYS L O 1
ATOM 2875 N N . LYS D 2 51 ? 14.032 16.551 -15.372 1.00 25.35 51 LYS L N 1
ATOM 2876 C CA . LYS D 2 51 ? 15.078 17.508 -14.997 1.00 27.81 51 LYS L CA 1
ATOM 2877 C C . LYS D 2 51 ? 15.245 17.550 -13.454 1.00 26.46 51 LYS L C 1
ATOM 2878 O O . LYS D 2 51 ? 16.369 17.447 -12.920 1.00 26.32 51 LYS L O 1
ATOM 2884 N N . GLU D 2 52 ? 14.129 17.701 -12.747 1.00 24.66 52 GLU L N 1
ATOM 2885 C CA . GLU D 2 52 ? 14.125 17.797 -11.297 1.00 24.31 52 GLU L CA 1
ATOM 2886 C C . GLU D 2 52 ? 14.746 16.564 -10.629 1.00 23.28 52 GLU L C 1
ATOM 2887 O O . GLU D 2 52 ? 15.444 16.686 -9.631 1.00 22.84 52 GLU L O 1
ATOM 2893 N N . ASN D 2 53 ? 14.469 15.377 -11.165 1.00 22.44 53 ASN L N 1
ATOM 2894 C CA . ASN D 2 53 ? 15.069 14.123 -10.656 1.00 23.16 53 ASN L CA 1
ATOM 2895 C C . ASN D 2 53 ? 16.612 14.091 -10.676 1.00 23.84 53 ASN L C 1
ATOM 2896 O O . ASN D 2 53 ? 17.203 13.329 -9.939 1.00 24.83 53 ASN L O 1
ATOM 2901 N N . LYS D 2 54 ? 17.245 14.946 -11.482 1.00 25.33 54 LYS L N 1
ATOM 2902 C CA . LYS D 2 54 ? 18.713 15.043 -11.470 1.00 27.11 54 LYS L CA 1
ATOM 2903 C C . LYS D 2 54 ? 19.263 15.765 -10.244 1.00 26.72 54 LYS L C 1
ATOM 2904 O O . LYS D 2 54 ? 20.448 15.704 -9.982 1.00 26.98 54 LYS L O 1
ATOM 2910 N N . ASN D 2 55 ? 18.400 16.420 -9.485 1.00 25.77 55 ASN L N 1
ATOM 2911 C CA . ASN D 2 55 ? 18.845 17.239 -8.392 1.00 26.89 55 ASN L CA 1
ATOM 2912 C C . ASN D 2 55 ? 18.051 16.826 -7.155 1.00 25.37 55 ASN L C 1
ATOM 2913 O O . ASN D 2 55 ? 16.881 17.222 -6.973 1.00 23.78 55 ASN L O 1
ATOM 2918 N N . GLU D 2 56 ? 18.676 16.021 -6.302 1.00 26.13 56 GLU L N 1
ATOM 2919 C CA . GLU D 2 56 ? 17.969 15.463 -5.150 1.00 26.10 56 GLU L CA 1
ATOM 2920 C C . GLU D 2 56 ? 17.431 16.559 -4.216 1.00 25.58 56 GLU L C 1
ATOM 2921 O O . GLU D 2 56 ? 16.393 16.390 -3.573 1.00 25.40 56 GLU L O 1
ATOM 2927 N N . LYS D 2 57 ? 18.129 17.679 -4.154 1.00 25.43 57 LYS L N 1
ATOM 2928 C CA . LYS D 2 57 ? 17.727 18.790 -3.295 1.00 25.50 57 LYS L CA 1
ATOM 2929 C C . LYS D 2 57 ? 16.501 19.489 -3.833 1.00 23.19 57 LYS L C 1
ATOM 2930 O O . LYS D 2 57 ? 15.695 19.973 -3.074 1.00 22.14 57 LYS L O 1
ATOM 2936 N N . VAL D 2 58 ? 16.341 19.512 -5.160 1.00 22.03 58 VAL L N 1
ATOM 2937 C CA . VAL D 2 58 ? 15.070 20.011 -5.745 1.00 21.59 58 VAL L CA 1
ATOM 2938 C C . VAL D 2 58 ? 13.895 19.122 -5.299 1.00 20.89 58 VAL L C 1
ATOM 2939 O O . VAL D 2 58 ? 12.805 19.609 -4.930 1.00 20.06 58 VAL L O 1
ATOM 2943 N N . ILE D 2 59 ? 14.108 17.805 -5.378 1.00 20.92 59 ILE L N 1
ATOM 2944 C CA . ILE D 2 59 ? 13.050 16.852 -4.969 1.00 19.91 59 ILE L CA 1
ATOM 2945 C C . ILE D 2 59 ? 12.708 17.051 -3.475 1.00 20.46 59 ILE L C 1
ATOM 2946 O O . ILE D 2 59 ? 11.538 17.023 -3.105 1.00 19.76 59 ILE L O 1
ATOM 2951 N N . GLU D 2 60 ? 13.719 17.295 -2.648 1.00 21.94 60 GLU L N 1
ATOM 2952 C CA . GLU D 2 60 ? 13.510 17.582 -1.218 1.00 22.96 60 GLU L CA 1
ATOM 2953 C C . GLU D 2 60 ? 12.676 18.836 -0.989 1.00 23.26 60 GLU L C 1
ATOM 2954 O O . GLU D 2 60 ? 11.777 18.878 -0.112 1.00 23.69 60 GLU L O 1
ATOM 2960 N N . HIS D 2 61 ? 12.936 19.851 -1.789 1.00 24.24 61 HIS L N 1
ATOM 2961 C CA . HIS D 2 61 ? 12.174 21.104 -1.652 1.00 23.83 61 HIS L CA 1
ATOM 2962 C C . HIS D 2 61 ? 10.733 20.868 -2.067 1.00 22.09 61 HIS L C 1
ATOM 2963 O O . HIS D 2 61 ? 9.805 21.406 -1.461 1.00 21.88 61 HIS L O 1
ATOM 2970 N N . ILE D 2 62 ? 10.520 20.091 -3.124 1.00 20.84 62 ILE L N 1
ATOM 2971 C CA . ILE D 2 62 ? 9.176 19.816 -3.580 1.00 20.07 62 ILE L CA 1
ATOM 2972 C C . ILE D 2 62 ? 8.421 19.123 -2.487 1.00 20.20 62 ILE L C 1
ATOM 2973 O O . ILE D 2 62 ? 7.289 19.501 -2.161 1.00 20.02 62 ILE L O 1
ATOM 2978 N N . MET D 2 63 ? 9.061 18.192 -1.819 1.00 20.30 63 MET L N 1
ATOM 2979 C CA . MET D 2 63 ? 8.390 17.545 -0.712 1.00 20.32 63 MET L CA 1
ATOM 2980 C C . MET D 2 63 ? 8.095 18.495 0.443 1.00 20.06 63 MET L C 1
ATOM 2981 O O . MET D 2 63 ? 6.980 18.507 0.971 1.00 19.29 63 MET L O 1
ATOM 2986 N N . GLU D 2 64 ? 9.054 19.329 0.808 1.00 20.49 64 GLU L N 1
ATOM 2987 C CA . GLU D 2 64 ? 8.861 20.297 1.878 1.00 21.49 64 GLU L CA 1
ATOM 2988 C C . GLU D 2 64 ? 7.710 21.254 1.584 1.00 21.24 64 GLU L C 1
ATOM 2989 O O . GLU D 2 64 ? 6.915 21.583 2.439 1.00 20.30 64 GLU L O 1
ATOM 2995 N N . ASP D 2 65 ? 7.627 21.695 0.332 1.00 19.59 65 ASP L N 1
ATOM 2996 C CA . ASP D 2 65 ? 6.546 22.615 -0.108 1.00 20.22 65 ASP L CA 1
ATOM 2997 C C . ASP D 2 65 ? 5.162 21.953 0.047 1.00 18.77 65 ASP L C 1
ATOM 2998 O O . ASP D 2 65 ? 4.209 22.600 0.469 1.00 19.59 65 ASP L O 1
ATOM 3003 N N . LEU D 2 66 ? 5.073 20.669 -0.328 1.00 18.58 66 LEU L N 1
ATOM 3004 C CA . LEU D 2 66 ? 3.819 19.930 -0.293 1.00 18.01 66 LEU L CA 1
ATOM 3005 C C . LEU D 2 66 ? 3.396 19.579 1.128 1.00 18.08 66 LEU L C 1
ATOM 3006 O O . LEU D 2 66 ? 2.223 19.376 1.361 1.00 18.60 66 LEU L O 1
ATOM 3011 N N . ASP D 2 67 ? 4.346 19.499 2.047 1.00 18.67 67 ASP L N 1
ATOM 3012 C CA . ASP D 2 67 ? 4.115 19.039 3.404 1.00 18.58 67 ASP L CA 1
ATOM 3013 C C . ASP D 2 67 ? 3.492 20.116 4.262 1.00 19.98 67 ASP L C 1
ATOM 3014 O O . ASP D 2 67 ? 4.157 20.744 5.065 1.00 20.01 67 ASP L O 1
ATOM 3019 N N A THR D 2 68 ? 2.191 20.285 4.113 0.68 20.70 68 THR L N 1
ATOM 3020 N N B THR D 2 68 ? 2.199 20.358 4.039 0.32 19.95 68 THR L N 1
ATOM 3021 C CA A THR D 2 68 ? 1.564 21.474 4.610 0.68 21.15 68 THR L CA 1
ATOM 3022 C CA B THR D 2 68 ? 1.542 21.542 4.596 0.32 20.44 68 THR L CA 1
ATOM 3023 C C A THR D 2 68 ? 1.517 21.494 6.116 0.68 21.83 68 THR L C 1
ATOM 3024 C C B THR D 2 68 ? 1.356 21.513 6.113 0.32 21.30 68 THR L C 1
ATOM 3025 O O A THR D 2 68 ? 1.639 22.535 6.702 0.68 23.96 68 THR L O 1
ATOM 3026 O O B THR D 2 68 ? 1.197 22.567 6.712 0.32 22.55 68 THR L O 1
ATOM 3033 N N . ASN D 2 69 ? 1.387 20.336 6.738 1.00 21.30 69 ASN L N 1
ATOM 3034 C CA . ASN D 2 69 ? 1.371 20.297 8.203 1.00 21.96 69 ASN L CA 1
ATOM 3035 C C . ASN D 2 69 ? 2.767 20.109 8.802 1.00 22.92 69 ASN L C 1
ATOM 3036 O O . ASN D 2 69 ? 2.909 19.963 10.054 1.00 22.95 69 ASN L O 1
ATOM 3041 N N . ALA D 2 70 ? 3.801 20.153 7.962 1.00 22.66 70 ALA L N 1
ATOM 3042 C CA . ALA D 2 70 ? 5.214 20.150 8.378 1.00 23.89 70 ALA L CA 1
ATOM 3043 C C . ALA D 2 70 ? 5.590 19.004 9.345 1.00 24.18 70 ALA L C 1
ATOM 3044 O O . ALA D 2 70 ? 6.347 19.180 10.332 1.00 25.63 70 ALA L O 1
ATOM 3046 N N . ASP D 2 71 ? 5.091 17.809 9.058 1.00 23.97 71 ASP L N 1
ATOM 3047 C CA . ASP D 2 71 ? 5.450 16.638 9.848 1.00 25.37 71 ASP L CA 1
ATOM 3048 C C . ASP D 2 71 ? 6.437 15.687 9.159 1.00 24.40 71 ASP L C 1
ATOM 3049 O O . ASP D 2 71 ? 6.637 14.602 9.646 1.00 24.34 71 ASP L O 1
ATOM 3054 N N . LYS D 2 72 ? 6.983 16.078 7.995 1.00 24.06 72 LYS L N 1
ATOM 3055 C CA . LYS D 2 72 ? 7.965 15.308 7.236 1.00 24.65 72 LYS L CA 1
ATOM 3056 C C . LYS D 2 72 ? 7.388 14.043 6.591 1.00 23.49 72 LYS L C 1
ATOM 3057 O O . LYS D 2 72 ? 8.115 13.129 6.254 1.00 25.50 72 LYS L O 1
ATOM 3063 N N . GLN D 2 73 ? 6.078 14.063 6.346 1.00 22.55 73 GLN L N 1
ATOM 3064 C CA . GLN D 2 73 ? 5.334 12.964 5.731 1.00 22.28 73 GLN L CA 1
ATOM 3065 C C . GLN D 2 73 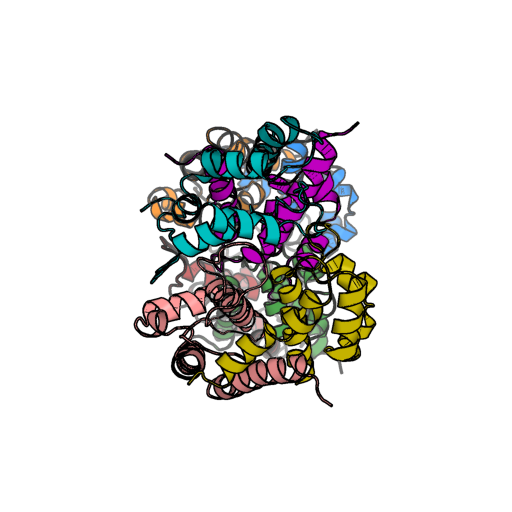? 4.392 13.640 4.775 1.00 20.32 73 GLN L C 1
ATOM 3066 O O . GLN D 2 73 ? 3.911 14.753 5.031 1.00 18.79 73 GLN L O 1
ATOM 3072 N N . LEU D 2 74 ? 4.093 12.993 3.657 1.00 18.54 74 LEU L N 1
ATOM 3073 C CA . LEU D 2 74 ? 3.031 13.482 2.773 1.00 17.85 74 LEU L CA 1
ATOM 3074 C C . LEU D 2 74 ? 1.820 12.581 2.870 1.00 17.12 74 LEU L C 1
ATOM 3075 O O . LEU D 2 74 ? 1.891 11.373 2.637 1.00 17.51 74 LEU L O 1
ATOM 3080 N N . SER D 2 75 ? 0.698 13.167 3.229 1.00 17.32 75 SER L N 1
ATOM 3081 C CA . SER D 2 75 ? -0.570 12.493 3.263 1.00 17.18 75 SER L CA 1
ATOM 3082 C C . SER D 2 75 ? -1.066 12.500 1.848 1.00 16.41 75 SER L C 1
ATOM 3083 O O . SER D 2 75 ? -0.500 13.222 0.979 1.00 16.33 75 SER L O 1
ATOM 3086 N N . PHE D 2 76 ? -2.121 11.716 1.568 1.00 16.55 76 PHE L N 1
ATOM 3087 C CA . PHE D 2 76 ? -2.674 11.746 0.201 1.00 14.92 76 PHE L CA 1
ATOM 3088 C C . PHE D 2 76 ? -3.155 13.182 -0.160 1.00 15.24 76 PHE L C 1
ATOM 3089 O O . PHE D 2 76 ? -2.972 13.648 -1.309 1.00 14.38 76 PHE L O 1
ATOM 3097 N N . GLU D 2 77 ? -3.786 13.840 0.807 1.00 15.51 77 GLU L N 1
ATOM 3098 C CA . GLU D 2 77 ? -4.332 15.172 0.615 1.00 16.65 77 GLU L CA 1
ATOM 3099 C C . GLU D 2 77 ? -3.213 16.119 0.189 1.00 16.29 77 GLU L C 1
ATOM 3100 O O . GLU D 2 77 ? -3.354 16.909 -0.770 1.00 16.85 77 GLU L O 1
ATOM 3106 N N . GLU D 2 78 ? -2.078 16.024 0.867 1.00 15.61 78 GLU L N 1
ATOM 3107 C CA . GLU D 2 78 ? -0.960 16.872 0.492 1.00 15.67 78 GLU L CA 1
ATOM 3108 C C . GLU D 2 78 ? -0.394 16.518 -0.857 1.00 15.21 78 GLU L C 1
ATOM 3109 O O . GLU D 2 78 ? -0.136 17.373 -1.666 1.00 15.75 78 GLU L O 1
ATOM 3115 N N . PHE D 2 79 ? -0.241 15.222 -1.116 1.00 15.24 79 PHE L N 1
ATOM 3116 C CA . PHE D 2 79 ? 0.309 14.716 -2.380 1.00 15.04 79 PHE L CA 1
ATOM 3117 C C . PHE D 2 79 ? -0.528 15.062 -3.580 1.00 15.16 79 PHE L C 1
ATOM 3118 O O . PHE D 2 79 ? 0.058 15.324 -4.648 1.00 15.74 79 PHE L O 1
ATOM 3126 N N . ILE D 2 80 ? -1.865 15.055 -3.483 1.00 14.48 80 ILE L N 1
ATOM 3127 C CA . ILE D 2 80 ? -2.655 15.283 -4.687 1.00 15.03 80 ILE L CA 1
ATOM 3128 C C . ILE D 2 80 ? -2.428 16.690 -5.285 1.00 15.10 80 ILE L C 1
ATOM 3129 O O . ILE D 2 80 ? -2.655 16.897 -6.481 1.00 14.94 80 ILE L O 1
ATOM 3134 N N A MET D 2 81 ? -1.949 17.651 -4.520 0.58 15.03 81 MET L N 1
ATOM 3135 N N B MET D 2 81 ? -2.009 17.653 -4.483 0.42 15.16 81 MET L N 1
ATOM 3136 C CA A MET D 2 81 ? -1.624 18.955 -5.098 0.58 15.37 81 MET L CA 1
ATOM 3137 C CA B MET D 2 81 ? -1.643 18.939 -5.040 0.42 15.50 81 MET L CA 1
ATOM 3138 C C A MET D 2 81 ? -0.466 18.848 -6.097 0.58 15.53 81 MET L C 1
ATOM 3139 C C B MET D 2 81 ? -0.565 18.763 -6.119 0.42 15.55 81 MET L C 1
ATOM 3140 O O A MET D 2 81 ? -0.372 19.634 -7.054 0.58 15.98 81 MET L O 1
ATOM 3141 O O B MET D 2 81 ? -0.667 19.392 -7.172 0.42 15.90 81 MET L O 1
ATOM 3150 N N . LEU D 2 82 ? 0.419 17.890 -5.889 1.00 15.74 82 LEU L N 1
ATOM 3151 C CA . LEU D 2 82 ? 1.464 17.661 -6.920 1.00 15.51 82 LEU L CA 1
ATOM 3152 C C . LEU D 2 82 ? 0.859 17.121 -8.191 1.00 15.47 82 LEU L C 1
ATOM 3153 O O . LEU D 2 82 ? 1.266 17.520 -9.286 1.00 15.48 82 LEU L O 1
ATOM 3158 N N . MET D 2 83 ? -0.106 16.217 -8.058 1.00 15.28 83 MET L N 1
ATOM 3159 C CA . MET D 2 83 ? -0.790 15.665 -9.258 1.00 14.51 83 MET L CA 1
ATOM 3160 C C . MET D 2 83 ? -1.511 16.754 -10.054 1.00 14.89 83 MET L C 1
ATOM 3161 O O . MET D 2 83 ? -1.378 16.818 -11.276 1.00 15.16 83 MET L O 1
ATOM 3166 N N . ALA D 2 84 ? -2.198 17.649 -9.360 1.00 15.40 84 ALA L N 1
ATOM 3167 C CA . ALA D 2 84 ? -2.893 18.743 -10.000 1.00 14.94 84 ALA L CA 1
ATOM 3168 C C . ALA D 2 84 ? -1.909 19.669 -10.697 1.00 14.85 84 ALA L C 1
ATOM 3169 O O . ALA D 2 84 ? -2.107 20.056 -11.823 1.00 15.44 84 ALA L O 1
ATOM 3171 N N . ARG D 2 85 ? -0.805 19.979 -10.033 1.00 15.13 85 ARG L N 1
ATOM 3172 C CA . ARG D 2 85 ? 0.191 20.867 -10.600 1.00 16.68 85 ARG L CA 1
ATOM 3173 C C . ARG D 2 85 ? 0.844 20.305 -11.828 1.00 16.06 85 ARG L C 1
ATOM 3174 O O . ARG D 2 85 ? 1.133 21.056 -12.757 1.00 16.56 85 ARG L O 1
ATOM 3182 N N . LEU D 2 86 ? 1.124 18.999 -11.820 1.00 15.91 86 LEU L N 1
ATOM 3183 C CA . LEU D 2 86 ? 1.752 18.368 -12.987 1.00 16.15 86 LEU L CA 1
ATOM 3184 C C . LEU D 2 86 ? 0.793 18.222 -14.167 1.00 15.53 86 LEU L C 1
ATOM 3185 O O . LEU D 2 86 ? 1.210 18.352 -15.341 1.00 16.74 86 LEU L O 1
ATOM 3190 N N . THR D 2 87 ? -0.493 18.010 -13.860 1.00 15.96 87 THR L N 1
ATOM 3191 C CA . THR D 2 87 ? -1.520 17.880 -14.883 1.00 15.20 87 THR L CA 1
ATOM 3192 C C . THR D 2 87 ? -1.628 19.251 -15.546 1.00 15.76 87 THR L C 1
ATOM 3193 O O . THR D 2 87 ? -1.677 19.371 -16.750 1.00 15.82 87 THR L O 1
ATOM 3197 N N A TRP D 2 88 ? -1.737 20.280 -14.705 0.50 15.78 88 TRP L N 1
ATOM 3198 N N B TRP D 2 88 ? -1.733 20.282 -14.718 0.50 15.85 88 TRP L N 1
ATOM 3199 C CA A TRP D 2 88 ? -1.698 21.679 -15.157 0.50 16.22 88 TRP L CA 1
ATOM 3200 C CA B TRP D 2 88 ? -1.708 21.661 -15.203 0.50 16.28 88 TRP L CA 1
ATOM 3201 C C A TRP D 2 88 ? -0.478 21.949 -16.022 0.50 16.26 88 TRP L C 1
ATOM 3202 C C B TRP D 2 88 ? -0.473 21.945 -16.039 0.50 16.28 88 TRP L C 1
ATOM 3203 O O A TRP D 2 88 ? -0.593 22.449 -17.146 0.50 16.66 88 TRP L O 1
ATOM 3204 O O B TRP D 2 88 ? -0.570 22.456 -17.160 0.50 16.60 88 TRP L O 1
ATOM 3225 N N . ALA D 2 89 ? 0.700 21.620 -15.494 1.00 16.03 89 ALA L N 1
ATOM 3226 C CA . ALA D 2 89 ? 1.974 21.796 -16.264 1.00 16.68 89 ALA L CA 1
ATOM 3227 C C . ALA D 2 89 ? 1.990 21.075 -17.596 1.00 16.49 89 ALA L C 1
ATOM 3228 O O . ALA D 2 89 ? 2.509 21.568 -18.578 1.00 18.57 89 ALA L O 1
ATOM 3230 N N . SER D 2 90 ? 1.423 19.898 -17.659 1.00 16.03 90 SER L N 1
ATOM 3231 C CA . SER D 2 90 ? 1.453 19.169 -18.919 1.00 16.62 90 SER L CA 1
ATOM 3232 C C . SER D 2 90 ? 0.545 19.843 -19.936 1.00 16.54 90 SER L C 1
ATOM 3233 O O . SER D 2 90 ? 0.924 20.019 -21.128 1.00 17.06 90 SER L O 1
ATOM 3236 N N . HIS D 2 91 ? -0.631 20.262 -19.462 1.00 16.57 91 HIS L N 1
ATOM 3237 C CA . HIS D 2 91 ? -1.549 20.992 -20.333 1.00 16.26 91 HIS L CA 1
ATOM 3238 C C . HIS D 2 91 ? -0.936 22.279 -20.823 1.00 17.84 91 HIS L C 1
ATOM 3239 O O . HIS D 2 91 ? -1.086 22.672 -21.989 1.00 17.74 91 HIS L O 1
ATOM 3246 N N . GLU D 2 92 ? -0.242 22.974 -19.954 1.00 17.42 92 GLU L N 1
ATOM 3247 C CA . GLU D 2 92 ? 0.466 24.210 -20.332 1.00 19.30 92 GLU L CA 1
ATOM 3248 C C . GLU D 2 92 ? 1.519 23.942 -21.421 1.00 20.44 92 GLU L C 1
ATOM 3249 O O . GLU D 2 92 ? 1.591 24.664 -22.429 1.00 21.53 92 GLU L O 1
ATOM 3255 N N . LYS D 2 93 ? 2.267 22.868 -21.265 1.00 20.51 93 LYS L N 1
ATOM 3256 C CA . LYS D 2 93 ? 3.267 22.467 -22.252 1.00 21.67 93 LYS L CA 1
ATOM 3257 C C . LYS D 2 93 ? 2.590 22.199 -23.590 1.00 21.75 93 LYS L C 1
ATOM 3258 O O . LYS D 2 93 ? 3.093 22.629 -24.634 1.00 23.00 93 LYS L O 1
ATOM 3264 N N . MET D 2 94 ? 1.422 21.568 -23.558 1.00 19.84 94 MET L N 1
ATOM 3265 C CA . MET D 2 94 ? 0.680 21.332 -24.812 1.00 20.57 94 MET L CA 1
ATOM 3266 C C . MET D 2 94 ? 0.295 22.602 -25.515 1.00 21.35 94 MET L C 1
ATOM 3267 O O . MET D 2 94 ? 0.035 22.552 -26.742 1.00 22.42 94 MET L O 1
ATOM 3272 N N . HIS D 2 95 ? 0.230 23.726 -24.788 1.00 20.80 95 HIS L N 1
ATOM 3273 C CA . HIS D 2 95 ? -0.162 25.017 -25.391 1.00 22.91 95 HIS L CA 1
ATOM 3274 C C . HIS D 2 95 ? 0.962 26.008 -25.446 1.00 24.45 95 HIS L C 1
ATOM 3275 O O . HIS D 2 95 ? 0.732 27.189 -25.713 1.00 25.14 95 HIS L O 1
ATOM 3282 N N . GLU D 2 96 ? 2.197 25.547 -25.195 1.00 26.59 96 GLU L N 1
ATOM 3283 C CA . GLU D 2 96 ? 3.378 26.446 -25.143 1.00 29.47 96 GLU L CA 1
ATOM 3284 C C . GLU D 2 96 ? 3.568 27.079 -26.526 1.00 29.47 96 GLU L C 1
ATOM 3285 O O . GLU D 2 96 ? 3.634 26.350 -27.508 1.00 27.92 96 GLU L O 1
ATOM 3291 N N . GLY D 2 97 ? 3.620 28.417 -26.616 1.00 29.08 97 GLY L N 1
ATOM 3292 C CA . GLY D 2 97 ? 3.759 29.077 -27.883 1.00 30.27 97 GLY L CA 1
ATOM 3293 C C . GLY D 2 97 ? 2.578 28.987 -28.842 1.00 29.70 97 GLY L C 1
ATOM 3294 O O . GLY D 2 97 ? 2.740 29.277 -30.020 1.00 31.82 97 GLY L O 1
ATOM 3295 N N . ASP D 2 98 ? 1.383 28.649 -28.336 1.00 28.57 98 ASP L N 1
ATOM 3296 C CA . ASP D 2 98 ? 0.200 28.403 -29.194 1.00 29.08 98 ASP L CA 1
ATOM 3297 C C . ASP D 2 98 ? -0.223 29.686 -29.873 1.00 31.13 98 ASP L C 1
ATOM 3298 O O . ASP D 2 98 ? -0.429 30.720 -29.222 1.00 32.11 98 ASP L O 1
ATOM 3303 N N . GLU D 2 99 ? -0.328 29.640 -31.204 1.00 32.31 99 GLU L N 1
ATOM 3304 C CA . GLU D 2 99 ? -0.739 30.783 -31.979 1.00 33.85 99 GLU L CA 1
ATOM 3305 C C . GLU D 2 99 ? -2.110 30.545 -32.609 1.00 34.64 99 GLU L C 1
ATOM 3306 O O . GLU D 2 99 ? -2.535 31.315 -33.490 1.00 36.78 99 GLU L O 1
ATOM 3312 N N . GLY D 2 100 ? -2.781 29.468 -32.214 1.00 33.06 100 GLY L N 1
ATOM 3313 C CA . GLY D 2 100 ? -4.022 29.064 -32.850 1.00 35.11 100 GLY L CA 1
ATOM 3314 C C . GLY D 2 100 ? -3.764 28.660 -34.301 1.00 36.39 100 GLY L C 1
ATOM 3315 O O . GLY D 2 100 ? -2.625 28.410 -34.674 1.00 38.25 100 GLY L O 1
ATOM 3316 N N . PRO D 2 101 ? -4.814 28.622 -35.135 1.00 39.47 101 PRO L N 1
ATOM 3317 C CA . PRO D 2 101 ? -6.173 29.014 -34.817 1.00 38.20 101 PRO L CA 1
ATOM 3318 C C . PRO D 2 101 ? -6.852 27.925 -33.980 1.00 37.66 101 PRO L C 1
ATOM 3319 O O . PRO D 2 101 ? -6.446 26.752 -34.004 1.00 37.35 101 PRO L O 1
ATOM 3323 N N . GLY D 2 102 ? -7.828 28.318 -33.191 1.00 35.62 102 GLY L N 1
ATOM 3324 C CA . GLY D 2 102 ? -8.582 27.324 -32.470 1.00 34.83 102 GLY L CA 1
ATOM 3325 C C . GLY D 2 102 ? -7.713 26.456 -31.528 1.00 31.94 102 GLY L C 1
ATOM 3326 O O . GLY D 2 102 ? -6.801 27.009 -30.883 1.00 34.30 102 GLY L O 1
ATOM 3327 N N . HIS D 2 103 ? -8.048 25.145 -31.409 1.00 39.33 103 HIS L N 1
ATOM 3328 C CA . HIS D 2 103 ? -7.517 24.219 -30.365 1.00 34.41 103 HIS L CA 1
ATOM 3329 C C . HIS D 2 103 ? -6.678 23.068 -30.872 1.00 35.38 103 HIS L C 1
ATOM 3330 O O . HIS D 2 103 ? -7.155 22.229 -31.639 1.00 36.19 103 HIS L O 1
ATOM 3337 N N . HIS D 2 104 ? -5.418 23.011 -30.413 1.00 34.87 104 HIS L N 1
ATOM 3338 C CA . HIS D 2 104 ? -4.474 21.904 -30.735 1.00 35.61 104 HIS L CA 1
ATOM 3339 C C . HIS D 2 104 ? -3.610 21.741 -29.516 1.00 31.45 104 HIS L C 1
ATOM 3340 O O . HIS D 2 104 ? -3.327 22.720 -28.869 1.00 30.09 104 HIS L O 1
ATOM 3347 N N . HIS D 2 105 ? -3.226 20.506 -29.189 1.00 28.87 105 HIS L N 1
ATOM 3348 C CA . HIS D 2 105 ? -2.199 20.177 -28.219 1.00 25.89 105 HIS L CA 1
ATOM 3349 C C . HIS D 2 105 ? -0.927 19.718 -28.866 1.00 27.63 105 HIS L C 1
ATOM 3350 O O . HIS D 2 105 ? -0.961 18.830 -29.739 1.00 30.67 105 HIS L O 1
ATOM 3357 N N . LYS D 2 106 ? 0.181 20.363 -28.533 1.00 27.88 106 LYS L N 1
ATOM 3358 C CA . LYS D 2 106 ? 1.526 19.827 -28.798 1.00 30.30 106 LYS L CA 1
ATOM 3359 C C . LYS D 2 106 ? 1.725 18.672 -27.795 1.00 27.95 106 LYS L C 1
ATOM 3360 O O . LYS D 2 106 ? 0.885 18.499 -26.891 1.00 25.02 106 LYS L O 1
ATOM 3366 N N . PRO D 2 107 ? 2.835 17.910 -27.922 1.00 29.53 107 PRO L N 1
ATOM 3367 C CA . PRO D 2 107 ? 3.249 17.011 -26.826 1.00 28.40 107 PRO L CA 1
ATOM 3368 C C . PRO D 2 107 ? 3.271 17.691 -25.473 1.00 25.98 107 PRO L C 1
ATOM 3369 O O . PRO D 2 107 ? 3.595 18.888 -25.383 1.00 25.99 107 PRO L O 1
ATOM 3373 N N . GLY D 2 108 ? 2.882 16.949 -24.429 1.00 23.89 108 GLY L N 1
ATOM 3374 C CA . GLY D 2 108 ? 2.870 17.452 -23.077 1.00 22.82 108 GLY L CA 1
ATOM 3375 C C . GLY D 2 108 ? 4.193 17.235 -22.372 1.00 23.43 108 GLY L C 1
ATOM 3376 O O . GLY D 2 108 ? 5.249 17.033 -23.014 1.00 24.86 108 GLY L O 1
ATOM 3377 N N . LEU D 2 109 ? 4.135 17.237 -21.042 1.00 22.55 109 LEU L N 1
ATOM 3378 C CA . LEU D 2 109 ? 5.301 17.071 -20.179 1.00 24.66 109 LEU L CA 1
ATOM 3379 C C . LEU D 2 109 ? 6.002 15.743 -20.430 1.00 26.25 109 LEU L C 1
ATOM 3380 O O . LEU D 2 109 ? 5.323 14.726 -20.637 1.00 24.88 109 LEU L O 1
ATOM 3385 N N . GLY D 2 110 ? 7.335 15.784 -20.454 1.00 28.93 110 GLY L N 1
ATOM 3386 C CA . GLY D 2 110 ? 8.168 14.580 -20.572 1.00 32.36 110 GLY L CA 1
ATOM 3387 C C . GLY D 2 110 ? 8.210 13.931 -21.940 1.00 35.31 110 GLY L C 1
ATOM 3388 O O . GLY D 2 110 ? 8.758 12.845 -22.079 1.00 37.80 110 GLY L O 1
ATOM 3389 N N . GLU D 2 111 ? 7.681 14.636 -22.944 1.00 37.14 111 GLU L N 1
ATOM 3390 C CA . GLU D 2 111 ? 7.458 14.165 -24.335 1.00 43.35 111 GLU L CA 1
ATOM 3391 C C . GLU D 2 111 ? 6.120 13.462 -24.594 1.00 43.66 111 GLU L C 1
ATOM 3392 O O . GLU D 2 111 ? 5.487 12.920 -23.712 1.00 45.06 111 GLU L O 1
ATOM 3398 N N . GLY D 2 112 ? 5.685 13.446 -25.836 1.00 49.41 112 GLY L N 1
ATOM 3399 C CA . GLY D 2 112 ? 4.426 12.758 -26.162 1.00 47.38 112 GLY L CA 1
ATOM 3400 C C . GLY D 2 112 ? 3.598 12.713 -24.904 1.00 43.33 112 GLY L C 1
ATOM 3401 O O . GLY D 2 112 ? 3.080 13.764 -24.470 1.00 41.18 112 GLY L O 1
ATOM 3402 N N . MET E 1 1 ? -35.587 48.766 -52.138 1.00 39.27 1 MET S N 1
ATOM 3403 C CA . MET E 1 1 ? -35.309 48.717 -50.686 1.00 34.93 1 MET S CA 1
ATOM 3404 C C . MET E 1 1 ? -36.524 48.160 -50.004 1.00 28.88 1 MET S C 1
ATOM 3405 O O . MET E 1 1 ? -37.668 48.493 -50.346 1.00 29.73 1 MET S O 1
ATOM 3410 N N A LEU E 1 2 ? -36.287 47.333 -48.993 0.50 25.05 2 LEU S N 1
ATOM 3411 N N B LEU E 1 2 ? -36.298 47.332 -48.995 0.50 24.26 2 LEU S N 1
ATOM 3412 C CA A LEU E 1 2 ? -37.361 46.814 -48.154 0.50 21.65 2 LEU S CA 1
ATOM 3413 C CA B LEU E 1 2 ? -37.396 46.829 -48.184 0.50 20.49 2 LEU S CA 1
ATOM 3414 C C A LEU E 1 2 ? -38.058 47.956 -47.401 0.50 20.98 2 LEU S C 1
ATOM 3415 C C B LEU E 1 2 ? -38.088 47.987 -47.473 0.50 20.39 2 LEU S C 1
ATOM 3416 O O A LEU E 1 2 ? -37.451 48.989 -47.116 0.50 22.44 2 LEU S O 1
ATOM 3417 O O B LEU E 1 2 ? -37.511 49.062 -47.307 0.50 22.14 2 LEU S O 1
ATOM 3426 N N . THR E 1 3 ? -39.329 47.742 -47.066 1.00 19.02 3 THR S N 1
ATOM 3427 C CA . THR E 1 3 ? -40.120 48.717 -46.293 1.00 18.61 3 THR S CA 1
ATOM 3428 C C . THR E 1 3 ? -39.622 48.663 -44.821 1.00 17.58 3 THR S C 1
ATOM 3429 O O . THR E 1 3 ? -38.855 47.744 -44.380 1.00 17.65 3 THR S O 1
ATOM 3433 N N . GLU E 1 4 ? -40.032 49.650 -44.055 1.00 18.35 4 GLU S N 1
ATOM 3434 C CA . GLU E 1 4 ? -39.624 49.676 -42.630 1.00 18.82 4 GLU S CA 1
ATOM 3435 C C . GLU E 1 4 ? -40.129 48.416 -41.897 1.00 16.60 4 GLU S C 1
ATOM 3436 O O . GLU E 1 4 ? -39.433 47.884 -41.038 1.00 17.57 4 GLU S O 1
ATOM 3442 N N . LEU E 1 5 ? -41.341 47.995 -42.230 1.00 16.45 5 LEU S N 1
ATOM 3443 C CA . LEU E 1 5 ? -41.910 46.795 -41.599 1.00 16.04 5 LEU S CA 1
ATOM 3444 C C . LEU E 1 5 ? -41.114 45.562 -41.946 1.00 15.98 5 LEU S C 1
ATOM 3445 O O . LEU E 1 5 ? -40.797 44.750 -41.091 1.00 14.91 5 LEU S O 1
ATOM 3450 N N . GLU E 1 6 ? -40.822 45.397 -43.229 1.00 15.39 6 GLU S N 1
ATOM 3451 C CA . GLU E 1 6 ? -39.997 44.270 -43.681 1.00 15.72 6 GLU S CA 1
ATOM 3452 C C . GLU E 1 6 ? -38.630 44.260 -43.028 1.00 15.29 6 GLU S C 1
ATOM 3453 O O . GLU E 1 6 ? -38.146 43.254 -42.588 1.00 14.32 6 GLU S O 1
ATOM 3459 N N . LYS E 1 7 ? -37.996 45.424 -42.940 1.00 15.65 7 LYS S N 1
ATOM 3460 C CA . LYS E 1 7 ? -36.734 45.549 -42.221 1.00 15.71 7 LYS S CA 1
ATOM 3461 C C . LYS E 1 7 ? -36.830 45.173 -40.771 1.00 14.69 7 LYS S C 1
ATOM 3462 O O . LYS E 1 7 ? -35.906 44.574 -40.215 1.00 15.00 7 LYS S O 1
ATOM 3468 N N . ALA E 1 8 ? -37.973 45.479 -40.146 1.00 13.78 8 ALA S N 1
ATOM 3469 C CA . ALA E 1 8 ? -38.172 45.121 -38.720 1.00 13.16 8 ALA S CA 1
ATOM 3470 C C . ALA E 1 8 ? -38.241 43.571 -38.558 1.00 13.06 8 ALA S C 1
ATOM 3471 O O . ALA E 1 8 ? -37.632 43.067 -37.632 1.00 12.72 8 ALA S O 1
ATOM 3473 N N . LEU E 1 9 ? -38.907 42.899 -39.502 1.00 13.53 9 LEU S N 1
ATOM 3474 C CA . LEU E 1 9 ? -38.986 41.437 -39.506 1.00 13.60 9 LEU S CA 1
ATOM 3475 C C . LEU E 1 9 ? -37.568 40.838 -39.696 1.00 13.66 9 LEU S C 1
ATOM 3476 O O . LEU E 1 9 ? -37.163 39.964 -38.927 1.00 14.27 9 LEU S O 1
ATOM 3481 N N . ASN E 1 10 ? -36.778 41.337 -40.644 1.00 14.26 10 ASN S N 1
ATOM 3482 C CA . ASN E 1 10 ? -35.418 40.818 -40.818 1.00 14.75 10 ASN S CA 1
ATOM 3483 C C . ASN E 1 10 ? -34.524 41.133 -39.631 1.00 14.30 10 ASN S C 1
ATOM 3484 O O . ASN E 1 10 ? -33.614 40.367 -39.349 1.00 13.66 10 ASN S O 1
ATOM 3489 N N . SER E 1 11 ? -34.760 42.269 -38.972 1.00 14.39 11 SER S N 1
ATOM 3490 C CA . SER E 1 11 ? -34.018 42.618 -37.788 1.00 14.48 11 SER S CA 1
ATOM 3491 C C . SER E 1 11 ? -34.299 41.656 -36.633 1.00 14.54 11 SER S C 1
ATOM 3492 O O . SER E 1 11 ? -33.402 41.354 -35.838 1.00 13.89 11 SER S O 1
ATOM 3495 N N . ILE E 1 12 ? -35.524 41.121 -36.557 1.00 14.32 12 ILE S N 1
ATOM 3496 C CA . ILE E 1 12 ? -35.856 40.088 -35.556 1.00 14.65 12 ILE S CA 1
ATOM 3497 C C . ILE E 1 12 ? -35.013 38.826 -35.779 1.00 14.27 12 ILE S C 1
ATOM 3498 O O . ILE E 1 12 ? -34.493 38.221 -34.800 1.00 14.74 12 ILE S O 1
ATOM 3503 N N . ILE E 1 13 ? -34.821 38.485 -37.027 1.00 13.41 13 ILE S N 1
ATOM 3504 C CA . ILE E 1 13 ? -33.870 37.412 -37.434 1.00 14.05 13 ILE S CA 1
ATOM 3505 C C . ILE E 1 13 ? -32.497 37.784 -36.901 1.00 14.20 13 ILE S C 1
ATOM 3506 O O . ILE E 1 13 ? -31.848 36.959 -36.247 1.00 14.36 13 ILE S O 1
ATOM 3511 N N A ASP E 1 14 ? -32.021 38.987 -37.205 0.56 14.15 14 ASP S N 1
ATOM 3512 N N B ASP E 1 14 ? -32.037 38.990 -37.195 0.44 14.10 14 ASP S N 1
ATOM 3513 C CA A ASP E 1 14 ? -30.674 39.388 -36.703 0.56 14.95 14 ASP S CA 1
ATOM 3514 C CA B ASP E 1 14 ? -30.703 39.430 -36.727 0.44 14.73 14 ASP S CA 1
ATOM 3515 C C A ASP E 1 14 ? -30.579 39.288 -35.188 0.56 14.42 14 ASP S C 1
ATOM 3516 C C B ASP E 1 14 ? -30.550 39.402 -35.203 0.44 14.36 14 ASP S C 1
ATOM 3517 O O A ASP E 1 14 ? -29.604 38.734 -34.658 0.56 15.00 14 ASP S O 1
ATOM 3518 O O B ASP E 1 14 ? -29.496 39.048 -34.686 0.44 15.08 14 ASP S O 1
ATOM 3527 N N . VAL E 1 15 ? -31.587 39.787 -34.473 1.00 13.99 15 VAL S N 1
ATOM 3528 C CA . VAL E 1 15 ? -31.525 39.750 -33.033 1.00 13.94 15 VAL S CA 1
ATOM 3529 C C . VAL E 1 15 ? -31.323 38.303 -32.512 1.00 13.85 15 VAL S C 1
ATOM 3530 O O . VAL E 1 15 ? -30.524 38.056 -31.635 1.00 13.60 15 VAL S O 1
ATOM 3534 N N . TYR E 1 16 ? -32.083 37.369 -33.034 1.00 13.48 16 TYR S N 1
ATOM 3535 C CA . TYR E 1 16 ? -31.908 35.967 -32.662 1.00 13.16 16 TYR S CA 1
ATOM 3536 C C . TYR E 1 16 ? -30.453 35.490 -32.833 1.00 13.04 16 TYR S C 1
ATOM 3537 O O . TYR E 1 16 ? -29.848 34.883 -31.927 1.00 13.76 16 TYR S O 1
ATOM 3546 N N . HIS E 1 17 ? -29.855 35.842 -33.947 1.00 13.21 17 HIS S N 1
ATOM 3547 C CA . HIS E 1 17 ? -28.536 35.375 -34.338 1.00 13.54 17 HIS S CA 1
ATOM 3548 C C . HIS E 1 17 ? -27.438 36.014 -33.540 1.00 14.63 17 HIS S C 1
ATOM 3549 O O . HIS E 1 17 ? -26.386 35.430 -33.347 1.00 15.08 17 HIS S O 1
ATOM 3556 N N . LYS E 1 18 ? -27.720 37.195 -32.967 1.00 15.52 18 LYS S N 1
ATOM 3557 C CA . LYS E 1 18 ? -26.794 37.769 -31.997 1.00 17.25 18 LYS S CA 1
ATOM 3558 C C . LYS E 1 18 ? -26.471 36.810 -30.877 1.00 16.27 18 LYS S C 1
ATOM 3559 O O . LYS E 1 18 ? -25.364 36.845 -30.272 1.00 16.50 18 LYS S O 1
ATOM 3565 N N . TYR E 1 19 ? -27.462 36.002 -30.542 1.00 15.23 19 TYR S N 1
ATOM 3566 C CA . TYR E 1 19 ? -27.366 35.062 -29.430 1.00 14.97 19 TYR S CA 1
ATOM 3567 C C . TYR E 1 19 ? -27.111 33.637 -29.890 1.00 14.50 19 TYR S C 1
ATOM 3568 O O . TYR E 1 19 ? -26.308 32.933 -29.308 1.00 14.47 19 TYR S O 1
ATOM 3577 N N . SER E 1 20 ? -27.714 33.240 -30.990 1.00 13.60 20 SER S N 1
ATOM 3578 C CA . SER E 1 20 ? -27.560 31.858 -31.483 1.00 13.60 20 SER S CA 1
ATOM 3579 C C . SER E 1 20 ? -26.174 31.606 -32.087 1.00 14.13 20 SER S C 1
ATOM 3580 O O . SER E 1 20 ? -25.740 30.483 -32.131 1.00 14.44 20 SER S O 1
ATOM 3583 N N . LEU E 1 21 ? -25.525 32.644 -32.609 1.00 13.43 21 LEU S N 1
ATOM 3584 C CA . LEU E 1 21 ? -24.184 32.552 -33.161 1.00 14.21 21 LEU S CA 1
ATOM 3585 C C . LEU E 1 21 ? -23.078 32.672 -32.148 1.00 14.69 21 LEU S C 1
ATOM 3586 O O . LEU E 1 21 ? -21.892 32.593 -32.514 1.00 16.16 21 LEU S O 1
ATOM 3591 N N . ILE E 1 22 ? -23.428 32.800 -30.876 1.00 14.37 22 ILE S N 1
ATOM 3592 C CA . ILE E 1 22 ? -22.385 32.807 -29.857 1.00 15.08 22 ILE S CA 1
ATOM 3593 C C . ILE E 1 22 ? -21.559 31.541 -29.852 1.00 14.94 22 ILE S C 1
ATOM 3594 O O . ILE E 1 22 ? -20.315 31.614 -29.858 1.00 16.32 22 ILE S O 1
ATOM 3599 N N . LYS E 1 23 ? -22.210 30.399 -29.820 1.00 14.02 23 LYS S N 1
ATOM 3600 C CA . LYS E 1 23 ? -21.495 29.124 -29.750 1.00 14.22 23 LYS S CA 1
ATOM 3601 C C . LYS E 1 23 ? -22.333 27.966 -30.148 1.00 13.66 23 LYS S C 1
ATOM 3602 O O . LYS E 1 23 ? -23.587 28.044 -30.139 1.00 13.66 23 LYS S O 1
ATOM 3608 N N . GLY E 1 24 ? -21.669 26.865 -30.471 1.00 13.65 24 GLY S N 1
ATOM 3609 C CA . GLY E 1 24 ? -22.393 25.622 -30.731 1.00 13.69 24 GLY S CA 1
ATOM 3610 C C . GLY E 1 24 ? -23.240 25.736 -31.972 1.00 14.28 24 GLY S C 1
ATOM 3611 O O . GLY E 1 24 ? -22.870 26.376 -32.998 1.00 15.52 24 GLY S O 1
ATOM 3612 N N . ASN E 1 25 ? -24.388 25.076 -31.905 1.00 13.55 25 ASN S N 1
ATOM 3613 C CA . ASN E 1 25 ? -25.276 25.046 -33.075 1.00 13.84 25 ASN S CA 1
ATOM 3614 C C . ASN E 1 25 ? -25.705 26.495 -33.419 1.00 13.49 25 ASN S C 1
ATOM 3615 O O . ASN E 1 25 ? -26.112 27.270 -32.565 1.00 13.03 25 ASN S O 1
ATOM 3620 N N A PHE E 1 26 ? -25.651 26.799 -34.709 0.43 13.67 26 PHE S N 1
ATOM 3621 N N B PHE E 1 26 ? -25.625 26.812 -34.710 0.57 13.57 26 PHE S N 1
ATOM 3622 C CA A PHE E 1 26 ? -25.990 28.135 -35.224 0.43 13.70 26 PHE S CA 1
ATOM 3623 C CA B PHE E 1 26 ? -25.946 28.183 -35.184 0.57 13.61 26 PHE S CA 1
ATOM 3624 C C A PHE E 1 26 ? -27.423 28.607 -34.997 0.43 13.27 26 PHE S C 1
ATOM 3625 C C B PHE E 1 26 ? -27.425 28.614 -35.035 0.57 13.20 26 PHE S C 1
ATOM 3626 O O A PHE E 1 26 ? -27.686 29.807 -35.026 0.43 13.25 26 PHE S O 1
ATOM 3627 O O B PHE E 1 26 ? -27.714 29.809 -35.109 0.57 13.20 26 PHE S O 1
ATOM 3642 N N . HIS E 1 27 ? -28.337 27.651 -34.830 1.00 13.57 27 HIS S N 1
ATOM 3643 C CA . HIS E 1 27 ? -29.747 27.911 -34.557 1.00 13.54 27 HIS S CA 1
ATOM 3644 C C . HIS E 1 27 ? -30.140 27.313 -33.217 1.00 14.28 27 HIS S C 1
ATOM 3645 O O . HIS E 1 27 ? -31.140 26.653 -33.082 1.00 15.64 27 HIS S O 1
ATOM 3652 N N . ALA E 1 28 ? -29.236 27.472 -32.265 1.00 13.42 28 ALA S N 1
ATOM 3653 C CA . ALA E 1 28 ? -29.403 27.106 -30.840 1.00 13.99 28 ALA S CA 1
ATOM 3654 C C . ALA E 1 28 ? -28.996 28.254 -29.913 1.00 14.62 28 ALA S C 1
ATOM 3655 O O . ALA E 1 28 ? -27.831 28.669 -29.863 1.00 14.86 28 ALA S O 1
ATOM 3657 N N . VAL E 1 29 ? -29.983 28.772 -29.181 1.00 14.54 29 VAL S N 1
ATOM 3658 C CA . VAL E 1 29 ? -29.727 29.628 -28.031 1.00 14.72 29 VAL S CA 1
ATOM 3659 C C . VAL E 1 29 ? -29.828 28.733 -26.836 1.00 14.93 29 VAL S C 1
ATOM 3660 O O . VAL E 1 29 ? -30.885 28.243 -26.503 1.00 15.65 29 VAL S O 1
ATOM 3664 N N . TYR E 1 30 ? -28.694 28.523 -26.166 1.00 15.38 30 TYR S N 1
ATOM 3665 C CA . TYR E 1 30 ? -28.669 27.631 -25.024 1.00 15.51 30 TYR S CA 1
ATOM 3666 C C . TYR E 1 30 ? -29.227 28.386 -23.828 1.00 16.48 30 TYR S C 1
ATOM 3667 O O . TYR E 1 30 ? -29.527 29.587 -23.912 1.00 16.82 30 TYR S O 1
ATOM 3676 N N . ARG E 1 31 ? -29.409 27.684 -22.733 1.00 17.84 31 ARG S N 1
ATOM 3677 C CA . ARG E 1 31 ? -30.021 28.249 -21.548 1.00 19.97 31 ARG S CA 1
ATOM 3678 C C . ARG E 1 31 ? -29.261 29.489 -21.060 1.00 20.07 31 ARG S C 1
ATOM 3679 O O . ARG E 1 31 ? -29.882 30.509 -20.749 1.00 20.47 31 ARG S O 1
ATOM 3687 N N . ASP E 1 32 ? -27.925 29.433 -21.093 1.00 17.65 32 ASP S N 1
ATOM 3688 C CA . ASP E 1 32 ? -27.139 30.587 -20.653 1.00 18.53 32 ASP S CA 1
ATOM 3689 C C . ASP E 1 32 ? -27.267 31.753 -21.621 1.00 18.52 32 ASP S C 1
ATOM 3690 O O . ASP E 1 32 ? -27.372 32.931 -21.190 1.00 19.35 32 ASP S O 1
ATOM 3695 N N . ASP E 1 33 ? -27.209 31.449 -22.916 1.00 17.63 33 ASP S N 1
ATOM 3696 C CA . ASP E 1 33 ? -27.463 32.457 -23.973 1.00 17.29 33 ASP S CA 1
ATOM 3697 C C . ASP E 1 33 ? -28.860 33.125 -23.854 1.00 16.91 33 ASP S C 1
ATOM 3698 O O . ASP E 1 33 ? -29.023 34.348 -24.059 1.00 16.68 33 ASP S O 1
ATOM 3703 N N . LEU E 1 34 ? -29.858 32.347 -23.492 1.00 16.93 34 LEU S N 1
ATOM 3704 C CA . LEU E 1 34 ? -31.206 32.904 -23.354 1.00 17.38 34 LEU S CA 1
ATOM 3705 C C . LEU E 1 34 ? -31.288 33.928 -22.200 1.00 17.73 34 LEU S C 1
ATOM 3706 O O . LEU E 1 34 ? -31.985 34.943 -22.319 1.00 16.85 34 LEU S O 1
ATOM 3711 N N . LYS E 1 35 ? -30.597 33.680 -21.106 1.00 19.63 35 LYS S N 1
ATOM 3712 C CA . LYS E 1 35 ? -30.540 34.664 -20.034 1.00 21.08 35 LYS S CA 1
ATOM 3713 C C . LYS E 1 35 ? -29.977 35.983 -20.560 1.00 21.44 35 LYS S C 1
ATOM 3714 O O . LYS E 1 35 ? -30.505 37.047 -20.244 1.00 21.59 35 LYS S O 1
ATOM 3720 N N . LYS E 1 36 ? -28.920 35.913 -21.381 1.00 20.18 36 LYS S N 1
ATOM 3721 C CA . LYS E 1 36 ? -28.332 37.108 -21.949 1.00 21.58 36 LYS S CA 1
ATOM 3722 C C . LYS E 1 36 ? -29.269 37.811 -22.956 1.00 19.10 36 LYS S C 1
ATOM 3723 O O . LYS E 1 36 ? -29.350 39.051 -22.985 1.00 19.41 36 LYS S O 1
ATOM 3729 N N . LEU E 1 37 ? -30.034 37.011 -23.683 1.00 16.90 37 LEU S N 1
ATOM 3730 C CA . LEU E 1 37 ? -30.980 37.509 -24.661 1.00 17.54 37 LEU S CA 1
ATOM 3731 C C . LEU E 1 37 ? -32.065 38.269 -23.890 1.00 17.50 37 LEU S C 1
ATOM 3732 O O . LEU E 1 37 ? -32.363 39.457 -24.189 1.00 17.59 37 LEU S O 1
ATOM 3737 N N . LEU E 1 38 ? -32.611 37.647 -22.851 1.00 18.69 38 LEU S N 1
ATOM 3738 C CA . LEU E 1 38 ? -33.724 38.300 -22.146 1.00 19.19 38 LEU S CA 1
ATOM 3739 C C . LEU E 1 38 ? -33.267 39.581 -21.482 1.00 21.43 38 LEU S C 1
ATOM 3740 O O . LEU E 1 38 ? -33.979 40.614 -21.470 1.00 21.09 38 LEU S O 1
ATOM 3745 N N . GLU E 1 39 ? -32.099 39.512 -20.825 1.00 21.61 39 GLU S N 1
ATOM 3746 C CA . GLU E 1 39 ? -31.552 40.675 -20.134 1.00 25.27 39 GLU S CA 1
ATOM 3747 C C . GLU E 1 39 ? -31.253 41.851 -21.037 1.00 23.63 39 GLU S C 1
ATOM 3748 O O . GLU E 1 39 ? -31.404 42.994 -20.607 1.00 24.89 39 GLU S O 1
ATOM 3754 N N . THR E 1 40 ? -30.880 41.595 -22.292 1.00 21.54 40 THR S N 1
ATOM 3755 C CA . THR E 1 40 ? -30.525 42.664 -23.204 1.00 21.82 40 THR S CA 1
ATOM 3756 C C . THR E 1 40 ? -31.696 43.142 -24.045 1.00 20.98 40 THR S C 1
ATOM 3757 O O . THR E 1 40 ? -31.821 44.342 -24.357 1.00 21.57 40 THR S O 1
ATOM 3761 N N . GLU E 1 41 ? -32.563 42.216 -24.399 1.00 19.12 41 GLU S N 1
ATOM 3762 C CA . GLU E 1 41 ? -33.558 42.490 -25.447 1.00 18.61 41 GLU S CA 1
ATOM 3763 C C . GLU E 1 41 ? -34.950 42.704 -24.915 1.00 18.55 41 GLU S C 1
ATOM 3764 O O . GLU E 1 41 ? -35.798 43.262 -25.618 1.00 17.89 41 GLU S O 1
ATOM 3770 N N . SER E 1 42 ? -35.239 42.271 -23.703 1.00 18.76 42 SER S N 1
ATOM 3771 C CA A SER E 1 42 ? -36.629 42.290 -23.256 0.61 19.20 42 SER S CA 1
ATOM 3772 C CA B SER E 1 42 ? -36.621 42.228 -23.220 0.39 19.04 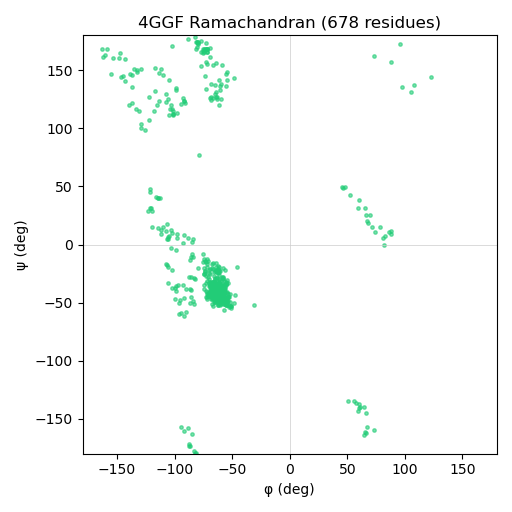42 SER S CA 1
ATOM 3773 C C . SER E 1 42 ? -36.857 43.200 -22.053 1.00 20.40 42 SER S C 1
ATOM 3774 O O . SER E 1 42 ? -35.984 43.382 -21.207 1.00 21.31 42 SER S O 1
ATOM 3779 N N . PRO E 1 43 ? -38.054 43.819 -22.003 1.00 21.25 43 PRO S N 1
ATOM 3780 C CA . PRO E 1 43 ? -38.360 44.698 -20.904 1.00 23.54 43 PRO S CA 1
ATOM 3781 C C . PRO E 1 43 ? -38.541 43.951 -19.582 1.00 25.53 43 PRO S C 1
ATOM 3782 O O . PRO E 1 43 ? -38.730 42.705 -19.546 1.00 24.12 43 PRO S O 1
ATOM 3786 N N . GLN E 1 44 ? -38.438 44.673 -18.465 1.00 28.31 44 GLN S N 1
ATOM 3787 C CA . GLN E 1 44 ? -38.608 44.089 -17.146 1.00 30.88 44 GLN S CA 1
ATOM 3788 C C . GLN E 1 44 ? -39.839 43.195 -16.948 1.00 29.41 44 GLN S C 1
ATOM 3789 O O . GLN E 1 44 ? -39.760 42.170 -16.283 1.00 30.16 44 GLN S O 1
ATOM 3795 N N . TYR E 1 45 ? -40.983 43.609 -17.450 1.00 27.18 45 TYR S N 1
ATOM 3796 C CA . TYR E 1 45 ? -42.203 42.813 -17.335 1.00 27.67 45 TYR S CA 1
ATOM 3797 C C . TYR E 1 45 ? -42.175 41.433 -18.025 1.00 27.49 45 TYR S C 1
ATOM 3798 O O . TYR E 1 45 ? -42.943 40.554 -17.654 1.00 29.30 45 TYR S O 1
ATOM 3807 N N . ILE E 1 46 ? -41.297 41.281 -19.012 1.00 24.85 46 ILE S N 1
ATOM 3808 C CA . ILE E 1 46 ? -40.955 39.984 -19.629 1.00 24.53 46 ILE S CA 1
ATOM 3809 C C . ILE E 1 46 ? -39.906 39.261 -18.788 1.00 24.45 46 ILE S C 1
ATOM 3810 O O . ILE E 1 46 ? -40.052 38.085 -18.477 1.00 24.85 46 ILE S O 1
ATOM 3815 N N . ARG E 1 47 ? -38.823 39.955 -18.472 1.00 25.50 47 ARG S N 1
ATOM 3816 C CA . ARG E 1 47 ? -37.722 39.372 -17.690 1.00 27.64 47 ARG S CA 1
ATOM 3817 C C . ARG E 1 47 ? -38.177 38.799 -16.349 1.00 29.54 47 ARG S C 1
ATOM 3818 O O . ARG E 1 47 ? -37.638 37.758 -15.918 1.00 29.62 47 ARG S O 1
ATOM 3826 N N . LYS E 1 48 ? -39.191 39.410 -15.740 1.00 31.05 48 LYS S N 1
ATOM 3827 C CA . LYS E 1 48 ? -39.629 39.054 -14.381 1.00 33.90 48 LYS S CA 1
ATOM 3828 C C . LYS E 1 48 ? -40.174 37.622 -14.281 1.00 34.38 48 LYS S C 1
ATOM 3829 O O . LYS E 1 48 ? -40.225 37.040 -13.212 1.00 33.94 48 LYS S O 1
ATOM 3835 N N . LYS E 1 49 ? -40.599 37.059 -15.400 1.00 33.83 49 LYS S N 1
ATOM 3836 C CA . LYS E 1 49 ? -40.989 35.661 -15.439 1.00 34.40 49 LYS S CA 1
ATOM 3837 C C . LYS E 1 49 ? -39.837 34.749 -15.008 1.00 33.10 49 LYS S C 1
ATOM 3838 O O . LYS E 1 49 ? -40.084 33.658 -14.513 1.00 33.74 49 LYS S O 1
ATOM 3844 N N . GLY E 1 50 ? -38.591 35.180 -15.211 1.00 29.97 50 GLY S N 1
ATOM 3845 C CA . GLY E 1 50 ? -37.434 34.339 -14.910 1.00 29.83 50 GLY S CA 1
ATOM 3846 C C . GLY E 1 50 ? -36.892 33.634 -16.144 1.00 26.66 50 GLY S C 1
ATOM 3847 O O . GLY E 1 50 ? -37.671 33.093 -16.949 1.00 25.52 50 GLY S O 1
ATOM 3848 N N . ALA E 1 51 ? -35.569 33.620 -16.323 1.00 29.64 51 ALA S N 1
ATOM 3849 C CA . ALA E 1 51 ? -34.970 33.032 -17.529 1.00 27.69 51 ALA S CA 1
ATOM 3850 C C . ALA E 1 51 ? -35.148 31.519 -17.624 1.00 26.89 51 ALA S C 1
ATOM 3851 O O . ALA E 1 51 ? -35.345 30.969 -18.724 1.00 25.46 51 ALA S O 1
ATOM 3853 N N . ASP E 1 52 ? -35.049 30.817 -16.511 1.00 28.25 52 ASP S N 1
ATOM 3854 C CA . ASP E 1 52 ? -35.239 29.361 -16.550 1.00 28.46 52 ASP S CA 1
ATOM 3855 C C . ASP E 1 52 ? -36.698 29.014 -16.840 1.00 27.09 52 ASP S C 1
ATOM 3856 O O . ASP E 1 52 ? -37.003 28.023 -17.483 1.00 26.51 52 ASP S O 1
ATOM 3861 N N . VAL E 1 53 ? -37.614 29.856 -16.367 1.00 26.75 53 VAL S N 1
ATOM 3862 C CA . VAL E 1 53 ? -39.004 29.612 -16.586 1.00 26.44 53 VAL S CA 1
ATOM 3863 C C . VAL E 1 53 ? -39.272 29.786 -18.064 1.00 24.48 53 VAL S C 1
ATOM 3864 O O . VAL E 1 53 ? -39.952 28.966 -18.680 1.00 24.71 53 VAL S O 1
ATOM 3868 N N . TRP E 1 54 ? -38.735 30.856 -18.631 1.00 22.56 54 TRP S N 1
ATOM 3869 C CA . TRP E 1 54 ? -38.887 31.087 -20.053 1.00 20.59 54 TRP S CA 1
ATOM 3870 C C . TRP E 1 54 ? -38.244 29.992 -20.846 1.00 19.91 54 TRP S C 1
ATOM 3871 O O . TRP E 1 54 ? -38.819 29.495 -21.801 1.00 18.63 54 TRP S O 1
ATOM 3882 N N . PHE E 1 55 ? -37.033 29.576 -20.460 1.00 20.47 55 PHE S N 1
ATOM 3883 C CA . PHE E 1 55 ? -36.349 28.509 -21.197 1.00 20.10 55 PHE S CA 1
ATOM 3884 C C . PHE E 1 55 ? -37.186 27.239 -21.251 1.00 20.56 55 PHE S C 1
ATOM 3885 O O . PHE E 1 55 ? -37.323 26.641 -22.306 1.00 19.47 55 PHE S O 1
ATOM 3893 N N . LYS E 1 56 ? -37.756 26.842 -20.124 1.00 22.05 56 LYS S N 1
ATOM 3894 C CA . LYS E 1 56 ? -38.585 25.625 -20.070 1.00 23.50 56 LYS S CA 1
ATOM 3895 C C . LYS E 1 56 ? -39.845 25.755 -20.934 1.00 23.42 56 LYS S C 1
ATOM 3896 O O . LYS E 1 56 ? -40.204 24.811 -21.637 1.00 25.25 56 LYS S O 1
ATOM 3902 N N . GLU E 1 57 ? -40.451 26.934 -20.968 1.00 23.08 57 GLU S N 1
ATOM 3903 C CA . GLU E 1 57 ? -41.578 27.173 -21.880 1.00 22.90 57 GLU S CA 1
ATOM 3904 C C . GLU E 1 57 ? -41.183 27.124 -23.350 1.00 20.85 57 GLU S C 1
ATOM 3905 O O . GLU E 1 57 ? -41.931 26.635 -24.184 1.00 21.88 57 GLU S O 1
ATOM 3911 N N . LEU E 1 58 ? -40.026 27.691 -23.674 1.00 19.06 58 LEU S N 1
ATOM 3912 C CA . LEU E 1 58 ? -39.645 27.846 -25.089 1.00 17.66 58 LEU S CA 1
ATOM 3913 C C . LEU E 1 58 ? -39.042 26.571 -25.669 1.00 17.13 58 LEU S C 1
ATOM 3914 O O . LEU E 1 58 ? -39.141 26.363 -26.910 1.00 16.43 58 LEU S O 1
ATOM 3919 N N . ASP E 1 59 ? -38.391 25.768 -24.826 1.00 17.04 59 ASP S N 1
ATOM 3920 C CA . ASP E 1 59 ? -37.687 24.578 -25.333 1.00 17.09 59 ASP S CA 1
ATOM 3921 C C . ASP E 1 59 ? -38.707 23.433 -25.483 1.00 17.81 59 ASP S C 1
ATOM 3922 O O . ASP E 1 59 ? -38.752 22.481 -24.703 1.00 19.33 59 ASP S O 1
ATOM 3927 N N A ILE E 1 60 ? -39.508 23.558 -26.539 0.28 17.84 60 ILE S N 1
ATOM 3928 N N B ILE E 1 60 ? -39.526 23.520 -26.530 0.72 17.82 60 ILE S N 1
ATOM 3929 C CA A ILE E 1 60 ? -40.654 22.706 -26.784 0.28 18.64 60 ILE S CA 1
ATOM 3930 C CA B ILE E 1 60 ? -40.673 22.650 -26.659 0.72 18.46 60 ILE S CA 1
ATOM 3931 C C A ILE E 1 60 ? -40.253 21.233 -26.958 0.28 19.29 60 ILE S C 1
ATOM 3932 C C B ILE E 1 60 ? -40.305 21.192 -27.016 0.72 19.17 60 ILE S C 1
ATOM 3933 O O A ILE E 1 60 ? -40.885 20.348 -26.380 0.28 20.21 60 ILE S O 1
ATOM 3934 O O B ILE E 1 60 ? -41.063 20.266 -26.693 0.72 19.64 60 ILE S O 1
ATOM 3943 N N . ASN E 1 61 ? -39.195 20.971 -27.726 1.00 18.76 61 ASN S N 1
ATOM 3944 C CA . ASN E 1 61 ? -38.696 19.585 -27.910 1.00 19.80 61 ASN S CA 1
ATOM 3945 C C . ASN E 1 61 ? -37.686 19.087 -26.863 1.00 20.71 61 ASN S C 1
ATOM 3946 O O . ASN E 1 61 ? -37.102 18.006 -27.043 1.00 21.01 61 ASN S O 1
ATOM 3951 N N . THR E 1 62 ? -37.521 19.847 -25.761 1.00 20.64 62 THR S N 1
ATOM 3952 C CA . THR E 1 62 ? -36.635 19.488 -24.631 1.00 21.23 62 THR S CA 1
ATOM 3953 C C . THR E 1 62 ? -35.252 18.983 -25.139 1.00 20.47 62 THR S C 1
ATOM 3954 O O . THR E 1 62 ? -34.787 17.924 -24.721 1.00 21.38 62 THR S O 1
ATOM 3958 N N . ASP E 1 63 ? -34.619 19.734 -26.052 1.00 18.34 63 ASP S N 1
ATOM 3959 C CA . ASP E 1 63 ? -33.280 19.372 -26.581 1.00 18.18 63 ASP S CA 1
ATOM 3960 C C . ASP E 1 63 ? -32.143 20.271 -26.022 1.00 17.77 63 ASP S C 1
ATOM 3961 O O . ASP E 1 63 ? -30.997 20.152 -26.418 1.00 18.82 63 ASP S O 1
ATOM 3966 N N . GLY E 1 64 ? -32.487 21.162 -25.100 1.00 17.68 64 GLY S N 1
ATOM 3967 C CA . GLY E 1 64 ? -31.513 21.994 -24.442 1.00 17.84 64 GLY S CA 1
ATOM 3968 C C . GLY E 1 64 ? -31.152 23.272 -25.134 1.00 17.18 64 GLY S C 1
ATOM 3969 O O . GLY E 1 64 ? -30.231 23.970 -24.718 1.00 17.34 64 GLY S O 1
ATOM 3970 N N . ALA E 1 65 ? -31.907 23.622 -26.167 1.00 16.37 65 ALA S N 1
ATOM 3971 C CA . ALA E 1 65 ? -31.733 24.955 -26.757 1.00 15.92 65 ALA S CA 1
ATOM 3972 C C . ALA E 1 65 ? -33.025 25.490 -27.302 1.00 15.59 65 ALA S C 1
ATOM 3973 O O . ALA E 1 65 ? -33.977 24.732 -27.519 1.00 15.96 65 ALA S O 1
ATOM 3975 N N . VAL E 1 66 ? -33.011 26.790 -27.554 1.00 14.69 66 VAL S N 1
ATOM 3976 C CA . VAL E 1 66 ? -34.112 27.477 -28.231 1.00 14.43 66 VAL S CA 1
ATOM 3977 C C . VAL E 1 66 ? -33.694 27.726 -29.693 1.00 14.10 66 VAL S C 1
ATOM 3978 O O . VAL E 1 66 ? -32.743 28.462 -30.011 1.00 14.47 66 VAL S O 1
ATOM 3982 N N . ASN E 1 67 ? -34.415 27.113 -30.614 1.00 14.23 67 ASN S N 1
ATOM 3983 C CA . ASN E 1 67 ? -34.171 27.312 -32.062 1.00 14.33 67 ASN S CA 1
ATOM 3984 C C . ASN E 1 67 ? -34.972 28.503 -32.544 1.00 14.12 67 ASN S C 1
ATOM 3985 O O . ASN E 1 67 ? -35.639 29.186 -31.733 1.00 13.94 67 ASN S O 1
ATOM 3990 N N . PHE E 1 68 ? -34.976 28.755 -33.857 1.00 14.56 68 PHE S N 1
ATOM 3991 C CA . PHE E 1 68 ? -35.580 30.006 -34.300 1.00 15.03 68 PHE S CA 1
ATOM 3992 C C . PHE E 1 68 ? -37.109 29.971 -34.136 1.00 15.31 68 PHE S C 1
ATOM 3993 O O . PHE E 1 68 ? -37.719 30.985 -33.747 1.00 14.97 68 PHE S O 1
ATOM 4001 N N . GLN E 1 69 ? -37.741 28.859 -34.514 1.00 16.58 69 GLN S N 1
ATOM 4002 C CA . GLN E 1 69 ? -39.210 28.779 -34.363 1.00 18.10 69 GLN S CA 1
ATOM 4003 C C . GLN E 1 69 ? -39.624 28.885 -32.904 1.00 16.68 69 GLN S C 1
ATOM 4004 O O . GLN E 1 69 ? -40.655 29.483 -32.585 1.00 16.83 69 GLN S O 1
ATOM 4010 N N . GLU E 1 70 ? -38.849 28.291 -32.002 1.00 16.14 70 GLU S N 1
ATOM 4011 C CA . GLU E 1 70 ? -39.155 28.408 -30.556 1.00 15.23 70 GLU S CA 1
ATOM 4012 C C . GLU E 1 70 ? -38.969 29.895 -30.072 1.00 15.27 70 GLU S C 1
ATOM 4013 O O . GLU E 1 70 ? -39.738 30.395 -29.272 1.00 16.15 70 GLU S O 1
ATOM 4019 N N . PHE E 1 71 ? -37.953 30.569 -30.566 1.00 14.13 71 PHE S N 1
ATOM 4020 C CA . PHE E 1 71 ? -37.793 31.990 -30.310 1.00 13.87 71 PHE S CA 1
ATOM 4021 C C . PHE E 1 71 ? -38.975 32.826 -30.742 1.00 14.09 71 PHE S C 1
ATOM 4022 O O . PHE E 1 71 ? -39.330 33.794 -30.094 1.00 14.46 71 PHE S O 1
ATOM 4030 N N . LEU E 1 72 ? -39.598 32.442 -31.841 1.00 14.40 72 LEU S N 1
ATOM 4031 C CA . LEU E 1 72 ? -40.732 33.191 -32.363 1.00 15.08 72 LEU S CA 1
ATOM 4032 C C . LEU E 1 72 ? -41.928 33.117 -31.420 1.00 15.40 72 LEU S C 1
ATOM 4033 O O . LEU E 1 72 ? -42.744 34.030 -31.420 1.00 15.40 72 LEU S O 1
ATOM 4038 N N . ILE E 1 73 ? -41.970 32.099 -30.546 1.00 15.59 73 ILE S N 1
ATOM 4039 C CA . ILE E 1 73 ? -42.978 32.060 -29.458 1.00 16.03 73 ILE S CA 1
ATOM 4040 C C . ILE E 1 73 ? -42.768 33.257 -28.534 1.00 16.19 73 ILE S C 1
ATOM 4041 O O . ILE E 1 73 ? -43.713 33.987 -28.191 1.00 16.55 73 ILE S O 1
ATOM 4046 N N . LEU E 1 74 ? -41.509 33.513 -28.133 1.00 15.79 74 LEU S N 1
ATOM 4047 C CA . LEU E 1 74 ? -41.204 34.676 -27.331 1.00 15.89 74 LEU S CA 1
ATOM 4048 C C . LEU E 1 74 ? -41.528 36.002 -28.035 1.00 15.78 74 LEU S C 1
ATOM 4049 O O . LEU E 1 74 ? -42.119 36.910 -27.416 1.00 16.55 74 LEU S O 1
ATOM 4054 N N . VAL E 1 75 ? -41.175 36.084 -29.304 1.00 15.53 75 VAL S N 1
ATOM 4055 C CA . VAL E 1 75 ? -41.450 37.295 -30.094 1.00 15.23 75 VAL S CA 1
ATOM 4056 C C . VAL E 1 75 ? -42.975 37.558 -30.050 1.00 14.93 75 VAL S C 1
ATOM 4057 O O . VAL E 1 75 ? -43.424 38.697 -29.833 1.00 15.16 75 VAL S O 1
ATOM 4061 N N . ILE E 1 76 ? -43.740 36.531 -30.364 1.00 14.85 76 ILE S N 1
ATOM 4062 C CA . ILE E 1 76 ? -45.232 36.647 -30.399 1.00 15.55 76 ILE S CA 1
ATOM 4063 C C . ILE E 1 76 ? -45.748 37.160 -29.045 1.00 15.80 76 ILE S C 1
ATOM 4064 O O . ILE E 1 76 ? -46.528 38.125 -28.981 1.00 16.09 76 ILE S O 1
ATOM 4069 N N . LYS E 1 77 ? -45.297 36.565 -27.947 1.00 16.93 77 LYS S N 1
ATOM 4070 C CA . LYS E 1 77 ? -45.796 36.960 -26.645 1.00 18.00 77 LYS S CA 1
ATOM 4071 C C . LYS E 1 77 ? -45.369 38.365 -26.263 1.00 17.54 77 LYS S C 1
ATOM 4072 O O . LYS E 1 77 ? -46.144 39.116 -25.673 1.00 18.24 77 LYS S O 1
ATOM 4078 N N . MET E 1 78 ? -44.131 38.705 -26.562 1.00 16.38 78 MET S N 1
ATOM 4079 C CA . MET E 1 78 ? -43.647 40.059 -26.394 1.00 16.36 78 MET S CA 1
ATOM 4080 C C . MET E 1 78 ? -44.478 41.069 -27.209 1.00 16.44 78 MET S C 1
ATOM 4081 O O . MET E 1 78 ? -44.755 42.169 -26.704 1.00 16.80 78 MET S O 1
ATOM 4086 N N . GLY E 1 79 ? -44.810 40.755 -28.481 1.00 16.52 79 GLY S N 1
ATOM 4087 C CA . GLY E 1 79 ? -45.613 41.641 -29.325 1.00 16.70 79 GLY S CA 1
ATOM 4088 C C . GLY E 1 79 ? -46.980 41.896 -28.741 1.00 17.21 79 GLY S C 1
ATOM 4089 O O . GLY E 1 79 ? -47.436 43.038 -28.645 1.00 17.27 79 GLY S O 1
ATOM 4090 N N . VAL E 1 80 ? -47.665 40.810 -28.412 1.00 16.80 80 VAL S N 1
ATOM 4091 C CA . VAL E 1 80 ? -48.989 40.904 -27.798 1.00 17.46 80 VAL S CA 1
ATOM 4092 C C . VAL E 1 80 ? -48.953 41.733 -26.481 1.00 18.01 80 VAL S C 1
ATOM 4093 O O . VAL E 1 80 ? -49.777 42.629 -26.260 1.00 19.36 80 VAL S O 1
ATOM 4097 N N . ALA E 1 81 ? -47.967 41.493 -25.636 1.00 18.31 81 ALA S N 1
ATOM 4098 C CA . ALA E 1 81 ? -47.814 42.254 -24.369 1.00 19.44 81 ALA S CA 1
ATOM 4099 C C . ALA E 1 81 ? -47.557 43.741 -24.614 1.00 19.31 81 ALA S C 1
ATOM 4100 O O . ALA E 1 81 ? -48.156 44.615 -23.998 1.00 20.63 81 ALA S O 1
ATOM 4102 N N . ALA E 1 82 ? -46.674 44.034 -25.584 1.00 18.29 82 ALA S N 1
ATOM 4103 C CA . ALA E 1 82 ? -46.355 45.430 -25.884 1.00 18.63 82 ALA S CA 1
ATOM 4104 C C . ALA E 1 82 ? -47.522 46.161 -26.532 1.00 18.60 82 ALA S C 1
ATOM 4105 O O . ALA E 1 82 ? -47.752 47.355 -26.288 1.00 19.80 82 ALA S O 1
ATOM 4107 N N . HIS E 1 83 ? -48.293 45.466 -27.352 1.00 18.54 83 HIS S N 1
ATOM 4108 C CA . HIS E 1 83 ? -49.477 46.077 -27.948 1.00 18.97 83 HIS S CA 1
ATOM 4109 C C . HIS E 1 83 ? -50.467 46.433 -26.841 1.00 20.42 83 HIS S C 1
ATOM 4110 O O . HIS E 1 83 ? -51.057 47.538 -26.832 1.00 20.23 83 HIS S O 1
ATOM 4117 N N . LYS E 1 84 ? -50.663 45.528 -25.868 1.00 21.02 84 LYS S N 1
ATOM 4118 C CA . LYS E 1 84 ? -51.585 45.811 -24.765 1.00 23.55 84 LYS S CA 1
ATOM 4119 C C . LYS E 1 84 ? -51.089 47.048 -23.978 1.00 23.69 84 LYS S C 1
ATOM 4120 O O . LYS E 1 84 ? -51.853 47.935 -23.620 1.00 24.39 84 LYS S O 1
ATOM 4126 N N . LYS E 1 85 ? -49.795 47.097 -23.725 1.00 23.22 85 LYS S N 1
ATOM 4127 C CA . LYS E 1 85 ? -49.203 48.209 -22.994 1.00 24.55 85 LYS S CA 1
ATOM 4128 C C . LYS E 1 85 ? -49.297 49.545 -23.726 1.00 23.58 85 LYS S C 1
ATOM 4129 O O . LYS E 1 85 ? -49.374 50.599 -23.084 1.00 24.17 85 LYS S O 1
ATOM 4135 N N . SER E 1 86 ? -49.303 49.523 -25.056 1.00 21.89 86 SER S N 1
ATOM 4136 C CA . SER E 1 86 ? -49.442 50.792 -25.802 1.00 21.61 86 SER S CA 1
ATOM 4137 C C . SER E 1 86 ? -50.784 51.509 -25.499 1.00 22.61 86 SER S C 1
ATOM 4138 O O . SER E 1 86 ? -50.925 52.743 -25.739 1.00 23.33 86 SER S O 1
ATOM 4141 N N . HIS E 1 87 ? -51.774 50.791 -24.972 1.00 23.49 87 HIS S N 1
ATOM 4142 C CA . HIS E 1 87 ? -53.045 51.392 -24.645 1.00 25.58 87 HIS S CA 1
ATOM 4143 C C . HIS E 1 87 ? -53.250 51.576 -23.164 1.00 28.43 87 HIS S C 1
ATOM 4144 O O . HIS E 1 87 ? -54.360 51.862 -22.715 1.00 29.88 87 HIS S O 1
ATOM 4151 N N . GLU E 1 88 ? -52.180 51.524 -22.382 1.00 31.36 88 GLU S N 1
ATOM 4152 C CA . GLU E 1 88 ? -52.258 51.800 -20.914 1.00 35.85 88 GLU S CA 1
ATOM 4153 C C . GLU E 1 88 ? -51.504 53.119 -20.608 1.00 38.25 88 GLU S C 1
ATOM 4154 O O . GLU E 1 88 ? -50.536 53.401 -21.314 1.00 37.97 88 GLU S O 1
ATOM 4160 N N . GLU E 1 89 ? -51.841 53.916 -19.571 1.00 45.82 89 GLU S N 1
ATOM 4161 C CA . GLU E 1 89 ? -52.600 53.527 -18.373 1.00 50.65 89 GLU S CA 1
ATOM 4162 C C . GLU E 1 89 ? -53.560 54.626 -17.932 1.00 55.38 89 GLU S C 1
ATOM 4163 O O . GLU E 1 89 ? -54.356 55.136 -18.725 1.00 60.20 89 GLU S O 1
ATOM 4165 N N . LYS F 2 4 ? -31.662 52.874 -24.833 1.00 51.21 4 LYS T N 1
ATOM 4166 C CA . LYS F 2 4 ? -33.072 52.987 -24.354 1.00 49.94 4 LYS T CA 1
ATOM 4167 C C . LYS F 2 4 ? -33.864 51.685 -24.655 1.00 41.12 4 LYS T C 1
ATOM 4168 O O . LYS F 2 4 ? -33.705 50.679 -23.954 1.00 41.36 4 LYS T O 1
ATOM 4174 N N . MET F 2 5 ? -34.671 51.668 -25.704 1.00 35.23 5 MET T N 1
ATOM 4175 C CA . MET F 2 5 ? -35.291 50.428 -26.154 1.00 28.87 5 MET T CA 1
ATOM 4176 C C . MET F 2 5 ? -34.273 49.544 -26.843 1.00 25.20 5 MET T C 1
ATOM 4177 O O . MET F 2 5 ? -33.382 50.023 -27.505 1.00 26.07 5 MET T O 1
ATOM 4182 N N . SER F 2 6 ? -34.409 48.238 -26.678 1.00 22.18 6 SER T N 1
ATOM 4183 C CA . SER F 2 6 ? -33.532 47.307 -27.368 1.00 19.81 6 SER T CA 1
ATOM 4184 C C . SER F 2 6 ? -33.891 47.223 -28.829 1.00 17.85 6 SER T C 1
ATOM 4185 O O . SER F 2 6 ? -34.968 47.671 -29.227 1.00 16.78 6 SER T O 1
ATOM 4188 N N . GLN F 2 7 ? -33.012 46.599 -29.619 1.00 17.81 7 GLN T N 1
ATOM 4189 C CA . GLN F 2 7 ? -33.333 46.357 -31.039 1.00 17.30 7 GLN T CA 1
ATOM 4190 C C . GLN F 2 7 ? -34.672 45.573 -31.173 1.00 16.05 7 GLN T C 1
ATOM 4191 O O . GLN F 2 7 ? -35.567 45.950 -31.905 1.00 15.80 7 GLN T O 1
ATOM 4197 N N . LEU F 2 8 ? -34.827 44.515 -30.414 1.00 16.52 8 LEU T N 1
ATOM 4198 C CA . LEU F 2 8 ? -36.038 43.712 -30.496 1.00 15.73 8 LEU T CA 1
ATOM 4199 C C . LEU F 2 8 ? -37.317 44.512 -30.138 1.00 15.25 8 LEU T C 1
ATOM 4200 O O . LEU F 2 8 ? -38.331 44.432 -30.830 1.00 14.52 8 LEU T O 1
ATOM 4205 N N . GLU F 2 9 ? -37.222 45.320 -29.092 1.00 16.28 9 GLU T N 1
ATOM 4206 C CA . GLU F 2 9 ? -38.314 46.182 -28.690 1.00 16.60 9 GLU T CA 1
ATOM 4207 C C . GLU F 2 9 ? -38.673 47.177 -29.789 1.00 15.93 9 GLU T C 1
ATOM 4208 O O . GLU F 2 9 ? -39.850 47.443 -30.018 1.00 15.87 9 GLU T O 1
ATOM 4214 N N . ARG F 2 10 ? -37.657 47.738 -30.419 1.00 16.35 10 ARG T N 1
ATOM 4215 C CA . ARG F 2 10 ? -37.908 48.693 -31.492 1.00 17.85 10 ARG T CA 1
ATOM 4216 C C . ARG F 2 10 ? -38.586 47.988 -32.684 1.00 15.48 10 ARG T C 1
ATOM 4217 O O . ARG F 2 10 ? -39.413 48.561 -33.354 1.00 14.95 10 ARG T O 1
ATOM 4225 N N . ASN F 2 11 ? -38.178 46.752 -32.963 1.00 15.67 11 ASN T N 1
ATOM 4226 C CA . ASN F 2 11 ? -38.761 46.022 -34.104 1.00 14.88 11 ASN T CA 1
ATOM 4227 C C . ASN F 2 11 ? -40.232 45.700 -33.828 1.00 14.53 11 ASN T C 1
ATOM 4228 O O . ASN F 2 11 ? -41.083 45.857 -34.708 1.00 14.98 11 ASN T O 1
ATOM 4233 N N . ILE F 2 12 ? -40.527 45.333 -32.587 1.00 15.56 12 ILE T N 1
ATOM 4234 C CA . ILE F 2 12 ? -41.891 45.062 -32.198 1.00 15.31 12 ILE T CA 1
ATOM 4235 C C . ILE F 2 12 ? -42.699 46.359 -32.240 1.00 15.52 12 ILE T C 1
ATOM 4236 O O . ILE F 2 12 ? -43.850 46.367 -32.662 1.00 15.18 12 ILE T O 1
ATOM 4241 N N . GLU F 2 13 ? -42.082 47.453 -31.814 1.00 15.71 13 GLU T N 1
ATOM 4242 C CA . GLU F 2 13 ? -42.743 48.765 -31.906 1.00 16.23 13 GLU T CA 1
ATOM 4243 C C . GLU F 2 13 ? -43.104 49.098 -33.363 1.00 15.29 13 GLU T C 1
ATOM 4244 O O . GLU F 2 13 ? -44.216 49.590 -33.684 1.00 16.01 13 GLU T O 1
ATOM 4250 N N . THR F 2 14 ? -42.201 48.827 -34.304 1.00 14.48 14 THR T N 1
ATOM 4251 C CA . THR F 2 14 ? -42.544 49.053 -35.703 1.00 14.60 14 THR T CA 1
ATOM 4252 C C . THR F 2 14 ? -43.762 48.264 -36.140 1.00 14.39 14 THR T C 1
ATOM 4253 O O . THR F 2 14 ? -44.651 48.739 -36.874 1.00 14.55 14 THR T O 1
ATOM 4257 N N . ILE F 2 15 ? -43.805 47.011 -35.691 1.00 14.56 15 ILE T N 1
ATOM 4258 C CA . ILE F 2 15 ? -44.957 46.137 -35.975 1.00 14.65 15 ILE T CA 1
ATOM 4259 C C . ILE F 2 15 ? -46.251 46.779 -35.447 1.00 14.50 15 ILE T C 1
ATOM 4260 O O . ILE F 2 15 ? -47.268 46.867 -36.168 1.00 15.02 15 ILE T O 1
ATOM 4265 N N . ILE F 2 16 ? -46.210 47.206 -34.203 1.00 14.47 16 ILE T N 1
ATOM 4266 C CA . ILE F 2 16 ? -47.373 47.777 -33.554 1.00 15.02 16 ILE T CA 1
ATOM 4267 C C . ILE F 2 16 ? -47.792 49.084 -34.219 1.00 15.13 16 ILE T C 1
ATOM 4268 O O . ILE F 2 16 ? -48.987 49.297 -34.503 1.00 15.52 16 ILE T O 1
ATOM 4273 N N . ASN F 2 17 ? -46.807 49.914 -34.498 1.00 15.47 17 ASN T N 1
ATOM 4274 C CA . ASN F 2 17 ? -47.033 51.200 -35.206 1.00 15.43 17 ASN T CA 1
ATOM 4275 C C . ASN F 2 17 ? -47.676 50.947 -36.572 1.00 15.66 17 ASN T C 1
ATOM 4276 O O . ASN F 2 17 ? -48.645 51.629 -36.931 1.00 15.92 17 ASN T O 1
ATOM 4281 N N . THR F 2 18 ? -47.150 49.993 -37.358 1.00 14.83 18 THR T N 1
ATOM 4282 C CA . THR F 2 18 ? -47.696 49.722 -38.668 1.00 15.81 18 THR T CA 1
ATOM 4283 C C . THR F 2 18 ? -49.131 49.232 -38.594 1.00 16.32 18 THR T C 1
ATOM 4284 O O . THR F 2 18 ? -49.955 49.709 -39.364 1.00 17.32 18 THR T O 1
ATOM 4288 N N . PHE F 2 19 ? -49.442 48.294 -37.682 1.00 15.29 19 PHE T N 1
ATOM 4289 C CA . PHE F 2 19 ? -50.791 47.849 -37.462 1.00 15.96 19 PHE T CA 1
ATOM 4290 C C . PHE F 2 19 ? -51.710 49.053 -37.215 1.00 16.35 19 PHE T C 1
ATOM 4291 O O . PHE F 2 19 ? -52.747 49.182 -37.897 1.00 17.02 19 PHE T O 1
ATOM 4299 N N . HIS F 2 20 ? -51.310 49.893 -36.262 1.00 15.73 20 HIS T N 1
ATOM 4300 C CA . HIS F 2 20 ? -52.116 51.055 -35.862 1.00 16.14 20 HIS T CA 1
ATOM 4301 C C . HIS F 2 20 ? -52.376 52.078 -36.902 1.00 16.76 20 HIS T C 1
ATOM 4302 O O . HIS F 2 20 ? -53.464 52.633 -36.932 1.00 16.11 20 HIS T O 1
ATOM 4309 N N . GLN F 2 21 ? -51.430 52.284 -37.821 1.00 16.23 21 GLN T N 1
ATOM 4310 C CA . GLN F 2 21 ? -51.577 53.286 -38.867 1.00 17.82 21 GLN T CA 1
ATOM 4311 C C . GLN F 2 21 ? -52.734 52.948 -39.759 1.00 17.28 21 GLN T C 1
ATOM 4312 O O . GLN F 2 21 ? -53.361 53.850 -40.345 1.00 17.42 21 GLN T O 1
ATOM 4318 N N . TYR F 2 22 ? -53.029 51.648 -39.878 1.00 16.73 22 TYR T N 1
ATOM 4319 C CA . TYR F 2 22 ? -54.150 51.225 -40.719 1.00 17.03 22 TYR T CA 1
ATOM 4320 C C . TYR F 2 22 ? -55.403 50.940 -39.903 1.00 17.24 22 TYR T C 1
ATOM 4321 O O . TYR F 2 22 ? -56.533 51.199 -40.372 1.00 18.75 22 TYR T O 1
ATOM 4330 N N . SER F 2 23 ? -55.222 50.403 -38.705 1.00 16.73 23 SER T N 1
ATOM 4331 C CA . SER F 2 23 ? -56.372 49.969 -37.866 1.00 17.39 23 SER T CA 1
ATOM 4332 C C . SER F 2 23 ? -57.276 51.132 -37.491 1.00 17.46 23 SER T C 1
ATOM 4333 O O . SER F 2 23 ? -58.499 51.021 -37.452 1.00 17.52 23 SER T O 1
ATOM 4336 N N . VAL F 2 24 ? -56.652 52.272 -37.238 1.00 17.99 24 VAL T N 1
ATOM 4337 C CA . VAL F 2 24 ? -57.389 53.497 -36.878 1.00 18.30 24 VAL T CA 1
ATOM 4338 C C . VAL F 2 24 ? -58.282 54.110 -37.980 1.00 18.61 24 VAL T C 1
ATOM 4339 O O . VAL F 2 24 ? -59.102 54.994 -37.701 1.00 19.88 24 VAL T O 1
ATOM 4343 N N . LYS F 2 25 ? -58.114 53.723 -39.233 1.00 18.29 25 LYS T N 1
ATOM 4344 C CA . LYS F 2 25 ? -58.736 54.450 -40.341 1.00 19.01 25 LYS T CA 1
ATOM 4345 C C . LYS F 2 25 ? -60.257 54.369 -40.355 1.00 19.69 25 LYS T C 1
ATOM 4346 O O . LYS F 2 25 ? -60.930 55.398 -40.406 1.00 19.50 25 LYS T O 1
ATOM 4352 N N . LEU F 2 26 ? -60.760 53.147 -40.306 1.00 20.55 26 LEU T N 1
ATOM 4353 C CA . LEU F 2 26 ? -62.185 52.867 -40.413 1.00 22.05 26 LEU T CA 1
ATOM 4354 C C . LEU F 2 26 ? -62.681 51.964 -39.288 1.00 22.54 26 LEU T C 1
ATOM 4355 O O . LEU F 2 26 ? -61.936 51.167 -38.722 1.00 21.23 26 LEU T O 1
ATOM 4360 N N . GLY F 2 27 ? -63.956 52.122 -38.946 1.00 23.77 27 GLY T N 1
ATOM 4361 C CA . GLY F 2 27 ? -64.602 51.252 -37.980 1.00 25.13 27 GLY T CA 1
ATOM 4362 C C . GLY F 2 27 ? -63.881 51.222 -36.658 1.00 24.10 27 GLY T C 1
ATOM 4363 O O . GLY F 2 27 ? -63.390 52.254 -36.211 1.00 24.61 27 GLY T O 1
ATOM 4364 N N . HIS F 2 28 ? -63.694 50.030 -36.094 1.00 24.56 28 HIS T N 1
ATOM 4365 C CA . HIS F 2 28 ? -62.996 49.904 -34.830 1.00 24.40 28 HIS T CA 1
ATOM 4366 C C . HIS F 2 28 ? -61.588 50.359 -35.012 1.00 23.38 28 HIS T C 1
ATOM 4367 O O . HIS F 2 28 ? -60.891 49.869 -35.914 1.00 22.51 28 HIS T O 1
ATOM 4374 N N . PRO F 2 29 ? -61.125 51.290 -34.168 1.00 23.90 29 PRO T N 1
ATOM 4375 C CA . PRO F 2 29 ? -59.763 51.767 -34.366 1.00 23.36 29 PRO T CA 1
ATOM 4376 C C . PRO F 2 29 ? -58.606 50.843 -33.978 1.00 22.77 29 PRO T C 1
ATOM 4377 O O . PRO F 2 29 ? -57.486 51.161 -34.305 1.00 23.40 29 PRO T O 1
ATOM 4381 N N A ASP F 2 30 ? -58.868 49.722 -33.294 0.50 23.20 30 ASP T N 1
ATOM 4382 N N B ASP F 2 30 ? -58.869 49.727 -33.292 0.50 23.34 30 ASP T N 1
ATOM 4383 C CA A ASP F 2 30 ? -57.827 48.767 -32.906 0.50 22.64 30 ASP T CA 1
ATOM 4384 C CA B ASP F 2 30 ? -57.821 48.781 -32.933 0.50 22.79 30 ASP T CA 1
ATOM 4385 C C A ASP F 2 30 ? -57.950 47.426 -33.629 0.50 21.61 30 ASP T C 1
ATOM 4386 C C B ASP F 2 30 ? -57.941 47.434 -33.641 0.50 21.73 30 ASP T C 1
ATOM 4387 O O A ASP F 2 30 ? -57.301 46.480 -33.230 0.50 22.23 30 ASP T O 1
ATOM 4388 O O B ASP F 2 30 ? -57.278 46.498 -33.245 0.50 22.27 30 ASP T O 1
ATOM 4397 N N . THR F 2 31 ? -58.750 47.353 -34.698 1.00 21.50 31 THR T N 1
ATOM 4398 C CA . THR F 2 31 ? -58.735 46.168 -35.579 1.00 20.84 31 THR T CA 1
ATOM 4399 C C . THR F 2 31 ? -58.665 46.567 -37.022 1.00 20.37 31 THR T C 1
ATOM 4400 O O . THR F 2 31 ? -59.120 47.660 -37.399 1.00 20.16 31 THR T O 1
ATOM 4404 N N . LEU F 2 32 ? -58.100 45.679 -37.830 1.00 19.43 32 LEU T N 1
ATOM 4405 C CA . LEU F 2 32 ? -58.046 45.852 -39.265 1.00 18.85 32 LEU T CA 1
ATOM 4406 C C . LEU F 2 32 ? -59.244 45.207 -39.916 1.00 19.91 32 LEU T C 1
ATOM 4407 O O . LEU F 2 32 ? -59.441 43.967 -39.823 1.00 20.12 32 LEU T O 1
ATOM 4412 N N . ASN F 2 33 ? -60.001 45.992 -40.674 1.00 20.34 33 ASN T N 1
ATOM 4413 C CA . ASN F 2 33 ? -60.974 45.399 -41.563 1.00 21.70 33 ASN T CA 1
ATOM 4414 C C . ASN F 2 33 ? -60.276 44.957 -42.845 1.00 21.99 33 ASN T C 1
ATOM 4415 O O . ASN F 2 33 ? -59.081 45.123 -42.966 1.00 20.15 33 ASN T O 1
ATOM 4420 N N . GLN F 2 34 ? -61.011 44.349 -43.780 1.00 23.37 34 GLN T N 1
ATOM 4421 C CA . GLN F 2 34 ? -60.362 43.814 -44.956 1.00 24.33 34 GLN T CA 1
ATOM 4422 C C . GLN F 2 34 ? -59.684 44.876 -45.803 1.00 23.15 34 GLN T C 1
ATOM 4423 O O . GLN F 2 34 ? -58.566 44.669 -46.301 1.00 22.46 34 GLN T O 1
ATOM 4429 N N . GLY F 2 35 ? -60.319 46.037 -45.966 1.00 22.74 35 GLY T N 1
ATOM 4430 C CA . GLY F 2 35 ? -59.651 47.124 -46.679 1.00 21.92 35 GLY T CA 1
ATOM 4431 C C . GLY F 2 35 ? -58.360 47.643 -46.040 1.00 21.15 35 GLY T C 1
ATOM 4432 O O . GLY F 2 35 ? -57.407 47.981 -46.758 1.00 21.02 35 GLY T O 1
ATOM 4433 N N . GLU F 2 36 ? -58.372 47.749 -44.711 1.00 20.00 36 GLU T N 1
ATOM 4434 C CA . GLU F 2 36 ? -57.236 48.210 -43.938 1.00 18.78 36 GLU T CA 1
ATOM 4435 C C . GLU F 2 36 ? -56.096 47.226 -44.093 1.00 18.61 36 GLU T C 1
ATOM 4436 O O . GLU F 2 36 ? -54.927 47.590 -44.367 1.00 19.09 36 GLU T O 1
ATOM 4442 N N . PHE F 2 37 ? -56.445 45.948 -43.971 1.00 18.05 37 PHE T N 1
ATOM 4443 C CA . PHE F 2 37 ? -55.444 44.874 -44.115 1.00 17.88 37 PHE T CA 1
ATOM 4444 C C . PHE F 2 37 ? -54.853 44.855 -45.532 1.00 18.39 37 PHE T C 1
ATOM 4445 O O . PHE F 2 37 ? -53.621 44.729 -45.694 1.00 18.02 37 PHE T O 1
ATOM 4453 N N . LYS F 2 38 ? -55.692 44.909 -46.564 1.00 18.86 38 LYS T N 1
ATOM 4454 C CA . LYS F 2 38 ? -55.160 44.937 -47.925 1.00 19.26 38 LYS T CA 1
ATOM 4455 C C . LYS F 2 38 ? -54.199 46.083 -48.166 1.00 18.88 38 LYS T C 1
ATOM 4456 O O . LYS F 2 38 ? -53.226 45.905 -48.934 1.00 19.05 38 LYS T O 1
ATOM 4462 N N . GLU F 2 39 ? -54.513 47.250 -47.584 1.00 18.47 39 GLU T N 1
ATOM 4463 C CA . GLU F 2 39 ? -53.671 48.444 -47.766 1.00 18.52 39 GLU T CA 1
ATOM 4464 C C . GLU F 2 39 ? -52.315 48.205 -47.147 1.00 17.66 39 GLU T C 1
ATOM 4465 O O . GLU F 2 39 ? -51.263 48.454 -47.714 1.00 17.08 39 GLU T O 1
ATOM 4471 N N . LEU F 2 40 ? -52.367 47.697 -45.929 1.00 17.59 40 LEU T N 1
ATOM 4472 C CA . LEU F 2 40 ? -51.105 47.365 -45.172 1.00 17.02 40 LEU T CA 1
ATOM 4473 C C . LEU F 2 40 ? -50.236 46.420 -45.996 1.00 17.60 40 LEU T C 1
ATOM 4474 O O . LEU F 2 40 ? -49.048 46.629 -46.197 1.00 17.73 40 LEU T O 1
ATOM 4479 N N . VAL F 2 41 ? -50.840 45.338 -46.451 1.00 17.53 41 VAL T N 1
ATOM 4480 C CA . VAL F 2 41 ? -50.107 44.337 -47.224 1.00 18.80 41 VAL T CA 1
ATOM 4481 C C . VAL F 2 41 ? -49.571 44.901 -48.543 1.00 18.51 41 VAL T C 1
ATOM 4482 O O . VAL F 2 41 ? -48.424 44.660 -48.937 1.00 18.36 41 VAL T O 1
ATOM 4486 N N . ARG F 2 42 ? -50.393 45.705 -49.210 1.00 19.21 42 ARG T N 1
ATOM 4487 C CA . ARG F 2 42 ? -50.042 46.303 -50.454 1.00 20.04 42 ARG T CA 1
ATOM 4488 C C . ARG F 2 42 ? -48.879 47.259 -50.334 1.00 19.75 42 ARG T C 1
ATOM 4489 O O . ARG F 2 42 ? -47.958 47.247 -51.177 1.00 19.73 42 ARG T O 1
ATOM 4497 N N . LYS F 2 43 ? -48.854 48.019 -49.237 1.00 19.00 43 LYS T N 1
ATOM 4498 C CA . LYS F 2 43 ? -47.825 49.030 -49.060 1.00 19.53 43 LYS T CA 1
ATOM 4499 C C . LYS F 2 43 ? -46.655 48.491 -48.244 1.00 19.10 43 LYS T C 1
ATOM 4500 O O . LYS F 2 43 ? -45.530 48.487 -48.737 1.00 21.66 43 LYS T O 1
ATOM 4506 N N . ASP F 2 44 ? -46.910 48.044 -47.024 1.00 18.30 44 ASP T N 1
ATOM 4507 C CA . ASP F 2 44 ? -45.791 47.682 -46.127 1.00 17.18 44 ASP T CA 1
ATOM 4508 C C . ASP F 2 44 ? -45.206 46.268 -46.269 1.00 17.32 44 ASP T C 1
ATOM 4509 O O . ASP F 2 44 ? -44.161 45.937 -45.701 1.00 16.59 44 ASP T O 1
ATOM 4514 N N . LEU F 2 45 ? -45.871 45.411 -47.025 1.00 16.71 45 LEU T N 1
ATOM 4515 C CA . LEU F 2 45 ? -45.380 44.040 -47.379 1.00 16.90 45 LEU T CA 1
ATOM 4516 C C . LEU F 2 45 ? -45.288 43.908 -48.898 1.00 17.76 45 LEU T C 1
ATOM 4517 O O . LEU F 2 45 ? -45.400 42.826 -49.492 1.00 18.29 45 LEU T O 1
ATOM 4522 N N . GLN F 2 46 ? -45.003 45.017 -49.531 1.00 18.91 46 GLN T N 1
ATOM 4523 C CA . GLN F 2 46 ? -44.949 45.007 -50.979 1.00 20.32 46 GLN T CA 1
ATOM 4524 C C . GLN F 2 46 ? -43.884 44.075 -51.574 1.00 20.28 46 GLN T C 1
ATOM 4525 O O . GLN F 2 46 ? -44.027 43.633 -52.722 1.00 20.90 46 GLN T O 1
ATOM 4531 N N . ASN F 2 47 ? -42.810 43.798 -50.835 1.00 20.08 47 ASN T N 1
ATOM 4532 C CA . ASN F 2 47 ? -41.760 42.898 -51.314 1.00 20.63 47 ASN T CA 1
ATOM 4533 C C . ASN F 2 47 ? -41.943 41.490 -50.805 1.00 20.46 47 ASN T C 1
ATOM 4534 O O . ASN F 2 47 ? -41.895 40.521 -51.539 1.00 21.13 47 ASN T O 1
ATOM 4539 N N . PHE F 2 48 ? -42.133 41.372 -49.494 1.00 19.59 48 PHE T N 1
ATOM 4540 C CA . PHE F 2 48 ? -42.303 40.076 -48.879 1.00 19.61 48 PHE T CA 1
ATOM 4541 C C . PHE F 2 48 ? -43.524 39.325 -49.456 1.00 20.75 48 PHE T C 1
ATOM 4542 O O . PHE F 2 48 ? -43.485 38.090 -49.574 1.00 22.10 48 PHE T O 1
ATOM 4550 N N . LEU F 2 49 ? -44.615 40.048 -49.761 1.00 20.09 49 LEU T N 1
ATOM 4551 C CA . LEU F 2 49 ? -45.779 39.433 -50.314 1.00 20.47 49 LEU T CA 1
ATOM 4552 C C . LEU F 2 49 ? -45.957 39.913 -51.737 1.00 21.31 49 LEU T C 1
ATOM 4553 O O . LEU F 2 49 ? -47.064 40.178 -52.146 1.00 21.24 49 LEU T O 1
ATOM 4558 N N . LYS F 2 50 ? -44.860 40.029 -52.478 1.00 23.29 50 LYS T N 1
ATOM 4559 C CA . LYS F 2 50 ? -44.957 40.562 -53.817 1.00 25.12 50 LYS T CA 1
ATOM 4560 C C . LYS F 2 50 ? -45.844 39.710 -54.736 1.00 25.31 50 LYS T C 1
ATOM 4561 O O . LYS F 2 50 ? -46.731 40.221 -55.409 1.00 25.16 50 LYS T O 1
ATOM 4567 N N . LYS F 2 51 ? -45.608 38.400 -54.778 1.00 26.51 51 LYS T N 1
ATOM 4568 C CA . LYS F 2 51 ? -46.449 37.523 -55.606 1.00 28.97 51 LYS T CA 1
ATOM 4569 C C . LYS F 2 51 ? -47.919 37.550 -55.185 1.00 26.56 51 LYS T C 1
ATOM 4570 O O . LYS F 2 51 ? -48.855 37.597 -56.048 1.00 28.86 51 LYS T O 1
ATOM 4576 N N . GLU F 2 52 ? -48.125 37.486 -53.871 1.00 24.51 52 GLU T N 1
ATOM 4577 C CA . GLU F 2 52 ? -49.426 37.330 -53.288 1.00 23.57 52 GLU T CA 1
ATOM 4578 C C . GLU F 2 52 ? -50.278 38.586 -53.544 1.00 23.78 52 GLU T C 1
ATOM 4579 O O . GLU F 2 52 ? -51.485 38.508 -53.802 1.00 26.04 52 GLU T O 1
ATOM 4585 N N . ASN F 2 53 ? -49.624 39.739 -53.544 1.00 24.38 53 ASN T N 1
ATOM 4586 C CA . ASN F 2 53 ? -50.289 41.014 -53.848 1.00 24.52 53 ASN T CA 1
ATOM 4587 C C . ASN F 2 53 ? -50.875 41.109 -55.266 1.00 26.09 53 ASN T C 1
ATOM 4588 O O . ASN F 2 53 ? -51.742 41.954 -55.497 1.00 25.94 53 ASN T O 1
ATOM 4593 N N . LYS F 2 54 ? -50.386 40.283 -56.194 1.00 27.14 54 LYS T N 1
ATOM 4594 C CA . LYS F 2 54 ? -50.857 40.303 -57.574 1.00 29.61 54 LYS T CA 1
ATOM 4595 C C . LYS F 2 54 ? -52.225 39.693 -57.688 1.00 29.17 54 LYS T C 1
ATOM 4596 O O . LYS F 2 54 ? -52.887 39.812 -58.729 1.00 29.53 54 LYS T O 1
ATOM 4602 N N . ASN F 2 55 ? -52.634 38.994 -56.648 1.00 28.33 55 ASN T N 1
ATOM 4603 C CA . ASN F 2 55 ? -53.891 38.305 -56.636 1.00 30.15 55 ASN T CA 1
ATOM 4604 C C . ASN F 2 55 ? -54.712 38.635 -55.404 1.00 28.35 55 ASN T C 1
ATOM 4605 O O . ASN F 2 55 ? -54.451 38.138 -54.284 1.00 28.46 55 ASN T O 1
ATOM 4610 N N . GLU F 2 56 ? -55.720 39.489 -55.639 1.00 29.15 56 GLU T N 1
ATOM 4611 C CA . GLU F 2 56 ? -56.529 39.998 -54.541 1.00 29.19 56 GLU T CA 1
ATOM 4612 C C . GLU F 2 56 ? -57.192 38.877 -53.759 1.00 29.12 56 GLU T C 1
ATOM 4613 O O . GLU F 2 56 ? -57.341 38.993 -52.555 1.00 27.44 56 GLU T O 1
ATOM 4619 N N . LYS F 2 57 ? -57.586 37.792 -54.430 1.00 28.96 57 LYS T N 1
ATOM 4620 C CA . LYS F 2 57 ? -58.229 36.711 -53.677 1.00 29.73 57 LYS T CA 1
ATOM 4621 C C . LYS F 2 57 ? -57.229 35.928 -52.853 1.00 26.74 57 LYS T C 1
ATOM 4622 O O . LYS F 2 57 ? -57.616 35.325 -51.861 1.00 26.91 57 LYS T O 1
ATOM 4628 N N . VAL F 2 58 ? -55.969 35.916 -53.254 1.00 25.87 58 VAL T N 1
ATOM 4629 C CA . VAL F 2 58 ? -54.935 35.372 -52.317 1.00 24.59 58 VAL T CA 1
ATOM 4630 C C . VAL F 2 58 ? -54.878 36.194 -51.030 1.00 24.09 58 VAL T C 1
ATOM 4631 O O . VAL F 2 58 ? -54.855 35.631 -49.901 1.00 23.97 58 VAL T O 1
ATOM 4635 N N . ILE F 2 59 ? -54.866 37.519 -51.156 1.00 22.38 59 ILE T N 1
ATOM 4636 C CA . ILE F 2 59 ? -54.814 38.350 -49.944 1.00 21.54 59 ILE T CA 1
ATOM 4637 C C . ILE F 2 59 ? -56.058 38.147 -49.084 1.00 22.17 59 ILE T C 1
ATOM 4638 O O . ILE F 2 59 ? -56.004 38.135 -47.828 1.00 21.72 59 ILE T O 1
ATOM 4643 N N . GLU F 2 60 ? -57.183 37.898 -49.724 1.00 23.61 60 GLU T N 1
ATOM 4644 C CA . GLU F 2 60 ? -58.413 37.680 -48.987 1.00 24.42 60 GLU T CA 1
ATOM 4645 C C . GLU F 2 60 ? -58.337 36.369 -48.254 1.00 25.47 60 GLU T C 1
ATOM 4646 O O . GLU F 2 60 ? -58.785 36.307 -47.122 1.00 25.30 60 GLU T O 1
ATOM 4652 N N . HIS F 2 61 ? -57.750 35.336 -48.876 1.00 25.54 61 HIS T N 1
ATOM 4653 C CA . HIS F 2 61 ? -57.553 34.045 -48.184 1.00 26.34 61 HIS T CA 1
ATOM 4654 C C . HIS F 2 61 ? -56.674 34.215 -46.939 1.00 24.38 61 HIS T C 1
ATOM 4655 O O . HIS F 2 61 ? -56.961 33.652 -45.861 1.00 23.82 61 HIS T O 1
ATOM 4662 N N . ILE F 2 62 ? -55.620 35.020 -47.065 1.00 22.89 62 ILE T N 1
ATOM 4663 C CA . ILE F 2 62 ? -54.675 35.257 -45.962 1.00 22.24 62 ILE T CA 1
ATOM 4664 C C . ILE F 2 62 ? -55.454 35.909 -44.824 1.00 22.32 62 ILE T C 1
ATOM 4665 O O . ILE F 2 62 ? -55.321 35.506 -43.683 1.00 20.75 62 ILE T O 1
ATOM 4670 N N . MET F 2 63 ? -56.273 36.914 -45.126 1.00 23.45 63 MET T N 1
ATOM 4671 C CA . MET F 2 63 ? -57.067 37.545 -44.058 1.00 23.33 63 MET T CA 1
ATOM 4672 C C . MET F 2 63 ? -58.001 36.560 -43.378 1.00 23.51 63 MET T C 1
ATOM 4673 O O . MET F 2 63 ? -58.091 36.512 -42.150 1.00 22.51 63 MET T O 1
ATOM 4678 N N . GLU F 2 64 ? -58.698 35.762 -44.185 1.00 23.77 64 GLU T N 1
ATOM 4679 C CA . GLU F 2 64 ? -59.649 34.777 -43.633 1.00 25.28 64 GLU T CA 1
ATOM 4680 C C . GLU F 2 64 ? -58.958 33.742 -42.711 1.00 24.47 64 GLU T C 1
ATOM 4681 O O . GLU F 2 64 ? -59.434 33.435 -41.618 1.00 25.06 64 GLU T O 1
ATOM 4687 N N . ASP F 2 65 ? -57.766 33.318 -43.121 1.00 23.60 65 ASP T N 1
ATOM 4688 C CA . ASP F 2 65 ? -56.958 32.376 -42.368 1.00 23.00 65 ASP T CA 1
ATOM 4689 C C . ASP F 2 65 ? -56.566 32.964 -41.004 1.00 21.34 65 ASP T C 1
ATOM 4690 O O . ASP F 2 65 ? -56.670 32.308 -39.985 1.00 21.86 65 ASP T O 1
ATOM 4695 N N . LEU F 2 66 ? -56.147 34.231 -41.012 1.00 20.74 66 LEU T N 1
ATOM 4696 C CA . LEU F 2 66 ? -55.674 34.881 -39.785 1.00 20.03 66 LEU T CA 1
ATOM 4697 C C . LEU F 2 66 ? -56.816 35.235 -38.834 1.00 20.23 66 LEU T C 1
ATOM 4698 O O . LEU F 2 66 ? -56.568 35.382 -37.621 1.00 20.74 66 LEU T O 1
ATOM 4703 N N . ASP F 2 67 ? -58.023 35.410 -39.381 1.00 21.93 67 ASP T N 1
ATOM 4704 C CA . ASP F 2 67 ? -59.188 35.903 -38.650 1.00 21.81 67 ASP T CA 1
ATOM 4705 C C . ASP F 2 67 ? -59.772 34.767 -37.820 1.00 23.02 67 ASP T C 1
ATOM 4706 O O . ASP F 2 67 ? -60.827 34.226 -38.151 1.00 23.77 67 ASP T O 1
ATOM 4711 N N . THR F 2 68 ? -59.109 34.487 -36.701 1.00 22.65 68 THR T N 1
ATOM 4712 C CA . THR F 2 68 ? -59.322 33.301 -35.913 1.00 24.77 68 THR T CA 1
ATOM 4713 C C . THR F 2 68 ? -60.728 33.277 -35.297 1.00 25.05 68 THR T C 1
ATOM 4714 O O . THR F 2 68 ? -61.323 32.240 -35.268 1.00 26.43 68 THR T O 1
ATOM 4718 N N . ASN F 2 69 ? -61.279 34.427 -34.865 1.00 25.01 69 ASN T N 1
ATOM 4719 C CA . ASN F 2 69 ? -62.669 34.429 -34.363 1.00 26.00 69 ASN T CA 1
ATOM 4720 C C . ASN F 2 69 ? -63.740 34.729 -35.392 1.00 26.60 69 ASN T C 1
ATOM 4721 O O . ASN F 2 69 ? -64.929 34.853 -35.039 1.00 27.98 69 ASN T O 1
ATOM 4726 N N . ALA F 2 70 ? -63.339 34.795 -36.653 1.00 25.90 70 ALA T N 1
ATOM 4727 C CA . ALA F 2 70 ? -64.281 34.863 -37.778 1.00 27.04 70 ALA T CA 1
ATOM 4728 C C . ALA F 2 70 ? -65.202 36.089 -37.725 1.00 27.78 70 ALA T C 1
ATOM 4729 O O . ALA F 2 70 ? -66.378 36.002 -38.079 1.00 29.94 70 ALA T O 1
ATOM 4731 N N . ASP F 2 71 ? -64.681 37.241 -37.296 1.00 31.08 71 ASP T N 1
ATOM 4732 C CA . ASP F 2 71 ? -65.537 38.446 -37.192 1.00 31.02 71 ASP T CA 1
ATOM 4733 C C . ASP F 2 71 ? -65.239 39.481 -38.265 1.00 30.13 71 ASP T C 1
ATOM 4734 O O . ASP F 2 71 ? -65.700 40.612 -38.155 1.00 30.05 71 ASP T O 1
ATOM 4739 N N . LYS F 2 72 ? -64.456 39.087 -39.268 1.00 29.83 72 LYS T N 1
ATOM 4740 C CA . LYS F 2 72 ? -64.099 39.910 -40.427 1.00 30.03 72 LYS T CA 1
ATOM 4741 C C . LYS F 2 72 ? -63.206 41.080 -40.070 1.00 27.90 72 LYS T C 1
ATOM 4742 O O . LYS F 2 72 ? -63.140 42.066 -40.821 1.00 28.12 72 LYS T O 1
ATOM 4748 N N A GLN F 2 73 ? -62.497 40.929 -38.953 0.22 26.19 73 GLN T N 1
ATOM 4749 N N B GLN F 2 73 ? -62.541 40.998 -38.913 0.78 25.96 73 GLN T N 1
ATOM 4750 C CA A GLN F 2 73 ? -61.554 41.902 -38.452 0.22 24.73 73 GLN T CA 1
ATOM 4751 C CA B GLN F 2 73 ? -61.583 42.004 -38.455 0.78 24.77 73 GLN T CA 1
ATOM 4752 C C A GLN F 2 73 ? -60.303 41.165 -38.049 0.22 23.16 73 GLN T C 1
ATOM 4753 C C B GLN F 2 73 ? -60.348 41.258 -37.957 0.78 23.15 73 GLN T C 1
ATOM 4754 O O A GLN F 2 73 ? -60.370 39.994 -37.667 0.22 23.26 73 GLN T O 1
ATOM 4755 O O B GLN F 2 73 ? -60.475 40.149 -37.432 0.78 23.25 73 GLN T O 1
ATOM 4766 N N . LEU F 2 74 ? -59.159 41.832 -38.125 1.00 21.70 74 LEU T N 1
ATOM 4767 C CA . LEU F 2 74 ? -57.943 41.285 -37.493 1.00 20.26 74 LEU T CA 1
ATOM 4768 C C . LEU F 2 74 ? -57.601 42.091 -36.235 1.00 19.38 74 LEU T C 1
ATOM 4769 O O . LEU F 2 74 ? -57.319 43.304 -36.289 1.00 19.30 74 LEU T O 1
ATOM 4774 N N . SER F 2 75 ? -57.640 41.440 -35.091 1.00 19.04 75 SER T N 1
ATOM 4775 C CA . SER F 2 75 ? -56.990 41.973 -33.916 1.00 18.79 75 SER T CA 1
ATOM 4776 C C . SER F 2 75 ? -55.479 41.934 -34.060 1.00 18.01 75 SER T C 1
ATOM 4777 O O . SER F 2 75 ? -54.908 41.306 -34.969 1.00 17.45 75 SER T O 1
ATOM 4780 N N . PHE F 2 76 ? -54.801 42.614 -33.129 1.00 17.94 76 PHE T N 1
ATOM 4781 C CA . PHE F 2 76 ? -53.380 42.568 -33.140 1.00 17.43 76 PHE T CA 1
ATOM 4782 C C . PHE F 2 76 ? -52.899 41.134 -32.899 1.00 17.42 76 PHE T C 1
ATOM 4783 O O . PHE F 2 76 ? -51.964 40.683 -33.566 1.00 16.86 76 PHE T O 1
ATOM 4791 N N . GLU F 2 77 ? -53.539 40.470 -31.961 1.00 18.24 77 GLU T N 1
ATOM 4792 C CA . GLU F 2 77 ? -53.253 39.060 -31.679 1.00 18.92 77 GLU T CA 1
ATOM 4793 C C . GLU F 2 77 ? -53.335 38.211 -32.889 1.00 18.46 77 GLU T C 1
ATOM 4794 O O . GLU F 2 77 ? -52.452 37.395 -33.145 1.00 18.86 77 GLU T O 1
ATOM 4800 N N . GLU F 2 78 ? -54.374 38.398 -33.699 1.00 18.43 78 GLU T N 1
ATOM 4801 C CA . GLU F 2 78 ? -54.472 37.618 -34.919 1.00 18.48 78 GLU T CA 1
ATOM 4802 C C . GLU F 2 78 ? -53.397 38.011 -35.940 1.00 17.71 78 GLU T C 1
ATOM 4803 O O . GLU F 2 78 ? -52.730 37.186 -36.547 1.00 17.49 78 GLU T O 1
ATOM 4809 N N . PHE F 2 79 ? -53.190 39.320 -36.071 1.00 17.26 79 PHE T N 1
ATOM 4810 C CA . PHE F 2 79 ? -52.237 39.853 -37.013 1.00 16.94 79 PHE T CA 1
ATOM 4811 C C . PHE F 2 79 ? -50.796 39.428 -36.752 1.00 16.53 79 PHE T C 1
ATOM 4812 O O . PHE F 2 79 ? -49.982 39.201 -37.692 1.00 17.15 79 PHE T O 1
ATOM 4820 N N . ILE F 2 80 ? -50.423 39.310 -35.493 1.00 16.35 80 ILE T N 1
ATOM 4821 C CA . ILE F 2 80 ? -49.038 39.039 -35.242 1.00 16.53 80 ILE T CA 1
ATOM 4822 C C . ILE F 2 80 ? -48.575 37.651 -35.764 1.00 16.12 80 ILE T C 1
ATOM 4823 O O . ILE F 2 80 ? -47.388 37.435 -36.009 1.00 16.25 80 ILE T O 1
ATOM 4828 N N A MET F 2 81 ? -49.485 36.702 -35.917 0.50 16.34 81 MET T N 1
ATOM 4829 N N B MET F 2 81 ? -49.505 36.703 -35.889 0.50 16.66 81 MET T N 1
ATOM 4830 C CA A MET F 2 81 ? -49.074 35.444 -36.522 0.50 16.17 81 MET T CA 1
ATOM 4831 C CA B MET F 2 81 ? -49.182 35.424 -36.529 0.50 16.72 81 MET T CA 1
ATOM 4832 C C A MET F 2 81 ? -48.593 35.627 -37.951 0.50 16.01 81 MET T C 1
ATOM 4833 C C B MET F 2 81 ? -48.629 35.616 -37.938 0.50 16.31 81 MET T C 1
ATOM 4834 O O A MET F 2 81 ? -47.728 34.866 -38.396 0.50 15.96 81 MET T O 1
ATOM 4835 O O B MET F 2 81 ? -47.768 34.842 -38.360 0.50 16.21 81 MET T O 1
ATOM 4844 N N . LEU F 2 82 ? -49.125 36.606 -38.686 1.00 16.11 82 LEU T N 1
ATOM 4845 C CA . LEU F 2 82 ? -48.613 36.842 -40.047 1.00 16.25 82 LEU T CA 1
ATOM 4846 C C . LEU F 2 82 ? -47.146 37.296 -39.959 1.00 15.78 82 LEU T C 1
ATOM 4847 O O . LEU F 2 82 ? -46.319 36.942 -40.811 1.00 16.31 82 LEU T O 1
ATOM 4852 N N . MET F 2 83 ? -46.851 38.145 -38.971 1.00 15.41 83 MET T N 1
ATOM 4853 C CA . MET F 2 83 ? -45.526 38.697 -38.769 1.00 15.18 83 MET T CA 1
ATOM 4854 C C . MET F 2 83 ? -44.521 37.591 -38.466 1.00 14.85 83 MET T C 1
ATOM 4855 O O . MET F 2 83 ? -43.437 37.494 -39.085 1.00 14.62 83 MET T O 1
ATOM 4860 N N . ALA F 2 84 ? -44.936 36.659 -37.627 1.00 14.75 84 ALA T N 1
ATOM 4861 C CA . ALA F 2 84 ? -44.087 35.527 -37.264 1.00 15.16 84 ALA T CA 1
ATOM 4862 C C . ALA F 2 84 ? -43.879 34.608 -38.441 1.00 15.84 84 ALA T C 1
ATOM 4863 O O . ALA F 2 84 ? -42.739 34.164 -38.705 1.00 15.44 84 ALA T O 1
ATOM 4865 N N A ARG F 2 85 ? -44.944 34.370 -39.206 0.50 16.14 85 ARG T N 1
ATOM 4866 N N B ARG F 2 85 ? -44.953 34.360 -39.199 0.50 16.70 85 ARG T N 1
ATOM 4867 C CA A ARG F 2 85 ? -44.840 33.505 -40.366 0.50 17.11 85 ARG T CA 1
ATOM 4868 C CA B ARG F 2 85 ? -44.834 33.485 -40.350 0.50 18.14 85 ARG T CA 1
ATOM 4869 C C A ARG F 2 85 ? -43.916 34.084 -41.432 0.50 16.86 85 ARG T C 1
ATOM 4870 C C B ARG F 2 85 ? -43.911 34.081 -41.423 0.50 17.40 85 ARG T C 1
ATOM 4871 O O A ARG F 2 85 ? -43.146 33.364 -42.087 0.50 16.75 85 ARG T O 1
ATOM 4872 O O B ARG F 2 85 ? -43.143 33.364 -42.080 0.50 17.20 85 ARG T O 1
ATOM 4887 N N . LEU F 2 86 ? -43.981 35.397 -41.612 1.00 16.58 86 LEU T N 1
ATOM 4888 C CA . LEU F 2 86 ? -43.146 36.026 -42.654 1.00 16.77 86 LEU T CA 1
ATOM 4889 C C . LEU F 2 86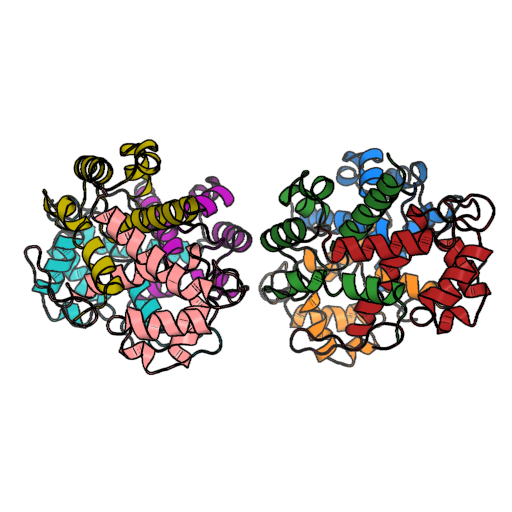 ? -41.697 36.112 -42.199 1.00 15.88 86 LEU T C 1
ATOM 4890 O O . LEU F 2 86 ? -40.778 36.031 -43.010 1.00 16.62 86 LEU T O 1
ATOM 4895 N N . THR F 2 87 ? -41.471 36.291 -40.913 1.00 15.48 87 THR T N 1
ATOM 4896 C CA . THR F 2 87 ? -40.122 36.315 -40.421 1.00 14.80 87 THR T CA 1
ATOM 4897 C C . THR F 2 87 ? -39.509 34.915 -40.600 1.00 15.32 87 THR T C 1
ATOM 4898 O O . THR F 2 87 ? -38.375 34.769 -41.040 1.00 15.37 87 THR T O 1
ATOM 4902 N N . TRP F 2 88 ? -40.288 33.899 -40.228 1.00 16.08 88 TRP T N 1
ATOM 4903 C CA . TRP F 2 88 ? -39.874 32.512 -40.486 1.00 16.72 88 TRP T CA 1
ATOM 4904 C C . TRP F 2 88 ? -39.537 32.320 -41.946 1.00 16.73 88 TRP T C 1
ATOM 4905 O O . TRP F 2 88 ? -38.465 31.769 -42.298 1.00 17.24 88 TRP T O 1
ATOM 4916 N N . ALA F 2 89 ? -40.458 32.708 -42.822 1.00 16.68 89 ALA T N 1
ATOM 4917 C CA . ALA F 2 89 ? -40.272 32.490 -44.244 1.00 17.07 89 ALA T CA 1
ATOM 4918 C C . ALA F 2 89 ? -39.048 33.184 -44.791 1.00 17.03 89 ALA T C 1
ATOM 4919 O O . ALA F 2 89 ? -38.331 32.659 -45.659 1.00 18.12 89 ALA T O 1
ATOM 4921 N N . SER F 2 90 ? -38.803 34.397 -44.315 1.00 15.99 90 SER T N 1
ATOM 4922 C CA . SER F 2 90 ? -37.609 35.080 -44.746 1.00 16.09 90 SER T CA 1
ATOM 4923 C C . SER F 2 90 ? -36.313 34.349 -44.291 1.00 15.91 90 SER T C 1
ATOM 4924 O O . SER F 2 90 ? -35.400 34.132 -45.101 1.00 16.06 90 SER T O 1
ATOM 4927 N N . HIS F 2 91 ? -36.259 33.902 -43.064 1.00 15.05 91 HIS T N 1
ATOM 4928 C CA . HIS F 2 91 ? -35.100 33.127 -42.590 1.00 15.39 91 HIS T CA 1
ATOM 4929 C C . HIS F 2 91 ? -34.942 31.811 -43.343 1.00 16.31 91 HIS T C 1
ATOM 4930 O O . HIS F 2 91 ? -33.822 31.446 -43.762 1.00 16.31 91 HIS T O 1
ATOM 4937 N N . GLU F 2 92 ? -36.061 31.141 -43.625 1.00 17.72 92 GLU T N 1
ATOM 4938 C CA . GLU F 2 92 ? -36.004 29.944 -44.480 1.00 19.15 92 GLU T CA 1
ATOM 4939 C C . GLU F 2 92 ? -35.378 30.243 -45.848 1.00 19.76 92 GLU T C 1
ATOM 4940 O O . GLU F 2 92 ? -34.575 29.467 -46.289 1.00 20.04 92 GLU T O 1
ATOM 4946 N N . LYS F 2 93 ? -35.693 31.392 -46.475 1.00 19.60 93 LYS T N 1
ATOM 4947 C CA . LYS F 2 93 ? -35.134 31.705 -47.797 1.00 21.59 93 LYS T CA 1
ATOM 4948 C C . LYS F 2 93 ? -33.642 31.961 -47.677 1.00 20.70 93 LYS T C 1
ATOM 4949 O O . LYS F 2 93 ? -32.879 31.624 -48.626 1.00 22.04 93 LYS T O 1
ATOM 4955 N N . MET F 2 94 ? -33.238 32.511 -46.532 1.00 19.80 94 MET T N 1
ATOM 4956 C CA . MET F 2 94 ? -31.838 32.822 -46.289 1.00 19.12 94 MET T CA 1
ATOM 4957 C C . MET F 2 94 ? -30.998 31.557 -46.291 1.00 18.89 94 MET T C 1
ATOM 4958 O O . MET F 2 94 ? -29.788 31.604 -46.607 1.00 19.75 94 MET T O 1
ATOM 4963 N N . HIS F 2 95 ? -31.634 30.429 -46.014 1.00 18.44 95 HIS T N 1
ATOM 4964 C CA . HIS F 2 95 ? -30.945 29.131 -45.973 1.00 19.23 95 HIS T CA 1
ATOM 4965 C C . HIS F 2 95 ? -31.369 28.152 -47.026 1.00 21.01 95 HIS T C 1
ATOM 4966 O O . HIS F 2 95 ? -31.011 26.961 -46.968 1.00 21.07 95 HIS T O 1
ATOM 4973 N N . GLU F 2 96 ? -32.087 28.621 -48.054 1.00 22.98 96 GLU T N 1
ATOM 4974 C CA . GLU F 2 96 ? -32.566 27.717 -49.093 1.00 25.30 96 GLU T CA 1
ATOM 4975 C C . GLU F 2 96 ? -31.360 27.229 -49.890 1.00 25.42 96 GLU T C 1
ATOM 4976 O O . GLU F 2 96 ? -30.572 28.022 -50.362 1.00 24.69 96 GLU T O 1
ATOM 4982 N N . GLY F 2 97 ? -31.210 25.920 -50.007 1.00 25.61 97 GLY T N 1
ATOM 4983 C CA . GLY F 2 97 ? -30.095 25.345 -50.729 1.00 27.11 97 GLY T CA 1
ATOM 4984 C C . GLY F 2 97 ? -28.737 25.470 -50.054 1.00 26.37 97 GLY T C 1
ATOM 4985 O O . GLY F 2 97 ? -27.716 25.253 -50.705 1.00 27.01 97 GLY T O 1
ATOM 4986 N N . ASP F 2 98 ? -28.729 25.806 -48.765 1.00 25.36 98 ASP T N 1
ATOM 4987 C CA . ASP F 2 98 ? -27.490 26.049 -47.988 1.00 24.47 98 ASP T CA 1
ATOM 4988 C C . ASP F 2 98 ? -26.618 24.787 -47.953 1.00 25.76 98 ASP T C 1
ATOM 4989 O O . ASP F 2 98 ? -27.078 23.767 -47.449 1.00 25.56 98 ASP T O 1
ATOM 4994 N N . GLU F 2 99 ? -25.379 24.867 -48.475 1.00 26.35 99 GLU T N 1
ATOM 4995 C CA . GLU F 2 99 ? -24.402 23.755 -48.410 1.00 27.83 99 GLU T CA 1
ATOM 4996 C C . GLU F 2 99 ? -23.397 23.932 -47.262 1.00 26.33 99 GLU T C 1
ATOM 4997 O O . GLU F 2 99 ? -22.499 23.092 -47.082 1.00 26.35 99 GLU T O 1
ATOM 5003 N N . GLY F 2 100 ? -23.464 25.064 -46.563 1.00 23.68 100 GLY T N 1
ATOM 5004 C CA . GLY F 2 100 ? -22.410 25.413 -45.656 1.00 23.17 100 GLY T CA 1
ATOM 5005 C C . GLY F 2 100 ? -21.125 25.689 -46.391 1.00 23.26 100 GLY T C 1
ATOM 5006 O O . GLY F 2 100 ? -21.151 25.899 -47.606 1.00 24.40 100 GLY T O 1
ATOM 5007 N N . PRO F 2 101 ? -19.999 25.676 -45.697 1.00 22.79 101 PRO T N 1
ATOM 5008 C CA . PRO F 2 101 ? -19.829 25.450 -44.311 1.00 22.72 101 PRO T CA 1
ATOM 5009 C C . PRO F 2 101 ? -20.242 26.670 -43.541 1.00 22.00 101 PRO T C 1
ATOM 5010 O O . PRO F 2 101 ? -20.494 27.759 -44.104 1.00 22.13 101 PRO T O 1
ATOM 5014 N N . GLY F 2 102 ? -20.385 26.438 -42.255 1.00 22.16 102 GLY T N 1
ATOM 5015 C CA . GLY F 2 102 ? -20.649 27.493 -41.340 1.00 21.20 102 GLY T CA 1
ATOM 5016 C C . GLY F 2 102 ? -22.060 28.006 -41.450 1.00 20.04 102 GLY T C 1
ATOM 5017 O O . GLY F 2 102 ? -22.966 27.319 -41.987 1.00 20.14 102 GLY T O 1
ATOM 5018 N N . HIS F 2 103 ? -22.211 29.227 -40.942 1.00 19.05 103 HIS T N 1
ATOM 5019 C CA . HIS F 2 103 ? -23.508 29.889 -40.953 1.00 18.16 103 HIS T CA 1
ATOM 5020 C C . HIS F 2 103 ? -23.460 31.155 -41.780 1.00 18.53 103 HIS T C 1
ATOM 5021 O O . HIS F 2 103 ? -22.760 32.104 -41.409 1.00 18.69 103 HIS T O 1
ATOM 5028 N N . HIS F 2 104 ? -24.196 31.174 -42.883 1.00 19.30 104 HIS T N 1
ATOM 5029 C CA . HIS F 2 104 ? -24.289 32.334 -43.741 1.00 20.35 104 HIS T CA 1
ATOM 5030 C C . HIS F 2 104 ? -25.690 32.475 -44.286 1.00 20.79 104 HIS T C 1
ATOM 5031 O O . HIS F 2 104 ? -26.352 31.469 -44.578 1.00 22.76 104 HIS T O 1
ATOM 5038 N N . HIS F 2 105 ? -26.167 33.708 -44.361 1.00 19.40 105 HIS T N 1
ATOM 5039 C CA . HIS F 2 105 ? -27.477 33.974 -44.945 1.00 18.31 105 HIS T CA 1
ATOM 5040 C C . HIS F 2 105 ? -27.384 34.443 -46.384 1.00 19.59 105 HIS T C 1
ATOM 5041 O O . HIS F 2 105 ? -26.661 35.375 -46.712 1.00 20.03 105 HIS T O 1
ATOM 5048 N N . LYS F 2 106 ? -28.193 33.860 -47.228 1.00 19.80 106 LYS T N 1
ATOM 5049 C CA . LYS F 2 106 ? -28.439 34.428 -48.518 1.00 21.25 106 LYS T CA 1
ATOM 5050 C C . LYS F 2 106 ? -29.484 35.554 -48.291 1.00 20.62 106 LYS T C 1
ATOM 5051 O O . LYS F 2 106 ? -30.069 35.719 -47.195 1.00 19.21 106 LYS T O 1
ATOM 5057 N N . PRO F 2 107 ? -29.786 36.310 -49.337 1.00 21.25 107 PRO T N 1
ATOM 5058 C CA . PRO F 2 107 ? -30.867 37.277 -49.198 1.00 21.28 107 PRO T CA 1
ATOM 5059 C C . PRO F 2 107 ? -32.208 36.654 -48.741 1.00 20.79 107 PRO T C 1
ATOM 5060 O O . PRO F 2 107 ? -32.521 35.487 -49.039 1.00 21.31 107 PRO T O 1
ATOM 5064 N N . GLY F 2 108 ? -32.974 37.416 -47.966 1.00 20.42 108 GLY T N 1
ATOM 5065 C CA . GLY F 2 108 ? -34.266 36.963 -47.472 1.00 19.82 108 GLY T CA 1
ATOM 5066 C C . GLY F 2 108 ? -35.432 37.184 -48.437 1.00 20.58 108 GLY T C 1
ATOM 5067 O O . GLY F 2 108 ? -35.280 37.351 -49.631 1.00 21.61 108 GLY T O 1
ATOM 5068 N N . LEU F 2 109 ? -36.629 37.112 -47.905 1.00 20.66 109 LEU T N 1
ATOM 5069 C CA . LEU F 2 109 ? -37.837 37.370 -48.644 1.00 22.72 109 LEU T CA 1
ATOM 5070 C C . LEU F 2 109 ? -37.805 38.730 -49.323 1.00 23.73 109 LEU T C 1
ATOM 5071 O O . LEU F 2 109 ? -37.303 39.693 -48.770 1.00 22.82 109 LEU T O 1
ATOM 5076 N N . GLY F 2 110 ? -38.335 38.801 -50.530 1.00 25.87 110 GLY T N 1
ATOM 5077 C CA . GLY F 2 110 ? -38.496 40.083 -51.150 1.00 28.59 110 GLY T CA 1
ATOM 5078 C C . GLY F 2 110 ? -37.235 40.606 -51.803 1.00 31.00 110 GLY T C 1
ATOM 5079 O O . GLY F 2 110 ? -37.285 41.677 -52.396 1.00 32.28 110 GLY T O 1
ATOM 5080 N N . GLU F 2 111 ? -36.135 39.845 -51.725 1.00 32.37 111 GLU T N 1
ATOM 5081 C CA . GLU F 2 111 ? -34.858 40.173 -52.349 1.00 36.09 111 GLU T CA 1
ATOM 5082 C C . GLU F 2 111 ? -34.472 39.004 -53.291 1.00 40.38 111 GLU T C 1
ATOM 5083 O O . GLU F 2 111 ? -34.437 37.842 -52.868 1.00 38.98 111 GLU T O 1
ATOM 5089 N N . GLY F 2 112 ? -34.189 39.329 -54.547 1.00 47.42 112 GLY T N 1
ATOM 5090 C CA . GLY F 2 112 ? -34.043 38.345 -55.654 1.00 49.31 112 GLY T CA 1
ATOM 5091 C C . GLY F 2 112 ? -32.820 37.464 -55.478 1.00 51.83 112 GLY T C 1
ATOM 5092 O O . GLY F 2 112 ? -32.020 37.665 -54.538 1.00 52.24 112 GLY T O 1
ATOM 5093 N N . MET G 1 1 ? -46.025 7.311 -55.628 1.00 47.18 1 MET U N 1
ATOM 5094 C CA . MET G 1 1 ? -46.572 7.074 -54.267 1.00 42.77 1 MET U CA 1
ATOM 5095 C C . MET G 1 1 ? -45.645 7.587 -53.160 1.00 39.16 1 MET U C 1
ATOM 5096 O O . MET G 1 1 ? -44.441 7.399 -53.214 1.00 39.92 1 MET U O 1
ATOM 5101 N N . LEU G 1 2 ? -46.235 8.246 -52.170 1.00 34.65 2 LEU U N 1
ATOM 5102 C CA . LEU G 1 2 ? -45.492 8.739 -51.002 1.00 31.97 2 LEU U CA 1
ATOM 5103 C C . LEU G 1 2 ? -45.096 7.564 -50.120 1.00 30.19 2 LEU U C 1
ATOM 5104 O O . LEU G 1 2 ? -45.773 6.514 -50.131 1.00 32.59 2 LEU U O 1
ATOM 5109 N N . THR G 1 3 ? -44.029 7.745 -49.335 1.00 27.58 3 THR U N 1
ATOM 5110 C CA . THR G 1 3 ? -43.548 6.710 -48.426 1.00 26.96 3 THR U CA 1
ATOM 5111 C C . THR G 1 3 ? -44.465 6.627 -47.207 1.00 25.76 3 THR U C 1
ATOM 5112 O O . THR G 1 3 ? -45.290 7.489 -46.997 1.00 26.32 3 THR U O 1
ATOM 5116 N N . GLU G 1 4 ? -44.317 5.581 -46.392 1.00 26.60 4 GLU U N 1
ATOM 5117 C CA . GLU G 1 4 ? -45.123 5.487 -45.167 1.00 26.56 4 GLU U CA 1
ATOM 5118 C C . GLU G 1 4 ? -44.877 6.670 -44.268 1.00 24.92 4 GLU U C 1
ATOM 5119 O O . GLU G 1 4 ? -45.792 7.167 -43.655 1.00 23.94 4 GLU U O 1
ATOM 5125 N N . LEU G 1 5 ? -43.613 7.095 -44.143 1.00 24.01 5 LEU U N 1
ATOM 5126 C CA . LEU G 1 5 ? -43.301 8.237 -43.290 1.00 23.32 5 LEU U CA 1
ATOM 5127 C C . LEU G 1 5 ? -43.999 9.484 -43.795 1.00 22.65 5 LEU U C 1
ATOM 5128 O O . LEU G 1 5 ? -44.641 10.209 -43.059 1.00 22.84 5 LEU U O 1
ATOM 5133 N N . GLU G 1 6 ? -43.850 9.723 -45.093 1.00 23.47 6 GLU U N 1
ATOM 5134 C CA . GLU G 1 6 ? -44.470 10.863 -45.705 1.00 23.09 6 GLU U CA 1
ATOM 5135 C C . GLU G 1 6 ? -45.983 10.845 -45.519 1.00 23.72 6 GLU U C 1
ATOM 5136 O O . GLU G 1 6 ? -46.583 11.883 -45.160 1.00 23.00 6 GLU U O 1
ATOM 5142 N N . LYS G 1 7 ? -46.620 9.692 -45.750 1.00 24.76 7 LYS U N 1
ATOM 5143 C CA . LYS G 1 7 ? -48.050 9.494 -45.466 1.00 25.45 7 LYS U CA 1
ATOM 5144 C C . LYS G 1 7 ? -48.424 9.779 -44.021 1.00 24.66 7 LYS U C 1
ATOM 5145 O O . LYS G 1 7 ? -49.474 10.391 -43.768 1.00 24.80 7 LYS U O 1
ATOM 5151 N N . ALA G 1 8 ? -47.537 9.430 -43.066 1.00 23.45 8 ALA U N 1
ATOM 5152 C CA . ALA G 1 8 ? -47.833 9.694 -41.645 1.00 22.32 8 ALA U CA 1
ATOM 5153 C C . ALA G 1 8 ? -47.830 11.219 -41.356 1.00 21.82 8 ALA U C 1
ATOM 5154 O O . ALA G 1 8 ? -48.638 11.702 -40.570 1.00 21.81 8 ALA U O 1
ATOM 5156 N N . LEU G 1 9 ? -46.925 11.953 -41.991 1.00 21.33 9 LEU U N 1
ATOM 5157 C CA . LEU G 1 9 ? -46.841 13.389 -41.748 1.00 21.02 9 LEU U CA 1
ATOM 5158 C C . LEU G 1 9 ? -48.109 14.068 -42.358 1.00 21.29 9 LEU U C 1
ATOM 5159 O O . LEU G 1 9 ? -48.698 14.997 -41.759 1.00 20.57 9 LEU U O 1
ATOM 5164 N N . ASN G 1 10 ? -48.515 13.620 -43.539 1.00 22.48 10 ASN U N 1
ATOM 5165 C CA . ASN G 1 10 ? -49.727 14.167 -44.147 1.00 23.23 10 ASN U CA 1
ATOM 5166 C C . ASN G 1 10 ? -50.970 13.808 -43.313 1.00 23.72 10 ASN U C 1
ATOM 5167 O O . ASN G 1 10 ? -51.941 14.575 -43.238 1.00 24.69 10 ASN U O 1
ATOM 5172 N N . SER G 1 11 ? -50.963 12.640 -42.683 1.00 25.24 11 SER U N 1
ATOM 5173 C CA . SER G 1 11 ? -52.047 12.231 -41.787 1.00 25.16 11 SER U CA 1
ATOM 5174 C C . SER G 1 11 ? -52.177 13.103 -40.542 1.00 24.92 11 SER U C 1
ATOM 5175 O O . SER G 1 11 ? -53.282 13.367 -40.037 1.00 23.68 11 SER U O 1
ATOM 5178 N N . ILE G 1 12 ? -51.050 13.594 -40.038 1.00 23.45 12 ILE U N 1
ATOM 5179 C CA . ILE G 1 12 ? -51.081 14.559 -38.945 1.00 22.67 12 ILE U CA 1
ATOM 5180 C C . ILE G 1 12 ? -51.840 15.841 -39.363 1.00 22.33 12 ILE U C 1
ATOM 5181 O O . ILE G 1 12 ? -52.621 16.418 -38.606 1.00 21.80 12 ILE U O 1
ATOM 5186 N N . ILE G 1 13 ? -51.618 16.301 -40.590 1.00 22.18 13 ILE U N 1
ATOM 5187 C CA . ILE G 1 13 ? -52.412 17.415 -41.130 1.00 21.85 13 ILE U CA 1
ATOM 5188 C C . ILE G 1 13 ? -53.919 17.067 -41.113 1.00 23.39 13 ILE U C 1
ATOM 5189 O O . ILE G 1 13 ? -54.759 17.857 -40.660 1.00 22.46 13 ILE U O 1
ATOM 5194 N N A ASP G 1 14 ? -54.266 15.876 -41.600 0.50 24.00 14 ASP U N 1
ATOM 5195 N N B ASP G 1 14 ? -54.246 15.867 -41.598 0.50 23.31 14 ASP U N 1
ATOM 5196 C CA A ASP G 1 14 ? -55.670 15.491 -41.676 0.50 25.75 14 ASP U CA 1
ATOM 5197 C CA B ASP G 1 14 ? -55.628 15.390 -41.689 0.50 24.78 14 ASP U CA 1
ATOM 5198 C C A ASP G 1 14 ? -56.277 15.418 -40.270 0.50 24.89 14 ASP U C 1
ATOM 5199 C C B ASP G 1 14 ? -56.267 15.375 -40.295 0.50 24.32 14 ASP U C 1
ATOM 5200 O O A ASP G 1 14 ? -57.398 15.853 -40.072 0.50 25.88 14 ASP U O 1
ATOM 5201 O O B ASP G 1 14 ? -57.385 15.827 -40.130 0.50 25.34 14 ASP U O 1
ATOM 5210 N N . VAL G 1 15 ? -55.518 14.935 -39.286 1.00 23.98 15 VAL U N 1
ATOM 5211 C CA . VAL G 1 15 ? -56.023 14.874 -37.893 1.00 24.10 15 VAL U CA 1
ATOM 5212 C C . VAL G 1 15 ? -56.407 16.264 -37.420 1.00 24.17 15 VAL U C 1
ATOM 5213 O O . VAL G 1 15 ? -57.522 16.477 -36.913 1.00 24.55 15 VAL U O 1
ATOM 5217 N N . TYR G 1 16 ? -55.490 17.223 -37.593 1.00 22.92 16 TYR U N 1
ATOM 5218 C CA . TYR G 1 16 ? -55.800 18.599 -37.186 1.00 22.61 16 TYR U CA 1
ATOM 5219 C C . TYR G 1 16 ? -57.145 19.066 -37.790 1.00 23.66 16 TYR U C 1
ATOM 5220 O O . TYR G 1 16 ? -58.001 19.633 -37.093 1.00 24.67 16 TYR U O 1
ATOM 5229 N N . HIS G 1 17 ? -57.300 18.864 -39.097 1.00 25.37 17 HIS U N 1
ATOM 5230 C CA . HIS G 1 17 ? -58.473 19.348 -39.818 1.00 24.83 17 HIS U CA 1
ATOM 5231 C C . HIS G 1 17 ? -59.756 18.655 -39.438 1.00 26.97 17 HIS U C 1
ATOM 5232 O O . HIS G 1 17 ? -60.830 19.214 -39.648 1.00 26.97 17 HIS U O 1
ATOM 5239 N N . LYS G 1 18 ? -59.699 17.453 -38.839 1.00 27.16 18 LYS U N 1
ATOM 5240 C CA . LYS G 1 18 ? -60.919 16.828 -38.261 1.00 29.42 18 LYS U CA 1
ATOM 5241 C C . LYS G 1 18 ? -61.557 17.702 -37.189 1.00 28.73 18 LYS U C 1
ATOM 5242 O O . LYS G 1 18 ? -62.787 17.663 -36.997 1.00 29.57 18 LYS U O 1
ATOM 5248 N N . TYR G 1 19 ? -60.729 18.506 -36.514 1.00 26.11 19 TYR U N 1
ATOM 5249 C CA . TYR G 1 19 ? -61.234 19.347 -35.440 1.00 27.08 19 TYR U CA 1
ATOM 5250 C C . TYR G 1 19 ? -61.323 20.819 -35.852 1.00 26.00 19 TYR U C 1
ATOM 5251 O O . TYR G 1 19 ? -62.249 21.540 -35.415 1.00 27.25 19 TYR U O 1
ATOM 5260 N N . SER G 1 20 ? -60.406 21.271 -36.705 1.00 25.61 20 SER U N 1
ATOM 5261 C CA . SER G 1 20 ? -60.359 22.682 -37.080 1.00 24.49 20 SER U CA 1
ATOM 5262 C C . SER G 1 20 ? -61.500 23.018 -38.041 1.00 25.74 20 SER U C 1
ATOM 5263 O O . SER G 1 20 ? -61.922 24.165 -38.148 1.00 24.89 20 SER U O 1
ATOM 5266 N N . LEU G 1 21 ? -62.042 21.990 -38.676 1.00 26.28 21 LEU U N 1
ATOM 5267 C CA . LEU G 1 21 ? -63.095 22.143 -39.668 1.00 29.69 21 LEU U CA 1
ATOM 5268 C C . LEU G 1 21 ? -64.482 22.016 -39.039 1.00 30.23 21 LEU U C 1
ATOM 5269 O O . LEU G 1 21 ? -65.511 22.158 -39.728 1.00 32.20 21 LEU U O 1
ATOM 5274 N N . ILE G 1 22 ? -64.541 21.816 -37.725 1.00 29.68 22 ILE U N 1
ATOM 5275 C CA . ILE G 1 22 ? -65.838 21.659 -37.051 1.00 30.65 22 ILE U CA 1
ATOM 5276 C C . ILE G 1 22 ? -66.689 22.938 -37.165 1.00 31.24 22 ILE U C 1
ATOM 5277 O O . ILE G 1 22 ? -67.876 22.869 -37.515 1.00 31.49 22 ILE U O 1
ATOM 5282 N N . LYS G 1 23 ? -66.079 24.079 -36.899 1.00 30.10 23 LYS U N 1
ATOM 5283 C CA . LYS G 1 23 ? -66.780 25.380 -36.911 1.00 30.84 23 LYS U CA 1
ATOM 5284 C C . LYS G 1 23 ? -65.829 26.549 -37.053 1.00 29.45 23 LYS U C 1
ATOM 5285 O O . LYS G 1 23 ? -64.588 26.413 -36.821 1.00 28.07 23 LYS U O 1
ATOM 5291 N N . GLY G 1 24 ? -66.389 27.689 -37.413 1.00 28.51 24 GLY U N 1
ATOM 5292 C CA . GLY G 1 24 ? -65.619 28.917 -37.432 1.00 27.63 24 GLY U CA 1
ATOM 5293 C C . GLY G 1 24 ? -64.494 28.898 -38.448 1.00 26.77 24 GLY U C 1
ATOM 5294 O O . GLY G 1 24 ? -64.652 28.363 -39.576 1.00 26.80 24 GLY U O 1
ATOM 5295 N N . ASN G 1 25 ? -63.354 29.447 -38.030 1.00 25.22 25 ASN U N 1
ATOM 5296 C CA . ASN G 1 25 ? -62.184 29.567 -38.889 1.00 24.47 25 ASN U CA 1
ATOM 5297 C C . ASN G 1 25 ? -61.624 28.192 -39.178 1.00 23.89 25 ASN U C 1
ATOM 5298 O O . ASN G 1 25 ? -61.535 27.375 -38.292 1.00 23.25 25 ASN U O 1
ATOM 5303 N N . PHE G 1 26 ? -61.229 27.937 -40.436 1.00 24.23 26 PHE U N 1
ATOM 5304 C CA . PHE G 1 26 ? -60.817 26.573 -40.853 1.00 24.47 26 PHE U CA 1
ATOM 5305 C C . PHE G 1 26 ? -59.481 26.105 -40.286 1.00 23.13 26 PHE U C 1
ATOM 5306 O O . PHE G 1 26 ? -59.133 24.905 -40.366 1.00 24.00 26 PHE U O 1
ATOM 5314 N N . HIS G 1 27 ? -58.716 27.043 -39.746 1.00 22.39 27 HIS U N 1
ATOM 5315 C CA . HIS G 1 27 ? -57.454 26.760 -39.060 1.00 20.87 27 HIS U CA 1
ATOM 5316 C C . HIS G 1 27 ? -57.503 27.257 -37.637 1.00 21.36 27 HIS U C 1
ATOM 5317 O O . HIS G 1 27 ? -56.534 27.832 -37.139 1.00 21.55 27 HIS U O 1
ATOM 5324 N N . ALA G 1 28 ? -58.610 26.971 -36.957 1.00 21.08 28 ALA U N 1
ATOM 5325 C CA . ALA G 1 28 ? -58.800 27.327 -35.556 1.00 21.20 28 ALA U CA 1
ATOM 5326 C C . ALA G 1 28 ? -59.479 26.168 -34.883 1.00 23.03 28 ALA U C 1
ATOM 5327 O O . ALA G 1 28 ? -60.583 25.748 -35.285 1.00 23.29 28 ALA U O 1
ATOM 5329 N N . VAL G 1 29 ? -58.808 25.637 -33.882 1.00 22.54 29 VAL U N 1
ATOM 5330 C CA . VAL G 1 29 ? -59.390 24.648 -32.997 1.00 23.96 29 VAL U CA 1
ATOM 5331 C C . VAL G 1 29 ? -59.686 25.434 -31.704 1.00 24.19 29 VAL U C 1
ATOM 5332 O O . VAL G 1 29 ? -58.786 25.938 -31.037 1.00 23.69 29 VAL U O 1
ATOM 5336 N N . TYR G 1 30 ? -60.976 25.626 -31.416 1.00 24.70 30 TYR U N 1
ATOM 5337 C CA . TYR G 1 30 ? -61.370 26.397 -30.269 1.00 25.36 30 TYR U CA 1
ATOM 5338 C C . TYR G 1 30 ? -61.254 25.535 -29.043 1.00 26.91 30 TYR U C 1
ATOM 5339 O O . TYR G 1 30 ? -60.925 24.342 -29.131 1.00 26.60 30 TYR U O 1
ATOM 5348 N N . ARG G 1 31 ? -61.465 26.137 -27.883 1.00 28.08 31 ARG U N 1
ATOM 5349 C CA . ARG G 1 31 ? -61.184 25.425 -26.656 1.00 29.92 31 ARG U CA 1
ATOM 5350 C C . ARG G 1 31 ? -62.003 24.118 -26.511 1.00 31.21 31 ARG U C 1
ATOM 5351 O O . ARG G 1 31 ? -61.441 23.083 -26.099 1.00 30.59 31 ARG U O 1
ATOM 5359 N N . ASP G 1 32 ? -63.283 24.149 -26.870 1.00 31.33 32 ASP U N 1
ATOM 5360 C CA . ASP G 1 32 ? -64.068 22.904 -26.886 1.00 32.69 32 ASP U CA 1
ATOM 5361 C C . ASP G 1 32 ? -63.603 21.889 -27.953 1.00 31.85 32 ASP U C 1
ATOM 5362 O O . ASP G 1 32 ? -63.650 20.666 -27.710 1.00 32.63 32 ASP U O 1
ATOM 5367 N N . ASP G 1 33 ? -63.226 22.379 -29.135 1.00 30.04 33 ASP U N 1
ATOM 5368 C CA . ASP G 1 33 ? -62.679 21.509 -30.181 1.00 29.45 33 ASP U CA 1
ATOM 5369 C C . ASP G 1 33 ? -61.372 20.837 -29.706 1.00 28.18 33 ASP U C 1
ATOM 5370 O O . ASP G 1 33 ? -61.091 19.684 -30.054 1.00 28.02 33 ASP U O 1
ATOM 5375 N N . LEU G 1 34 ? -60.571 21.554 -28.914 1.00 27.24 34 LEU U N 1
ATOM 5376 C CA . LEU G 1 34 ? -59.315 20.980 -28.413 1.00 27.52 34 LEU U CA 1
ATOM 5377 C C . LEU G 1 34 ? -59.586 19.866 -27.394 1.00 28.58 34 LEU U C 1
ATOM 5378 O O . LEU G 1 34 ? -58.932 18.848 -27.434 1.00 28.49 34 LEU U O 1
ATOM 5383 N N . LYS G 1 35 ? -60.553 20.056 -26.506 1.00 30.48 35 LYS U N 1
ATOM 5384 C CA . LYS G 1 35 ? -60.945 18.996 -25.585 1.00 33.62 35 LYS U CA 1
ATOM 5385 C C . LYS G 1 35 ? -61.292 17.702 -26.340 1.00 33.15 35 LYS U C 1
ATOM 5386 O O . LYS G 1 35 ? -60.856 16.616 -25.968 1.00 31.73 35 LYS U O 1
ATOM 5392 N N . LYS G 1 36 ? -62.121 17.834 -27.371 1.00 33.36 36 LYS U N 1
ATOM 5393 C CA . LYS G 1 36 ? -62.448 16.721 -28.251 1.00 34.40 36 LYS U CA 1
ATOM 5394 C C . LYS G 1 36 ? -61.218 16.084 -28.906 1.00 32.42 36 LYS U C 1
ATOM 5395 O O . LYS G 1 36 ? -61.076 14.861 -28.918 1.00 32.78 36 LYS U O 1
ATOM 5401 N N . LEU G 1 37 ? -60.318 16.909 -29.440 1.00 29.52 37 LEU U N 1
ATOM 5402 C CA . LEU G 1 37 ? -59.122 16.403 -30.102 1.00 28.30 37 LEU U CA 1
ATOM 5403 C C . LEU G 1 37 ? -58.310 15.603 -29.094 1.00 28.36 37 LEU U C 1
ATOM 5404 O O . LEU G 1 37 ? -57.886 14.460 -29.380 1.00 27.44 37 LEU U O 1
ATOM 5409 N N . LEU G 1 38 ? -58.119 16.175 -27.905 1.00 27.62 38 LEU U N 1
ATOM 5410 C CA . LEU G 1 38 ? -57.316 15.496 -26.888 1.00 28.49 38 LEU U CA 1
ATOM 5411 C C . LEU G 1 38 ? -57.967 14.183 -26.458 1.00 29.73 38 LEU U C 1
ATOM 5412 O O . LEU G 1 38 ? -57.296 13.166 -26.309 1.00 29.48 38 LEU U O 1
ATOM 5417 N N . GLU G 1 39 ? -59.278 14.196 -26.245 1.00 32.35 39 GLU U N 1
ATOM 5418 C CA . GLU G 1 39 ? -59.967 12.980 -25.801 1.00 34.75 39 GLU U CA 1
ATOM 5419 C C . GLU G 1 39 ? -59.957 11.857 -26.827 1.00 34.68 39 GLU U C 1
ATOM 5420 O O . GLU G 1 39 ? -59.914 10.689 -26.456 1.00 35.69 39 GLU U O 1
ATOM 5426 N N . THR G 1 40 ? -59.957 12.204 -28.111 1.00 33.14 40 THR U N 1
ATOM 5427 C CA . THR G 1 40 ? -60.004 11.242 -29.191 1.00 32.88 40 THR U CA 1
ATOM 5428 C C . THR G 1 40 ? -58.618 10.788 -29.656 1.00 32.03 40 THR U C 1
ATOM 5429 O O . THR G 1 40 ? -58.426 9.614 -29.969 1.00 31.73 40 THR U O 1
ATOM 5433 N N . GLU G 1 41 ? -57.651 11.711 -29.688 1.00 30.34 41 GLU U N 1
ATOM 5434 C CA . GLU G 1 41 ? -56.376 11.468 -30.374 1.00 30.27 41 GLU U CA 1
ATOM 5435 C C . GLU G 1 41 ? -55.188 11.236 -29.446 1.00 30.65 41 GLU U C 1
ATOM 5436 O O . GLU G 1 41 ? -54.172 10.731 -29.909 1.00 30.79 41 GLU U O 1
ATOM 5442 N N . SER G 1 42 ? -55.286 11.612 -28.172 1.00 31.21 42 SER U N 1
ATOM 5443 C CA . SER G 1 42 ? -54.114 11.568 -27.299 1.00 32.18 42 SER U CA 1
ATOM 5444 C C . SER G 1 42 ? -54.250 10.527 -26.192 1.00 33.36 42 SER U C 1
ATOM 5445 O O . SER G 1 42 ? -55.334 10.278 -25.720 1.00 33.94 42 SER U O 1
ATOM 5448 N N . PRO G 1 43 ? -53.128 9.923 -25.774 1.00 33.14 43 PRO U N 1
ATOM 5449 C CA . PRO G 1 43 ? -53.175 8.988 -24.660 1.00 35.52 43 PRO U CA 1
ATOM 5450 C C . PRO G 1 43 ? -53.403 9.658 -23.299 1.00 35.76 43 PRO U C 1
ATOM 5451 O O . PRO G 1 43 ? -53.252 10.849 -23.156 1.00 33.45 43 PRO U O 1
ATOM 5455 N N . GLN G 1 44 ? -53.748 8.843 -22.316 1.00 40.67 44 GLN U N 1
ATOM 5456 C CA . GLN G 1 44 ? -54.075 9.304 -20.970 1.00 44.01 44 GLN U CA 1
ATOM 5457 C C . GLN G 1 44 ? -52.989 10.172 -20.348 1.00 42.82 44 GLN U C 1
ATOM 5458 O O . GLN G 1 44 ? -53.293 11.190 -19.738 1.00 43.02 44 GLN U O 1
ATOM 5464 N N . TYR G 1 45 ? -51.725 9.783 -20.514 1.00 41.73 45 TYR U N 1
ATOM 5465 C CA . TYR G 1 45 ? -50.619 10.523 -19.890 1.00 40.72 45 TYR U CA 1
ATOM 5466 C C . TYR G 1 45 ? -50.508 11.947 -20.480 1.00 38.98 45 TYR U C 1
ATOM 5467 O O . TYR G 1 45 ? -49.974 12.847 -19.847 1.00 39.67 45 TYR U O 1
ATOM 5476 N N . ILE G 1 46 ? -51.028 12.143 -21.693 1.00 36.75 46 ILE U N 1
ATOM 5477 C CA . ILE G 1 46 ? -51.128 13.491 -22.297 1.00 34.64 46 ILE U CA 1
ATOM 5478 C C . ILE G 1 46 ? -52.393 14.191 -21.815 1.00 36.60 46 ILE U C 1
ATOM 5479 O O . ILE G 1 46 ? -52.377 15.366 -21.436 1.00 37.21 46 ILE U O 1
ATOM 5484 N N . ARG G 1 47 ? -53.504 13.486 -21.893 1.00 38.12 47 ARG U N 1
ATOM 5485 C CA . ARG G 1 47 ? -54.788 14.037 -21.466 1.00 41.41 47 ARG U CA 1
ATOM 5486 C C . ARG G 1 47 ? -54.778 14.567 -20.041 1.00 42.42 47 ARG U C 1
ATOM 5487 O O . ARG G 1 47 ? -55.494 15.501 -19.726 1.00 42.23 47 ARG U O 1
ATOM 5495 N N . LYS G 1 48 ? -53.969 13.977 -19.173 1.00 44.38 48 LYS U N 1
ATOM 5496 C CA . LYS G 1 48 ? -54.119 14.233 -17.734 1.00 48.11 48 LYS U CA 1
ATOM 5497 C C . LYS G 1 48 ? -53.663 15.629 -17.304 1.00 47.01 48 LYS U C 1
ATOM 5498 O O . LYS G 1 48 ? -53.972 16.073 -16.215 1.00 49.32 48 LYS U O 1
ATOM 5504 N N . LYS G 1 49 ? -52.895 16.300 -18.144 1.00 43.95 49 LYS U N 1
ATOM 5505 C CA . LYS G 1 49 ? -52.548 17.695 -17.889 1.00 44.53 49 LYS U CA 1
ATOM 5506 C C . LYS G 1 49 ? -53.823 18.570 -17.801 1.00 42.34 49 LYS U C 1
ATOM 5507 O O . LYS G 1 49 ? -53.876 19.523 -17.024 1.00 41.95 49 LYS U O 1
ATOM 5513 N N . GLY G 1 50 ? -54.829 18.225 -18.606 1.00 39.68 50 GLY U N 1
ATOM 5514 C CA . GLY G 1 50 ? -56.099 18.940 -18.637 1.00 39.98 50 GLY U CA 1
ATOM 5515 C C . GLY G 1 50 ? -56.232 19.745 -19.912 1.00 36.98 50 GLY U C 1
ATOM 5516 O O . GLY G 1 50 ? -55.277 20.399 -20.343 1.00 34.12 50 GLY U O 1
ATOM 5517 N N . ALA G 1 51 ? -57.409 19.713 -20.530 1.00 35.93 51 ALA U N 1
ATOM 5518 C CA . ALA G 1 51 ? -57.565 20.370 -21.820 1.00 33.95 51 ALA U CA 1
ATOM 5519 C C . ALA G 1 51 ? -57.435 21.893 -21.682 1.00 32.40 51 ALA U C 1
ATOM 5520 O O . ALA G 1 51 ? -56.878 22.535 -22.575 1.00 30.53 51 ALA U O 1
ATOM 5522 N N . ASP G 1 52 ? -57.949 22.481 -20.589 1.00 33.62 52 ASP U N 1
ATOM 5523 C CA . ASP G 1 52 ? -57.773 23.943 -20.389 1.00 33.69 52 ASP U CA 1
ATOM 5524 C C . ASP G 1 52 ? -56.301 24.321 -20.218 1.00 31.20 52 ASP U C 1
ATOM 5525 O O . ASP G 1 52 ? -55.885 25.350 -20.713 1.00 28.59 52 ASP U O 1
ATOM 5530 N N . VAL G 1 53 ? -55.538 23.522 -19.459 1.00 32.47 53 VAL U N 1
ATOM 5531 C CA . VAL G 1 53 ? -54.096 23.770 -19.308 1.00 31.79 53 VAL U CA 1
ATOM 5532 C C . VAL G 1 53 ? -53.377 23.637 -20.661 1.00 28.77 53 VAL U C 1
ATOM 5533 O O . VAL G 1 53 ? -52.586 24.510 -21.006 1.00 30.04 53 VAL U O 1
ATOM 5537 N N . TRP G 1 54 ? -53.671 22.585 -21.442 1.00 26.11 54 TRP U N 1
ATOM 5538 C CA . TRP G 1 54 ? -53.111 22.477 -22.802 1.00 24.15 54 TRP U CA 1
ATOM 5539 C C . TRP G 1 54 ? -53.511 23.660 -23.663 1.00 23.42 54 TRP U C 1
ATOM 5540 O O . TRP G 1 54 ? -52.687 24.228 -24.389 1.00 21.39 54 TRP U O 1
ATOM 5551 N N . PHE G 1 55 ? -54.778 24.060 -23.592 1.00 23.42 55 PHE U N 1
ATOM 5552 C CA . PHE G 1 55 ? -55.237 25.233 -24.384 1.00 23.92 55 PHE U CA 1
ATOM 5553 C C . PHE G 1 55 ? -54.419 26.491 -24.135 1.00 24.34 55 PHE U C 1
ATOM 5554 O O . PHE G 1 55 ? -53.898 27.133 -25.069 1.00 23.08 55 PHE U O 1
ATOM 5562 N N . LYS G 1 56 ? -54.289 26.806 -22.854 1.00 25.47 56 LYS U N 1
ATOM 5563 C CA . LYS G 1 56 ? -53.534 27.968 -22.449 1.00 25.49 56 LYS U CA 1
ATOM 5564 C C . LYS G 1 56 ? -52.089 27.893 -22.925 1.00 24.94 56 LYS U C 1
ATOM 5565 O O . LYS G 1 56 ? -51.533 28.883 -23.397 1.00 25.07 56 LYS U O 1
ATOM 5571 N N . GLU G 1 57 ? -51.476 26.716 -22.809 1.00 25.66 57 GLU U N 1
ATOM 5572 C CA . GLU G 1 57 ? -50.123 26.517 -23.344 1.00 24.59 57 GLU U CA 1
ATOM 5573 C C . GLU G 1 57 ? -49.952 26.669 -24.859 1.00 24.04 57 GLU U C 1
ATOM 5574 O O . GLU G 1 57 ? -48.939 27.180 -25.317 1.00 25.03 57 GLU U O 1
ATOM 5580 N N . LEU G 1 58 ? -50.927 26.204 -25.613 1.00 22.37 58 LEU U N 1
ATOM 5581 C CA . LEU G 1 58 ? -50.836 26.097 -27.053 1.00 21.11 58 LEU U CA 1
ATOM 5582 C C . LEU G 1 58 ? -51.262 27.401 -27.735 1.00 20.85 58 LEU U C 1
ATOM 5583 O O . LEU G 1 58 ? -50.816 27.703 -28.842 1.00 19.42 58 LEU U O 1
ATOM 5588 N N . ASP G 1 59 ? -52.146 28.160 -27.082 1.00 21.50 59 ASP U N 1
ATOM 5589 C CA . ASP G 1 59 ? -52.624 29.431 -27.629 1.00 20.94 59 ASP U CA 1
ATOM 5590 C C . ASP G 1 59 ? -51.667 30.595 -27.348 1.00 20.37 59 ASP U C 1
ATOM 5591 O O . ASP G 1 59 ? -51.935 31.491 -26.533 1.00 20.96 59 ASP U O 1
ATOM 5596 N N A ILE G 1 60 ? -50.557 30.520 -28.083 0.36 19.28 60 ILE U N 1
ATOM 5597 N N B ILE G 1 60 ? -50.549 30.618 -28.077 0.64 18.80 60 ILE U N 1
ATOM 5598 C CA A ILE G 1 60 ? -49.392 31.366 -27.961 0.36 18.65 60 ILE U CA 1
ATOM 5599 C CA B ILE G 1 60 ? -49.408 31.472 -27.735 0.64 18.17 60 ILE U CA 1
ATOM 5600 C C A ILE G 1 60 ? -49.768 32.835 -28.042 0.36 18.61 60 ILE U C 1
ATOM 5601 C C B ILE G 1 60 ? -49.659 32.930 -28.117 0.64 18.14 60 ILE U C 1
ATOM 5602 O O A ILE G 1 60 ? -49.385 33.622 -27.179 0.36 18.42 60 ILE U O 1
ATOM 5603 O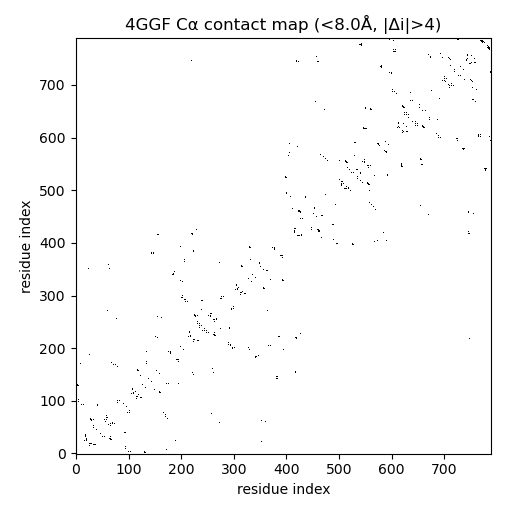 O B ILE G 1 60 ? -49.019 33.829 -27.612 0.64 17.46 60 ILE U O 1
ATOM 5612 N N . ASN G 1 61 ? -50.580 33.160 -29.053 1.00 18.16 61 ASN U N 1
ATOM 5613 C CA . ASN G 1 61 ? -50.985 34.528 -29.341 1.00 19.18 61 ASN U CA 1
ATOM 5614 C C . ASN G 1 61 ? -52.266 34.971 -28.663 1.00 20.28 61 ASN U C 1
ATOM 5615 O O . ASN G 1 61 ? -52.704 36.084 -28.915 1.00 21.71 61 ASN U O 1
ATOM 5620 N N . THR G 1 62 ? -52.801 34.128 -27.779 1.00 21.80 62 THR U N 1
ATOM 5621 C CA . THR G 1 62 ? -53.958 34.464 -26.935 1.00 23.30 62 THR U CA 1
ATOM 5622 C C . THR G 1 62 ? -55.070 35.090 -27.794 1.00 22.76 62 THR U C 1
ATOM 5623 O O . THR G 1 62 ? -55.643 36.151 -27.474 1.00 24.20 62 THR U O 1
ATOM 5627 N N . ASP G 1 63 ? -55.374 34.400 -28.895 1.00 21.92 63 ASP U N 1
ATOM 5628 C CA . ASP G 1 63 ? -56.496 34.780 -29.757 1.00 22.32 63 ASP U CA 1
ATOM 5629 C C . ASP G 1 63 ? -57.707 33.873 -29.636 1.00 23.19 63 ASP U C 1
ATOM 5630 O O . ASP G 1 63 ? -58.651 34.042 -30.392 1.00 23.99 63 ASP U O 1
ATOM 5635 N N . GLY G 1 64 ? -57.688 32.931 -28.688 1.00 23.52 64 GLY U N 1
ATOM 5636 C CA . GLY G 1 64 ? -58.827 32.027 -28.445 1.00 24.21 64 GLY U CA 1
ATOM 5637 C C . GLY G 1 64 ? -58.948 30.788 -29.335 1.00 24.42 64 GLY U C 1
ATOM 5638 O O . GLY G 1 64 ? -59.909 30.045 -29.212 1.00 25.23 64 GLY U O 1
ATOM 5639 N N . ALA G 1 65 ? -57.946 30.510 -30.171 1.00 22.74 65 ALA U N 1
ATOM 5640 C CA . ALA G 1 65 ? -57.893 29.248 -30.931 1.00 22.55 65 ALA U CA 1
ATOM 5641 C C . ALA G 1 65 ? -56.471 28.708 -31.070 1.00 22.23 65 ALA U C 1
ATOM 5642 O O . ALA G 1 65 ? -55.479 29.428 -30.877 1.00 20.29 65 ALA U O 1
ATOM 5644 N N . VAL G 1 66 ? -56.401 27.416 -31.358 1.00 21.21 66 VAL U N 1
ATOM 5645 C CA . VAL G 1 66 ? -55.158 26.727 -31.674 1.00 21.21 66 VAL U CA 1
ATOM 5646 C C . VAL G 1 66 ? -55.097 26.568 -33.175 1.00 21.10 66 VAL U C 1
ATOM 5647 O O . VAL G 1 66 ? -55.935 25.889 -33.795 1.00 21.87 66 VAL U O 1
ATOM 5651 N N . ASN G 1 67 ? -54.111 27.233 -33.761 1.00 20.16 67 ASN U N 1
ATOM 5652 C CA . ASN G 1 67 ? -53.875 27.118 -35.195 1.00 20.05 67 ASN U CA 1
ATOM 5653 C C . ASN G 1 67 ? -52.980 25.921 -35.523 1.00 19.77 67 ASN U C 1
ATOM 5654 O O . ASN G 1 67 ? -52.702 25.157 -34.669 1.00 19.07 67 ASN U O 1
ATOM 5659 N N . PHE G 1 68 ? -52.558 25.753 -36.779 1.00 19.99 68 PHE U N 1
ATOM 5660 C CA . PHE G 1 68 ? -51.872 24.505 -37.141 1.00 20.87 68 PHE U CA 1
ATOM 5661 C C . PHE G 1 68 ? -50.467 24.460 -36.517 1.00 20.11 68 PHE U C 1
ATOM 5662 O O . PHE G 1 68 ? -50.033 23.454 -35.982 1.00 20.02 68 PHE U O 1
ATOM 5670 N N . GLN G 1 69 ? -49.773 25.588 -36.575 1.00 20.74 69 GLN U N 1
ATOM 5671 C CA . GLN G 1 69 ? -48.458 25.662 -36.008 1.00 19.98 69 GLN U CA 1
ATOM 5672 C C . GLN G 1 69 ? -48.448 25.542 -34.472 1.00 19.11 69 GLN U C 1
ATOM 5673 O O . GLN G 1 69 ? -47.557 24.921 -33.910 1.00 19.05 69 GLN U O 1
ATOM 5679 N N . GLU G 1 70 ? -49.478 26.098 -33.821 1.00 19.21 70 GLU U N 1
ATOM 5680 C CA . GLU G 1 70 ? -49.666 25.902 -32.405 1.00 18.03 70 GLU U CA 1
ATOM 5681 C C . GLU G 1 70 ? -49.924 24.399 -32.109 1.00 19.13 70 GLU U C 1
ATOM 5682 O O . GLU G 1 70 ? -49.377 23.836 -31.154 1.00 18.59 70 GLU U O 1
ATOM 5688 N N . PHE G 1 71 ? -50.757 23.769 -32.923 1.00 19.17 71 PHE U N 1
ATOM 5689 C CA . PHE G 1 71 ? -51.006 22.318 -32.815 1.00 19.93 71 PHE U CA 1
ATOM 5690 C C . PHE G 1 71 ? -49.718 21.512 -32.957 1.00 20.34 71 PHE U C 1
ATOM 5691 O O . PHE G 1 71 ? -49.539 20.487 -32.290 1.00 20.61 71 PHE U O 1
ATOM 5699 N N . LEU G 1 72 ? -48.800 21.961 -33.799 1.00 20.39 72 LEU U N 1
ATOM 5700 C CA . LEU G 1 72 ? -47.518 21.225 -33.921 1.00 19.13 72 LEU U CA 1
ATOM 5701 C C . LEU G 1 72 ? -46.697 21.179 -32.631 1.00 19.25 72 LEU U C 1
ATOM 5702 O O . LEU G 1 72 ? -45.904 20.254 -32.473 1.00 19.49 72 LEU U O 1
ATOM 5707 N N . ILE G 1 73 ? -46.894 22.138 -31.725 1.00 19.53 73 ILE U N 1
ATOM 5708 C CA . ILE G 1 73 ? -46.287 22.097 -30.368 1.00 19.18 73 ILE U CA 1
ATOM 5709 C C . ILE G 1 73 ? -46.740 20.843 -29.628 1.00 19.90 73 ILE U C 1
ATOM 5710 O O . ILE G 1 73 ? -45.935 20.096 -29.070 1.00 19.79 73 ILE U O 1
ATOM 5715 N N . LEU G 1 74 ? -48.052 20.597 -29.622 1.00 20.44 74 LEU U N 1
ATOM 5716 C CA . LEU G 1 74 ? -48.602 19.360 -29.078 1.00 21.44 74 LEU U CA 1
ATOM 5717 C C . LEU G 1 74 ? -48.056 18.121 -29.773 1.00 21.31 74 LEU U C 1
ATOM 5718 O O . LEU G 1 74 ? -47.707 17.166 -29.122 1.00 23.04 74 LEU U O 1
ATOM 5723 N N . VAL G 1 75 ? -47.960 18.126 -31.100 1.00 21.04 75 VAL U N 1
ATOM 5724 C CA . VAL G 1 75 ? -47.481 16.942 -31.808 1.00 19.78 75 VAL U CA 1
ATOM 5725 C C . VAL G 1 75 ? -46.042 16.656 -31.401 1.00 19.26 75 VAL U C 1
ATOM 5726 O O . VAL G 1 75 ? -45.677 15.528 -31.139 1.00 20.01 75 VAL U O 1
ATOM 5730 N N . ILE G 1 76 ? -45.232 17.705 -31.342 1.00 18.65 76 ILE U N 1
ATOM 5731 C CA . ILE G 1 76 ? -43.842 17.594 -30.895 1.00 18.42 76 ILE U CA 1
ATOM 5732 C C . ILE G 1 76 ? -43.749 16.995 -29.503 1.00 19.74 76 ILE U C 1
ATOM 5733 O O . ILE G 1 76 ? -43.035 16.031 -29.285 1.00 19.77 76 ILE U O 1
ATOM 5738 N N . LYS G 1 77 ? -44.523 17.527 -28.573 1.00 20.70 77 LYS U N 1
ATOM 5739 C CA . LYS G 1 77 ? -44.471 17.049 -27.197 1.00 21.52 77 LYS U CA 1
ATOM 5740 C C . LYS G 1 77 ? -45.017 15.632 -27.037 1.00 22.72 77 LYS U C 1
ATOM 5741 O O . LYS G 1 77 ? -44.457 14.800 -26.261 1.00 23.12 77 LYS U O 1
ATOM 5747 N N . MET G 1 78 ? -46.056 15.324 -27.804 1.00 23.19 78 MET U N 1
ATOM 5748 C CA . MET G 1 78 ? -46.554 13.950 -27.824 1.00 23.80 78 MET U CA 1
ATOM 5749 C C . MET G 1 78 ? -45.514 12.950 -28.388 1.00 22.56 78 MET U C 1
ATOM 5750 O O . MET G 1 78 ? -45.372 11.855 -27.891 1.00 23.51 78 MET U O 1
ATOM 5755 N N . GLY G 1 79 ? -44.836 13.318 -29.462 1.00 22.16 79 GLY U N 1
ATOM 5756 C CA . GLY G 1 79 ? -43.818 12.463 -30.059 1.00 20.86 79 GLY U CA 1
ATOM 5757 C C . GLY G 1 79 ? -42.653 12.232 -29.125 1.00 21.41 79 GLY U C 1
ATOM 5758 O O . GLY G 1 79 ? -42.182 11.081 -28.989 1.00 22.72 79 GLY U O 1
ATOM 5759 N N . VAL G 1 80 ? -42.185 13.309 -28.480 1.00 20.80 80 VAL U N 1
ATOM 5760 C CA . VAL G 1 80 ? -41.092 13.191 -27.511 1.00 21.85 80 VAL U CA 1
ATOM 5761 C C . VAL G 1 80 ? -41.527 12.256 -26.373 1.00 23.22 80 VAL U C 1
ATOM 5762 O O . VAL G 1 80 ? -40.770 11.363 -25.995 1.00 24.11 80 VAL U O 1
ATOM 5766 N N . ALA G 1 81 ? -42.750 12.443 -25.863 1.00 24.08 81 ALA U N 1
ATOM 5767 C CA . ALA G 1 81 ? -43.265 11.645 -24.742 1.00 26.06 81 ALA U CA 1
ATOM 5768 C C . ALA G 1 81 ? -43.431 10.188 -25.111 1.00 25.94 81 ALA U C 1
ATOM 5769 O O . ALA G 1 81 ? -43.060 9.295 -24.356 1.00 27.72 81 ALA U O 1
ATOM 5771 N N . ALA G 1 82 ? -43.954 9.929 -26.310 1.00 25.38 82 ALA U N 1
ATOM 5772 C CA . ALA G 1 82 ? -44.139 8.556 -26.777 1.00 25.08 82 ALA U CA 1
ATOM 5773 C C . ALA G 1 82 ? -42.790 7.856 -27.020 1.00 25.59 82 ALA U C 1
ATOM 5774 O O . ALA G 1 82 ? -42.630 6.655 -26.730 1.00 27.62 82 ALA U O 1
ATOM 5776 N N . HIS G 1 83 ? -41.800 8.566 -27.535 1.00 32.86 83 HIS U N 1
ATOM 5777 C CA . HIS G 1 83 ? -40.474 7.956 -27.708 1.00 31.42 83 HIS U CA 1
ATOM 5778 C C . HIS G 1 83 ? -39.853 7.617 -26.365 1.00 32.23 83 HIS U C 1
ATOM 5779 O O . HIS G 1 83 ? -39.241 6.552 -26.184 1.00 33.14 83 HIS U O 1
ATOM 5786 N N . LYS G 1 84 ? -40.028 8.513 -25.398 1.00 34.43 84 LYS U N 1
ATOM 5787 C CA . LYS G 1 84 ? -39.498 8.305 -24.064 1.00 39.79 84 LYS U CA 1
ATOM 5788 C C . LYS G 1 84 ? -40.094 7.074 -23.378 1.00 44.97 84 LYS U C 1
ATOM 5789 O O . LYS G 1 84 ? -39.370 6.341 -22.713 1.00 51.11 84 LYS U O 1
ATOM 5795 N N . LYS G 1 85 ? -41.401 6.862 -23.544 1.00 48.26 85 LYS U N 1
ATOM 5796 C CA . LYS G 1 85 ? -42.096 5.668 -23.018 1.00 56.52 85 LYS U CA 1
ATOM 5797 C C . LYS G 1 85 ? -41.511 4.369 -23.550 1.00 62.33 85 LYS U C 1
ATOM 5798 O O . LYS G 1 85 ? -41.271 3.423 -22.781 1.00 69.91 85 LYS U O 1
ATOM 5804 N N . SER G 1 86 ? -41.302 4.325 -24.870 1.00 61.29 86 SER U N 1
ATOM 5805 C CA . SER G 1 86 ? -40.635 3.195 -25.545 1.00 69.25 86 SER U CA 1
ATOM 5806 C C . SER G 1 86 ? -39.358 2.735 -24.840 1.00 76.48 86 SER U C 1
ATOM 5807 O O . SER G 1 86 ? -38.881 1.645 -25.112 1.00 84.11 86 SER U O 1
ATOM 5810 N N . HIS G 1 87 ? -38.781 3.583 -23.987 1.00 75.85 87 HIS U N 1
ATOM 5811 C CA . HIS G 1 87 ? -37.779 3.139 -23.017 1.00 85.32 87 HIS U CA 1
ATOM 5812 C C . HIS G 1 87 ? -38.452 2.644 -21.762 1.00 95.42 87 HIS U C 1
ATOM 5813 O O . HIS G 1 87 ? -38.985 3.426 -20.973 1.00 95.07 87 HIS U O 1
ATOM 5820 N N . LYS H 2 4 ? -57.934 0.553 -31.660 1.00 45.92 4 LYS V N 1
ATOM 5821 C CA . LYS H 2 4 ? -58.252 1.640 -30.729 1.00 43.66 4 LYS V CA 1
ATOM 5822 C C . LYS H 2 4 ? -57.048 2.543 -30.428 1.00 40.63 4 LYS V C 1
ATOM 5823 O O . LYS H 2 4 ? -57.209 3.473 -29.653 1.00 42.45 4 LYS V O 1
ATOM 5829 N N . MET H 2 5 ? -55.864 2.298 -30.999 1.00 36.30 5 MET V N 1
ATOM 5830 C CA . MET H 2 5 ? -54.882 3.389 -31.101 1.00 33.72 5 MET V CA 1
ATOM 5831 C C . MET H 2 5 ? -55.460 4.461 -32.033 1.00 32.24 5 MET V C 1
ATOM 5832 O O . MET H 2 5 ? -56.023 4.141 -33.058 1.00 30.92 5 MET V O 1
ATOM 5837 N N . SER H 2 6 ? -55.315 5.739 -31.681 1.00 31.49 6 SER V N 1
ATOM 5838 C CA . SER H 2 6 ? -55.862 6.813 -32.511 1.00 30.70 6 SER V CA 1
ATOM 5839 C C . SER H 2 6 ? -55.027 7.060 -33.771 1.00 29.71 6 SER V C 1
ATOM 5840 O O . SER H 2 6 ? -53.898 6.629 -33.866 1.00 28.99 6 SER V O 1
ATOM 5843 N N . GLN H 2 7 ? -55.602 7.780 -34.717 1.00 29.70 7 GLN V N 1
ATOM 5844 C CA . GLN H 2 7 ? -54.911 8.136 -35.949 1.00 29.00 7 GLN V CA 1
ATOM 5845 C C . GLN H 2 7 ? -53.620 8.871 -35.643 1.00 27.31 7 GLN V C 1
ATOM 5846 O O . GLN H 2 7 ? -52.559 8.535 -36.187 1.00 26.68 7 GLN V O 1
ATOM 5852 N N . LEU H 2 8 ? -53.723 9.901 -34.801 1.00 27.24 8 LEU V N 1
ATOM 5853 C CA . LEU H 2 8 ? -52.541 10.686 -34.396 1.00 25.32 8 LEU V CA 1
ATOM 5854 C C . LEU H 2 8 ? -51.457 9.819 -33.737 1.00 26.02 8 LEU V C 1
ATOM 5855 O O . LEU H 2 8 ? -50.264 9.910 -34.096 1.00 24.53 8 LEU V O 1
ATOM 5860 N N . GLU H 2 9 ? -51.866 8.925 -32.837 1.00 26.94 9 GLU V N 1
ATOM 5861 C CA . GLU H 2 9 ? -50.899 8.014 -32.226 1.00 28.84 9 GLU V CA 1
ATOM 5862 C C . GLU H 2 9 ? -50.218 7.098 -33.219 1.00 28.35 9 GLU V C 1
ATOM 5863 O O . GLU H 2 9 ? -49.021 6.874 -33.091 1.00 27.08 9 GLU V O 1
ATOM 5869 N N . ARG H 2 10 ? -50.982 6.505 -34.141 1.00 30.06 10 ARG V N 1
ATOM 5870 C CA . ARG H 2 10 ? -50.394 5.672 -35.176 1.00 28.69 10 ARG V CA 1
ATOM 5871 C C . ARG H 2 10 ? -49.386 6.473 -35.967 1.00 26.40 10 ARG V C 1
ATOM 5872 O O . ARG H 2 10 ? -48.349 5.962 -36.335 1.00 24.52 10 ARG V O 1
ATOM 5880 N N . ASN H 2 11 ? -49.703 7.733 -36.259 1.00 24.53 11 ASN V N 1
ATOM 5881 C CA . ASN H 2 11 ? -48.793 8.574 -37.055 1.00 23.81 11 ASN V CA 1
ATOM 5882 C C . ASN H 2 11 ? -47.468 8.780 -36.341 1.00 22.87 11 ASN V C 1
ATOM 5883 O O . ASN H 2 11 ? -46.382 8.696 -36.939 1.00 22.20 11 ASN V O 1
ATOM 5888 N N . ILE H 2 12 ? -47.563 9.083 -35.062 1.00 22.44 12 ILE V N 1
ATOM 5889 C CA . ILE H 2 12 ? -46.403 9.220 -34.187 1.00 23.57 12 ILE V CA 1
ATOM 5890 C C . ILE H 2 12 ? -45.577 7.915 -34.084 1.00 23.12 12 ILE V C 1
ATOM 5891 O O . ILE H 2 12 ? -44.342 7.910 -34.190 1.00 23.26 12 ILE V O 1
ATOM 5896 N N . GLU H 2 13 ? -46.243 6.790 -33.912 1.00 23.78 13 GLU V N 1
ATOM 5897 C CA . GLU H 2 13 ? -45.564 5.511 -33.962 1.00 23.17 13 GLU V CA 1
ATOM 5898 C C . GLU H 2 13 ? -44.822 5.301 -35.258 1.00 22.66 13 GLU V C 1
ATOM 5899 O O . GLU H 2 13 ? -43.706 4.787 -35.217 1.00 24.13 13 GLU V O 1
ATOM 5905 N N . THR H 2 14 ? -45.401 5.679 -36.395 1.00 21.93 14 THR V N 1
ATOM 5906 C CA . THR H 2 14 ? -44.665 5.568 -37.678 1.00 21.89 14 THR V CA 1
ATOM 5907 C C . THR H 2 14 ? -43.369 6.364 -37.634 1.00 21.51 14 THR V C 1
ATOM 5908 O O . THR H 2 14 ? -42.324 5.875 -38.089 1.00 20.94 14 THR V O 1
ATOM 5912 N N . ILE H 2 15 ? -43.426 7.581 -37.081 1.00 21.70 15 ILE V N 1
ATOM 5913 C CA . ILE H 2 15 ? -42.220 8.411 -36.975 1.00 21.79 15 ILE V CA 1
ATOM 5914 C C . ILE H 2 15 ? -41.145 7.747 -36.111 1.00 22.70 15 ILE V C 1
ATOM 5915 O O . ILE H 2 15 ? -39.944 7.637 -36.492 1.00 23.55 15 ILE V O 1
ATOM 5920 N N . ILE H 2 16 ? -41.562 7.262 -34.949 1.00 23.92 16 ILE V N 1
ATOM 5921 C CA . ILE H 2 16 ? -40.659 6.549 -34.067 1.00 24.95 16 ILE V CA 1
ATOM 5922 C C . ILE H 2 16 ? -40.096 5.250 -34.689 1.00 26.16 16 ILE V C 1
ATOM 5923 O O . ILE H 2 16 ? -38.896 4.944 -34.525 1.00 26.55 16 ILE V O 1
ATOM 5928 N N . ASN H 2 17 ? -40.948 4.474 -35.345 1.00 26.44 17 ASN V N 1
ATOM 5929 C CA . ASN H 2 17 ? -40.546 3.202 -35.913 1.00 27.96 17 ASN V CA 1
ATOM 5930 C C . ASN H 2 17 ? -39.521 3.488 -36.981 1.00 27.24 17 ASN V C 1
ATOM 5931 O O . ASN H 2 17 ? -38.576 2.726 -37.133 1.00 26.80 17 ASN V O 1
ATOM 5936 N N . THR H 2 18 ? -39.718 4.565 -37.735 1.00 24.17 18 THR V N 1
ATOM 5937 C CA . THR H 2 18 ? -38.823 4.837 -38.868 1.00 24.26 18 THR V CA 1
ATOM 5938 C C . THR H 2 18 ? -37.461 5.291 -38.299 1.00 23.46 18 THR V C 1
ATOM 5939 O O . THR H 2 18 ? -36.420 4.828 -38.726 1.00 22.69 18 THR V O 1
ATOM 5943 N N . PHE H 2 19 ? -37.500 6.183 -37.311 1.00 23.92 19 PHE V N 1
ATOM 5944 C CA . PHE H 2 19 ? -36.287 6.583 -36.536 1.00 22.34 19 PHE V CA 1
ATOM 5945 C C . PHE H 2 19 ? -35.511 5.356 -36.068 1.00 24.02 19 PHE V C 1
ATOM 5946 O O . PHE H 2 19 ? -34.297 5.260 -36.290 1.00 23.51 19 PHE V O 1
ATOM 5954 N N . HIS H 2 20 ? -36.221 4.406 -35.448 1.00 24.60 20 HIS V N 1
ATOM 5955 C CA . HIS H 2 20 ? -35.638 3.172 -34.845 1.00 26.47 20 HIS V CA 1
ATOM 5956 C C . HIS H 2 20 ? -35.064 2.249 -35.880 1.00 27.77 20 HIS V C 1
ATOM 5957 O O . HIS H 2 20 ? -34.073 1.573 -35.614 1.00 28.82 20 HIS V O 1
ATOM 5964 N N . GLN H 2 21 ? -35.643 2.214 -37.074 1.00 26.47 21 GLN V N 1
ATOM 5965 C CA . GLN H 2 21 ? -35.153 1.312 -38.111 1.00 27.04 21 GLN V CA 1
ATOM 5966 C C . GLN H 2 21 ? -33.722 1.676 -38.489 1.00 25.83 21 GLN V C 1
ATOM 5967 O O . GLN H 2 21 ? -32.875 0.798 -38.736 1.00 26.10 21 GLN V O 1
ATOM 5973 N N . TYR H 2 22 ? -33.438 2.971 -38.468 1.00 24.69 22 TYR V N 1
ATOM 5974 C CA . TYR H 2 22 ? -32.153 3.463 -38.884 1.00 24.63 22 TYR V CA 1
ATOM 5975 C C . TYR H 2 22 ? -31.228 3.686 -37.678 1.00 23.67 22 TYR V C 1
ATOM 5976 O O . TYR H 2 22 ? -30.018 3.480 -37.760 1.00 24.16 22 TYR V O 1
ATOM 5985 N N . SER H 2 23 ? -31.763 4.107 -36.543 1.00 23.20 23 SER V N 1
ATOM 5986 C CA . SER H 2 23 ? -30.859 4.473 -35.432 1.00 23.64 23 SER V CA 1
ATOM 5987 C C . SER H 2 23 ? -30.074 3.304 -34.856 1.00 24.50 23 SER V C 1
ATOM 5988 O O . SER H 2 23 ? -28.995 3.456 -34.277 1.00 23.02 23 SER V O 1
ATOM 5991 N N . VAL H 2 24 ? -30.654 2.130 -34.979 1.00 25.15 24 VAL V N 1
ATOM 5992 C CA . VAL H 2 24 ? -30.086 0.929 -34.434 1.00 26.35 24 VAL V CA 1
ATOM 5993 C C . VAL H 2 24 ? -28.878 0.366 -35.221 1.00 26.83 24 VAL V C 1
ATOM 5994 O O . VAL H 2 24 ? -28.116 -0.505 -34.718 1.00 27.05 24 VAL V O 1
ATOM 5998 N N . LYS H 2 25 ? -28.699 0.843 -36.446 1.00 25.94 25 LYS V N 1
ATOM 5999 C CA . LYS H 2 25 ? -27.733 0.218 -37.367 1.00 27.37 25 LYS V CA 1
ATOM 6000 C C . LYS H 2 25 ? -26.268 0.312 -36.939 1.00 28.80 25 LYS V C 1
ATOM 6001 O O . LYS H 2 25 ? -25.498 -0.624 -37.158 1.00 28.90 25 LYS V O 1
ATOM 6007 N N . LEU H 2 26 ? -25.900 1.441 -36.335 1.00 27.77 26 LEU V N 1
ATOM 6008 C CA . LEU H 2 26 ? -24.508 1.773 -36.016 1.00 29.11 26 LEU V CA 1
ATOM 6009 C C . LEU H 2 26 ? -24.446 2.538 -34.705 1.00 28.73 26 LEU V C 1
ATOM 6010 O O . LEU H 2 26 ? -25.316 3.348 -34.404 1.00 27.71 26 LEU V O 1
ATOM 6015 N N . GLY H 2 27 ? -23.384 2.291 -33.944 1.00 30.58 27 GLY V N 1
ATOM 6016 C CA . GLY H 2 27 ? -23.107 3.001 -32.698 1.00 30.85 27 GLY V CA 1
ATOM 6017 C C . GLY H 2 27 ? -24.296 3.026 -31.749 1.00 30.47 27 GLY V C 1
ATOM 6018 O O . GLY H 2 27 ? -24.972 2.008 -31.550 1.00 29.75 27 GLY V O 1
ATOM 6019 N N . HIS H 2 28 ? -24.565 4.194 -31.188 1.00 28.57 28 HIS V N 1
ATOM 6020 C CA . HIS H 2 28 ? -25.708 4.305 -30.296 1.00 29.04 28 HIS V CA 1
ATOM 6021 C C . HIS H 2 28 ? -26.997 3.952 -31.025 1.00 26.36 28 HIS V C 1
ATOM 6022 O O . HIS H 2 28 ? -27.318 4.523 -32.120 1.00 24.04 28 HIS V O 1
ATOM 6029 N N . PRO H 2 29 ? -27.740 2.982 -30.440 1.00 27.02 29 PRO V N 1
ATOM 6030 C CA . PRO H 2 29 ? -28.935 2.460 -31.077 1.00 26.94 29 PRO V CA 1
ATOM 6031 C C . PRO H 2 29 ? -30.126 3.380 -30.999 1.00 26.38 29 PRO V C 1
ATOM 6032 O O . PRO H 2 29 ? -31.126 3.081 -31.632 1.00 25.28 29 PRO V O 1
ATOM 6036 N N . ASP H 2 30 ? -30.029 4.465 -30.240 1.00 25.97 30 ASP V N 1
ATOM 6037 C CA . ASP H 2 30 ? -31.185 5.374 -30.131 1.00 26.23 30 ASP V CA 1
ATOM 6038 C C . ASP H 2 30 ? -30.845 6.779 -30.629 1.00 24.62 30 ASP V C 1
ATOM 6039 O O . ASP H 2 30 ? -31.576 7.706 -30.363 1.00 24.04 30 ASP V O 1
ATOM 6044 N N . THR H 2 31 ? -29.743 6.936 -31.356 1.00 24.03 31 THR V N 1
ATOM 6045 C CA . THR H 2 31 ? -29.456 8.189 -32.038 1.00 23.06 31 THR V CA 1
ATOM 6046 C C . THR H 2 31 ? -29.048 7.867 -33.464 1.00 23.51 31 THR V C 1
ATOM 6047 O O . THR H 2 31 ? -28.556 6.747 -33.738 1.00 22.77 31 THR V O 1
ATOM 6051 N N . LEU H 2 32 ? -29.331 8.787 -34.378 1.00 22.50 32 LEU V N 1
ATOM 6052 C CA . LEU H 2 32 ? -28.881 8.729 -35.746 1.00 22.89 32 LEU V CA 1
ATOM 6053 C C . LEU H 2 32 ? -27.548 9.443 -35.898 1.00 22.94 32 LEU V C 1
ATOM 6054 O O . LEU H 2 32 ? -27.440 10.651 -35.612 1.00 22.49 32 LEU V O 1
ATOM 6059 N N . ASN H 2 33 ? -26.544 8.721 -36.367 1.00 23.75 33 ASN V N 1
ATOM 6060 C CA . ASN H 2 33 ? -25.316 9.369 -36.819 1.00 24.56 33 ASN V CA 1
ATOM 6061 C C . ASN H 2 33 ? -25.576 9.877 -38.242 1.00 23.97 33 ASN V C 1
ATOM 6062 O O . ASN H 2 33 ? -26.689 9.690 -38.777 1.00 24.54 33 ASN V O 1
ATOM 6067 N N . GLN H 2 34 ? -24.589 10.497 -38.861 1.00 25.46 34 GLN V N 1
ATOM 6068 C CA . GLN H 2 34 ? -24.818 11.119 -40.186 1.00 26.50 34 GLN V CA 1
ATOM 6069 C C . GLN H 2 34 ? -25.196 10.121 -41.300 1.00 26.48 34 GLN V C 1
ATOM 6070 O O . GLN H 2 34 ? -26.051 10.403 -42.141 1.00 27.11 34 GLN V O 1
ATOM 6076 N N . GLY H 2 35 ? -24.567 8.948 -41.303 1.00 26.29 35 GLY V N 1
ATOM 6077 C CA . GLY H 2 35 ? -24.843 7.959 -42.315 1.00 27.51 35 GLY V CA 1
ATOM 6078 C C . GLY H 2 35 ? -26.263 7.436 -42.163 1.00 26.00 35 GLY V C 1
ATOM 6079 O O . GLY H 2 35 ? -26.930 7.207 -43.161 1.00 27.72 35 GLY V O 1
ATOM 6080 N N . GLU H 2 36 ? -26.712 7.211 -40.920 1.00 24.57 36 GLU V N 1
ATOM 6081 C CA . GLU H 2 36 ? -28.024 6.650 -40.681 1.00 24.23 36 GLU V CA 1
ATOM 6082 C C . GLU H 2 36 ? -29.093 7.679 -41.049 1.00 23.56 36 GLU V C 1
ATOM 6083 O O . GLU H 2 36 ? -30.131 7.358 -41.671 1.00 22.61 36 GLU V O 1
ATOM 6089 N N . PHE H 2 37 ? -28.822 8.922 -40.672 1.00 22.36 37 PHE V N 1
ATOM 6090 C CA . PHE H 2 37 ? -29.710 10.011 -41.061 1.00 22.09 37 PHE V CA 1
ATOM 6091 C C . PHE H 2 37 ? -29.841 10.125 -42.590 1.00 23.21 37 PHE V C 1
ATOM 6092 O O . PHE H 2 37 ? -30.935 10.256 -43.117 1.00 21.65 37 PHE V O 1
ATOM 6100 N N . LYS H 2 38 ? -28.713 10.057 -43.296 1.00 25.66 38 LYS V N 1
ATOM 6101 C CA . LYS H 2 38 ? -28.715 10.203 -44.736 1.00 26.40 38 LYS V CA 1
ATOM 6102 C C . LYS H 2 38 ? -29.518 9.073 -45.366 1.00 26.65 38 LYS V C 1
ATOM 6103 O O . LYS H 2 38 ? -30.208 9.282 -46.352 1.00 26.51 38 LYS V O 1
ATOM 6109 N N . GLU H 2 39 ? -29.446 7.870 -44.778 1.00 26.81 39 GLU V N 1
ATOM 6110 C CA . GLU H 2 39 ? -30.143 6.747 -45.351 1.00 27.48 39 GLU V CA 1
ATOM 6111 C C . GLU H 2 39 ? -31.647 6.919 -45.185 1.00 25.83 39 GLU V C 1
ATOM 6112 O O . GLU H 2 39 ? -32.395 6.714 -46.133 1.00 24.54 39 GLU V O 1
ATOM 6118 N N . LEU H 2 40 ? -32.067 7.341 -43.985 1.00 24.51 40 LEU V N 1
ATOM 6119 C CA . LEU H 2 40 ? -33.466 7.622 -43.706 1.00 24.12 40 LEU V CA 1
ATOM 6120 C C . LEU H 2 40 ? -33.980 8.672 -44.683 1.00 23.93 40 LEU V C 1
ATOM 6121 O O . LEU H 2 40 ? -35.020 8.484 -45.316 1.00 24.35 40 LEU V O 1
ATOM 6126 N N . VAL H 2 41 ? -33.266 9.788 -44.802 1.00 23.80 41 VAL V N 1
ATOM 6127 C CA . VAL H 2 41 ? -33.721 10.867 -45.698 1.00 24.06 41 VAL V CA 1
ATOM 6128 C C . VAL H 2 41 ? -33.816 10.457 -47.187 1.00 25.49 41 VAL V C 1
ATOM 6129 O O . VAL H 2 41 ? -34.763 10.815 -47.921 1.00 24.20 41 VAL V O 1
ATOM 6133 N N . ARG H 2 42 ? -32.828 9.674 -47.613 1.00 27.68 42 ARG V N 1
ATOM 6134 C CA . ARG H 2 42 ? -32.752 9.221 -48.992 1.00 29.91 42 ARG V CA 1
ATOM 6135 C C . ARG H 2 42 ? -33.919 8.296 -49.373 1.00 29.62 42 ARG V C 1
ATOM 6136 O O . ARG H 2 42 ? -34.417 8.305 -50.530 1.00 29.43 42 ARG V O 1
ATOM 6144 N N . LYS H 2 43 ? -34.323 7.467 -48.420 1.00 28.93 43 LYS V N 1
ATOM 6145 C CA . LYS H 2 43 ? -35.327 6.464 -48.681 1.00 29.70 43 LYS V CA 1
ATOM 6146 C C . LYS H 2 43 ? -36.685 6.945 -48.283 1.00 29.03 43 LYS V C 1
ATOM 6147 O O . LYS H 2 43 ? -37.575 7.082 -49.115 1.00 29.31 43 LYS V O 1
ATOM 6153 N N . ASP H 2 44 ? -36.825 7.270 -47.016 1.00 26.66 44 ASP V N 1
ATOM 6154 C CA . ASP H 2 44 ? -38.156 7.560 -46.474 1.00 26.60 44 ASP V CA 1
ATOM 6155 C C . ASP H 2 44 ? -38.652 8.992 -46.642 1.00 24.58 44 ASP V C 1
ATOM 6156 O O . ASP H 2 44 ? -39.840 9.263 -46.477 1.00 24.83 44 ASP V O 1
ATOM 6161 N N . LEU H 2 45 ? -37.784 9.893 -47.050 1.00 23.98 45 LEU V N 1
ATOM 6162 C CA . LEU H 2 45 ? -38.175 11.254 -47.417 1.00 23.49 45 LEU V CA 1
ATOM 6163 C C . LEU H 2 45 ? -37.768 11.491 -48.888 1.00 24.71 45 LEU V C 1
ATOM 6164 O O . LEU H 2 45 ? -37.416 12.596 -49.314 1.00 24.50 45 LEU V O 1
ATOM 6169 N N . GLN H 2 46 ? -37.799 10.416 -49.679 1.00 27.03 46 GLN V N 1
ATOM 6170 C CA . GLN H 2 46 ? -37.355 10.520 -51.056 1.00 28.48 46 GLN V CA 1
ATOM 6171 C C . GLN H 2 46 ? -38.212 11.504 -51.867 1.00 28.99 46 GLN V C 1
ATOM 6172 O O . GLN H 2 46 ? -37.732 12.067 -52.866 1.00 31.50 46 GLN V O 1
ATOM 6178 N N . ASN H 2 47 ? -39.443 11.758 -51.431 1.00 28.30 47 ASN V N 1
ATOM 6179 C CA . ASN H 2 47 ? -40.293 12.735 -52.131 1.00 28.10 47 ASN V CA 1
ATOM 6180 C C . ASN H 2 47 ? -40.321 14.121 -51.453 1.00 26.99 47 ASN V C 1
ATOM 6181 O O . ASN H 2 47 ? -40.178 15.171 -52.117 1.00 28.62 47 ASN V O 1
ATOM 6186 N N . PHE H 2 48 ? -40.513 14.113 -50.151 1.00 25.73 48 PHE V N 1
ATOM 6187 C CA . PHE H 2 48 ? -40.561 15.361 -49.364 1.00 25.22 48 PHE V CA 1
ATOM 6188 C C . PHE H 2 48 ? -39.255 16.139 -49.435 1.00 24.92 48 PHE V C 1
ATOM 6189 O O . PHE H 2 48 ? -39.280 17.376 -49.394 1.00 25.66 48 PHE V O 1
ATOM 6197 N N . LEU H 2 49 ? -38.117 15.425 -49.524 1.00 25.78 49 LEU V N 1
ATOM 6198 C CA . LEU H 2 49 ? -36.791 16.051 -49.654 1.00 25.05 49 LEU V CA 1
ATOM 6199 C C . LEU H 2 49 ? -36.094 15.717 -50.996 1.00 26.48 49 LEU V C 1
ATOM 6200 O O . LEU H 2 49 ? -34.879 15.472 -51.077 1.00 26.22 49 LEU V O 1
ATOM 6205 N N . LYS H 2 50 ? -36.870 15.725 -52.069 1.00 27.14 50 LYS V N 1
ATOM 6206 C CA . LYS H 2 50 ? -36.362 15.292 -53.343 1.00 30.27 50 LYS V CA 1
ATOM 6207 C C . LYS H 2 50 ? -35.259 16.214 -53.857 1.00 30.03 50 LYS V C 1
ATOM 6208 O O . LYS H 2 50 ? -34.210 15.750 -54.326 1.00 30.72 50 LYS V O 1
ATOM 6214 N N . LYS H 2 51 ? -35.493 17.507 -53.787 1.00 29.11 51 LYS V N 1
ATOM 6215 C CA . LYS H 2 51 ? -34.498 18.431 -54.278 1.00 30.69 51 LYS V CA 1
ATOM 6216 C C . LYS H 2 51 ? -33.228 18.356 -53.415 1.00 29.33 51 LYS V C 1
ATOM 6217 O O . LYS H 2 51 ? -32.099 18.326 -53.910 1.00 28.87 51 LYS V O 1
ATOM 6223 N N . GLU H 2 52 ? -33.451 18.312 -52.115 1.00 28.91 52 GLU V N 1
ATOM 6224 C CA . GLU H 2 52 ? -32.405 18.318 -51.109 1.00 27.83 52 GLU V CA 1
ATOM 6225 C C . GLU H 2 52 ? -31.537 17.076 -51.233 1.00 28.06 52 GLU V C 1
ATOM 6226 O O . GLU H 2 52 ? -30.304 17.171 -51.176 1.00 27.77 52 GLU V O 1
ATOM 6232 N N . ASN H 2 53 ? -32.166 15.914 -51.395 1.00 27.38 53 ASN V N 1
ATOM 6233 C CA . ASN H 2 53 ? -31.425 14.631 -51.561 1.00 28.91 53 ASN V CA 1
ATOM 6234 C C . ASN H 2 53 ? -30.415 14.604 -52.726 1.00 30.64 53 ASN V C 1
ATOM 6235 O O . ASN H 2 53 ? -29.495 13.784 -52.747 1.00 30.69 53 ASN V O 1
ATOM 6240 N N . LYS H 2 54 ? -30.581 15.463 -53.711 1.00 31.02 54 LYS V N 1
ATOM 6241 C CA . LYS H 2 54 ? -29.576 15.512 -54.789 1.00 33.64 54 LYS V CA 1
ATOM 6242 C C . LYS H 2 54 ? -28.202 15.979 -54.359 1.00 33.90 54 LYS V C 1
ATOM 6243 O O . LYS H 2 54 ? -27.189 15.718 -55.059 1.00 36.21 54 LYS V O 1
ATOM 6249 N N . ASN H 2 55 ? -28.173 16.725 -53.252 1.00 32.78 55 ASN V N 1
ATOM 6250 C CA . ASN H 2 55 ? -26.984 17.441 -52.820 1.00 33.58 55 ASN V CA 1
ATOM 6251 C C . ASN H 2 55 ? -26.591 16.985 -51.421 1.00 33.02 55 ASN V C 1
ATOM 6252 O O . ASN H 2 55 ? -27.295 17.281 -50.428 1.00 31.11 55 ASN V O 1
ATOM 6257 N N . GLU H 2 56 ? -25.507 16.219 -51.352 1.00 34.25 56 GLU V N 1
ATOM 6258 C CA . GLU H 2 56 ? -25.062 15.637 -50.100 1.00 35.06 56 GLU V CA 1
ATOM 6259 C C . GLU H 2 56 ? -24.697 16.704 -49.088 1.00 32.32 56 GLU V C 1
ATOM 6260 O O . GLU H 2 56 ? -24.922 16.515 -47.916 1.00 30.47 56 GLU V O 1
ATOM 6266 N N . LYS H 2 57 ? -24.181 17.840 -49.555 1.00 32.50 57 LYS V N 1
ATOM 6267 C CA . LYS H 2 57 ? -23.818 18.936 -48.686 1.00 31.90 57 LYS V CA 1
ATOM 6268 C C . LYS H 2 57 ? -25.061 19.568 -48.089 1.00 28.84 57 LYS V C 1
ATOM 6269 O O . LYS H 2 57 ? -24.990 20.119 -47.003 1.00 26.76 57 LYS V O 1
ATOM 6275 N N . VAL H 2 58 ? -26.141 19.608 -48.857 1.00 27.45 58 VAL V N 1
ATOM 6276 C CA . VAL H 2 58 ? -27.393 20.168 -48.389 1.00 26.27 58 VAL V CA 1
ATOM 6277 C C . VAL H 2 58 ? -27.906 19.269 -47.260 1.00 24.58 58 VAL V C 1
ATOM 6278 O O . VAL H 2 58 ? -28.344 19.766 -46.193 1.00 23.06 58 VAL V O 1
ATOM 6282 N N . ILE H 2 59 ? -27.816 17.952 -47.452 1.00 25.26 59 ILE V N 1
ATOM 6283 C CA . ILE H 2 59 ? -28.364 17.015 -46.437 1.00 24.77 59 ILE V CA 1
ATOM 6284 C C . ILE H 2 59 ? -27.489 17.080 -45.153 1.00 25.96 59 ILE V C 1
ATOM 6285 O O . ILE H 2 59 ? -27.986 17.048 -44.007 1.00 26.78 59 ILE V O 1
ATOM 6290 N N . GLU H 2 60 ? -26.196 17.233 -45.375 1.00 26.73 60 GLU V N 1
ATOM 6291 C CA . GLU H 2 60 ? -25.262 17.466 -44.285 1.00 27.52 60 GLU V CA 1
ATOM 6292 C C . GLU H 2 60 ? -25.596 18.714 -43.480 1.00 26.08 60 GLU V C 1
ATOM 6293 O O . GLU H 2 60 ? -25.523 18.655 -42.237 1.00 26.49 60 GLU V O 1
ATOM 6299 N N . HIS H 2 61 ? -25.900 19.826 -44.161 1.00 25.07 61 HIS V N 1
ATOM 6300 C CA . HIS H 2 61 ? -26.290 21.063 -43.482 1.00 23.64 61 HIS V CA 1
ATOM 6301 C C . HIS H 2 61 ? -27.532 20.840 -42.621 1.00 22.01 61 HIS V C 1
ATOM 6302 O O . HIS H 2 61 ? -27.613 21.325 -41.476 1.00 19.70 61 HIS V O 1
ATOM 6309 N N . ILE H 2 62 ? -28.488 20.067 -43.135 1.00 21.60 62 ILE V N 1
ATOM 6310 C CA . ILE H 2 62 ? -29.717 19.789 -42.407 1.00 20.84 62 ILE V CA 1
ATOM 6311 C C . ILE H 2 62 ? -29.454 19.033 -41.112 1.00 20.68 62 ILE V C 1
ATOM 6312 O O . ILE H 2 62 ? -29.987 19.367 -40.035 1.00 19.35 62 ILE V O 1
ATOM 6317 N N . MET H 2 63 ? -28.621 18.011 -41.211 1.00 22.24 63 MET V N 1
ATOM 6318 C CA . MET H 2 63 ? -28.193 17.266 -40.047 1.00 22.92 63 MET V CA 1
ATOM 6319 C C . MET H 2 63 ? -27.560 18.187 -39.013 1.00 22.84 63 MET V C 1
ATOM 6320 O O . MET H 2 63 ? -27.940 18.158 -37.830 1.00 21.06 63 MET V O 1
ATOM 6325 N N . GLU H 2 64 ? -26.628 19.026 -39.471 1.00 22.78 64 GLU V N 1
ATOM 6326 C CA . GLU H 2 64 ? -25.900 19.955 -38.591 1.00 22.97 64 GLU V CA 1
ATOM 6327 C C . GLU H 2 64 ? -26.888 20.937 -37.935 1.00 21.11 64 GLU V C 1
ATOM 6328 O O . GLU H 2 64 ? -26.772 21.222 -36.770 1.00 20.18 64 GLU V O 1
ATOM 6334 N N . ASP H 2 65 ? -27.869 21.432 -38.698 1.00 19.37 65 ASP V N 1
ATOM 6335 C CA . ASP H 2 65 ? -28.887 22.336 -38.162 1.00 19.89 65 ASP V CA 1
ATOM 6336 C C . ASP H 2 65 ? -29.723 21.687 -37.019 1.00 16.74 65 ASP V C 1
ATOM 6337 O O . ASP H 2 65 ? -30.058 22.300 -35.985 1.00 17.23 65 ASP V O 1
ATOM 6342 N N . LEU H 2 66 ? -30.082 20.430 -37.228 1.00 17.07 66 LEU V N 1
ATOM 6343 C CA . LEU H 2 66 ? -30.896 19.708 -36.289 1.00 15.78 66 LEU V CA 1
ATOM 6344 C C . LEU H 2 66 ? -30.161 19.270 -34.998 1.00 16.30 66 LEU V C 1
ATOM 6345 O O . LEU H 2 66 ? -30.790 19.029 -33.936 1.00 16.29 66 LEU V O 1
ATOM 6350 N N . ASP H 2 67 ? -28.842 19.179 -35.099 1.00 16.63 67 ASP V N 1
ATOM 6351 C CA . ASP H 2 67 ? -27.982 18.641 -34.038 1.00 17.17 67 ASP V CA 1
ATOM 6352 C C . ASP H 2 67 ? -27.659 19.743 -33.017 1.00 16.66 67 ASP V C 1
ATOM 6353 O O . ASP H 2 67 ? -26.574 20.286 -32.961 1.00 17.13 67 ASP V O 1
ATOM 6358 N N A THR H 2 68 ? -28.617 20.082 -32.173 0.34 16.49 68 THR V N 1
ATOM 6359 N N B THR H 2 68 ? -28.663 19.977 -32.194 0.66 16.76 68 THR V N 1
ATOM 6360 C CA A THR H 2 68 ? -28.467 21.261 -31.317 0.34 16.40 68 THR V CA 1
ATOM 6361 C CA B THR H 2 68 ? -28.729 21.048 -31.210 0.66 16.46 68 THR V CA 1
ATOM 6362 C C A THR H 2 68 ? -27.484 21.098 -30.157 0.34 17.42 68 THR V C 1
ATOM 6363 C C B THR H 2 68 ? -27.546 21.045 -30.246 0.66 17.40 68 THR V C 1
ATOM 6364 O O A THR H 2 68 ? -26.969 22.091 -29.668 0.34 17.80 68 THR V O 1
ATOM 6365 O O B THR H 2 68 ? -26.924 22.065 -30.081 0.66 17.21 68 THR V O 1
ATOM 6372 N N . ASN H 2 69 ? -27.221 19.878 -29.691 1.00 18.34 69 ASN V N 1
ATOM 6373 C CA . ASN H 2 69 ? -26.194 19.763 -28.645 1.00 19.02 69 ASN V CA 1
ATOM 6374 C C . ASN H 2 69 ? -24.783 19.525 -29.223 1.00 19.92 69 ASN V C 1
ATOM 6375 O O . ASN H 2 69 ? -23.816 19.375 -28.490 1.00 20.66 69 ASN V O 1
ATOM 6380 N N . ALA H 2 70 ? -24.671 19.478 -30.547 1.00 19.58 70 ALA V N 1
ATOM 6381 C CA . ALA H 2 70 ? -23.396 19.462 -31.274 1.00 21.03 70 ALA V CA 1
ATOM 6382 C C . ALA H 2 70 ? -22.570 18.169 -31.009 1.00 22.36 70 ALA V C 1
ATOM 6383 O O . ALA H 2 70 ? -21.331 18.164 -31.077 1.00 23.51 70 ALA V O 1
ATOM 6385 N N . ASP H 2 71 ? -23.271 17.059 -30.769 1.00 22.41 71 ASP V N 1
ATOM 6386 C CA . ASP H 2 71 ? -22.611 15.785 -30.463 1.00 24.15 71 ASP V CA 1
ATOM 6387 C C . ASP H 2 71 ? -22.496 14.857 -31.695 1.00 25.42 71 ASP V C 1
ATOM 6388 O O . ASP H 2 71 ? -22.046 13.695 -31.580 1.00 26.36 71 ASP V O 1
ATOM 6393 N N . LYS H 2 72 ? -22.898 15.368 -32.860 1.00 25.66 72 LYS V N 1
ATOM 6394 C CA . LYS H 2 72 ? -22.819 14.660 -34.164 1.00 27.61 72 LYS V CA 1
ATOM 6395 C C . LYS H 2 72 ? -23.747 13.418 -34.242 1.00 26.37 72 LYS V C 1
ATOM 6396 O O . LYS H 2 72 ? -23.518 12.456 -34.998 1.00 27.39 72 LYS V O 1
ATOM 6402 N N . GLN H 2 73 ? -24.798 13.457 -33.433 1.00 24.61 73 GLN V N 1
ATOM 6403 C CA . GLN H 2 73 ? -25.833 12.438 -33.461 1.00 24.93 73 GLN V CA 1
ATOM 6404 C C . GLN H 2 73 ? -27.148 13.187 -33.419 1.00 22.98 73 GLN V C 1
ATOM 6405 O O . GLN H 2 73 ? -27.178 14.286 -32.883 1.00 22.80 73 GLN V O 1
ATOM 6411 N N . LEU H 2 74 ? -28.225 12.644 -33.993 1.00 21.33 74 LEU V N 1
ATOM 6412 C CA . LEU H 2 74 ? -29.532 13.214 -33.723 1.00 20.45 74 LEU V CA 1
ATOM 6413 C C . LEU H 2 74 ? -30.262 12.342 -32.742 1.00 20.41 74 LEU V C 1
ATOM 6414 O O . LEU H 2 74 ? -30.443 11.134 -32.999 1.00 21.65 74 LEU V O 1
ATOM 6419 N N . SER H 2 75 ? -30.627 12.907 -31.595 1.00 18.74 75 SER V N 1
ATOM 6420 C CA . SER H 2 75 ? -31.586 12.255 -30.739 1.00 19.56 75 SER V CA 1
ATOM 6421 C C . SER H 2 75 ? -32.975 12.342 -31.380 1.00 18.85 75 SER V C 1
ATOM 6422 O O . SER H 2 75 ? -33.234 13.101 -32.337 1.00 19.29 75 SER V O 1
ATOM 6425 N N . PHE H 2 76 ? -33.919 11.587 -30.828 1.00 19.74 76 PHE V N 1
ATOM 6426 C CA . PHE H 2 76 ? -35.317 11.737 -31.256 1.00 19.60 76 PHE V CA 1
ATOM 6427 C C . PHE H 2 76 ? -35.857 13.144 -31.043 1.00 19.06 76 PHE V C 1
ATOM 6428 O O . PHE H 2 76 ? -36.570 13.667 -31.899 1.00 18.99 76 PHE V O 1
ATOM 6436 N N . GLU H 2 77 ? -35.491 13.735 -29.907 1.00 19.62 77 GLU V N 1
ATOM 6437 C CA . GLU H 2 77 ? -35.875 15.127 -29.578 1.00 20.48 77 GLU V CA 1
ATOM 6438 C C . GLU H 2 77 ? -35.446 16.074 -30.690 1.00 18.50 77 GLU V C 1
ATOM 6439 O O . GLU H 2 77 ? -36.217 16.886 -31.144 1.00 17.57 77 GLU V O 1
ATOM 6445 N N . GLU H 2 78 ? -34.220 15.922 -31.176 1.00 18.35 78 GLU V N 1
ATOM 6446 C CA . GLU H 2 78 ? -33.717 16.771 -32.251 1.00 17.26 78 GLU V CA 1
ATOM 6447 C C . GLU H 2 78 ? -34.393 16.446 -33.599 1.00 17.59 78 GLU V C 1
ATOM 6448 O O . GLU H 2 78 ? -34.810 17.352 -34.308 1.00 16.39 78 GLU V O 1
ATOM 6454 N N . PHE H 2 79 ? -34.537 15.160 -33.896 1.00 16.79 79 PHE V N 1
ATOM 6455 C CA . PHE H 2 79 ? -35.107 14.693 -35.145 1.00 17.85 79 PHE V CA 1
ATOM 6456 C C . PHE H 2 79 ? -36.559 15.102 -35.348 1.00 17.19 79 PHE V C 1
ATOM 6457 O O . PHE H 2 79 ? -37.007 15.439 -36.444 1.00 18.21 79 PHE V O 1
ATOM 6465 N N . ILE H 2 80 ? -37.316 15.154 -34.281 1.00 18.00 80 ILE V N 1
ATOM 6466 C CA . ILE H 2 80 ? -38.724 15.428 -34.448 1.00 18.94 80 ILE V CA 1
ATOM 6467 C C . ILE H 2 80 ? -39.002 16.844 -34.933 1.00 18.02 80 ILE V C 1
ATOM 6468 O O . ILE H 2 80 ? -40.068 17.142 -35.439 1.00 18.92 80 ILE V O 1
ATOM 6473 N N A MET H 2 81 ? -38.026 17.728 -34.766 0.49 18.59 81 MET V N 1
ATOM 6474 N N B MET H 2 81 ? -38.042 17.752 -34.771 0.51 17.75 81 MET V N 1
ATOM 6475 C CA A MET H 2 81 ? -38.125 19.077 -35.286 0.49 17.89 81 MET V CA 1
ATOM 6476 C CA B MET H 2 81 ? -38.207 19.080 -35.345 0.51 16.61 81 MET V CA 1
ATOM 6477 C C A MET H 2 81 ? -38.156 19.069 -36.834 0.49 17.92 81 MET V C 1
ATOM 6478 C C B MET H 2 81 ? -38.252 19.017 -36.866 0.51 17.23 81 MET V C 1
ATOM 6479 O O A MET H 2 81 ? -38.834 19.902 -37.437 0.49 18.33 81 MET V O 1
ATOM 6480 O O B MET H 2 81 ? -39.038 19.755 -37.480 0.51 17.70 81 MET V O 1
ATOM 6489 N N . LEU H 2 82 ? -37.492 18.106 -37.475 1.00 17.47 82 LEU V N 1
ATOM 6490 C CA . LEU H 2 82 ? -37.549 17.926 -38.921 1.00 17.81 82 LEU V CA 1
ATOM 6491 C C . LEU H 2 82 ? -38.945 17.464 -39.318 1.00 18.01 82 LEU V C 1
ATOM 6492 O O . LEU H 2 82 ? -39.516 17.898 -40.293 1.00 18.56 82 LEU V O 1
ATOM 6497 N N . MET H 2 83 ? -39.485 16.565 -38.513 1.00 18.55 83 MET V N 1
ATOM 6498 C CA . MET H 2 83 ? -40.826 16.072 -38.800 1.00 19.10 83 MET V CA 1
ATOM 6499 C C . MET H 2 83 ? -41.842 17.178 -38.730 1.00 18.56 83 MET V C 1
ATOM 6500 O O . MET H 2 83 ? -42.679 17.284 -39.661 1.00 18.90 83 MET V O 1
ATOM 6505 N N . ALA H 2 84 ? -41.761 17.999 -37.668 1.00 18.57 84 ALA V N 1
ATOM 6506 C CA . ALA H 2 84 ? -42.645 19.163 -37.545 1.00 18.65 84 ALA V CA 1
ATOM 6507 C C . ALA H 2 84 ? -42.498 20.129 -38.711 1.00 19.56 84 ALA V C 1
ATOM 6508 O O . ALA H 2 84 ? -43.508 20.562 -39.296 1.00 17.88 84 ALA V O 1
ATOM 6510 N N . ARG H 2 85 ? -41.269 20.418 -39.100 1.00 20.40 85 ARG V N 1
ATOM 6511 C CA . ARG H 2 85 ? -41.056 21.313 -40.209 1.00 21.15 85 ARG V CA 1
ATOM 6512 C C . ARG H 2 85 ? -41.614 20.794 -41.521 1.00 19.60 85 ARG V C 1
ATOM 6513 O O . ARG H 2 85 ? -42.170 21.562 -42.303 1.00 20.23 85 ARG V O 1
ATOM 6521 N N . LEU H 2 86 ? -41.400 19.503 -41.811 1.00 19.39 86 LEU V N 1
ATOM 6522 C CA . LEU H 2 86 ? -41.879 18.962 -43.088 1.00 20.52 86 LEU V CA 1
ATOM 6523 C C . LEU H 2 86 ? -43.413 18.856 -43.150 1.00 20.81 86 LEU V C 1
ATOM 6524 O O . LEU H 2 86 ? -44.054 19.001 -44.209 1.00 21.78 86 LEU V O 1
ATOM 6529 N N . THR H 2 87 ? -44.010 18.579 -41.987 1.00 20.16 87 THR V N 1
ATOM 6530 C CA . THR H 2 87 ? -45.495 18.552 -41.877 1.00 20.54 87 THR V CA 1
ATOM 6531 C C . THR H 2 87 ? -46.043 19.956 -42.156 1.00 20.07 87 THR V C 1
ATOM 6532 O O . THR H 2 87 ? -47.001 20.147 -42.965 1.00 20.45 87 THR V O 1
ATOM 6536 N N . TRP H 2 88 ? -45.393 20.935 -41.549 1.00 21.14 88 TRP V N 1
ATOM 6537 C CA . TRP H 2 88 ? -45.685 22.338 -41.757 1.00 20.96 88 TRP V CA 1
ATOM 6538 C C . TRP H 2 88 ? -45.544 22.655 -43.217 1.00 22.52 88 TRP V C 1
ATOM 6539 O O . TRP H 2 88 ? -46.452 23.279 -43.811 1.00 21.67 88 TRP V O 1
ATOM 6550 N N . ALA H 2 89 ? -44.431 22.228 -43.821 1.00 21.33 89 ALA V N 1
ATOM 6551 C CA . ALA H 2 89 ? -44.168 22.533 -45.217 1.00 23.24 89 ALA V CA 1
ATOM 6552 C C . ALA H 2 89 ? -45.186 21.898 -46.168 1.00 23.71 89 ALA V C 1
ATOM 6553 O O . ALA H 2 89 ? -45.528 22.468 -47.223 1.00 23.60 89 ALA V O 1
ATOM 6555 N N . SER H 2 90 ? -45.635 20.691 -45.836 1.00 22.40 90 SER V N 1
ATOM 6556 C CA . SER H 2 90 ? -46.596 20.026 -46.710 1.00 24.29 90 SER V CA 1
ATOM 6557 C C . SER H 2 90 ? -47.904 20.757 -46.675 1.00 24.60 90 SER V C 1
ATOM 6558 O O . SER H 2 90 ? -48.519 20.979 -47.743 1.00 25.42 90 SER V O 1
ATOM 6561 N N . HIS H 2 91 ? -48.335 21.150 -45.476 1.00 25.55 91 HIS V N 1
ATOM 6562 C CA . HIS H 2 91 ? -49.554 21.941 -45.320 1.00 26.75 91 HIS V CA 1
ATOM 6563 C C . HIS H 2 91 ? -49.455 23.274 -46.038 1.00 27.13 91 HIS V C 1
ATOM 6564 O O . HIS H 2 91 ? -50.390 23.717 -46.718 1.00 24.80 91 HIS V O 1
ATOM 6571 N N . GLU H 2 92 ? -48.304 23.912 -45.927 1.00 25.38 92 GLU V N 1
ATOM 6572 C CA . GLU H 2 92 ? -48.070 25.147 -46.695 1.00 26.53 92 GLU V CA 1
ATOM 6573 C C . GLU H 2 92 ? -48.231 24.923 -48.218 1.00 26.49 92 GLU V C 1
ATOM 6574 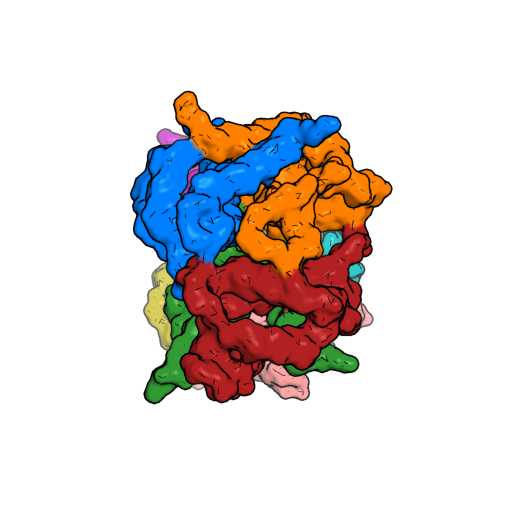O O . GLU H 2 92 ? -48.859 25.738 -48.942 1.00 26.78 92 GLU V O 1
ATOM 6580 N N . LYS H 2 93 ? -47.690 23.808 -48.702 1.00 26.49 93 LYS V N 1
ATOM 6581 C CA . LYS H 2 93 ? -47.786 23.474 -50.144 1.00 28.51 93 LYS V CA 1
ATOM 6582 C C . LYS H 2 93 ? -49.244 23.295 -50.543 1.00 29.39 93 LYS V C 1
ATOM 6583 O O . LYS H 2 93 ? -49.665 23.765 -51.621 1.00 27.94 93 LYS V O 1
ATOM 6589 N N . MET H 2 94 ? -50.011 22.645 -49.675 1.00 27.26 94 MET V N 1
ATOM 6590 C CA . MET H 2 94 ? -51.443 22.453 -49.899 1.00 28.49 94 MET V CA 1
ATOM 6591 C C . MET H 2 94 ? -52.194 23.775 -50.073 1.00 38.04 94 MET V C 1
ATOM 6592 O O . MET H 2 94 ? -53.207 23.800 -50.782 1.00 32.29 94 MET V O 1
ATOM 6597 N N . HIS H 2 95 ? -51.702 24.844 -49.461 1.00 38.38 95 HIS V N 1
ATOM 6598 C CA . HIS H 2 95 ? -52.324 26.184 -49.576 1.00 36.44 95 HIS V CA 1
ATOM 6599 C C . HIS H 2 95 ? -51.603 27.173 -50.444 1.00 31.71 95 HIS V C 1
ATOM 6600 O O . HIS H 2 95 ? -51.939 28.351 -50.431 1.00 28.47 95 HIS V O 1
ATOM 6607 N N A GLU H 2 96 ? -50.597 26.763 -51.200 0.50 29.69 96 GLU V N 1
ATOM 6608 N N B GLU H 2 96 ? -50.647 26.716 -51.241 0.50 31.61 96 GLU V N 1
ATOM 6609 C CA A GLU H 2 96 ? -49.850 27.761 -51.962 0.50 29.81 96 GLU V CA 1
ATOM 6610 C CA B GLU H 2 96 ? -49.848 27.621 -52.065 0.50 32.29 96 GLU V CA 1
ATOM 6611 C C A GLU H 2 96 ? -50.671 28.215 -53.157 0.50 30.44 96 GLU V C 1
ATOM 6612 C C B GLU H 2 96 ? -50.731 28.196 -53.176 0.50 32.11 96 GLU V C 1
ATOM 6613 O O A GLU H 2 96 ? -51.164 27.403 -53.951 0.50 30.92 96 GLU V O 1
ATOM 6614 O O B GLU H 2 96 ? -51.353 27.437 -53.933 0.50 32.35 96 GLU V O 1
ATOM 6625 N N . GLY H 2 97 ? -50.828 29.528 -53.243 1.00 31.26 97 GLY V N 1
ATOM 6626 C CA . GLY H 2 97 ? -51.642 30.154 -54.256 1.00 31.96 97 GLY V CA 1
ATOM 6627 C C . GLY H 2 97 ? -53.132 30.034 -54.002 1.00 32.13 97 GLY V C 1
ATOM 6628 O O . GLY H 2 97 ? -53.931 30.271 -54.907 1.00 33.81 97 GLY V O 1
ATOM 6629 N N . ASP H 2 98 ? -53.512 29.696 -52.772 1.00 29.74 98 ASP V N 1
ATOM 6630 C CA . ASP H 2 98 ? -54.924 29.471 -52.418 1.00 29.95 98 ASP V CA 1
ATOM 6631 C C . ASP H 2 98 ? -55.725 30.752 -52.455 1.00 31.14 98 ASP V C 1
ATOM 6632 O O . ASP H 2 98 ? -55.326 31.753 -51.791 1.00 30.70 98 ASP V O 1
ATOM 6637 N N . GLU H 2 99 ? -56.835 30.717 -53.204 1.00 33.03 99 GLU V N 1
ATOM 6638 C CA . GLU H 2 99 ? -57.722 31.863 -53.393 1.00 35.21 99 GLU V CA 1
ATOM 6639 C C . GLU H 2 99 ? -58.913 31.751 -52.464 1.00 36.86 99 GLU V C 1
ATOM 6640 O O . GLU H 2 99 ? -59.472 30.686 -52.267 1.00 36.08 99 GLU V O 1
ATOM 6646 N N . GLY H 2 100 ? -59.237 32.869 -51.825 1.00 40.73 100 GLY V N 1
ATOM 6647 C CA . GLY H 2 100 ? -60.382 32.957 -50.922 1.00 40.66 100 GLY V CA 1
ATOM 6648 C C . GLY H 2 100 ? -61.670 32.948 -51.722 1.00 42.29 100 GLY V C 1
ATOM 6649 O O . GLY H 2 100 ? -61.671 33.345 -52.897 1.00 44.87 100 GLY V O 1
ATOM 6650 N N . PRO H 2 101 ? -62.795 32.549 -51.080 1.00 40.80 101 PRO V N 1
ATOM 6651 C CA . PRO H 2 101 ? -62.954 32.096 -49.702 1.00 38.34 101 PRO V CA 1
ATOM 6652 C C . PRO H 2 101 ? -63.093 30.570 -49.554 1.00 36.74 101 PRO V C 1
ATOM 6653 O O . PRO H 2 101 ? -63.152 29.839 -50.551 1.00 34.80 101 PRO V O 1
ATOM 6657 N N . GLY H 2 102 ? -63.049 30.127 -48.290 1.00 35.30 102 GLY V N 1
ATOM 6658 C CA . GLY H 2 102 ? -63.258 28.740 -47.894 1.00 34.46 102 GLY V CA 1
ATOM 6659 C C . GLY H 2 102 ? -61.955 27.949 -47.724 1.00 32.83 102 GLY V C 1
ATOM 6660 O O . GLY H 2 102 ? -60.849 28.408 -48.126 1.00 32.03 102 GLY V O 1
ATOM 6661 N N . HIS H 2 103 ? -62.094 26.725 -47.204 1.00 31.42 103 HIS V N 1
ATOM 6662 C CA . HIS H 2 103 ? -60.925 25.834 -46.986 1.00 30.67 103 HIS V CA 1
ATOM 6663 C C . HIS H 2 103 ? -60.643 24.913 -48.157 1.00 31.27 103 HIS V C 1
ATOM 6664 O O . HIS H 2 103 ? -61.529 24.154 -48.564 1.00 33.06 103 HIS V O 1
ATOM 6671 N N . HIS H 2 104 ? -59.425 24.973 -48.710 1.00 31.82 104 HIS V N 1
ATOM 6672 C CA . HIS H 2 104 ? -59.051 24.136 -49.878 1.00 32.90 104 HIS V CA 1
ATOM 6673 C C . HIS H 2 104 ? -57.674 23.585 -49.668 1.00 30.71 104 HIS V C 1
ATOM 6674 O O . HIS H 2 104 ? -56.759 24.357 -49.316 1.00 28.81 104 HIS V O 1
ATOM 6681 N N . HIS H 2 105 ? -57.500 22.283 -49.966 1.00 31.14 105 HIS V N 1
ATOM 6682 C CA . HIS H 2 105 ? -56.153 21.660 -50.055 1.00 32.68 105 HIS V CA 1
ATOM 6683 C C . HIS H 2 105 ? -55.829 21.225 -51.462 1.00 35.36 105 HIS V C 1
ATOM 6684 O O . HIS H 2 105 ? -56.609 20.477 -52.093 1.00 36.61 105 HIS V O 1
ATOM 6691 N N . LYS H 2 106 ? -54.718 21.736 -51.981 1.00 32.49 106 LYS V N 1
ATOM 6692 C CA . LYS H 2 106 ? -54.048 21.192 -53.142 1.00 36.50 106 LYS V CA 1
ATOM 6693 C C . LYS H 2 106 ? -53.192 20.005 -52.672 1.00 34.22 106 LYS V C 1
ATOM 6694 O O . LYS H 2 106 ? -53.066 19.732 -51.459 1.00 30.10 106 LYS V O 1
ATOM 6700 N N . PRO H 2 107 ? -52.579 19.296 -53.614 1.00 33.77 107 PRO V N 1
ATOM 6701 C CA . PRO H 2 107 ? -51.622 18.281 -53.171 1.00 34.83 107 PRO V CA 1
ATOM 6702 C C . PRO H 2 107 ? -50.491 18.881 -52.333 1.00 33.99 107 PRO V C 1
ATOM 6703 O O . PRO H 2 107 ? -50.131 20.063 -52.481 1.00 32.36 107 PRO V O 1
ATOM 6707 N N . GLY H 2 108 ? -49.911 18.047 -51.491 1.00 35.18 108 GLY V N 1
ATOM 6708 C CA . GLY H 2 108 ? -48.838 18.489 -50.595 1.00 33.51 108 GLY V CA 1
ATOM 6709 C C . GLY H 2 108 ? -47.438 18.310 -51.148 1.00 32.12 108 GLY V C 1
ATOM 6710 O O . GLY H 2 108 ? -47.211 18.245 -52.375 1.00 31.76 108 GLY V O 1
ATOM 6711 N N . LEU H 2 109 ? -46.489 18.313 -50.220 1.00 29.00 109 LEU V N 1
ATOM 6712 C CA . LEU H 2 109 ? -45.079 18.132 -50.532 1.00 31.17 109 LEU V CA 1
ATOM 6713 C C . LEU H 2 109 ? -44.874 16.834 -51.300 1.00 33.45 109 LEU V C 1
ATOM 6714 O O . LEU H 2 109 ? -45.450 15.801 -50.950 1.00 31.60 109 LEU V O 1
ATOM 6719 N N . GLY H 2 110 ? -44.048 16.896 -52.342 1.00 36.88 110 GLY V N 1
ATOM 6720 C CA . GLY H 2 110 ? -43.627 15.705 -53.037 1.00 41.21 110 GLY V CA 1
ATOM 6721 C C . GLY H 2 110 ? -44.682 15.180 -53.982 1.00 46.43 110 GLY V C 1
ATOM 6722 O O . GLY H 2 110 ? -44.570 14.040 -54.464 1.00 48.33 110 GLY V O 1
ATOM 6723 N N . GLU H 2 111 ? -45.669 16.039 -54.261 1.00 47.70 111 GLU V N 1
ATOM 6724 C CA . GLU H 2 111 ? -46.876 15.726 -55.050 1.00 55.63 111 GLU V CA 1
ATOM 6725 C C . GLU H 2 111 ? -47.811 14.837 -54.202 1.00 57.05 111 GLU V C 1
ATOM 6726 O O . GLU H 2 111 ? -47.382 14.259 -53.207 1.00 60.15 111 GLU V O 1
ATOM 6732 N N . GLY H 2 112 ? -49.086 14.746 -54.570 1.00 62.33 112 GLY V N 1
ATOM 6733 C CA . GLY H 2 112 ? -50.051 13.914 -53.817 1.00 61.08 112 GLY V CA 1
ATOM 6734 C C . GLY H 2 112 ? -49.784 13.913 -52.320 1.00 56.43 112 GLY V C 1
ATOM 6735 O O . GLY H 2 112 ? -49.751 14.979 -51.697 1.00 50.64 112 GLY V O 1
#

Sequence (789 aa):
MLTELEKALNSIIDDVYHKYSLIKGNFHAVYRDDLKKKLLETESPQYIRKKGADVWFKELDIINTTDGAVNFQEFLILVIKMGVAAHKKSHEEKMSQLERNIETIINTFHQQYSVKLGHPDDTLNQGEFKELVRKDLQNFLKKENKNEKVIEHIMMEDLDTTNADKQQLSFEEFIMMLMARRLTWASHEKMHEGDEGPGHHHKPGLGEMLTELEKALNSIIDDVYHKYSLIKGNFFHAVYRDDLKKLLETESSPQYIRKKGADVWFKELDIINTDGAVNFQQEFLILVIKMGVAAHKKSHEEKMSQLERNIETIINTFHQQYSVKLGHPDDTLNQGEFKELVRKDLQNFLKKENKNEKVIEHIMEDLDTTNADKQLSFEEFIMMLMARLTWWASHEKMHEGDEGPGHHHKPGLGEGMLLTELEKALNSIIDDVYHKYSLIKGNFFHAVYRDDLKKLLETESSPQYIRKKGADVWFKELDIINTDGAVNFQEFLILVIKMGVAAHKKSHEEKMSQLERNIETIINTFHQYSVKLGHPDDTLNQGEFKELVRKDLQNFLKKENKNEKVIEHIMEDLDTNADKQQLSFEEFIMMLMARRLTWASHEKMHEGDEGPGHHHKPGLGEGMLTELEKALNSIIDDVYHKYSLIKGNFHAVYRDDLKKLLETESPQYIRKKGADVWFKELDIINTDGAVNFQEFLILVIKMGVAAHKKSHKMSQLERNIETIINTFHQYSVKLGHPDTLNQGEFKELVRKDLQNFLKKENKNEKVIEHIMEDLDTTNADKQLSFEEFIMMLMARLTWASHEKMHEEGDEGPGHHHKPGLGEG

Secondary structure (DSSP, 8-state):
---HHHHHHHHHHHHHHHHHTSSSSTT-B-HHHHHHHHHHHS-HHHHTT-HHHHHHHH-TT-SSSB-HHHHHHHHHHHHHHHHHHHT--/---HHHHHHHHHHHHHHHHHTSSSSTTSB-HHHHHHHHHHHTTTTTHHHHT-HHHHHHHHHHH-TT-SSSB-HHHHHHHHHHHHHHHHHHHTTT---SS------TT-/---HHHHHHHHHHHHHHHHHTSSSSTT-B-HHHHHHHHHHHS-HHHHTT-HHHHHHHH-TT-SSSB-HHHHHHHHHHHHHHHHHHHT--/---HHHHHHHHHHHHHHHHHTSSSSTTSB-HHHHHHHHHHHTTTTTHHHHT-HHHHHHHHHHH-TT-SS-B-HHHHHHHHHHHHHHHHHHHTTT---SS------TT--/---HHHHHHHHHHHHHHHHHTSSSSTT-EEHHHHHHHHHHHS-HHHHTT-HHHHHHHH-TT-SSEE-HHHHHHHHHHHHHHHHHHHT--/---HHHHHHHHHHHHHHHHHTTSSSTTSB-HHHHHHHHHHHTTTTTHHHHT-HHHHHHHHHHH-TT-SS-B-HHHHHHHHHHHHHHHHHHHTTT---SS------TT--/---HHHHHHHHHHHHHHHHHTSSSSTT-B-HHHHHHHHHHHS-HHHHTT-HHHHHHHH-TT-SSSB-HHHHHHHHHHHHHHHHHHT-/---HHHHHHHHHHHHHHHHHTSSSSTTSB-HHHHHHHHHHHTTTTTHHHHT-HHHHHHHHHHH-TT-SSSB-HHHHHHHHHHHHHHHHHHHTTTPPSSS------TT--

B-factor: mean 24.05, std 9.21, range [7.71, 116.84]

Radius of gyration: 31.26 Å; Cα contacts (8 Å, |Δi|>4): 1229; chains: 8; bounding box: 86×56×70 Å

Foldseek 3Di:
DDDPVVVVVVVLVVLQQVLQVPDDHSFWRALVSQLVSCVPPHDPVLCVVDSVNLQVQLPPVPPGTHGPVSVVVVVVVRVVVVVVVVPPD/DDDPVRVVVVVLVVLQQVLLCPDDHNQWHALVSQLVSCVPVVCQLCVVQNVPSVSSVVVQCVLCPVRPRIGGPVSVVVVVVVSVVQQQCQQCPPPPDDDDGGDGGTRD/DDDPVVVVVVVLVVLQQVQLVPDDDSFWRALVSQLVSCVPPPDCVLCVCDSVNLQVVLPVVPPGTHGPVSVVVVVVVRVVVVVVVVPPD/DDDPVRVVVVVLCVLQQVQLCPDDHRQWHALVSQLVSCVPVVCQLCVVQNVPSVSSVVVQCVLPVVRPRIHGSVSVVVVVVVSVVQFQCQQCPVPPDDPDGGDGGTSGD/DDDPVVVVVVVLVVLQQVQLVPDDHSQWRALVSQLVSCVVPHDPVLCVCDSVNLQVQLPVVPPGTHGDVSVVVVVVVRVVVVVVVVPHD/DDDPVRVVVVVLCVLQQVLLCPDDHNQWHALVSQLVSCVPVVCQLCVVQNVDSVSSVVVQCVLPVVRPRIHGSVSVVVVVVVSVVQFQCQQCVVPPDDDDGGDGGTRDD/DDDPVRVVVVVLVVLQQVQCVPDDHSFWRALVSQLVSCVVPHDPVLCVCDSVNLQVQLPPVPPRTHGPVSVVVVVVVRVVVVVVVVD/DQDPVRVVVVVVCVLQQVQQCPDDHNQWAALVSQLVSCVPVVCQLCVVQNVDSVSSVVVQCVLCVVRPRIHGPVSVVVVVVVSVVQFQCQLCVVPDDDDDGGDGGTSGD

GO terms:
  GO:0002523 leukocyte migration involved in inflammatory response (P, IDA)
  GO:0030593 neutrophil chemotaxis (P, IDA)
  GO:0050729 positive regulation of inflammatory response (P, IDA)
  GO:0006914 autophagy (P, IDA)
  GO:0070488 neutrophil aggregation (P, IDA)
  GO:0050786 RAGE receptor binding (F, TAS)
  GO:0005509 calcium ion binding (F, TAS)
  GO:0008017 microtubule binding (F, TAS)
  GO:0005576 extracellular region (C, TAS)
  GO:0005829 cytosol (C, TAS)
  GO:0005856 cytoskeleton (C, TAS)
  GO:0005886 plasma membrane (C, TAS)
  GO:0042742 defense response to bacterium (P, TAS)
  GO:0008270 zinc ion binding (F, TAS)
  GO:0035662 Toll-like receptor 4 binding (F, TAS)
  GO:0030307 positive regulation of cell growth (P, TAS)
  GO:0050832 defense response to fungus (P, TAS)
  GO:0051493 regulation of cytoskeleton organization (P, TAS)
  GO:0050544 arachidonate binding (F, TAS)
  GO:0018119 peptidyl-cysteine S-nitrosylation (P, IMP)

InterPro domains:
  IPR001751 S100/Calcium binding protein 7/8-like, conserved site [PS00303] (54-75)
  IPR002048 EF-hand domain [PS50222] (46-81)
  IPR011992 EF-hand domain pair [SSF47473] (1-90)
  IPR013787 S100/CaBP-9k-type, calcium binding, subdomain [PF01023] (5-48)
  IPR013787 S100/CaBP-9k-type, calcium binding, subdomain [SM01394] (5-47)
  IPR018247 EF-Hand 1, calcium-binding site [PS00018] (59-71)